Protein AF-A0AAV9PQK4-F1 (afdb_monomer_lite)

InterPro domains:
  IPR002938 FAD-binding domain [PF01494] (7-177)
  IPR011044 Quinoprotein amine dehydrogenase, beta chain-like [SSF50969] (451-716)
  IPR036188 FAD/NAD(P)-binding domain superfamily [G3DSA:3.50.50.60] (8-356)
  IPR036188 FAD/NAD(P)-binding domain superfamily [SSF51905] (6-365)
  IPR039535 Arylsulfotransferase-like [PF14269] (580-833)
  IPR051704 Flavin-dependent aromatic-ring hydroxylase [PTHR46865] (3-419)

Organism: NCBI:txid1690608

pLDDT: mean 83.07, std 18.77, range [26.23, 98.62]

Foldseek 3Di:
DPDDAAEEEEEALFLLSLLLLLLLCLLGVRHQAEYEEQAQDQPLADDWAAAAFCLLVLCVVVVLVVVLLVQAQLQQWAFEAELARHGLFTDGFPPDRHDGFVDHSSTHGRSSNSCSSNVVCVVRYHYHYNKGFPDWDQDPVQWIWTAIDPVRDTDIGNAYEYPNAQQTPHLCRQVVHHSCPQKAFLQKKKKKFKQQAQPPPDSHKYWYADAQLWIWIKHGGPDPSHIIMTMIMGRHDPPPVVVVVQCVVQVVVDDVSNLVVLCVVCVPPGDCSVVSSVSLVVTPRMDMDTQIWGQRPFQDHPGRYGYAFRSHTDHPLCRSNRSSQLSNQLSLLCSVVVPCSPRSRVSSRVQSNVQSVVLDDNDNLSCQVRPNDPVSVVVVSVVSSVCRVVVPPVVSVVVCVSNSNDGDHDDRDDGPRDDPPVPVVVVVVVVVVVCVVVVPDDDDDDDDDDDAQKDWDDFDAPPVNQWGAFPLCNLAIEGAKDKDFPAPVPDDFFKKKFAWDFDPDDPDAAHRHGGIFIAGPNRFTQFDCCVVLRNYHWAPFDWDAAPNDIWTWTASQVVQKIFTAHLQRDTDEIEHADPDPQKGWDRQDWAADPRNQKIKTKIKGKDQDDQVQALVLQADGGGFIAIWMWIFIFGGPDHHTHHTPDIATRPLPHLNLFQNHDYDPVRVVCRVVHNYRFCWNDKEQAPVRWIWIHTQRSQWIFTADRVPRDTPFIPAGPDHQADEDLVQRAHSKHAKYWDDDDPFKTKIKIWGQQAADDPDDRSAQFTWTWIWMAGSVNRYIDTPAIATPDGRDGQHAAKYWDQDPVRWIWIARQVQGKIFIGHNHRHTRMIMGRPVSTGTRYMDTDHGAHQHPAFKGKAKEWEAAPPGWIKIKMKIFDRNHPQFAFKFKWFADPVRDIDRQDDGHGDDGGIIMMMGRHDGAWMKMFGAGPVRDGSHIHDIDGYDYDDYAYPVGDDDDCVVVVVVVVVVVVVVVVVVVVVVVVVVVVVVPPDDDDDDDDDDDDDDDD

Sequence (1006 aa):
MAAEPLNVLVSGSGIAGSVFAFWLLKAQPKANVTIVERAPSPRLTGASVDIRSSAVDIIKWMGMEPEIRANSTGEEGMAWVDTNGKPFATFRSTGRTDYQSMTSEYEIHRGTLAKIFLTPSEDKIKMIFAETVDHYTQCDDGKVDVTFTKSKDTKTYDLLVAADGLSSRIRGQMLNTKPREQIHDQGVHAAYFTIKEDLLQSRLAKWHNDTKGRVVLLRPDPDPAGRSRGHFINATPKNDVDMKRRLNNALKEGNEAYMDLMEELFSDAGWLAKPVLKAMRESDDFYCSLFAQVRSPQLQSSGNVVLLGDAGYATPGFGTSLAIMGGYVLAGELMNRPSDVQGALAAYESLMQPFVKKQQGDTPEWLVLNPQTAWGIKIRDTLLWAVAGLKLDRLMIIVSHWLGIQEDKLEMPSYPWPEEKMSAMRLRWLARCFITLSLLGTVLATKSSKREQWKPQAQKYSDDGKWFVFASRPDIKAPVWEIKRYNETALAPGHWLVAPYEVKTQEVAGEPWVGPHIYDEDGQLVWSGTPTFGYWNVFDFSTSEVDGALHLSGLDWHNQRGVVLDDSYRLKRTASSLSEEDTFQNMHGFHVVDDGAHALVQIVRRWNVPPDITFESVGYNHTCEAHYQGFREVDLSSDPGTETIFEFDGRKIGLNESTYFSYGPTAETMCKRGWDLLHVNAVDKCPDGDYLMSARHTDALYKISHETGDIVWRLGGVMSDFEFGDDAKFTRQHHARCLEQNEKYITVSLFDNAVGEHYQKPSRRTSRGLVLSLDLQKKTAEVKAQYELQKNMLTDGRGSFQMLPNGNAFVNWAVSSKITEHLPNGTVVMEARLKAGVDTYRAFKSPWVGRPASPPDVHSEMVYKVRGQVATVISLSWNGATEVQKWNVRGYGLDGKEVRVADGVPRNGFETQLEYEGFVTDVYVEAVDQHGRILSTSKGAGNVAYKTMDPDGEYISPFWITVAIAAGAIVGAGALAGYRYLEKRFRSRDNGQEKGRYEMVEQNEG

Secondary structure (DSSP, 8-state):
-PPPPPEEEEE--SHHHHHHHHHHHHH-TT-EEEEEESSSS------EE---THHHHHHHHTT-HHHHHHTB----EEEEE-TTS-EEEEEE----SSS--SS-TT-EEHHHHHHHHHGGGGGGEEEEES--EEEEEE-TTS-EEEEETTT--EEEESEEEE---TT-HHHHHHTTS-TTTTEEEEEEEEEEEEESS-SS-SSEEEEEEETTTEEEEEEE---TTT-EEEEEEEE--TT-HHHHHHHHHHHHH-HHHHHHHHHHHHTT--TTHHHHHHHHHH-SS-EEEEEEEE--S-SB-SSSEEE-THHHH--TTTHHHHHHHHHHHHHHHHHH-TT-HHHHHHHHHHHHHHHHHHH-----HHHHHS-SSHHHHHHHHHHHHHHHHTT-HHHHHHHHHHTT------------PPP----HHHHHHHHHHHHHHHTTS-S---------SEEE-PPPB-TTS-EEE-SS-TT-EEEPEEEEES-GGGPPP-EEEEEEES-SS-SS---TT-S-EEE-TT--EEEE-TTTTTT--EEEEEEEEETTEEEEEEEETTTTEEEEE-TTS-EEEEE----STTEEEEEEEEEEEGGGTEEEEEEEEEEE--TTS--GGGT--S--EEEEEEEEEEE-SSSSB--EEEEE-GGGS-GGG------THHHHHHHHT-EESS-EEEEEE-TTS-EEEEEGGGTEEEEE-TTT--EEEEEESSS-SSEE-GGG---S-EEEEEEEE-SSEEEEEEEE----SSSPPPSSSS-EEEEEEEETTTTEEEEEEEE-SSTT----S--EEEE-TTS-EEEEETTTTEEEEE-TTS-EEEEEEETT--EEEEEEEE------SSPPEEEEEEEEETTTEEEEEEEEE-TT--S--EEEEEEE-TTS-EEEEEEEEEP-SSEEEEEESS--SEEEEEEE-TTS-EEEEPPPEE-EEEEE--TT--PPPTHHHHHHHHHHHHHHHHHHHHHHHHHHHHTTS-----------------

Structure (mmCIF, N/CA/C/O backbone):
data_AF-A0AAV9PQK4-F1
#
_entry.id   AF-A0AAV9PQK4-F1
#
loop_
_atom_site.group_PDB
_atom_site.id
_atom_site.type_symbol
_atom_site.label_atom_id
_atom_site.label_alt_id
_atom_site.label_comp_id
_atom_site.label_asym_id
_atom_site.label_entity_id
_atom_site.label_seq_id
_atom_site.pdbx_PDB_ins_code
_atom_site.Cartn_x
_atom_site.Cartn_y
_atom_site.Cartn_z
_atom_site.occupancy
_atom_site.B_iso_or_equiv
_atom_site.auth_seq_id
_atom_site.auth_comp_id
_atom_site.auth_asym_id
_atom_site.auth_atom_id
_atom_site.pdbx_PDB_model_num
ATOM 1 N N . MET A 1 1 ? 0.248 -4.199 47.318 1.00 32.97 1 MET A N 1
ATOM 2 C CA . MET A 1 1 ? -0.644 -3.037 47.518 1.00 32.97 1 MET A CA 1
ATOM 3 C C . MET A 1 1 ? -1.074 -2.569 46.139 1.00 32.97 1 MET A C 1
ATOM 5 O O . MET A 1 1 ? -0.219 -2.533 45.266 1.00 32.97 1 MET A O 1
ATOM 9 N N . ALA A 1 2 ? -2.367 -2.342 45.892 1.00 42.44 2 ALA A N 1
ATOM 10 C CA . ALA A 1 2 ? -2.805 -1.788 44.608 1.00 42.44 2 ALA A CA 1
ATOM 11 C C . ALA A 1 2 ? -2.281 -0.348 44.498 1.00 42.44 2 ALA A C 1
ATOM 13 O O . ALA A 1 2 ? -2.391 0.385 45.478 1.00 42.44 2 ALA A O 1
ATOM 14 N N . ALA A 1 3 ? -1.679 0.025 43.366 1.00 58.81 3 ALA A N 1
ATOM 15 C CA . ALA A 1 3 ? -1.203 1.389 43.140 1.00 58.81 3 ALA A CA 1
ATOM 16 C C . ALA A 1 3 ? -2.362 2.388 43.308 1.00 58.81 3 ALA A C 1
ATOM 18 O O . ALA A 1 3 ? -3.492 2.098 42.896 1.00 58.81 3 ALA A O 1
ATOM 19 N N . GLU A 1 4 ? -2.096 3.528 43.950 1.00 73.88 4 GLU A N 1
ATOM 20 C CA . GLU A 1 4 ? -3.089 4.594 44.076 1.00 73.88 4 GLU A CA 1
ATOM 21 C C . GLU A 1 4 ? -3.484 5.117 42.683 1.00 73.88 4 GLU A C 1
ATOM 23 O O . GLU A 1 4 ? -2.651 5.117 41.773 1.00 73.88 4 GLU A O 1
ATOM 28 N N . PRO A 1 5 ? -4.751 5.514 42.466 1.00 86.06 5 PRO A N 1
ATOM 29 C CA . PRO A 1 5 ? -5.181 5.987 41.159 1.00 86.06 5 PRO A CA 1
ATOM 30 C C . PRO A 1 5 ? -4.514 7.315 40.796 1.00 86.06 5 PRO A C 1
ATOM 32 O O . PRO A 1 5 ? -4.554 8.252 41.591 1.00 86.06 5 PRO A O 1
ATOM 35 N N . LEU A 1 6 ? -3.978 7.405 39.577 1.00 92.81 6 LEU A N 1
ATOM 36 C CA . LEU A 1 6 ? -3.297 8.596 39.073 1.00 92.81 6 LEU A CA 1
ATOM 37 C C . LEU A 1 6 ? -4.229 9.821 39.098 1.00 92.81 6 LEU A C 1
ATOM 39 O O . LEU A 1 6 ? -5.318 9.792 38.516 1.00 92.81 6 LEU A O 1
ATOM 43 N N . ASN A 1 7 ? -3.806 10.898 39.757 1.00 95.88 7 ASN A N 1
ATOM 44 C CA . ASN A 1 7 ? -4.530 12.164 39.829 1.00 95.88 7 ASN A CA 1
ATOM 45 C C . ASN A 1 7 ? -3.939 13.178 38.839 1.00 95.88 7 ASN A C 1
ATOM 47 O O . ASN A 1 7 ? -2.835 13.682 39.036 1.00 95.88 7 ASN A O 1
ATOM 51 N N . VAL A 1 8 ? -4.680 13.497 37.777 1.00 97.81 8 VAL A N 1
ATOM 52 C CA . VAL A 1 8 ? -4.189 14.279 36.635 1.00 97.81 8 VAL A CA 1
ATOM 53 C C . VAL A 1 8 ? -4.976 15.574 36.475 1.00 97.81 8 VAL A C 1
ATOM 55 O O . VAL A 1 8 ? -6.209 15.566 36.412 1.00 97.81 8 VAL A O 1
ATOM 58 N N . LEU A 1 9 ? -4.256 16.687 36.340 1.00 98.31 9 LEU A N 1
ATOM 59 C CA . LEU A 1 9 ? -4.818 17.965 35.915 1.00 98.31 9 LEU A CA 1
ATOM 60 C C . LEU A 1 9 ? -4.495 18.210 34.441 1.00 98.31 9 LEU A C 1
ATOM 62 O O . LEU A 1 9 ? -3.331 18.261 34.053 1.00 98.31 9 LEU A O 1
ATOM 66 N N . VAL A 1 10 ? -5.522 18.441 33.631 1.00 98.19 10 VAL A N 1
ATOM 67 C CA . VAL A 1 10 ? -5.393 18.888 32.243 1.00 98.19 10 VAL A CA 1
ATOM 68 C C . VAL A 1 10 ? -5.818 20.353 32.164 1.00 98.19 10 VAL A C 1
ATOM 70 O O . VAL A 1 10 ? -6.943 20.718 32.509 1.00 98.19 10 VAL A O 1
ATOM 73 N N . SER A 1 11 ? -4.919 21.221 31.713 1.00 96.94 11 SER A N 1
ATOM 74 C CA . SER A 1 11 ? -5.218 22.634 31.483 1.00 96.94 11 SER A CA 1
ATOM 75 C C . SER A 1 11 ? -5.668 22.821 30.039 1.00 96.94 11 SER A C 1
ATOM 77 O O . SER A 1 11 ? -4.825 22.863 29.153 1.00 96.94 11 SER A O 1
ATOM 79 N N . GLY A 1 12 ? -6.976 22.913 29.797 1.00 93.62 12 GLY A N 1
ATOM 80 C CA . GLY A 1 12 ? -7.585 23.124 28.481 1.00 93.62 12 GLY A CA 1
ATOM 81 C C . GLY A 1 12 ? -8.503 21.980 28.037 1.00 93.62 12 GLY A C 1
ATOM 82 O O . GLY A 1 12 ? -8.107 20.817 28.010 1.00 93.62 12 GLY A O 1
ATOM 83 N N . SER A 1 13 ? -9.722 22.328 27.611 1.00 90.88 13 SER A N 1
ATOM 84 C CA . SER A 1 13 ? -10.756 21.380 27.144 1.00 90.88 13 SER A CA 1
ATOM 85 C C . SER A 1 13 ? -10.851 21.276 25.614 1.00 90.88 13 SER A C 1
ATOM 87 O O . SER A 1 13 ? -11.891 20.948 25.048 1.00 90.88 13 SER A O 1
ATOM 89 N N . GLY A 1 14 ? -9.764 21.610 24.914 1.00 89.50 14 GLY A N 1
ATOM 90 C CA . GLY A 1 14 ? -9.685 21.495 23.458 1.00 89.50 14 GLY A CA 1
ATOM 91 C C . GLY A 1 14 ? -9.563 20.046 22.975 1.00 89.50 14 GLY A C 1
ATOM 92 O O . GLY A 1 14 ? -9.778 19.096 23.723 1.00 89.50 14 GLY A O 1
ATOM 93 N N . ILE A 1 15 ? -9.151 19.881 21.716 1.00 93.19 15 ILE A N 1
ATOM 94 C CA . ILE A 1 15 ? -8.960 18.563 21.092 1.00 93.19 15 ILE A CA 1
ATOM 95 C C . ILE A 1 15 ? -7.961 17.712 21.883 1.00 93.19 15 ILE A C 1
ATOM 97 O O . ILE A 1 15 ? -8.306 16.627 22.336 1.00 93.19 15 ILE A O 1
ATOM 101 N N . ALA A 1 16 ? -6.754 18.235 22.115 1.00 95.44 16 ALA A N 1
ATOM 102 C CA . ALA A 1 16 ? -5.669 17.475 22.734 1.00 95.44 16 ALA A CA 1
ATOM 103 C C . ALA A 1 16 ? -6.027 16.998 24.153 1.00 95.44 16 ALA A C 1
ATOM 105 O O . ALA A 1 16 ? -5.881 15.820 24.467 1.00 95.44 16 ALA A O 1
ATOM 106 N N . GLY A 1 17 ? -6.566 17.900 24.983 1.00 94.69 17 GLY A N 1
ATOM 107 C CA . GLY A 1 17 ? -6.992 17.572 26.345 1.00 94.69 17 GLY A CA 1
ATOM 108 C C . GLY A 1 17 ? -8.121 16.540 26.385 1.00 94.69 17 GLY A C 1
ATOM 109 O O . GLY A 1 17 ? -8.074 15.621 27.200 1.00 94.69 17 GLY A O 1
ATOM 110 N N . SER A 1 18 ? -9.093 16.641 25.472 1.00 94.00 18 SER A N 1
ATOM 111 C CA . SER A 1 18 ? -10.227 15.707 25.401 1.00 94.00 18 SER A CA 1
ATOM 112 C C . SER A 1 18 ? -9.799 14.313 24.932 1.00 94.00 18 SER A C 1
ATOM 114 O O . SER A 1 18 ? -10.175 13.317 25.544 1.00 94.00 18 SER A O 1
ATOM 116 N N . VAL A 1 19 ? -8.957 14.231 23.894 1.00 96.25 19 VAL A N 1
ATOM 117 C CA . VAL A 1 19 ? -8.421 12.956 23.383 1.00 96.25 19 VAL A CA 1
ATOM 118 C C . VAL A 1 19 ? -7.547 12.270 24.432 1.00 96.25 19 VAL A C 1
ATOM 120 O O . VAL A 1 19 ? -7.699 11.072 24.669 1.00 96.25 19 VAL A O 1
ATOM 123 N N . PHE A 1 20 ? -6.665 13.022 25.097 1.00 97.38 20 PHE A N 1
ATOM 124 C CA . PHE A 1 20 ? -5.845 12.487 26.181 1.00 97.38 20 PHE A CA 1
ATOM 125 C C . PHE A 1 20 ? -6.700 11.957 27.335 1.00 97.38 20 PHE A C 1
ATOM 127 O O . PHE A 1 20 ? -6.472 10.841 27.794 1.00 97.38 20 PHE A O 1
ATOM 134 N N . ALA A 1 21 ? -7.709 12.715 27.778 1.00 95.69 21 ALA A N 1
ATOM 135 C CA . ALA A 1 21 ? -8.592 12.283 28.856 1.00 95.69 21 ALA A CA 1
ATOM 136 C C . ALA A 1 21 ? -9.345 10.990 28.500 1.00 95.69 21 ALA A C 1
ATOM 138 O O . ALA A 1 21 ? -9.410 10.082 29.329 1.00 95.69 21 ALA A O 1
ATOM 139 N N . PHE A 1 22 ? -9.845 10.876 27.263 1.00 94.88 22 PHE A N 1
ATOM 140 C CA . PHE A 1 22 ? -10.481 9.656 26.759 1.00 94.88 22 PHE A CA 1
ATOM 141 C C . PHE A 1 22 ? -9.540 8.445 26.846 1.00 94.88 22 PHE A C 1
ATOM 143 O O . PHE A 1 22 ? -9.884 7.430 27.457 1.00 94.88 22 PHE A O 1
ATOM 150 N N . TRP A 1 23 ? -8.336 8.544 26.272 1.00 95.38 23 TRP A N 1
ATOM 151 C CA . TRP A 1 23 ? -7.395 7.420 26.239 1.00 95.38 23 TRP A CA 1
ATOM 152 C C . TRP A 1 23 ? -6.821 7.090 27.618 1.00 95.38 23 TRP A C 1
ATOM 154 O O . TRP A 1 23 ? -6.674 5.912 27.946 1.00 95.38 23 TRP A O 1
ATOM 164 N N . LEU A 1 24 ? -6.574 8.094 28.464 1.00 95.06 24 LEU A N 1
ATOM 165 C CA . LEU A 1 24 ? -6.140 7.880 29.844 1.00 95.06 24 LEU A CA 1
ATOM 166 C C . LEU A 1 24 ? -7.207 7.130 30.644 1.00 95.06 24 LEU A C 1
ATOM 168 O O . LEU A 1 24 ? -6.878 6.177 31.340 1.00 95.06 24 LEU A O 1
ATOM 172 N N . LEU A 1 25 ? -8.480 7.518 30.537 1.00 93.25 25 LEU A N 1
ATOM 173 C CA . LEU A 1 25 ? -9.571 6.842 31.247 1.00 93.25 25 LEU A CA 1
ATOM 174 C C . LEU A 1 25 ? -9.868 5.449 30.682 1.00 93.25 25 LEU A C 1
ATOM 176 O O . LEU A 1 25 ? -10.368 4.591 31.413 1.00 93.25 25 LEU A O 1
ATOM 180 N N . LYS A 1 26 ? -9.528 5.200 29.414 1.00 90.06 26 LYS A N 1
ATOM 181 C CA . LYS A 1 26 ? -9.541 3.856 28.826 1.00 90.06 26 LYS A CA 1
ATOM 182 C C . LYS A 1 26 ? -8.411 2.985 29.388 1.00 90.06 26 LYS A C 1
ATOM 184 O O . LYS A 1 26 ? -8.663 1.850 29.780 1.00 90.06 26 LYS A O 1
ATOM 189 N N . ALA A 1 27 ? -7.194 3.522 29.495 1.00 89.25 27 ALA A N 1
ATOM 190 C CA . ALA A 1 27 ? -6.039 2.831 30.075 1.00 89.25 27 ALA A CA 1
ATOM 191 C C . ALA A 1 27 ? -6.152 2.614 31.591 1.00 89.25 27 ALA A C 1
ATOM 193 O O . ALA A 1 27 ? -5.813 1.553 32.113 1.00 89.25 27 ALA A O 1
ATOM 194 N N . GLN A 1 28 ? -6.630 3.626 32.310 1.00 89.31 28 GLN A N 1
ATOM 195 C CA . GLN A 1 28 ? -6.720 3.664 33.764 1.00 89.31 28 GLN A CA 1
ATOM 196 C C . GLN A 1 28 ? -8.112 4.161 34.192 1.00 89.31 28 GLN A C 1
ATOM 198 O O . GLN A 1 28 ? -8.272 5.316 34.585 1.00 89.31 28 GLN A O 1
ATOM 203 N N . PRO A 1 29 ? -9.136 3.285 34.216 1.00 88.75 29 PRO A N 1
ATOM 204 C CA . PRO A 1 29 ? -10.518 3.676 34.528 1.00 88.75 29 PRO A CA 1
ATOM 205 C C . PRO A 1 29 ? -10.748 4.280 35.919 1.00 88.75 29 PRO A C 1
ATOM 207 O O . PRO A 1 29 ? -11.837 4.778 36.193 1.00 88.75 29 PRO A O 1
ATOM 210 N N . LYS A 1 30 ? -9.759 4.177 36.816 1.00 91.00 30 LYS A N 1
ATOM 211 C CA . LYS A 1 30 ? -9.789 4.747 38.170 1.00 91.00 30 LYS A CA 1
ATOM 212 C C . LYS A 1 30 ? -9.059 6.089 38.281 1.00 91.00 30 LYS A C 1
ATOM 214 O O . LYS A 1 30 ? -9.096 6.668 39.361 1.00 91.00 30 LYS A O 1
ATOM 219 N N . ALA A 1 31 ? -8.373 6.546 37.230 1.00 93.06 31 ALA A N 1
ATOM 220 C CA . ALA A 1 31 ? -7.651 7.812 37.255 1.00 93.06 31 ALA A CA 1
ATOM 221 C C . ALA A 1 31 ? -8.609 8.973 37.559 1.00 93.06 31 ALA A C 1
ATOM 223 O O . ALA A 1 31 ? -9.729 9.027 37.047 1.00 93.06 31 ALA A O 1
ATOM 224 N N . ASN A 1 32 ? -8.157 9.906 38.391 1.00 96.00 32 ASN A N 1
ATOM 225 C CA . ASN A 1 32 ? -8.906 11.107 38.729 1.00 96.00 32 ASN A CA 1
ATOM 226 C C . ASN A 1 32 ? -8.494 12.217 37.763 1.00 96.00 32 ASN A C 1
ATOM 228 O O . ASN A 1 32 ? -7.419 12.793 37.906 1.00 96.00 32 ASN A O 1
ATOM 232 N N . VAL A 1 33 ? -9.337 12.517 36.774 1.00 97.62 33 VAL A N 1
ATOM 233 C CA . VAL A 1 33 ? -9.040 13.540 35.761 1.00 97.62 33 VAL A CA 1
ATOM 234 C C . VAL A 1 33 ? -9.810 14.819 36.068 1.00 97.62 33 VAL A C 1
ATOM 236 O O . VAL A 1 33 ? -11.042 14.829 36.111 1.00 97.62 33 VAL A O 1
ATOM 239 N N . THR A 1 34 ? -9.085 15.920 36.260 1.00 98.00 34 THR A N 1
ATOM 240 C CA . THR A 1 34 ? -9.654 17.272 36.334 1.00 98.00 34 THR A CA 1
ATOM 241 C C . THR A 1 34 ? -9.250 18.047 35.088 1.00 98.00 34 THR A C 1
ATOM 243 O O . THR A 1 34 ? -8.066 18.120 34.778 1.00 98.00 34 THR A O 1
ATOM 246 N N . ILE A 1 35 ? -10.209 18.654 34.389 1.00 96.94 35 ILE A N 1
ATOM 247 C CA . ILE A 1 35 ? -9.936 19.565 33.272 1.00 96.94 35 ILE A CA 1
ATOM 248 C C . ILE A 1 35 ? -10.361 20.977 33.676 1.00 96.94 35 ILE A C 1
ATOM 250 O O . ILE A 1 35 ? -11.516 21.202 34.047 1.00 96.94 35 ILE A O 1
ATOM 254 N N . VAL A 1 36 ? -9.441 21.936 33.577 1.00 96.12 36 VAL A N 1
ATOM 255 C CA . VAL A 1 36 ? -9.749 23.368 33.719 1.00 96.12 36 VAL A CA 1
ATOM 256 C C . VAL A 1 36 ? -9.843 24.033 32.352 1.00 96.12 36 VAL A C 1
ATOM 258 O O . VAL A 1 36 ? -9.037 23.762 31.465 1.00 96.12 36 VAL A O 1
ATOM 261 N N . GLU A 1 37 ? -10.820 24.914 32.172 1.00 92.38 37 GLU A N 1
ATOM 262 C CA . GLU A 1 37 ? -11.045 25.647 30.929 1.00 92.38 37 GLU A CA 1
ATOM 263 C C . GLU A 1 37 ? -11.241 27.138 31.212 1.00 92.38 37 GLU A C 1
ATOM 265 O O . GLU A 1 37 ? -12.052 27.540 32.049 1.00 92.38 37 GLU A O 1
ATOM 270 N N . ARG A 1 38 ? -10.530 27.977 30.449 1.00 90.56 38 ARG A N 1
ATOM 271 C CA . ARG A 1 38 ? -10.602 29.438 30.560 1.00 90.56 38 ARG A CA 1
ATOM 272 C C . ARG A 1 38 ? -11.974 29.972 30.161 1.00 90.56 38 ARG A C 1
ATOM 274 O O . ARG A 1 38 ? -12.421 30.985 30.695 1.00 90.56 38 ARG A O 1
ATOM 281 N N . ALA A 1 39 ? -12.606 29.360 29.164 1.00 86.88 39 ALA A N 1
ATOM 282 C CA . ALA A 1 39 ? -13.942 29.746 28.736 1.00 86.88 39 ALA A CA 1
ATOM 283 C C . ALA A 1 39 ? -14.976 29.499 29.854 1.00 86.88 39 ALA A C 1
ATOM 285 O O . ALA A 1 39 ? -14.861 28.516 30.585 1.00 86.88 39 ALA A O 1
ATOM 286 N N . PRO A 1 40 ? -16.001 30.359 29.995 1.00 85.88 40 PRO A N 1
ATOM 287 C CA . PRO A 1 40 ? -17.043 30.180 31.009 1.00 85.88 40 PRO A CA 1
ATOM 288 C C . PRO A 1 40 ? -18.001 29.016 30.714 1.00 85.88 40 PRO A C 1
ATOM 290 O O . PRO A 1 40 ? -18.782 28.633 31.580 1.00 85.88 40 PRO A O 1
ATOM 293 N N . SER A 1 41 ? -17.944 28.456 29.508 1.00 82.31 41 SER A N 1
ATOM 294 C CA . SER A 1 41 ? -18.735 27.321 29.036 1.00 82.31 41 SER A CA 1
ATOM 295 C C . SER A 1 41 ? -17.984 26.601 27.903 1.00 82.31 41 SER A C 1
ATOM 297 O O . SER A 1 41 ? -17.018 27.165 27.368 1.00 82.31 41 SER A O 1
ATOM 299 N N . PRO A 1 42 ? -18.394 25.375 27.511 1.00 77.19 42 PRO A N 1
ATOM 300 C CA . PRO A 1 42 ? -17.828 24.696 26.348 1.00 77.19 42 PRO A CA 1
ATOM 301 C C . PRO A 1 42 ? -17.878 25.588 25.105 1.00 77.19 42 PRO A C 1
ATOM 303 O O . PRO A 1 42 ? -18.932 26.114 24.741 1.00 77.19 42 PRO A O 1
ATOM 306 N N . ARG A 1 43 ? -16.737 25.757 24.432 1.00 70.31 43 ARG A N 1
ATOM 307 C CA . ARG A 1 43 ? -16.678 26.518 23.180 1.00 70.31 43 ARG A CA 1
ATOM 308 C C . ARG A 1 43 ? -17.230 25.668 22.042 1.00 70.31 43 ARG A C 1
ATOM 310 O O . ARG A 1 43 ? -16.538 24.791 21.538 1.00 70.31 43 ARG A O 1
ATOM 317 N N . LEU A 1 44 ? -18.465 25.953 21.642 1.00 64.81 44 LEU A N 1
ATOM 318 C CA . LEU A 1 44 ? -19.114 25.314 20.492 1.00 64.81 44 LEU A CA 1
ATOM 319 C C . LEU A 1 44 ? -18.820 26.033 19.164 1.00 64.81 44 LEU A C 1
ATOM 321 O O . LEU A 1 44 ? -19.112 25.495 18.103 1.00 64.81 44 LEU A O 1
ATOM 325 N N . THR A 1 45 ? -18.219 27.223 19.216 1.00 59.22 45 THR A N 1
ATOM 326 C CA . THR A 1 45 ? -17.840 28.029 18.049 1.00 59.22 45 THR A CA 1
ATOM 327 C C . THR A 1 45 ? -16.351 27.876 17.721 1.00 59.22 45 THR A C 1
ATOM 329 O O . THR A 1 45 ? -15.536 27.517 18.579 1.00 59.22 45 THR A O 1
ATOM 332 N N . GLY A 1 46 ? -15.973 28.131 16.467 1.00 65.00 46 GLY A N 1
ATOM 333 C CA . GLY A 1 46 ? -14.585 28.083 16.005 1.00 65.00 46 GLY A CA 1
ATOM 334 C C . GLY A 1 46 ? -14.461 27.738 14.523 1.00 65.00 46 GLY A C 1
ATOM 335 O O . GLY A 1 46 ? -15.446 27.388 13.876 1.00 65.00 46 GLY A O 1
ATOM 336 N N . ALA A 1 47 ? -13.238 27.828 14.000 1.00 70.56 47 ALA A N 1
ATOM 337 C CA . ALA A 1 47 ? -12.930 27.436 12.629 1.00 70.56 47 ALA A CA 1
ATOM 338 C C . ALA A 1 47 ? -13.227 25.945 12.380 1.00 70.56 47 ALA A C 1
ATOM 340 O O . ALA A 1 47 ? -13.188 25.119 13.303 1.00 70.56 47 ALA A O 1
ATOM 341 N N . SER A 1 48 ? -13.500 25.606 11.121 1.00 78.31 48 SER A N 1
ATOM 342 C CA . SER A 1 48 ? -13.457 24.219 10.661 1.00 78.31 48 SER A CA 1
ATOM 343 C C . SER A 1 48 ? -12.031 23.687 10.772 1.00 78.31 48 SER A C 1
ATOM 345 O O . SER A 1 48 ? -11.068 24.425 10.552 1.00 78.31 48 SER A O 1
ATOM 347 N N . VAL A 1 49 ? -11.906 22.425 11.164 1.00 83.94 49 VAL A N 1
ATOM 348 C CA . VAL A 1 49 ? -10.630 21.727 11.286 1.00 83.94 49 VAL A CA 1
ATOM 349 C C . VAL A 1 49 ? -10.675 20.433 10.499 1.00 83.94 49 VAL A C 1
ATOM 351 O O . VAL A 1 49 ? -11.708 19.768 10.460 1.00 83.94 49 VAL A O 1
ATOM 354 N N . ASP A 1 50 ? -9.533 20.068 9.933 1.00 82.12 50 ASP A N 1
ATOM 355 C CA . ASP A 1 50 ? -9.359 18.810 9.223 1.00 82.12 50 ASP A CA 1
ATOM 356 C C . ASP A 1 50 ? -8.752 17.747 10.141 1.00 82.12 50 ASP A C 1
ATOM 358 O O . ASP A 1 50 ? -7.918 18.050 11.002 1.00 82.12 50 ASP A O 1
ATOM 362 N N . ILE A 1 51 ? -9.145 16.492 9.921 1.00 85.44 51 ILE A N 1
ATOM 363 C CA . ILE A 1 51 ? -8.486 15.322 10.504 1.00 85.44 51 ILE A CA 1
ATOM 364 C C . ILE A 1 51 ? -7.817 14.559 9.366 1.00 85.44 51 ILE A C 1
ATOM 366 O O . ILE A 1 51 ? -8.493 14.096 8.439 1.00 85.44 51 ILE A O 1
ATOM 370 N N . ARG A 1 52 ? -6.488 14.445 9.442 1.00 82.06 52 ARG A N 1
ATOM 371 C CA . ARG A 1 52 ? -5.646 13.888 8.378 1.00 82.06 52 ARG A CA 1
ATOM 372 C C . ARG A 1 52 ? -4.741 12.767 8.907 1.00 82.06 52 ARG A C 1
ATOM 374 O O . ARG A 1 52 ? -4.556 12.622 10.116 1.00 82.06 52 ARG A O 1
ATOM 381 N N . SER A 1 53 ? -4.162 11.986 7.991 1.00 79.19 53 SER A N 1
ATOM 382 C CA . SER A 1 53 ? -3.085 11.021 8.279 1.00 79.19 53 SER A CA 1
ATOM 383 C C . SER A 1 53 ? -3.421 10.039 9.419 1.00 79.19 53 SER A C 1
ATOM 385 O O . SER A 1 53 ? -4.559 9.586 9.545 1.00 79.19 53 SER A O 1
ATOM 387 N N . SER A 1 54 ? -2.447 9.705 10.268 1.00 85.31 54 SER A N 1
ATOM 388 C CA . SER A 1 54 ? -2.574 8.775 11.395 1.00 85.31 54 SER A CA 1
ATOM 389 C C . SER A 1 54 ? -3.645 9.166 12.421 1.00 85.31 54 SER A C 1
ATOM 391 O O . SER A 1 54 ? -4.111 8.312 13.172 1.00 85.31 54 SER A O 1
ATOM 393 N N . ALA A 1 55 ? -4.095 10.427 12.449 1.00 87.81 55 ALA A N 1
ATOM 394 C CA . ALA A 1 55 ? -5.214 10.822 13.302 1.00 87.81 55 ALA A CA 1
ATOM 395 C C . ALA A 1 55 ? -6.541 10.183 12.857 1.00 87.81 55 ALA A C 1
ATOM 397 O O . ALA A 1 55 ? -7.401 9.935 13.703 1.00 87.81 55 ALA A O 1
ATOM 398 N N . VAL A 1 56 ? -6.692 9.853 11.566 1.00 87.06 56 VAL A N 1
ATOM 399 C CA . VAL A 1 56 ? -7.849 9.105 11.042 1.00 87.06 56 VAL A CA 1
ATOM 400 C C . VAL A 1 56 ? -7.901 7.698 11.642 1.00 87.06 56 VAL A C 1
ATOM 402 O O . VAL A 1 56 ? -8.968 7.235 12.044 1.00 87.06 56 VAL A O 1
ATOM 405 N N . ASP A 1 57 ? -6.751 7.033 11.760 1.00 85.75 57 ASP A N 1
ATOM 406 C CA . ASP A 1 57 ? -6.665 5.705 12.374 1.00 85.75 57 ASP A CA 1
ATOM 407 C C . ASP A 1 57 ? -7.029 5.780 13.869 1.00 85.75 57 ASP A C 1
ATOM 409 O O . ASP A 1 57 ? -7.819 4.976 14.364 1.00 85.75 57 ASP A O 1
ATOM 413 N N . ILE A 1 58 ? -6.575 6.824 14.572 1.00 90.62 58 ILE A N 1
ATOM 414 C CA . ILE A 1 58 ? -6.891 7.025 15.994 1.00 90.62 58 ILE A CA 1
ATOM 415 C C . ILE A 1 58 ? -8.390 7.262 16.217 1.00 90.62 58 ILE A C 1
ATOM 417 O O . ILE A 1 58 ? -8.969 6.612 17.087 1.00 90.62 58 ILE A O 1
ATOM 421 N N . ILE A 1 59 ? -9.061 8.129 15.446 1.00 91.69 59 ILE A N 1
ATOM 422 C CA . ILE A 1 59 ? -10.512 8.351 15.630 1.00 91.69 59 ILE A CA 1
ATOM 423 C C . ILE A 1 59 ? -11.343 7.099 15.309 1.00 91.69 59 ILE A C 1
ATOM 425 O O . ILE A 1 59 ? -12.416 6.908 15.891 1.00 91.69 59 ILE A O 1
ATOM 429 N N . LYS A 1 60 ? -10.839 6.219 14.431 1.00 86.50 60 LYS A N 1
ATOM 430 C CA . LYS A 1 60 ? -11.419 4.894 14.178 1.00 86.50 60 LYS A CA 1
ATOM 431 C C . LYS A 1 60 ? -11.244 3.980 15.386 1.00 86.50 60 LYS A C 1
ATOM 433 O O . LYS A 1 60 ? -12.218 3.376 15.826 1.00 86.50 60 LYS A O 1
ATOM 438 N N . TRP A 1 61 ? -10.056 3.944 15.991 1.00 90.00 61 TRP A N 1
ATOM 439 C CA . TRP A 1 61 ? -9.805 3.188 17.227 1.00 90.00 61 TRP A CA 1
ATOM 440 C C . TRP A 1 61 ? -10.594 3.713 18.435 1.00 90.00 61 TRP A C 1
ATOM 442 O O . TRP A 1 61 ? -10.880 2.959 19.370 1.00 90.00 61 TRP A O 1
ATOM 452 N N . MET A 1 62 ? -10.968 4.995 18.419 1.00 89.06 62 MET A N 1
ATOM 453 C CA . MET A 1 62 ? -11.883 5.589 19.398 1.00 89.06 62 MET A CA 1
ATOM 454 C C . MET A 1 62 ? -13.356 5.234 19.132 1.00 89.06 62 MET A C 1
ATOM 456 O O . MET A 1 62 ? -14.186 5.441 20.013 1.00 89.06 62 MET A O 1
ATOM 460 N N . GLY A 1 63 ? -13.698 4.710 17.948 1.00 87.38 63 GLY A N 1
ATOM 461 C CA . GLY A 1 63 ? -15.079 4.434 17.539 1.00 87.38 63 GLY A CA 1
ATOM 462 C C . GLY A 1 63 ? -15.895 5.687 17.199 1.00 87.38 63 GLY A C 1
ATOM 463 O O . GLY A 1 63 ? -17.121 5.629 17.171 1.00 87.38 63 GLY A O 1
ATOM 464 N N . MET A 1 64 ? -15.235 6.823 16.949 1.00 90.44 64 MET A N 1
ATOM 465 C CA . MET A 1 64 ? -15.880 8.136 16.784 1.00 90.44 64 MET A CA 1
ATOM 466 C C . MET A 1 64 ? -16.006 8.580 15.324 1.00 90.44 64 MET A C 1
ATOM 468 O O . MET A 1 64 ? -16.668 9.577 15.040 1.00 90.44 64 MET A O 1
ATOM 472 N N . GLU A 1 65 ? -15.406 7.842 14.384 1.00 89.50 65 GLU A N 1
ATOM 473 C CA . GLU A 1 65 ? -15.466 8.158 12.952 1.00 89.50 65 GLU A CA 1
ATOM 474 C C . GLU A 1 65 ? -16.905 8.391 12.436 1.00 89.50 65 GLU A C 1
ATOM 476 O O . GLU A 1 65 ? -17.125 9.412 11.774 1.00 89.50 65 GLU A O 1
ATOM 481 N N . PRO A 1 66 ? -17.907 7.533 12.735 1.00 86.00 66 PRO A N 1
ATOM 482 C CA . PRO A 1 66 ? -19.258 7.727 12.207 1.00 86.00 66 PRO A CA 1
ATOM 483 C C . PRO A 1 66 ? -19.910 9.023 12.701 1.00 86.00 66 PRO A C 1
ATOM 485 O O . PRO A 1 66 ? -20.571 9.717 11.929 1.00 86.00 66 PRO A O 1
ATOM 488 N N . GLU A 1 67 ? -19.698 9.375 13.971 1.00 88.00 67 GLU A N 1
ATOM 489 C CA . GLU A 1 67 ? -20.253 10.592 14.569 1.00 88.00 67 GLU A CA 1
ATOM 490 C C . GLU A 1 67 ? -19.582 11.853 14.009 1.00 88.00 67 GLU A C 1
ATOM 492 O O . GLU A 1 67 ? -20.264 12.834 13.708 1.00 88.00 67 GLU A O 1
ATOM 497 N N . ILE A 1 68 ? -18.264 11.809 13.787 1.00 88.69 68 ILE A N 1
ATOM 498 C CA . ILE A 1 68 ? -17.519 12.899 13.144 1.00 88.69 68 ILE A CA 1
ATOM 499 C C . ILE A 1 68 ? -18.021 13.113 11.711 1.00 88.69 68 ILE A C 1
ATOM 501 O O . ILE A 1 68 ? -18.312 14.244 11.329 1.00 88.69 68 ILE A O 1
ATOM 505 N N . ARG A 1 69 ? -18.207 12.039 10.933 1.00 85.12 69 ARG A N 1
ATOM 506 C CA . ARG A 1 69 ? -18.738 12.134 9.561 1.00 85.12 69 ARG A CA 1
ATOM 507 C C . ARG A 1 69 ? -20.152 12.703 9.517 1.00 85.12 69 ARG A C 1
ATOM 509 O O . ARG A 1 69 ? -20.434 13.551 8.670 1.00 85.12 69 ARG A O 1
ATOM 516 N N . ALA A 1 70 ? -21.018 12.275 10.435 1.00 85.00 70 ALA A N 1
ATOM 517 C CA . ALA A 1 70 ? -22.393 12.764 10.533 1.00 85.00 70 ALA A CA 1
ATOM 518 C C . ALA A 1 70 ? -22.479 14.267 10.856 1.00 85.00 70 ALA A C 1
ATOM 520 O O . ALA A 1 70 ? -23.485 14.899 10.544 1.00 85.00 70 ALA A O 1
ATOM 521 N N . ASN A 1 71 ? -21.426 14.835 11.451 1.00 85.00 71 ASN A N 1
ATOM 522 C CA . ASN A 1 71 ? -21.323 16.249 11.808 1.00 85.00 71 ASN A CA 1
ATOM 523 C C . ASN A 1 71 ? -20.302 17.020 10.946 1.00 85.00 71 ASN A C 1
ATOM 525 O O . ASN A 1 71 ? -19.878 18.112 11.330 1.00 85.00 71 ASN A O 1
ATOM 529 N N . SER A 1 72 ? -19.884 16.458 9.808 1.00 85.25 72 SER A N 1
ATOM 530 C CA . SER A 1 72 ? -18.960 17.118 8.878 1.00 85.25 72 SER A CA 1
ATOM 531 C C . SER A 1 72 ? -19.584 18.357 8.222 1.00 85.25 72 SER A C 1
ATOM 533 O O . SER A 1 72 ? -20.806 18.523 8.192 1.00 85.25 72 SER A O 1
ATOM 535 N N . THR A 1 73 ? -18.747 19.241 7.673 1.00 81.62 73 THR A N 1
ATOM 536 C CA . THR A 1 73 ? -19.196 20.487 7.017 1.00 81.62 73 THR A CA 1
ATOM 537 C C . THR A 1 73 ? -20.010 20.237 5.743 1.00 81.62 73 THR A C 1
ATOM 539 O O . THR A 1 73 ? -20.758 21.110 5.299 1.00 81.62 73 THR A O 1
ATOM 542 N N . GLY A 1 74 ? -19.895 19.042 5.149 1.00 78.81 74 GLY A N 1
ATOM 543 C CA . GLY A 1 74 ? -20.522 18.709 3.869 1.00 78.81 74 GLY A CA 1
ATOM 544 C C . GLY A 1 74 ? -19.977 19.535 2.698 1.00 78.81 74 GLY A C 1
ATOM 545 O O . GLY A 1 74 ? -20.689 19.717 1.707 1.00 78.81 74 GLY A O 1
ATOM 546 N N . GLU A 1 75 ? -18.761 20.077 2.834 1.00 85.38 75 GLU A N 1
ATOM 547 C CA . GLU A 1 75 ? -18.038 20.786 1.779 1.00 85.38 75 GLU A CA 1
ATOM 548 C C . GLU A 1 75 ? -17.582 19.797 0.693 1.00 85.38 75 GLU A C 1
ATOM 550 O O . GLU A 1 75 ? -16.903 18.810 0.963 1.00 85.38 75 GLU A O 1
ATOM 555 N N . GLU A 1 76 ? -17.950 20.057 -0.563 1.00 84.38 76 GLU A N 1
ATOM 556 C CA . GLU A 1 76 ? -17.631 19.177 -1.701 1.00 84.38 76 GLU A CA 1
ATOM 557 C C . GLU A 1 76 ? -16.280 19.502 -2.359 1.00 84.38 76 GLU A C 1
ATOM 559 O O . GLU A 1 76 ? -15.905 18.866 -3.348 1.00 84.38 76 GLU A O 1
ATOM 564 N N . GLY A 1 77 ? -15.568 20.522 -1.873 1.00 84.81 77 GLY A N 1
ATOM 565 C CA . GLY A 1 77 ? -14.325 21.025 -2.456 1.00 84.81 77 GLY A CA 1
ATOM 566 C C . GLY A 1 77 ? -14.189 22.548 -2.440 1.00 84.81 77 GLY A C 1
ATOM 567 O O . GLY A 1 77 ? -15.046 23.267 -1.930 1.00 84.81 77 GLY A O 1
ATOM 568 N N . MET A 1 78 ? -13.130 23.038 -3.086 1.00 87.44 78 MET A N 1
ATOM 569 C CA . MET A 1 78 ? -12.748 24.448 -3.162 1.00 87.44 78 MET A CA 1
ATOM 570 C C . MET A 1 78 ? -12.732 24.948 -4.614 1.00 87.44 78 MET A C 1
ATOM 572 O O . MET A 1 78 ? -12.120 24.343 -5.498 1.00 87.44 78 MET A O 1
ATOM 576 N N . ALA A 1 79 ? -13.367 26.089 -4.865 1.00 91.94 79 ALA A N 1
ATOM 577 C CA . ALA A 1 79 ? -13.370 26.795 -6.139 1.00 91.94 79 ALA A CA 1
ATOM 578 C C . ALA A 1 79 ? -12.648 28.142 -6.016 1.00 91.94 79 ALA A C 1
ATOM 580 O O . ALA A 1 79 ? -12.987 28.973 -5.176 1.00 91.94 79 ALA A O 1
ATOM 581 N N . TRP A 1 80 ? -11.682 28.385 -6.895 1.00 92.06 80 TRP A N 1
ATOM 582 C CA . TRP A 1 80 ? -10.999 29.669 -7.011 1.00 92.06 80 TRP A CA 1
ATOM 583 C C . TRP A 1 80 ? -11.765 30.566 -7.971 1.00 92.06 80 TRP A C 1
ATOM 585 O O . TRP A 1 80 ? -12.057 30.156 -9.102 1.00 92.06 80 TRP A O 1
ATOM 595 N N . VAL A 1 81 ? -12.115 31.768 -7.512 1.00 94.69 81 VAL A N 1
ATOM 596 C CA . VAL A 1 81 ? -13.036 32.661 -8.223 1.00 94.69 81 VAL A CA 1
ATOM 597 C C . VAL A 1 81 ? -12.423 34.024 -8.527 1.00 94.69 81 VAL A C 1
ATOM 599 O O . VAL A 1 81 ? -11.652 34.583 -7.742 1.00 94.69 81 VAL A O 1
ATOM 602 N N . ASP A 1 82 ? -12.799 34.573 -9.681 1.00 91.44 82 ASP A N 1
ATOM 603 C CA . ASP A 1 82 ? -12.454 35.941 -10.065 1.00 91.44 82 ASP A CA 1
ATOM 604 C C . ASP A 1 82 ? -13.271 36.993 -9.282 1.00 91.44 82 ASP A C 1
ATOM 606 O O . ASP A 1 82 ? -14.093 36.671 -8.421 1.00 91.44 82 ASP A O 1
ATOM 610 N N . THR A 1 83 ? -13.063 38.277 -9.587 1.00 90.56 83 THR A N 1
ATOM 611 C CA . THR A 1 83 ? -13.765 39.403 -8.943 1.00 90.56 83 THR A CA 1
ATOM 612 C C . THR A 1 83 ? -15.276 39.426 -9.182 1.00 90.56 83 THR A C 1
ATOM 614 O O . THR A 1 83 ? -15.985 40.114 -8.451 1.00 90.56 83 THR A O 1
ATOM 617 N N . ASN A 1 84 ? -15.785 38.681 -10.167 1.00 89.12 84 ASN A N 1
ATOM 618 C CA . ASN A 1 84 ? -17.217 38.531 -10.433 1.00 89.12 84 ASN A CA 1
ATOM 619 C C . ASN A 1 84 ? -17.790 37.258 -9.786 1.00 89.12 84 ASN A C 1
ATOM 621 O O . ASN A 1 84 ? -18.978 36.971 -9.934 1.00 89.12 84 ASN A O 1
ATOM 625 N N . GLY A 1 85 ? -16.965 36.478 -9.081 1.00 89.25 85 GLY A N 1
ATOM 626 C CA . GLY A 1 85 ? -17.358 35.210 -8.473 1.00 89.25 85 GLY A CA 1
ATOM 627 C C . GLY A 1 85 ? -17.407 34.035 -9.451 1.00 89.25 85 GLY A C 1
ATOM 628 O O . GLY A 1 85 ? -17.932 32.977 -9.089 1.00 89.25 85 GLY A O 1
ATOM 629 N N . LYS A 1 86 ? -16.880 34.184 -10.675 1.00 91.62 86 LYS A N 1
ATOM 630 C CA . LYS A 1 86 ? -16.832 33.095 -11.656 1.00 91.62 86 LYS A CA 1
ATOM 631 C C . LYS A 1 86 ? -15.653 32.163 -11.337 1.00 91.62 86 LYS A C 1
ATOM 633 O O . LYS A 1 86 ? -14.524 32.644 -11.231 1.00 91.62 86 LYS A O 1
ATOM 638 N N . PRO A 1 87 ? -15.876 30.840 -11.217 1.00 92.44 87 PRO A N 1
ATOM 639 C CA . PRO A 1 87 ? -14.797 29.897 -10.955 1.00 92.44 87 PRO A CA 1
ATOM 640 C C . PRO A 1 87 ? -13.888 29.742 -12.179 1.00 92.44 87 PRO A C 1
ATOM 642 O O . PRO A 1 87 ? -14.372 29.520 -13.292 1.00 92.44 87 PRO A O 1
ATOM 645 N N . PHE A 1 88 ? -12.575 29.829 -11.965 1.00 88.81 88 PHE A N 1
ATOM 646 C CA . PHE A 1 88 ? -11.557 29.522 -12.979 1.00 88.81 88 PHE A CA 1
ATOM 647 C C . PHE A 1 88 ? -10.752 28.257 -12.644 1.00 88.81 88 PHE A C 1
ATOM 649 O O . PHE A 1 88 ? -10.188 27.646 -13.545 1.00 88.81 88 PHE A O 1
ATOM 656 N N . ALA A 1 89 ? -10.736 27.814 -11.385 1.00 86.62 89 ALA A N 1
ATOM 657 C CA . ALA A 1 89 ? -10.197 26.515 -10.987 1.00 86.62 89 ALA A CA 1
ATOM 658 C C . ALA A 1 89 ? -11.093 25.889 -9.913 1.00 86.62 89 ALA A C 1
ATOM 660 O O . ALA A 1 89 ? -11.677 26.593 -9.088 1.00 86.62 89 ALA A O 1
ATOM 661 N N . THR A 1 90 ? -11.254 24.569 -9.928 1.00 86.56 90 THR A N 1
ATOM 662 C CA . THR A 1 90 ? -12.087 23.854 -8.951 1.00 86.56 90 THR A CA 1
ATOM 663 C C . THR A 1 90 ? -11.441 22.531 -8.595 1.00 86.56 90 THR A C 1
ATOM 665 O O . THR A 1 90 ? -11.138 21.728 -9.476 1.00 86.56 90 THR A O 1
ATOM 668 N N . PHE A 1 91 ? -11.279 22.305 -7.298 1.00 80.19 91 PHE A N 1
ATOM 669 C CA . PHE A 1 91 ? -10.684 21.110 -6.723 1.00 80.19 91 PHE A CA 1
ATOM 670 C C . PHE A 1 91 ? -11.715 20.479 -5.793 1.00 80.19 91 PHE A C 1
ATOM 672 O O . PHE A 1 91 ? -12.087 21.074 -4.786 1.00 80.19 91 PHE A O 1
ATOM 679 N N . ARG A 1 92 ? -12.242 19.313 -6.171 1.00 78.19 92 ARG A N 1
ATOM 680 C CA . ARG A 1 92 ? -13.270 18.617 -5.390 1.00 78.19 92 ARG A CA 1
ATOM 681 C C . ARG A 1 92 ? -12.650 17.789 -4.269 1.00 78.19 92 ARG A C 1
ATOM 683 O O . ARG A 1 92 ? -11.514 17.336 -4.400 1.00 78.19 92 ARG A O 1
ATOM 690 N N . SER A 1 93 ? -13.433 17.572 -3.214 1.00 67.06 93 SER A N 1
ATOM 691 C CA . SER A 1 93 ? -13.163 16.530 -2.231 1.00 67.06 93 SER A CA 1
ATOM 692 C C . SER A 1 93 ? -13.048 15.186 -2.942 1.00 67.06 93 SER A C 1
ATOM 694 O O . SER A 1 93 ? -13.743 14.895 -3.919 1.00 67.06 93 SER A O 1
ATOM 696 N N . THR A 1 94 ? -12.104 14.398 -2.467 1.00 60.16 94 THR A N 1
ATOM 697 C CA . THR A 1 94 ? -11.650 13.140 -3.048 1.00 60.16 94 THR A CA 1
ATOM 698 C C . THR A 1 94 ? -12.551 11.966 -2.679 1.00 60.16 94 THR A C 1
ATOM 700 O O . THR A 1 94 ? -12.530 10.951 -3.372 1.00 60.16 94 THR A O 1
ATOM 703 N N . GLY A 1 95 ? -13.365 12.104 -1.626 1.00 53.16 95 GLY A N 1
ATOM 704 C CA . GLY A 1 95 ? -14.206 11.034 -1.087 1.00 53.16 95 GLY A CA 1
ATOM 705 C C . GLY A 1 95 ? -13.405 9.860 -0.505 1.00 53.16 95 GLY A C 1
ATOM 706 O O . GLY A 1 95 ? -13.970 8.787 -0.298 1.00 53.16 95 GLY A O 1
ATOM 707 N N . ARG A 1 96 ? -12.101 10.043 -0.264 1.00 45.50 96 ARG A N 1
ATOM 708 C CA . ARG A 1 96 ? -11.102 9.012 0.056 1.00 45.50 96 ARG A CA 1
ATOM 709 C C . ARG A 1 96 ? -10.468 9.306 1.415 1.00 45.50 96 ARG A C 1
ATOM 711 O O . ARG A 1 96 ? -10.074 10.426 1.693 1.00 45.50 96 ARG A O 1
ATOM 718 N N . THR A 1 97 ? -10.348 8.309 2.289 1.00 47.00 97 THR A N 1
ATOM 719 C CA . THR A 1 97 ? -9.795 8.515 3.649 1.00 47.00 97 THR A CA 1
ATOM 720 C C . THR A 1 97 ? -8.272 8.511 3.710 1.00 47.00 97 THR A C 1
ATOM 722 O O . THR A 1 97 ? -7.693 8.898 4.719 1.00 47.00 97 THR A O 1
ATOM 725 N N . ASP A 1 98 ? -7.643 8.015 2.654 1.00 43.59 98 ASP A N 1
ATOM 726 C CA . ASP A 1 98 ? -6.207 7.822 2.467 1.00 43.59 98 ASP A CA 1
ATOM 727 C C . ASP A 1 98 ? -5.567 8.922 1.605 1.00 43.59 98 ASP A C 1
ATOM 729 O O . ASP A 1 98 ? -4.358 9.134 1.658 1.00 43.59 98 ASP A O 1
ATOM 733 N N . TYR A 1 99 ? -6.385 9.659 0.855 1.00 49.94 99 TYR A N 1
ATOM 734 C CA . TYR A 1 99 ? -5.978 10.796 0.044 1.00 49.94 99 TYR A CA 1
ATOM 735 C C . TYR A 1 99 ? -7.007 11.904 0.211 1.00 49.94 99 TYR A C 1
ATOM 737 O O . TYR A 1 99 ? -8.141 11.745 -0.224 1.00 49.94 99 TYR A O 1
ATOM 745 N N . GLN A 1 100 ? -6.606 13.007 0.841 1.00 50.38 100 GLN A N 1
ATOM 746 C CA . GLN A 1 100 ? -7.483 14.143 1.104 1.00 50.38 100 GLN A CA 1
ATOM 747 C C . GLN A 1 100 ? -7.061 15.335 0.249 1.00 50.38 100 GLN A C 1
ATOM 749 O O . GLN A 1 100 ? -5.892 15.725 0.230 1.00 50.38 100 GLN A O 1
ATOM 754 N N . SER A 1 101 ? -8.026 15.930 -0.448 1.00 55.25 101 SER A N 1
ATOM 755 C CA . SER A 1 101 ? -7.830 17.163 -1.219 1.00 55.25 101 SER A CA 1
ATOM 756 C C . SER A 1 101 ? -7.589 18.395 -0.315 1.00 55.25 101 SER A C 1
ATOM 758 O O . SER A 1 101 ? -7.372 18.286 0.896 1.00 55.25 101 SER A O 1
ATOM 760 N N . MET A 1 102 ? -7.675 19.606 -0.886 1.00 57.22 102 MET A N 1
ATOM 761 C CA . MET A 1 102 ? -7.754 20.848 -0.098 1.00 57.22 102 MET A CA 1
ATOM 762 C C . MET A 1 102 ? -8.884 20.821 0.947 1.00 57.22 102 MET A C 1
ATOM 764 O O . MET A 1 102 ? -8.748 21.441 1.995 1.00 57.22 102 MET A O 1
ATOM 768 N N . THR A 1 103 ? -9.954 20.073 0.677 1.00 60.53 103 THR A N 1
ATOM 769 C CA . THR A 1 103 ? -11.066 19.812 1.597 1.00 60.53 103 THR A CA 1
ATOM 770 C C . THR A 1 103 ? -10.990 18.363 2.093 1.00 60.53 103 THR A C 1
ATOM 772 O O . THR A 1 103 ? -10.910 17.441 1.271 1.00 60.53 103 THR A O 1
ATOM 775 N N . SER A 1 104 ? -11.022 18.161 3.416 1.00 68.62 104 SER A N 1
ATOM 776 C CA . SER A 1 104 ? -11.044 16.839 4.064 1.00 68.62 104 SER A CA 1
ATOM 777 C C . SER A 1 104 ? -12.470 16.289 4.192 1.00 68.62 104 SER A C 1
ATOM 779 O O . SER A 1 104 ? -13.397 17.010 4.550 1.00 68.62 104 SER A O 1
ATOM 781 N N . GLU A 1 105 ? -12.651 14.982 3.990 1.00 69.75 105 GLU A N 1
ATOM 782 C CA . GLU A 1 105 ? -13.904 14.262 4.275 1.00 69.75 105 GLU A CA 1
ATOM 783 C C . GLU A 1 105 ? -14.221 14.195 5.781 1.00 69.75 105 GLU A C 1
ATOM 785 O O . GLU A 1 105 ? -15.333 13.825 6.164 1.00 69.75 105 GLU A O 1
ATOM 790 N N . TYR A 1 106 ? -13.244 14.531 6.627 1.00 76.62 106 TYR A N 1
ATOM 791 C CA . TYR A 1 106 ? -13.382 14.666 8.076 1.00 76.62 106 TYR A CA 1
ATOM 792 C C . TYR A 1 106 ? -13.297 16.127 8.524 1.00 76.62 106 TYR A C 1
ATOM 794 O O . TYR A 1 106 ? -12.995 16.392 9.689 1.00 76.62 106 TYR A O 1
ATOM 802 N N . GLU A 1 107 ? -13.547 17.078 7.622 1.00 83.38 107 GLU A N 1
ATOM 803 C CA . GLU A 1 107 ? -13.654 18.471 8.020 1.00 83.38 107 GLU A CA 1
ATOM 804 C C . GLU A 1 107 ? -14.893 18.672 8.903 1.00 83.38 107 GLU A C 1
ATOM 806 O O . GLU A 1 107 ? -16.031 18.393 8.514 1.00 83.38 107 GLU A O 1
ATOM 811 N N . ILE A 1 108 ? -14.663 19.175 10.112 1.00 86.19 108 ILE A N 1
ATOM 812 C CA . ILE A 1 108 ? -15.686 19.353 11.141 1.00 86.19 108 ILE A CA 1
ATOM 813 C C . ILE A 1 108 ? -15.408 20.628 11.935 1.00 86.19 108 ILE A C 1
ATOM 815 O O . ILE A 1 108 ? -14.267 21.066 12.092 1.00 86.19 108 ILE A O 1
ATOM 819 N N . HIS A 1 109 ? -16.452 21.247 12.479 1.00 85.06 109 HIS A N 1
ATOM 820 C CA . HIS A 1 109 ? -16.274 22.387 13.371 1.00 85.06 109 HIS A CA 1
ATOM 821 C C . HIS A 1 109 ? -15.549 21.972 14.657 1.00 85.06 109 HIS A C 1
ATOM 823 O O . HIS A 1 109 ? -15.960 21.038 15.351 1.00 85.06 109 HIS A O 1
ATOM 829 N N . ARG A 1 110 ? -14.493 22.715 15.018 1.00 83.06 110 ARG A N 1
ATOM 830 C CA . ARG A 1 110 ? -13.629 22.411 16.173 1.00 83.06 110 ARG A CA 1
ATOM 831 C C . ARG A 1 110 ? -14.402 22.200 17.478 1.00 83.06 110 ARG A C 1
ATOM 833 O O . ARG A 1 110 ? -14.041 21.325 18.261 1.00 83.06 110 ARG A O 1
ATOM 840 N N . GLY A 1 111 ? -15.435 23.008 17.724 1.00 79.69 111 GLY A N 1
ATOM 841 C CA . GLY A 1 111 ? -16.268 22.901 18.926 1.00 79.69 111 GLY A CA 1
ATOM 842 C C . GLY A 1 111 ? -17.066 21.597 18.978 1.00 79.69 111 GLY A C 1
ATOM 843 O O . GLY A 1 111 ? -17.093 20.930 20.012 1.00 79.69 111 GLY A O 1
ATOM 844 N N . THR A 1 112 ? -17.649 21.192 17.848 1.00 85.94 112 THR A N 1
ATOM 845 C CA . THR A 1 112 ? -18.359 19.913 17.711 1.00 85.94 112 THR A CA 1
ATOM 846 C C . THR A 1 112 ? -17.408 18.737 17.891 1.00 85.94 112 THR A C 1
ATOM 848 O O . THR A 1 112 ? -17.714 17.819 18.644 1.00 85.94 112 THR A O 1
ATOM 851 N N . LEU A 1 113 ? -16.218 18.796 17.289 1.00 90.12 113 LEU A N 1
ATOM 852 C CA . LEU A 1 113 ? -15.216 17.741 17.421 1.00 90.12 113 LEU A CA 1
ATOM 853 C C . LEU A 1 113 ? -14.728 17.567 18.870 1.00 90.12 113 LEU A C 1
ATOM 855 O O . LEU A 1 113 ? -14.665 16.447 19.369 1.00 90.12 113 LEU A O 1
ATOM 859 N N . ALA A 1 114 ? -14.434 18.667 19.573 1.00 86.44 114 ALA A N 1
ATOM 860 C CA . ALA A 1 114 ? -14.055 18.612 20.987 1.00 86.44 114 ALA A CA 1
ATOM 861 C C . ALA A 1 114 ? -15.162 17.983 21.849 1.00 86.44 114 ALA A C 1
ATOM 863 O O . ALA A 1 114 ? -14.874 17.175 22.730 1.00 86.44 114 ALA A O 1
ATOM 864 N N . LYS A 1 115 ? -16.428 18.311 21.559 1.00 87.00 115 LYS A N 1
ATOM 865 C CA . LYS A 1 115 ? -17.583 17.717 22.235 1.00 87.00 115 LYS A CA 1
ATOM 866 C C . LYS A 1 115 ? -17.658 16.206 22.000 1.00 87.00 115 LYS A C 1
ATOM 868 O O . LYS A 1 115 ? -17.776 15.475 22.975 1.00 87.00 115 LYS A O 1
ATOM 873 N N . ILE A 1 116 ? -17.524 15.751 20.751 1.00 91.44 116 ILE A N 1
ATOM 874 C CA . ILE A 1 116 ? -17.522 14.318 20.402 1.00 91.44 116 ILE A CA 1
ATOM 875 C C . ILE A 1 116 ? -16.441 13.569 21.193 1.00 91.44 116 ILE A C 1
ATOM 877 O O . ILE A 1 116 ? -16.716 12.519 21.765 1.00 91.44 116 ILE A O 1
ATOM 881 N N . PHE A 1 117 ? -15.228 14.125 21.291 1.00 91.62 117 PHE A N 1
ATOM 882 C CA . PHE A 1 117 ? -14.144 13.493 22.051 1.00 91.62 117 PHE A CA 1
ATOM 883 C C . PHE A 1 117 ? -14.406 13.433 23.558 1.00 91.62 117 PHE A C 1
ATOM 885 O O . PHE A 1 117 ? -14.024 12.460 24.208 1.00 91.62 117 PHE A O 1
ATOM 892 N N . LEU A 1 118 ? -15.038 14.463 24.122 1.00 86.38 118 LEU A N 1
ATOM 893 C CA . LEU A 1 118 ? -15.246 14.572 25.563 1.00 86.38 118 LEU A CA 1
ATOM 894 C C . LEU A 1 118 ? -16.457 13.765 26.053 1.00 86.38 118 LEU A C 1
ATOM 896 O O . LEU A 1 118 ? -16.384 13.149 27.116 1.00 86.38 118 LEU A O 1
ATOM 900 N N . THR A 1 119 ? -17.553 13.746 25.287 1.00 89.69 119 THR A N 1
ATOM 901 C CA . THR A 1 119 ? -18.846 13.175 25.700 1.00 89.69 119 THR A CA 1
ATOM 902 C C . THR A 1 119 ? -18.758 11.735 26.230 1.00 89.69 119 THR A C 1
ATOM 904 O O . THR A 1 119 ? -19.375 11.463 27.258 1.00 89.69 119 THR A O 1
ATOM 907 N N . PRO A 1 120 ? -17.968 10.805 25.657 1.00 88.00 120 PRO A N 1
ATOM 908 C CA . PRO A 1 120 ? -17.890 9.437 26.185 1.00 88.00 120 PRO A CA 1
ATOM 909 C C . PRO A 1 120 ? -17.255 9.302 27.575 1.00 88.00 120 PRO A C 1
ATOM 911 O O . PRO A 1 120 ? -17.375 8.246 28.194 1.00 88.00 120 PRO A O 1
ATOM 914 N N . SER A 1 121 ? -16.539 10.326 28.045 1.00 87.94 121 SER A N 1
ATOM 915 C CA . SER A 1 121 ? -15.819 10.321 29.327 1.00 87.94 121 SER A CA 1
ATOM 916 C C . SER A 1 121 ? -16.229 11.462 30.261 1.00 87.94 121 SER A C 1
ATOM 918 O O . SER A 1 121 ? -15.653 11.603 31.340 1.00 87.94 121 SER A O 1
ATOM 920 N N . GLU A 1 122 ? -17.210 12.281 29.876 1.00 87.31 122 GLU A N 1
ATOM 921 C CA . GLU A 1 122 ? -17.574 13.504 30.600 1.00 87.31 122 GLU A CA 1
ATOM 922 C C . GLU A 1 122 ? -18.045 13.234 32.038 1.00 87.31 122 GLU A C 1
ATOM 924 O O . GLU A 1 122 ? -17.774 14.031 32.933 1.00 87.31 122 GLU A O 1
ATOM 929 N N . ASP A 1 123 ? -18.681 12.084 32.287 1.00 90.12 123 ASP A N 1
ATOM 930 C CA . ASP A 1 123 ? -19.189 11.672 33.601 1.00 90.12 123 ASP A CA 1
ATOM 931 C C . ASP A 1 123 ? -18.077 11.308 34.597 1.00 90.12 123 ASP A C 1
ATOM 933 O O . ASP A 1 123 ? -18.294 11.319 35.811 1.00 90.12 123 ASP A O 1
ATOM 937 N N . LYS A 1 124 ? -16.878 11.006 34.091 1.00 91.56 124 LYS A N 1
ATOM 938 C CA . LYS A 1 124 ? -15.691 10.645 34.880 1.00 91.56 124 LYS A CA 1
ATOM 939 C C . LYS A 1 124 ? -14.696 11.793 35.022 1.00 91.56 124 LYS A C 1
ATOM 941 O O . LYS A 1 124 ? -13.702 11.653 35.733 1.00 91.56 124 LYS A O 1
ATOM 946 N N . ILE A 1 125 ? -14.943 12.914 34.350 1.00 94.94 125 ILE A N 1
ATOM 947 C CA . ILE A 1 125 ? -14.036 14.055 34.310 1.00 94.94 125 ILE A CA 1
ATOM 948 C C . ILE A 1 125 ? -14.608 15.190 35.154 1.00 94.94 125 ILE A C 1
ATOM 950 O O . ILE A 1 125 ? -15.738 15.642 34.970 1.00 94.94 125 ILE A O 1
ATOM 954 N N . LYS A 1 126 ? -13.788 15.735 36.054 1.00 96.44 126 LYS A N 1
ATOM 955 C CA . LYS A 1 126 ? -14.135 16.961 36.769 1.00 96.44 126 LYS A CA 1
ATOM 956 C C . LYS A 1 126 ? -13.830 18.180 35.900 1.00 96.44 126 LYS A C 1
ATOM 958 O O . LYS A 1 126 ? -12.686 18.623 35.831 1.00 96.44 126 LYS A O 1
ATOM 963 N N . MET A 1 127 ? -14.860 18.748 35.282 1.00 93.81 127 MET A N 1
ATOM 964 C CA . MET A 1 127 ? -14.759 19.982 34.495 1.00 93.81 127 MET A CA 1
ATOM 965 C C . MET A 1 127 ? -14.870 21.233 35.380 1.00 93.81 127 MET A C 1
ATOM 967 O O . MET A 1 127 ? -15.803 21.355 36.176 1.00 93.81 127 MET A O 1
ATOM 971 N N . ILE A 1 128 ? -13.955 22.191 35.215 1.00 95.12 128 ILE A N 1
ATOM 972 C CA . ILE A 1 128 ? -13.994 23.503 35.881 1.00 95.12 128 ILE A CA 1
ATOM 973 C C . ILE A 1 128 ? -13.851 24.601 34.820 1.00 95.12 128 ILE A C 1
ATOM 975 O O . ILE A 1 128 ? -12.781 24.795 34.250 1.00 95.12 128 ILE A O 1
ATOM 979 N N . PHE A 1 129 ? -14.937 25.329 34.565 1.00 94.06 129 PHE A N 1
ATOM 980 C CA . PHE A 1 129 ? -14.973 26.443 33.613 1.00 94.06 129 PHE A CA 1
ATOM 981 C C . PHE A 1 129 ? -14.604 27.781 34.264 1.00 94.06 129 PHE A C 1
ATOM 983 O O . PHE A 1 129 ? -14.678 27.940 35.485 1.00 94.06 129 PHE A O 1
ATOM 990 N N . ALA A 1 130 ? -14.273 28.771 33.431 1.00 93.50 130 ALA A N 1
ATOM 991 C CA . ALA A 1 130 ? -13.804 30.096 33.839 1.00 93.50 130 ALA A CA 1
ATOM 992 C C . ALA A 1 130 ? -12.603 30.052 34.805 1.00 93.50 130 ALA A C 1
ATOM 994 O O . ALA A 1 130 ? -12.510 30.888 35.710 1.00 93.50 130 ALA A O 1
ATOM 995 N N . GLU A 1 131 ? -11.703 29.085 34.618 1.00 94.38 131 GLU A N 1
ATOM 996 C CA . GLU A 1 131 ? -10.536 28.870 35.472 1.00 94.38 131 GLU A CA 1
ATOM 997 C C . GLU A 1 131 ? -9.294 28.517 34.643 1.00 94.38 131 GLU A C 1
ATOM 999 O O . GLU A 1 131 ? -9.387 27.918 33.571 1.00 94.38 131 GLU A O 1
ATOM 1004 N N . THR A 1 132 ? -8.114 28.904 35.128 1.00 94.38 132 THR A N 1
ATOM 1005 C CA . THR A 1 132 ? -6.824 28.597 34.491 1.00 94.38 132 THR A CA 1
ATOM 1006 C C . THR A 1 132 ? -5.746 28.324 35.527 1.00 94.38 132 THR A C 1
ATOM 1008 O O . THR A 1 132 ? -5.847 28.757 36.675 1.00 94.38 132 THR A O 1
ATOM 1011 N N . VAL A 1 133 ? -4.665 27.667 35.113 1.00 95.88 133 VAL A N 1
ATOM 1012 C CA . VAL A 1 133 ? -3.449 27.567 35.928 1.00 95.88 133 VAL A CA 1
ATOM 1013 C C . VAL A 1 133 ? -2.749 28.927 35.972 1.00 95.88 133 VAL A C 1
ATOM 1015 O O . VAL A 1 133 ? -2.467 29.522 34.928 1.00 95.88 133 VAL A O 1
ATOM 1018 N N . ASP A 1 134 ? -2.508 29.434 37.182 1.00 94.12 134 ASP A N 1
ATOM 1019 C CA . ASP A 1 134 ? -1.708 30.640 37.413 1.00 94.12 134 ASP A CA 1
ATOM 1020 C C . ASP A 1 134 ? -0.223 30.293 37.400 1.00 94.12 134 ASP A C 1
ATOM 1022 O O . ASP A 1 134 ? 0.517 30.779 36.546 1.00 94.12 134 ASP A O 1
ATOM 1026 N N . HIS A 1 135 ? 0.185 29.390 38.292 1.00 93.25 135 HIS A N 1
ATOM 1027 C CA . HIS A 1 135 ? 1.528 28.834 38.347 1.00 93.25 135 HIS A CA 1
ATOM 1028 C C . HIS A 1 135 ? 1.538 27.419 38.924 1.00 93.25 135 HIS A C 1
ATOM 1030 O O . HIS A 1 135 ? 0.544 26.972 39.503 1.00 93.25 135 HIS A O 1
ATOM 1036 N N . TYR A 1 136 ? 2.664 26.725 38.767 1.00 96.12 136 TYR A N 1
ATOM 1037 C CA . TYR A 1 136 ? 2.900 25.428 39.391 1.00 96.12 136 TYR A CA 1
ATOM 1038 C C . TYR A 1 136 ? 4.274 25.366 40.065 1.00 96.12 136 TYR A C 1
ATOM 1040 O O . TYR A 1 136 ? 5.198 26.089 39.685 1.00 96.12 136 TYR A O 1
ATOM 1048 N N . THR A 1 137 ? 4.411 24.481 41.046 1.00 94.56 137 THR A N 1
ATOM 1049 C CA . THR A 1 137 ? 5.686 24.138 41.683 1.00 94.56 137 THR A CA 1
ATOM 1050 C C . THR A 1 137 ? 5.875 22.630 41.682 1.00 94.56 137 THR A C 1
ATOM 1052 O O . THR A 1 137 ? 4.960 21.877 42.013 1.00 94.56 137 THR A O 1
ATOM 1055 N N . GLN A 1 138 ? 7.068 22.193 41.289 1.00 91.81 138 GLN A N 1
ATOM 1056 C CA . GLN A 1 138 ? 7.446 20.786 41.300 1.00 91.81 138 GLN A CA 1
ATOM 1057 C C . GLN A 1 138 ? 7.800 20.358 42.730 1.00 91.81 138 GLN A C 1
ATOM 1059 O O . GLN A 1 138 ? 8.606 21.021 43.381 1.00 91.81 138 GLN A O 1
ATOM 1064 N N . CYS A 1 139 ? 7.208 19.265 43.204 1.00 89.06 139 CYS A N 1
ATOM 1065 C CA . CYS A 1 139 ? 7.494 18.676 44.509 1.00 89.06 139 CYS A CA 1
ATOM 1066 C C . CYS A 1 139 ? 8.657 17.671 44.412 1.00 89.06 139 CYS A C 1
ATOM 1068 O O . CYS A 1 139 ? 8.872 17.059 43.359 1.00 89.06 139 CYS A O 1
ATOM 1070 N N . ASP A 1 140 ? 9.372 17.464 45.524 1.00 81.56 140 ASP A N 1
ATOM 1071 C CA . ASP A 1 140 ? 10.521 16.543 45.614 1.00 81.56 140 ASP A CA 1
ATOM 1072 C C . ASP A 1 140 ? 10.137 15.069 45.389 1.00 81.56 140 ASP A C 1
ATOM 1074 O O . ASP A 1 140 ? 10.963 14.260 44.972 1.00 81.56 140 ASP A O 1
ATOM 1078 N N . ASP A 1 141 ? 8.876 14.712 45.644 1.00 79.38 141 ASP A N 1
ATOM 1079 C CA . ASP A 1 141 ? 8.314 13.373 45.430 1.00 79.38 141 ASP A CA 1
ATOM 1080 C C . ASP A 1 141 ? 7.832 13.136 43.984 1.00 79.38 141 ASP A C 1
ATOM 1082 O O . ASP A 1 141 ? 7.252 12.093 43.681 1.00 79.38 141 ASP A O 1
ATOM 1086 N N . GLY A 1 142 ? 8.063 14.100 43.087 1.00 77.00 142 GLY A N 1
ATOM 1087 C CA . GLY A 1 142 ? 7.651 14.055 41.686 1.00 77.00 142 GLY A CA 1
ATOM 1088 C C . GLY A 1 142 ? 6.260 14.637 41.412 1.00 77.00 142 GLY A C 1
ATOM 1089 O O . GLY A 1 142 ? 5.948 14.902 40.250 1.00 77.00 142 GLY A O 1
ATOM 1090 N N . LYS A 1 143 ? 5.439 14.918 42.433 1.00 90.81 143 LYS A N 1
ATOM 1091 C CA . LYS A 1 143 ? 4.113 15.537 42.254 1.00 90.81 143 LYS A CA 1
ATOM 1092 C C . LYS A 1 143 ? 4.209 17.019 41.888 1.00 90.81 143 LYS A C 1
ATOM 1094 O O . LYS A 1 143 ? 5.285 17.616 41.895 1.00 90.81 143 LYS A O 1
ATOM 1099 N N . VAL A 1 144 ? 3.076 17.614 41.530 1.00 95.56 144 VAL A N 1
ATOM 1100 C CA . VAL A 1 144 ? 2.988 19.009 41.094 1.00 95.56 144 VAL A CA 1
ATOM 1101 C C . VAL A 1 144 ? 1.901 19.733 41.874 1.00 95.56 144 VAL A C 1
ATOM 1103 O O . VAL A 1 144 ? 0.720 19.390 41.779 1.00 95.56 144 VAL A O 1
ATOM 1106 N N . ASP A 1 145 ? 2.294 20.775 42.596 1.00 97.00 145 ASP A N 1
ATOM 1107 C CA . ASP A 1 145 ? 1.370 21.714 43.220 1.00 97.00 145 ASP A CA 1
ATOM 1108 C C . ASP A 1 145 ? 0.964 22.776 42.204 1.00 97.00 145 ASP A C 1
ATOM 1110 O O . ASP A 1 145 ? 1.805 23.459 41.619 1.00 97.00 145 ASP A O 1
ATOM 1114 N N . VAL A 1 146 ? -0.340 22.914 41.976 1.00 97.50 146 VAL A N 1
ATOM 1115 C CA . VAL A 1 146 ? -0.898 23.820 40.972 1.00 97.50 146 VAL A CA 1
ATOM 1116 C C . VAL A 1 146 ? -1.790 24.851 41.639 1.00 97.50 146 VAL A C 1
ATOM 1118 O O . VAL A 1 146 ? -2.773 24.497 42.293 1.00 97.50 146 VAL A O 1
ATOM 1121 N N . THR A 1 147 ? -1.475 26.127 41.423 1.00 97.31 147 THR A N 1
ATOM 1122 C CA . THR A 1 147 ? -2.262 27.262 41.910 1.00 97.31 147 THR A CA 1
ATOM 1123 C C . THR A 1 147 ? -3.170 27.792 40.804 1.00 97.31 147 THR A C 1
ATOM 1125 O O . THR A 1 147 ? -2.720 28.103 39.696 1.00 97.31 147 THR A O 1
ATOM 1128 N N . PHE A 1 148 ? -4.463 27.918 41.100 1.00 96.81 148 PHE A N 1
ATOM 1129 C CA . PHE A 1 148 ? -5.465 28.390 40.143 1.00 96.81 148 PHE A CA 1
ATOM 1130 C C . PHE A 1 148 ? -5.570 29.920 40.103 1.00 96.81 148 PHE A C 1
ATOM 1132 O O . PHE A 1 148 ? -5.369 30.622 41.095 1.00 96.81 148 PHE A O 1
ATOM 1139 N N . THR A 1 149 ? -5.904 30.461 38.932 1.00 93.94 149 THR A N 1
ATOM 1140 C CA . THR A 1 149 ? -5.899 31.909 38.681 1.00 93.94 149 THR A CA 1
ATOM 1141 C C . THR A 1 149 ? -7.028 32.630 39.400 1.00 93.94 149 THR A C 1
ATOM 1143 O O . THR A 1 149 ? -6.784 33.698 39.970 1.00 93.94 149 THR A O 1
ATOM 1146 N N . LYS A 1 150 ? -8.246 32.086 39.363 1.00 92.00 150 LYS A N 1
ATOM 1147 C CA . LYS A 1 150 ? -9.441 32.733 39.906 1.00 92.00 150 LYS A CA 1
ATOM 1148 C C . LYS A 1 150 ? -9.707 32.305 41.343 1.00 92.00 150 LYS A C 1
ATOM 1150 O O . LYS A 1 150 ? -9.859 33.189 42.182 1.00 92.00 150 LYS A O 1
ATOM 1155 N N . SER A 1 151 ? -9.744 31.002 41.639 1.00 91.00 151 SER A N 1
ATOM 1156 C CA . SER A 1 151 ? -10.016 30.537 43.009 1.00 91.00 151 SER A CA 1
ATOM 1157 C C . SER A 1 151 ? -8.877 30.833 43.985 1.00 91.00 151 SER A C 1
ATOM 1159 O O . SER A 1 151 ? -9.132 30.988 45.173 1.00 91.00 151 SER A O 1
ATOM 1161 N N . LYS A 1 152 ? -7.641 30.957 43.474 1.00 93.56 152 LYS A N 1
ATOM 1162 C CA . LYS A 1 152 ? -6.398 31.068 44.257 1.00 93.56 152 LYS A CA 1
ATOM 1163 C C . LYS A 1 152 ? -6.079 29.842 45.115 1.00 93.56 152 LYS A C 1
ATOM 1165 O O . LYS A 1 152 ? -5.122 29.886 45.880 1.00 93.56 152 LYS A O 1
ATOM 1170 N N . ASP A 1 153 ? -6.822 28.749 44.956 1.00 93.00 153 ASP A N 1
ATOM 1171 C CA . ASP A 1 153 ? -6.509 27.491 45.625 1.00 93.00 153 ASP A CA 1
ATOM 1172 C C . ASP A 1 153 ? -5.247 26.869 45.024 1.00 93.00 153 ASP A C 1
ATOM 1174 O O . ASP A 1 153 ? -5.050 26.910 43.806 1.00 93.00 153 ASP A O 1
ATOM 1178 N N . THR A 1 154 ? -4.460 26.206 45.867 1.00 96.12 154 THR A N 1
ATOM 1179 C CA . THR A 1 154 ? -3.369 25.321 45.450 1.00 96.12 154 THR A CA 1
ATOM 1180 C C . THR A 1 154 ? -3.788 23.871 45.668 1.00 96.12 154 THR A C 1
ATOM 1182 O O . THR A 1 154 ? -4.336 23.528 46.719 1.00 96.12 154 THR A O 1
ATOM 1185 N N . LYS A 1 155 ? -3.577 23.014 44.664 1.00 96.25 155 LYS A N 1
ATOM 1186 C CA . LYS A 1 155 ? -3.878 21.576 44.733 1.00 96.25 155 LYS A CA 1
ATOM 1187 C C . LYS A 1 155 ? -2.754 20.751 44.130 1.00 96.25 155 LYS A C 1
ATOM 1189 O O . LYS A 1 155 ? -2.233 21.109 43.078 1.00 96.25 155 LYS A O 1
ATOM 1194 N N . THR A 1 156 ? -2.465 19.624 44.764 1.00 96.56 156 THR A N 1
ATOM 1195 C CA . THR A 1 156 ? -1.440 18.674 44.329 1.00 96.56 156 THR A CA 1
ATOM 1196 C C . THR A 1 156 ? -2.011 17.659 43.339 1.00 96.56 156 THR A C 1
ATOM 1198 O O . THR A 1 156 ? -3.074 17.075 43.576 1.00 96.56 156 THR A O 1
ATOM 1201 N N . TYR A 1 157 ? -1.286 17.422 42.250 1.00 96.69 157 TYR A N 1
ATOM 1202 C CA . TYR A 1 157 ? -1.578 16.413 41.232 1.00 96.69 157 TYR A CA 1
ATOM 1203 C C . TYR A 1 157 ? -0.338 15.565 40.961 1.00 96.69 157 TYR A C 1
ATOM 1205 O O . TYR A 1 157 ? 0.788 16.021 41.141 1.00 96.69 157 TYR A O 1
ATOM 1213 N N . ASP A 1 158 ? -0.539 14.338 40.495 1.00 95.44 158 ASP A N 1
ATOM 1214 C CA . ASP A 1 158 ? 0.561 13.466 40.087 1.00 95.44 158 ASP A CA 1
ATOM 1215 C C . ASP A 1 158 ? 1.097 13.852 38.701 1.00 95.44 158 ASP A C 1
ATOM 1217 O O . ASP A 1 158 ? 2.256 13.585 38.409 1.00 95.44 158 ASP A O 1
ATOM 1221 N N . LEU A 1 159 ? 0.275 14.487 37.854 1.00 96.94 159 LEU A N 1
ATOM 1222 C CA . LEU A 1 159 ? 0.643 14.951 36.513 1.00 96.94 159 LEU A CA 1
ATOM 1223 C C . LEU A 1 159 ? -0.130 16.223 36.129 1.00 96.94 159 LEU A C 1
ATOM 1225 O O . LEU A 1 159 ? -1.356 16.279 36.264 1.00 96.94 159 LEU A O 1
ATOM 1229 N N . LEU A 1 160 ? 0.583 17.213 35.583 1.00 98.06 160 LEU A N 1
ATOM 1230 C CA . LEU A 1 160 ? 0.017 18.395 34.928 1.00 98.06 160 LEU A CA 1
ATOM 1231 C C . LEU A 1 160 ? 0.219 18.316 33.406 1.00 98.06 160 LEU A C 1
ATOM 1233 O O . LEU A 1 160 ? 1.339 18.415 32.905 1.00 98.06 160 LEU A O 1
ATOM 1237 N N . VAL A 1 161 ? -0.880 18.206 32.661 1.00 98.44 161 VAL A N 1
ATOM 1238 C CA . VAL A 1 161 ? -0.895 18.233 31.192 1.00 98.44 161 VAL A CA 1
ATOM 1239 C C . VAL A 1 161 ? -1.324 19.616 30.708 1.00 98.44 161 VAL A C 1
ATOM 1241 O O . VAL A 1 161 ? -2.474 20.028 30.874 1.00 98.44 161 VAL A O 1
ATOM 1244 N N . ALA A 1 162 ? -0.409 20.349 30.083 1.00 97.75 162 ALA A N 1
ATOM 1245 C CA . ALA A 1 162 ? -0.688 21.633 29.458 1.00 97.75 162 ALA A CA 1
ATOM 1246 C C . ALA A 1 162 ? -1.260 21.427 28.050 1.00 97.75 162 ALA A C 1
ATOM 1248 O O . ALA A 1 162 ? -0.523 21.160 27.104 1.00 97.75 162 ALA A O 1
ATOM 1249 N N . ALA A 1 163 ? -2.577 21.576 27.914 1.00 96.94 163 ALA A N 1
ATOM 1250 C CA . ALA A 1 163 ? -3.317 21.562 26.650 1.00 96.94 163 ALA A CA 1
ATOM 1251 C C . ALA A 1 163 ? -3.991 22.931 26.384 1.00 96.94 163 ALA A C 1
ATOM 1253 O O . ALA A 1 163 ? -5.042 23.024 25.744 1.00 96.94 163 ALA A O 1
ATOM 1254 N N . ASP A 1 164 ? -3.388 24.012 26.894 1.00 93.00 164 ASP A N 1
ATOM 1255 C CA . ASP A 1 164 ? -3.941 25.373 26.977 1.00 93.00 164 ASP A CA 1
ATOM 1256 C C . ASP A 1 164 ? -3.630 26.238 25.738 1.00 93.00 164 ASP A C 1
ATOM 1258 O O . ASP A 1 164 ? -3.906 27.443 25.701 1.00 93.00 164 ASP A O 1
ATOM 1262 N N . GLY A 1 165 ? -3.123 25.596 24.684 1.00 90.62 165 GLY A N 1
ATOM 1263 C CA . GLY A 1 165 ? -3.011 26.129 23.331 1.00 90.62 165 GLY A CA 1
ATOM 1264 C C . GLY A 1 165 ? -1.835 27.077 23.090 1.00 90.62 165 GLY A C 1
ATOM 1265 O O . GLY A 1 165 ? -0.921 27.214 23.901 1.00 90.62 165 GLY A O 1
ATOM 1266 N N . LEU A 1 166 ? -1.877 27.769 21.946 1.00 89.00 166 LEU A N 1
ATOM 1267 C CA . LEU A 1 166 ? -0.791 28.611 21.423 1.00 89.00 166 LEU A CA 1
ATOM 1268 C C . LEU A 1 166 ? -0.190 29.571 22.466 1.00 89.00 166 LEU A C 1
ATOM 1270 O O . LEU A 1 166 ? 1.025 29.748 22.528 1.00 89.00 166 LEU A O 1
ATOM 1274 N N . SER A 1 167 ? -1.024 30.173 23.317 1.00 87.00 167 SER A N 1
ATOM 1275 C CA . SER A 1 167 ? -0.609 31.139 24.342 1.00 87.00 167 SER A CA 1
ATOM 1276 C C . SER A 1 167 ? -0.319 30.515 25.716 1.00 87.00 167 SER A C 1
ATOM 1278 O O . SER A 1 167 ? -0.494 31.205 26.723 1.00 87.00 167 SER A O 1
ATOM 1280 N N . SER A 1 168 ? 0.057 29.233 25.764 1.00 93.50 168 SER A N 1
ATOM 1281 C CA . SER A 1 168 ? 0.287 28.480 27.002 1.00 93.50 168 SER A CA 1
ATOM 1282 C C . SER A 1 168 ? 1.173 29.235 27.992 1.00 93.50 168 SER A C 1
ATOM 1284 O O . SER A 1 168 ? 2.318 29.593 27.691 1.00 93.50 168 SER A O 1
ATOM 1286 N N . ARG A 1 169 ? 0.641 29.474 29.195 1.00 91.88 169 ARG A N 1
ATOM 1287 C CA . ARG A 1 169 ? 1.418 30.057 30.302 1.00 91.88 169 ARG A CA 1
ATOM 1288 C C . ARG A 1 169 ? 2.306 29.006 30.950 1.00 91.88 169 ARG A C 1
ATOM 1290 O O . ARG A 1 169 ? 3.421 29.333 31.347 1.00 91.88 169 ARG A O 1
ATOM 1297 N N . ILE A 1 170 ? 1.824 27.764 30.995 1.00 95.69 170 ILE A N 1
ATOM 1298 C CA . ILE A 1 170 ? 2.546 26.625 31.562 1.00 95.69 170 ILE A CA 1
ATOM 1299 C C . ILE A 1 170 ? 3.825 26.369 30.761 1.00 95.69 170 ILE A C 1
ATOM 1301 O O . ILE A 1 170 ? 4.877 26.237 31.372 1.00 95.69 170 ILE A O 1
ATOM 1305 N N . ARG A 1 171 ? 3.788 26.438 29.418 1.00 96.12 171 ARG A N 1
ATOM 1306 C CA . ARG A 1 171 ? 5.007 26.385 28.585 1.00 96.12 171 ARG A CA 1
ATOM 1307 C C . ARG A 1 171 ? 6.035 27.438 28.994 1.00 96.12 171 ARG A C 1
ATOM 1309 O O . ARG A 1 171 ? 7.212 27.124 29.122 1.00 96.12 171 ARG A O 1
ATOM 1316 N N . GLY A 1 172 ? 5.602 28.687 29.177 1.00 94.06 172 GLY A N 1
ATOM 1317 C CA . GLY A 1 172 ? 6.502 29.771 29.580 1.00 94.06 172 GLY A CA 1
ATOM 1318 C C . GLY A 1 172 ? 7.173 29.492 30.926 1.00 94.06 172 GLY A C 1
ATOM 1319 O O . GLY A 1 172 ? 8.381 29.649 31.054 1.00 94.06 172 GLY A O 1
ATOM 1320 N N . GLN A 1 173 ? 6.410 29.002 31.904 1.00 94.25 173 GLN A N 1
ATOM 1321 C CA . GLN A 1 173 ? 6.945 28.615 33.213 1.00 94.25 173 GLN A CA 1
ATOM 1322 C C . GLN A 1 173 ? 7.902 27.426 33.116 1.00 94.25 173 GLN A C 1
ATOM 1324 O O . GLN A 1 173 ? 9.007 27.494 33.642 1.00 94.25 173 GLN A O 1
ATOM 1329 N N . MET A 1 174 ? 7.512 26.387 32.375 1.00 95.00 174 MET A N 1
ATOM 1330 C CA . MET A 1 174 ? 8.299 25.172 32.173 1.00 95.00 174 MET A CA 1
ATOM 1331 C C . MET A 1 174 ? 9.667 25.452 31.558 1.00 95.00 174 MET A C 1
ATOM 1333 O O . MET A 1 174 ? 10.664 24.867 31.964 1.00 95.00 174 MET A O 1
ATOM 1337 N N . LEU A 1 175 ? 9.713 26.364 30.590 1.00 93.75 175 LEU A N 1
ATOM 1338 C CA . LEU A 1 175 ? 10.939 26.734 29.890 1.00 93.75 175 LEU A CA 1
ATOM 1339 C C . LEU A 1 175 ? 11.665 27.918 30.535 1.00 93.75 175 LEU A C 1
ATOM 1341 O O . LEU A 1 175 ? 12.710 28.321 30.035 1.00 93.75 175 LEU A O 1
ATOM 1345 N N . ASN A 1 176 ? 11.102 28.514 31.591 1.00 92.81 176 ASN A N 1
ATOM 1346 C CA . ASN A 1 176 ? 11.566 29.773 32.172 1.00 92.81 176 ASN A CA 1
ATOM 1347 C C . ASN A 1 176 ? 11.737 30.898 31.121 1.00 92.81 176 ASN A C 1
ATOM 1349 O O . ASN A 1 176 ? 12.738 31.612 31.087 1.00 92.81 176 ASN A O 1
ATOM 1353 N N . THR A 1 177 ? 10.749 31.038 30.233 1.00 91.31 177 THR A N 1
ATOM 1354 C CA . THR A 1 177 ? 10.711 32.035 29.149 1.00 91.31 177 THR A CA 1
ATOM 1355 C C . THR A 1 177 ? 9.372 32.765 29.127 1.00 91.31 177 THR A C 1
ATOM 1357 O O . THR A 1 177 ? 8.368 32.316 29.693 1.00 91.31 177 THR A O 1
ATOM 1360 N N . LYS A 1 178 ? 9.293 33.907 28.435 1.00 86.56 178 LYS A N 1
ATOM 1361 C CA . LYS A 1 178 ? 7.980 34.506 28.166 1.00 86.56 178 LYS A CA 1
ATOM 1362 C C . LYS A 1 178 ? 7.193 33.575 27.235 1.00 86.56 178 LYS A C 1
ATOM 1364 O O . LYS A 1 178 ? 7.752 33.115 26.241 1.00 86.56 178 LYS A O 1
ATOM 1369 N N . PRO A 1 179 ? 5.871 33.391 27.430 1.00 76.19 179 PRO A N 1
ATOM 1370 C CA . PRO A 1 179 ? 5.055 32.511 26.586 1.00 76.19 179 PRO A CA 1
ATOM 1371 C C . PRO A 1 179 ? 5.200 32.737 25.074 1.00 76.19 179 PRO A C 1
ATOM 1373 O O . PRO A 1 179 ? 5.031 31.807 24.295 1.00 76.19 179 PRO A O 1
ATOM 1376 N N . ARG A 1 180 ? 5.518 33.961 24.638 1.00 82.69 180 ARG A N 1
ATOM 1377 C CA . ARG A 1 180 ? 5.666 34.311 23.219 1.00 82.69 180 ARG A CA 1
ATOM 1378 C C . ARG A 1 180 ? 7.011 33.938 22.597 1.00 82.69 180 ARG A C 1
ATOM 1380 O O . ARG A 1 180 ? 7.093 33.959 21.379 1.00 82.69 180 ARG A O 1
ATOM 1387 N N . GLU A 1 181 ? 8.036 33.613 23.380 1.00 87.88 181 GLU A N 1
ATOM 1388 C CA . GLU A 1 181 ? 9.387 33.370 22.845 1.00 87.88 181 GLU A CA 1
ATOM 1389 C C . GLU A 1 181 ? 9.454 32.153 21.924 1.00 87.88 181 GLU A C 1
ATOM 1391 O O . GLU A 1 181 ? 10.207 32.165 20.961 1.00 87.88 181 GLU A O 1
ATOM 1396 N N . GLN A 1 182 ? 8.609 31.149 22.168 1.00 91.50 182 GLN A N 1
ATOM 1397 C CA . GLN A 1 182 ? 8.539 29.937 21.345 1.00 91.50 182 GLN A CA 1
ATOM 1398 C C . GLN A 1 182 ? 7.502 30.032 20.214 1.00 91.50 182 GLN A C 1
ATOM 1400 O O . GLN A 1 182 ? 7.215 29.029 19.565 1.00 91.50 182 GLN A O 1
ATOM 1405 N N . ILE A 1 183 ? 6.879 31.202 20.014 1.00 90.00 183 ILE A N 1
ATOM 1406 C CA . ILE A 1 183 ? 5.839 31.412 19.000 1.00 90.00 183 ILE A CA 1
ATOM 1407 C C . ILE A 1 183 ? 6.477 31.979 17.730 1.00 90.00 183 ILE A C 1
ATOM 1409 O O . ILE A 1 183 ? 6.963 33.109 17.710 1.00 90.00 183 ILE A O 1
ATOM 1413 N N . HIS A 1 184 ? 6.401 31.211 16.647 1.00 88.56 184 HIS A N 1
ATOM 1414 C CA . HIS A 1 184 ? 6.919 31.558 15.329 1.00 88.56 184 HIS A CA 1
ATOM 1415 C C . HIS A 1 184 ? 5.774 31.937 14.392 1.00 88.56 184 HIS A C 1
ATOM 1417 O O . HIS A 1 184 ? 5.079 31.091 13.829 1.00 88.56 184 HIS A O 1
ATOM 1423 N N . ASP A 1 185 ? 5.585 33.240 14.244 1.00 86.56 185 ASP A N 1
ATOM 1424 C CA . ASP A 1 185 ? 4.584 33.864 13.382 1.00 86.56 185 ASP A CA 1
ATOM 1425 C C . ASP A 1 185 ? 4.816 33.527 11.893 1.00 86.56 185 ASP A C 1
ATOM 1427 O O . ASP A 1 185 ? 5.913 33.743 11.372 1.00 86.56 185 ASP A O 1
ATOM 1431 N N . GLN A 1 186 ? 3.774 33.020 11.222 1.00 84.50 186 GLN A N 1
ATOM 1432 C CA . GLN A 1 186 ? 3.804 32.591 9.814 1.00 84.50 186 GLN A CA 1
ATOM 1433 C C . GLN A 1 186 ? 3.374 33.687 8.823 1.00 84.50 186 GLN A C 1
ATOM 1435 O O . GLN A 1 186 ? 3.288 33.446 7.622 1.00 84.50 186 GLN A O 1
ATOM 1440 N N . GLY A 1 187 ? 3.109 34.902 9.305 1.00 85.50 187 GLY A N 1
ATOM 1441 C CA . GLY A 1 187 ? 2.710 36.042 8.486 1.00 85.50 187 GLY A CA 1
ATOM 1442 C C . GLY A 1 187 ? 1.271 35.967 7.990 1.00 85.50 187 GLY A C 1
ATOM 1443 O O . GLY A 1 187 ? 0.967 36.584 6.978 1.00 85.50 187 GLY A O 1
ATOM 1444 N N . VAL A 1 188 ? 0.390 35.216 8.658 1.00 88.06 188 VAL A N 1
ATOM 1445 C CA . VAL A 1 188 ? -1.023 35.109 8.276 1.00 88.06 188 VAL A CA 1
ATOM 1446 C C . VAL A 1 188 ? -1.923 35.408 9.465 1.00 88.06 188 VAL A C 1
ATOM 1448 O O . VAL A 1 188 ? -1.813 34.772 10.516 1.00 88.06 188 VAL A O 1
ATOM 1451 N N . HIS A 1 189 ? -2.861 36.330 9.274 1.00 91.12 189 HIS A N 1
ATOM 1452 C CA . HIS A 1 189 ? -3.954 36.573 10.207 1.00 91.12 189 HIS A CA 1
ATOM 1453 C C . HIS A 1 189 ? -5.281 36.252 9.536 1.00 91.12 189 HIS A C 1
ATOM 1455 O O . HIS A 1 189 ? -5.473 36.565 8.362 1.00 91.12 189 HIS A O 1
ATOM 1461 N N . ALA A 1 190 ? -6.186 35.632 10.285 1.00 89.94 190 ALA A N 1
ATOM 1462 C CA . ALA A 1 190 ? -7.489 35.239 9.778 1.00 89.94 190 ALA A CA 1
ATOM 1463 C C . ALA A 1 190 ? -8.604 35.611 10.759 1.00 89.94 190 ALA A C 1
ATOM 1465 O O . ALA A 1 190 ? -8.466 35.410 11.970 1.00 89.94 190 ALA A O 1
ATOM 1466 N N . ALA A 1 191 ? -9.707 36.122 10.218 1.00 91.75 191 ALA A N 1
ATOM 1467 C CA . ALA A 1 191 ? -10.976 36.314 10.904 1.00 91.75 191 ALA A CA 1
ATOM 1468 C C . ALA A 1 191 ? -12.005 35.290 10.414 1.00 91.75 191 ALA A C 1
ATOM 1470 O O . ALA A 1 191 ? -12.033 34.962 9.230 1.00 91.75 191 ALA A O 1
ATOM 1471 N N . TYR A 1 192 ? -12.851 34.824 11.329 1.00 90.12 192 TYR A N 1
ATOM 1472 C CA . TYR A 1 192 ? -13.849 33.773 11.147 1.00 90.12 192 TYR A CA 1
ATOM 1473 C C . TYR A 1 192 ? -15.174 34.233 11.746 1.00 90.12 192 TYR A C 1
ATOM 1475 O O . TYR A 1 192 ? -15.189 34.753 12.865 1.00 90.12 192 TYR A O 1
ATOM 1483 N N . PHE A 1 193 ? -16.278 34.026 11.034 1.00 91.19 193 PHE A N 1
ATOM 1484 C CA . PHE A 1 193 ? 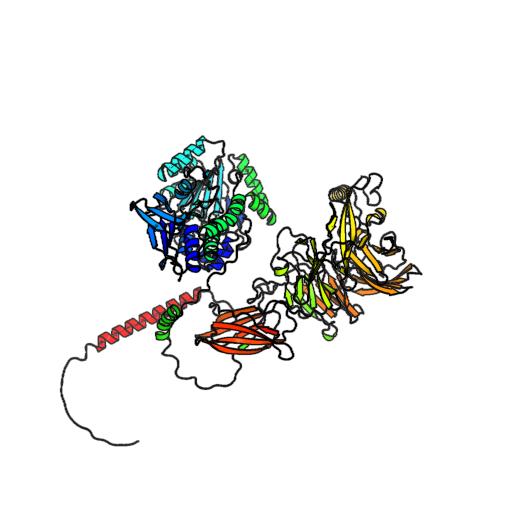-17.612 34.357 11.536 1.00 91.19 193 PHE A CA 1
ATOM 1485 C C . PHE A 1 193 ? -18.715 33.619 10.768 1.00 91.19 193 PHE A C 1
ATOM 1487 O O . PHE A 1 193 ? -18.565 33.252 9.598 1.00 91.19 193 PHE A O 1
ATOM 1494 N N . THR A 1 194 ? -19.850 33.409 11.430 1.00 90.94 194 THR A N 1
ATOM 1495 C CA . THR A 1 194 ? -21.093 32.964 10.790 1.00 90.94 194 THR A CA 1
ATOM 1496 C C . THR A 1 194 ? -21.746 34.112 10.033 1.00 90.94 194 THR A C 1
ATOM 1498 O O . THR A 1 194 ? -21.939 35.193 10.584 1.00 90.94 194 THR A O 1
ATOM 1501 N N . ILE A 1 195 ? -22.161 33.851 8.797 1.00 93.12 195 ILE A N 1
ATOM 1502 C CA . ILE A 1 195 ? -23.036 34.723 8.018 1.00 93.12 195 ILE A CA 1
ATOM 1503 C C . ILE A 1 195 ? -24.450 34.147 8.104 1.00 93.12 195 ILE A C 1
ATOM 1505 O O . ILE A 1 195 ? -24.677 32.981 7.782 1.00 93.12 195 ILE A O 1
ATOM 1509 N N . LYS A 1 196 ? -25.402 34.963 8.569 1.00 90.81 196 LYS A N 1
ATOM 1510 C CA . LYS A 1 196 ? -26.789 34.544 8.848 1.00 90.81 196 LYS A CA 1
ATOM 1511 C C . LYS A 1 196 ? -27.579 34.158 7.591 1.00 90.81 196 LYS A C 1
ATOM 1513 O O . LYS A 1 196 ? -28.593 33.485 7.711 1.00 90.81 196 LYS A O 1
ATOM 1518 N N . GLU A 1 197 ? -27.094 34.550 6.419 1.00 90.44 197 GLU A N 1
ATOM 1519 C CA . GLU A 1 197 ? -27.645 34.218 5.106 1.00 90.44 197 GLU A CA 1
ATOM 1520 C C . GLU A 1 197 ? -26.666 33.321 4.323 1.00 90.44 197 GLU A C 1
ATOM 1522 O O . GLU A 1 197 ? -25.442 33.392 4.495 1.00 90.44 197 GLU A O 1
ATOM 1527 N N . ASP A 1 198 ? -27.176 32.484 3.421 1.00 90.88 198 ASP A N 1
ATOM 1528 C CA . ASP A 1 198 ? -26.335 31.751 2.471 1.00 90.88 198 ASP A CA 1
ATOM 1529 C C . ASP A 1 198 ? -25.910 32.662 1.306 1.00 90.88 198 ASP A C 1
ATOM 1531 O O . ASP A 1 198 ? -26.512 32.676 0.229 1.00 90.88 198 ASP A O 1
ATOM 1535 N N . LEU A 1 199 ? -24.846 33.443 1.529 1.00 92.12 199 LEU A N 1
ATOM 1536 C CA . LEU A 1 199 ? -24.203 34.248 0.485 1.00 92.12 199 LEU A CA 1
ATOM 1537 C C . LEU A 1 199 ? -23.374 33.397 -0.493 1.00 92.12 199 LEU A C 1
ATOM 1539 O O . LEU A 1 199 ? -22.999 33.881 -1.563 1.00 92.12 199 LEU A O 1
ATOM 1543 N N . LEU A 1 200 ? -23.049 32.149 -0.137 1.00 91.56 200 LEU A N 1
ATOM 1544 C CA . LEU A 1 200 ? -22.187 31.276 -0.932 1.00 91.56 200 LEU A CA 1
ATOM 1545 C C . LEU A 1 200 ? -22.957 30.603 -2.080 1.00 91.56 200 LEU A C 1
ATOM 1547 O O . LEU A 1 200 ? -22.418 30.501 -3.197 1.00 91.56 200 LEU A O 1
ATOM 1551 N N . GLN A 1 201 ? -24.187 30.153 -1.793 1.00 88.19 201 GLN A N 1
ATOM 1552 C CA . GLN A 1 201 ? -25.107 29.455 -2.702 1.00 88.19 201 GLN A CA 1
ATOM 1553 C C . GLN A 1 201 ? -24.431 28.287 -3.439 1.00 88.19 201 GLN A C 1
ATOM 1555 O O . GLN A 1 201 ? -24.559 28.121 -4.654 1.00 88.19 201 GLN A O 1
ATOM 1560 N N . SER A 1 202 ? -23.600 27.529 -2.723 1.00 89.00 202 SER A N 1
ATOM 1561 C CA . SER A 1 202 ? -22.747 26.479 -3.282 1.00 89.00 202 SER A CA 1
ATOM 1562 C C . SER A 1 202 ? -22.258 25.535 -2.184 1.00 89.00 202 SER A C 1
ATOM 1564 O O . SER A 1 202 ? -21.966 25.967 -1.074 1.00 89.00 202 SER A O 1
ATOM 1566 N N . ARG A 1 203 ? -22.111 24.245 -2.515 1.00 87.94 203 ARG A N 1
ATOM 1567 C CA . ARG A 1 203 ? -21.425 23.248 -1.668 1.00 87.94 203 ARG A CA 1
ATOM 1568 C C . ARG A 1 203 ? -19.904 23.255 -1.832 1.00 87.94 203 ARG A C 1
ATOM 1570 O O . ARG A 1 203 ? -19.200 22.672 -1.018 1.00 87.94 203 ARG A O 1
ATOM 1577 N N . LEU A 1 204 ? -19.401 23.922 -2.871 1.00 90.12 204 LEU A N 1
ATOM 1578 C CA . LEU A 1 204 ? -17.985 24.246 -3.017 1.00 90.12 204 LEU A CA 1
ATOM 1579 C C . LEU A 1 204 ? -17.698 25.555 -2.286 1.00 90.12 204 LEU A C 1
ATOM 1581 O O . LEU A 1 204 ? -18.366 26.558 -2.573 1.00 90.12 204 LEU A O 1
ATOM 1585 N N . ALA A 1 205 ? -16.696 25.555 -1.411 1.00 91.88 205 ALA A N 1
ATOM 1586 C CA . ALA A 1 205 ? -16.141 26.783 -0.865 1.00 91.88 205 ALA A CA 1
ATOM 1587 C C . ALA A 1 205 ? -15.567 27.651 -1.992 1.00 91.88 205 ALA A C 1
ATOM 1589 O O . ALA A 1 205 ? -15.105 27.137 -3.012 1.00 91.88 205 ALA A O 1
ATOM 1590 N N . LYS A 1 206 ? -15.628 28.974 -1.835 1.00 94.56 206 LYS A N 1
ATOM 1591 C CA . LYS A 1 206 ? -15.148 29.932 -2.838 1.00 94.56 206 LYS A CA 1
ATOM 1592 C C . LYS A 1 206 ? -14.028 30.779 -2.262 1.00 94.56 206 LYS A C 1
ATOM 1594 O O . LYS A 1 206 ? -14.240 31.505 -1.291 1.00 94.56 206 LYS A O 1
ATOM 1599 N N . TRP A 1 207 ? -12.866 30.692 -2.899 1.00 94.00 207 TRP A N 1
ATOM 1600 C CA . TRP A 1 207 ? -11.648 31.402 -2.539 1.00 94.00 207 TRP A CA 1
ATOM 1601 C C . TRP A 1 207 ? -11.395 32.544 -3.524 1.00 94.00 207 TRP A C 1
ATOM 1603 O O . TRP A 1 207 ? -11.117 32.309 -4.705 1.00 94.00 207 TRP A O 1
ATOM 1613 N N . HIS A 1 208 ? -11.483 33.783 -3.039 1.00 95.31 208 HIS A N 1
ATOM 1614 C CA . HIS A 1 208 ? -11.197 34.983 -3.818 1.00 95.31 208 HIS A CA 1
ATOM 1615 C C . HIS A 1 208 ? -9.968 35.706 -3.265 1.00 95.31 208 HIS A C 1
ATOM 1617 O O . HIS A 1 208 ? -9.922 36.012 -2.075 1.00 95.31 208 HIS A O 1
ATOM 1623 N N . ASN A 1 209 ? -9.005 36.036 -4.131 1.00 94.50 209 ASN A N 1
ATOM 1624 C CA . ASN A 1 209 ? -7.869 36.878 -3.760 1.00 94.50 209 ASN A CA 1
ATOM 1625 C C . ASN A 1 209 ? -7.956 38.262 -4.371 1.00 94.50 209 ASN A C 1
ATOM 1627 O O . ASN A 1 209 ? -8.208 38.415 -5.566 1.00 94.50 209 ASN A O 1
ATOM 1631 N N . ASP A 1 210 ? -7.565 39.229 -3.556 1.00 93.56 210 ASP A N 1
ATOM 1632 C CA . ASP A 1 210 ? -7.228 40.572 -3.978 1.00 93.56 210 ASP A CA 1
ATOM 1633 C C . ASP A 1 210 ? -5.732 40.836 -3.720 1.00 93.56 210 ASP A C 1
ATOM 1635 O O . ASP A 1 210 ? -5.024 40.064 -3.061 1.00 93.56 210 ASP A O 1
ATOM 1639 N N . THR A 1 211 ? -5.229 41.941 -4.261 1.00 92.12 211 THR A N 1
ATOM 1640 C CA . THR A 1 211 ? -3.864 42.421 -4.027 1.00 92.12 211 THR A CA 1
ATOM 1641 C C . THR A 1 211 ? -3.572 42.622 -2.536 1.00 92.12 211 THR A C 1
ATOM 1643 O O . THR A 1 211 ? -4.482 42.680 -1.706 1.00 92.12 211 THR A O 1
ATOM 1646 N N . LYS A 1 212 ? -2.284 42.748 -2.189 1.00 91.88 212 LYS A N 1
ATOM 1647 C CA . LYS A 1 212 ? -1.785 42.874 -0.806 1.00 91.88 212 LYS A CA 1
ATOM 1648 C C . LYS A 1 212 ? -2.080 41.643 0.069 1.00 91.88 212 LYS A C 1
ATOM 1650 O O . LYS A 1 212 ? -2.278 41.773 1.274 1.00 91.88 212 LYS A O 1
ATOM 1655 N N . GLY A 1 213 ? -2.153 40.456 -0.545 1.00 91.69 213 GLY A N 1
ATOM 1656 C CA . GLY A 1 213 ? -2.331 39.186 0.168 1.00 91.69 213 GLY A CA 1
ATOM 1657 C C . GLY A 1 213 ? -3.682 39.044 0.867 1.00 91.69 213 GLY A C 1
ATOM 1658 O O . GLY A 1 213 ? -3.767 38.366 1.890 1.00 91.69 213 GLY A O 1
ATOM 1659 N N . ARG A 1 214 ? -4.717 39.712 0.349 1.00 94.94 214 ARG A N 1
ATOM 1660 C CA . ARG A 1 214 ? -6.068 39.732 0.917 1.00 94.94 214 ARG A CA 1
ATOM 1661 C C . ARG A 1 214 ? -6.906 38.600 0.338 1.00 94.94 214 ARG A C 1
ATOM 1663 O O . ARG A 1 214 ? -6.914 38.399 -0.877 1.00 94.94 214 ARG A O 1
ATOM 1670 N N . VAL A 1 215 ? -7.637 37.894 1.193 1.00 95.38 215 VAL A N 1
ATOM 1671 C CA . VAL A 1 215 ? -8.543 36.811 0.792 1.00 95.38 215 VAL A CA 1
ATOM 1672 C C . VAL A 1 215 ? -9.918 37.026 1.387 1.00 95.38 215 VAL A C 1
ATOM 1674 O O . VAL A 1 215 ? -10.040 37.271 2.588 1.00 95.38 215 VAL A O 1
ATOM 1677 N N . VAL A 1 216 ? -10.939 36.851 0.555 1.00 96.81 216 VAL A N 1
ATOM 1678 C CA . VAL A 1 216 ? -12.310 36.613 1.006 1.00 96.81 216 VAL A CA 1
ATOM 1679 C C . VAL A 1 216 ? -12.623 35.151 0.711 1.00 96.81 216 VAL A C 1
ATOM 1681 O O . VAL A 1 216 ? -12.579 34.727 -0.446 1.00 96.81 216 VAL A O 1
ATOM 1684 N N . LEU A 1 217 ? -12.907 34.372 1.753 1.00 94.19 217 LEU A N 1
ATOM 1685 C CA . LEU A 1 217 ? -13.229 32.951 1.633 1.00 94.19 217 LEU A CA 1
ATOM 1686 C C . LEU A 1 217 ? -14.608 32.681 2.244 1.00 94.19 217 LEU A C 1
ATOM 1688 O O . LEU A 1 217 ? -14.842 32.944 3.424 1.00 94.19 217 LEU A O 1
ATOM 1692 N N . LEU A 1 218 ? -15.514 32.137 1.431 1.00 94.19 218 LEU A N 1
ATOM 1693 C CA . LEU A 1 218 ? -16.818 31.656 1.887 1.00 94.19 218 LEU A CA 1
ATOM 1694 C C . LEU A 1 218 ? -16.865 30.132 1.848 1.00 94.19 218 LEU A C 1
ATOM 1696 O O . LEU A 1 218 ? -16.483 29.531 0.843 1.00 94.19 218 LEU A O 1
ATOM 1700 N N . ARG A 1 219 ? -17.367 29.520 2.921 1.00 92.00 219 ARG A N 1
ATOM 1701 C CA . ARG A 1 219 ? -17.498 28.059 3.058 1.00 92.00 219 ARG A CA 1
ATOM 1702 C C . ARG A 1 219 ? -18.942 27.666 3.386 1.00 92.00 219 ARG A C 1
ATOM 1704 O O . ARG A 1 219 ? -19.654 28.483 3.986 1.00 92.00 219 ARG A O 1
ATOM 1711 N N . PRO A 1 220 ? -19.397 26.470 2.972 1.00 89.00 220 PRO A N 1
ATOM 1712 C CA . PRO A 1 220 ? -20.744 26.011 3.284 1.00 89.00 220 PRO A CA 1
ATOM 1713 C C . PRO A 1 220 ? -20.914 25.810 4.793 1.00 89.00 220 PRO A C 1
ATOM 1715 O O . PRO A 1 220 ? -19.971 25.458 5.502 1.00 89.00 220 PRO A O 1
ATOM 1718 N N . ASP A 1 221 ? -22.131 26.041 5.276 1.00 86.56 221 ASP A N 1
ATOM 1719 C CA . ASP A 1 221 ? -22.562 25.681 6.624 1.00 86.56 221 ASP A CA 1
ATOM 1720 C C . ASP A 1 221 ? -23.761 24.727 6.482 1.00 86.56 221 ASP A C 1
ATOM 1722 O O . ASP A 1 221 ? -24.747 25.102 5.841 1.00 86.56 221 ASP A O 1
ATOM 1726 N N . PRO A 1 222 ? -23.701 23.493 7.017 1.00 79.12 222 PRO A N 1
ATOM 1727 C CA . PRO A 1 222 ? -24.790 22.528 6.892 1.00 79.12 222 PRO A CA 1
ATOM 1728 C C . PRO A 1 222 ? -26.025 22.880 7.741 1.00 79.12 222 PRO A C 1
ATOM 1730 O O . PRO A 1 222 ? -26.989 22.111 7.745 1.00 79.12 222 PRO A O 1
ATOM 1733 N N . ASP A 1 223 ? -26.021 24.007 8.465 1.00 81.31 223 ASP A N 1
ATOM 1734 C CA . ASP A 1 223 ? -27.153 24.444 9.276 1.00 81.31 223 ASP A CA 1
ATOM 1735 C C . ASP A 1 223 ? -28.462 24.554 8.457 1.00 81.31 223 ASP A C 1
ATOM 1737 O O . ASP A 1 223 ? -28.503 25.252 7.435 1.00 81.31 223 ASP A O 1
ATOM 1741 N N . PRO A 1 224 ? -29.562 23.921 8.917 1.00 77.38 224 PRO A N 1
ATOM 1742 C CA . PRO A 1 224 ? -30.851 23.940 8.226 1.00 77.38 224 PRO A CA 1
ATOM 1743 C C . PRO A 1 224 ? -31.441 25.336 7.979 1.00 77.38 224 PRO A C 1
ATOM 1745 O O . PRO A 1 224 ? -32.316 25.473 7.125 1.00 77.38 224 PRO A O 1
ATOM 1748 N N . ALA A 1 225 ? -31.001 26.365 8.712 1.00 80.50 225 ALA A N 1
ATOM 1749 C CA . ALA A 1 225 ? -31.465 27.740 8.553 1.00 80.50 225 ALA A CA 1
ATOM 1750 C C . ALA A 1 225 ? -30.922 28.441 7.291 1.00 80.50 225 ALA A C 1
ATOM 1752 O O . ALA A 1 225 ? -31.361 29.551 7.000 1.00 80.50 225 ALA A O 1
ATOM 1753 N N . GLY A 1 226 ? -30.005 27.815 6.538 1.00 82.31 226 GLY A N 1
ATOM 1754 C CA . GLY A 1 226 ? -29.460 28.374 5.296 1.00 82.31 226 GLY A CA 1
ATOM 1755 C C . GLY A 1 226 ? -28.449 29.491 5.555 1.00 82.31 226 GLY A C 1
ATOM 1756 O O . GLY A 1 226 ? -28.725 30.664 5.307 1.00 82.31 226 GLY A O 1
ATOM 1757 N N . ARG A 1 227 ? -27.272 29.114 6.066 1.00 90.12 227 ARG A N 1
ATOM 1758 C CA . ARG A 1 227 ? -26.178 30.022 6.452 1.00 90.12 227 ARG A CA 1
ATOM 1759 C C . ARG A 1 227 ? -24.910 29.750 5.642 1.00 90.12 227 ARG A C 1
ATOM 1761 O O . ARG A 1 227 ? -24.795 28.730 4.970 1.00 90.12 227 ARG A O 1
ATOM 1768 N N . SER A 1 228 ? -23.931 30.643 5.749 1.00 91.38 228 SER A N 1
ATOM 1769 C CA . SER A 1 228 ? -22.581 30.437 5.203 1.00 91.38 228 SER A CA 1
ATOM 1770 C C . SER A 1 228 ? -21.503 30.875 6.202 1.00 91.38 228 SER A C 1
ATOM 1772 O O . SER A 1 228 ? -21.785 31.587 7.168 1.00 91.38 228 SER A O 1
ATOM 1774 N N . ARG A 1 229 ? -20.253 30.435 6.013 1.00 90.56 229 ARG A N 1
ATOM 1775 C CA . ARG A 1 229 ? -19.112 30.822 6.864 1.00 90.56 229 ARG A CA 1
ATOM 1776 C C . ARG A 1 229 ? -18.206 31.809 6.149 1.00 90.56 229 ARG A C 1
ATOM 1778 O O . ARG A 1 229 ? -17.708 31.507 5.067 1.00 90.56 229 ARG A O 1
ATOM 1785 N N . GLY A 1 230 ? -17.972 32.956 6.781 1.00 92.81 230 GLY A N 1
ATOM 1786 C CA . GLY A 1 230 ? -17.124 34.028 6.276 1.00 92.81 230 GLY A CA 1
ATOM 1787 C C . GLY A 1 230 ? -15.713 33.988 6.844 1.00 92.81 230 GLY A C 1
ATOM 1788 O O . GLY A 1 230 ? -15.525 33.763 8.041 1.00 92.81 230 GLY A O 1
ATOM 1789 N N . HIS A 1 231 ? -14.736 34.226 5.969 1.00 93.69 231 HIS A N 1
ATOM 1790 C CA . HIS A 1 231 ? -13.333 34.367 6.326 1.00 93.69 231 HIS A CA 1
ATOM 1791 C C . HIS A 1 231 ? -12.714 35.581 5.639 1.00 93.69 231 HIS A C 1
ATOM 1793 O O . HIS A 1 231 ? -12.834 35.739 4.420 1.00 93.69 231 HIS A O 1
ATOM 1799 N N . PHE A 1 232 ? -11.975 36.369 6.416 1.00 95.44 232 PHE A N 1
ATOM 1800 C CA . PHE A 1 232 ? -10.997 37.319 5.891 1.00 95.44 232 PHE A CA 1
ATOM 1801 C C . PHE A 1 232 ? -9.603 36.840 6.263 1.00 95.44 232 PHE A C 1
ATOM 1803 O O . PHE A 1 232 ? -9.350 36.566 7.435 1.00 95.44 232 PHE A O 1
ATOM 1810 N N . ILE A 1 233 ? -8.712 36.719 5.278 1.00 93.31 233 ILE A N 1
ATOM 1811 C CA . ILE A 1 233 ? -7.320 36.312 5.503 1.00 93.31 233 ILE A CA 1
ATOM 1812 C C . ILE A 1 233 ? -6.393 37.398 4.966 1.00 93.31 233 ILE A C 1
ATOM 1814 O O . ILE A 1 233 ? -6.539 37.851 3.829 1.00 93.31 233 ILE A O 1
ATOM 1818 N N . ASN A 1 234 ? -5.413 37.782 5.779 1.00 93.19 234 ASN A N 1
ATOM 1819 C CA . ASN A 1 234 ? -4.332 38.684 5.410 1.00 93.19 234 ASN A CA 1
ATOM 1820 C C . ASN A 1 234 ? -3.003 37.936 5.504 1.00 93.19 234 ASN A C 1
ATOM 1822 O O . ASN A 1 234 ? -2.542 37.620 6.600 1.00 93.19 234 ASN A O 1
ATOM 1826 N N . ALA A 1 235 ? -2.385 37.679 4.351 1.00 91.44 235 ALA A N 1
ATOM 1827 C CA . ALA A 1 235 ? -1.031 37.149 4.256 1.00 91.44 235 ALA A CA 1
ATOM 1828 C C . ALA A 1 235 ? -0.039 38.306 4.064 1.00 91.44 235 ALA A C 1
ATOM 1830 O O . ALA A 1 235 ? -0.053 38.992 3.041 1.00 91.44 235 ALA A O 1
ATOM 1831 N N . THR A 1 236 ? 0.821 38.533 5.051 1.00 89.75 236 THR A N 1
ATOM 1832 C CA . THR A 1 236 ? 1.762 39.653 5.120 1.00 89.75 236 THR A CA 1
ATOM 1833 C C . THR A 1 236 ? 3.205 39.153 4.988 1.00 89.75 236 THR A C 1
ATOM 1835 O O . THR A 1 236 ? 3.644 38.314 5.782 1.00 89.75 236 THR A O 1
ATOM 1838 N N . PRO A 1 237 ? 3.987 39.648 4.011 1.00 86.44 237 PRO A N 1
ATOM 1839 C CA . PRO A 1 237 ? 5.378 39.243 3.853 1.00 86.44 237 PRO A CA 1
ATOM 1840 C C . PRO A 1 237 ? 6.241 39.757 5.015 1.00 86.44 237 PRO A C 1
ATOM 1842 O O . PRO A 1 237 ? 5.955 40.792 5.613 1.00 86.44 237 PRO A O 1
ATOM 1845 N N . LYS A 1 238 ? 7.342 39.056 5.327 1.00 82.94 238 LYS A N 1
ATOM 1846 C CA . LYS A 1 238 ? 8.215 39.372 6.482 1.00 82.94 238 LYS A CA 1
ATOM 1847 C C . LYS A 1 238 ? 8.748 40.816 6.490 1.00 82.94 238 LYS A C 1
ATOM 1849 O O . LYS A 1 238 ? 9.050 41.336 7.559 1.00 82.94 238 LYS A O 1
ATOM 1854 N N . ASN A 1 239 ? 8.883 41.443 5.321 1.00 85.25 239 ASN A N 1
ATOM 1855 C CA . ASN A 1 239 ? 9.374 42.813 5.170 1.00 85.25 239 ASN A CA 1
ATOM 1856 C C . ASN A 1 239 ? 8.294 43.893 5.370 1.00 85.25 239 ASN A C 1
ATOM 1858 O O . ASN A 1 239 ? 8.654 45.053 5.563 1.00 85.25 239 ASN A O 1
ATOM 1862 N N . ASP A 1 240 ? 7.004 43.546 5.376 1.00 87.81 240 ASP A N 1
ATOM 1863 C CA . ASP A 1 240 ? 5.915 44.488 5.660 1.00 87.81 240 ASP A CA 1
ATOM 1864 C C . ASP A 1 240 ? 5.635 44.552 7.170 1.00 87.81 240 ASP A C 1
ATOM 1866 O O . ASP A 1 240 ? 4.652 44.042 7.717 1.00 87.81 240 ASP A O 1
ATOM 1870 N N . VAL A 1 241 ? 6.591 45.162 7.869 1.00 88.69 241 VAL A N 1
ATOM 1871 C CA . VAL A 1 241 ? 6.581 45.293 9.330 1.00 88.69 241 VAL A CA 1
ATOM 1872 C C . VAL A 1 241 ? 5.430 46.183 9.808 1.00 88.69 241 VAL A C 1
ATOM 1874 O O . VAL A 1 241 ? 4.906 45.964 10.902 1.00 88.69 241 VAL A O 1
ATOM 1877 N N . ASP A 1 242 ? 5.021 47.175 9.009 1.00 91.50 242 ASP A N 1
ATOM 1878 C CA . ASP A 1 242 ? 3.947 48.092 9.385 1.00 91.50 242 ASP A CA 1
ATOM 1879 C C . ASP A 1 242 ? 2.586 47.394 9.393 1.00 91.50 242 ASP A C 1
ATOM 1881 O O . ASP A 1 242 ? 1.909 47.409 10.425 1.00 91.50 242 ASP A O 1
ATOM 1885 N N . MET A 1 243 ? 2.228 46.697 8.309 1.00 91.81 243 MET A N 1
ATOM 1886 C CA . MET A 1 243 ? 0.971 45.949 8.244 1.00 91.81 243 MET A CA 1
ATOM 1887 C C . MET A 1 243 ? 0.899 44.885 9.341 1.00 91.81 243 MET A C 1
ATOM 1889 O O . MET A 1 243 ? -0.089 44.792 10.073 1.00 91.81 243 MET A O 1
ATOM 1893 N N . LYS A 1 244 ? 1.991 44.139 9.536 1.00 88.25 244 LYS A N 1
ATOM 1894 C CA . LYS A 1 244 ? 2.091 43.131 10.595 1.00 88.25 244 LYS A CA 1
ATOM 1895 C C . LYS A 1 244 ? 1.886 43.731 11.988 1.00 88.25 244 LYS A C 1
ATOM 1897 O O . LYS A 1 244 ? 1.205 43.142 12.829 1.00 88.25 244 LYS A O 1
ATOM 1902 N N . ARG A 1 245 ? 2.462 44.907 12.251 1.00 89.94 245 ARG A N 1
ATOM 1903 C CA . ARG A 1 245 ? 2.265 45.641 13.508 1.00 89.94 245 ARG A CA 1
ATOM 1904 C C . ARG A 1 245 ? 0.807 46.061 13.684 1.00 89.94 245 ARG A C 1
ATOM 1906 O O . ARG A 1 245 ? 0.275 45.876 14.774 1.00 89.94 245 ARG A O 1
ATOM 1913 N N . ARG A 1 246 ? 0.159 46.577 12.636 1.00 94.38 246 ARG A N 1
ATOM 1914 C CA . ARG A 1 246 ? -1.259 46.971 12.670 1.00 94.38 246 ARG A CA 1
ATOM 1915 C C . ARG A 1 246 ? -2.172 45.784 12.990 1.00 94.38 246 ARG A C 1
ATOM 1917 O O . ARG A 1 246 ? -2.947 45.871 13.937 1.00 94.38 246 ARG A O 1
ATOM 1924 N N . LEU A 1 247 ? -2.006 44.659 12.289 1.00 91.94 247 LEU A N 1
ATOM 1925 C CA . LEU A 1 247 ? -2.772 43.426 12.523 1.00 91.94 247 LEU A CA 1
ATOM 1926 C C . LEU A 1 247 ? -2.567 42.873 13.942 1.00 91.94 247 LEU A C 1
ATOM 1928 O O . LEU A 1 247 ? -3.529 42.500 14.612 1.00 91.94 247 LEU A O 1
ATOM 1932 N N . ASN A 1 248 ? -1.325 42.858 14.434 1.00 89.38 248 ASN A N 1
ATOM 1933 C CA . ASN A 1 248 ? -1.015 42.396 15.790 1.00 89.38 248 ASN A CA 1
ATOM 1934 C C . ASN A 1 248 ? -1.557 43.326 16.886 1.00 89.38 248 ASN A C 1
ATOM 1936 O O . ASN A 1 248 ? -1.957 42.840 17.946 1.00 89.38 248 ASN A O 1
ATOM 1940 N N . ASN A 1 249 ? -1.568 44.641 16.651 1.00 92.12 249 ASN A N 1
ATOM 1941 C CA . ASN A 1 249 ? -2.161 45.604 17.576 1.00 92.12 249 ASN A CA 1
ATOM 1942 C C . ASN A 1 249 ? -3.679 45.429 17.636 1.00 92.12 249 ASN A C 1
ATOM 1944 O O . ASN A 1 249 ? -4.207 45.243 18.729 1.00 92.12 249 ASN A O 1
ATOM 1948 N N . ALA A 1 250 ? -4.349 45.357 16.484 1.00 92.81 250 ALA A N 1
ATOM 1949 C CA . ALA A 1 250 ? -5.788 45.120 16.420 1.00 92.81 250 ALA A CA 1
ATOM 1950 C C . ALA A 1 250 ? -6.180 43.796 17.103 1.00 92.81 250 ALA A C 1
ATOM 1952 O O . ALA A 1 250 ? -7.082 43.767 17.936 1.00 92.81 250 ALA A O 1
ATOM 1953 N N . LEU A 1 251 ? -5.429 42.711 16.857 1.00 88.19 251 LEU A N 1
ATOM 1954 C CA . LEU A 1 251 ? -5.646 41.413 17.513 1.00 88.19 251 LEU A CA 1
ATOM 1955 C C . LEU A 1 251 ? -5.496 41.496 19.043 1.00 88.19 251 LEU A C 1
ATOM 1957 O O . LEU A 1 251 ? -6.170 40.779 19.782 1.00 88.19 251 LEU A O 1
ATOM 1961 N N . LYS A 1 252 ? -4.590 42.349 19.532 1.00 87.19 252 LYS A N 1
ATOM 1962 C CA . LYS A 1 252 ? -4.370 42.567 20.967 1.00 87.19 252 LYS A CA 1
ATOM 1963 C C . LYS A 1 252 ? -5.471 43.429 21.595 1.00 87.19 252 LYS A C 1
ATOM 1965 O O . LYS A 1 252 ? -5.790 43.213 22.761 1.00 87.19 252 LYS A O 1
ATOM 1970 N N . GLU A 1 253 ? -5.993 44.403 20.857 1.00 92.31 253 GLU A N 1
ATOM 1971 C CA . GLU A 1 253 ? -7.045 45.325 21.302 1.00 92.31 253 GLU A CA 1
ATOM 1972 C C . GLU A 1 253 ? -8.421 44.650 21.352 1.00 92.31 253 GLU A C 1
ATOM 1974 O O . GLU A 1 253 ? -9.201 44.926 22.262 1.00 92.31 253 GLU A O 1
ATOM 1979 N N . GLY A 1 254 ? -8.677 43.695 20.454 1.00 87.81 254 GLY A N 1
ATOM 1980 C CA . GLY A 1 254 ? -9.836 42.806 20.504 1.00 87.81 254 GLY A CA 1
ATOM 1981 C C . GLY A 1 254 ? -10.668 42.819 19.225 1.00 87.81 254 GLY A C 1
ATOM 1982 O O . GLY A 1 254 ? -10.282 43.388 18.207 1.00 87.81 254 GLY A O 1
ATOM 1983 N N . ASN A 1 255 ? -11.828 42.164 19.290 1.00 90.38 255 ASN A N 1
ATOM 1984 C CA . ASN A 1 255 ? -12.668 41.905 18.121 1.00 90.38 255 ASN A CA 1
ATOM 1985 C C . ASN A 1 255 ? -13.105 43.185 17.387 1.00 90.38 255 ASN A C 1
ATOM 1987 O O . ASN A 1 255 ? -13.002 43.218 16.168 1.00 90.38 255 ASN A O 1
ATOM 1991 N N . GLU A 1 256 ? -13.531 44.237 18.098 1.00 93.38 256 GLU A N 1
ATOM 1992 C CA . GLU A 1 256 ? -13.978 45.497 17.472 1.00 93.38 256 GLU A CA 1
ATOM 1993 C C . GLU A 1 256 ? -12.871 46.174 16.659 1.00 93.38 256 GLU A C 1
ATOM 1995 O O . GLU A 1 256 ? -13.057 46.442 15.476 1.00 93.38 256 GLU A O 1
ATOM 2000 N N . ALA A 1 257 ? -11.687 46.357 17.253 1.00 94.81 257 ALA A N 1
ATOM 2001 C CA . ALA A 1 257 ? -10.542 46.955 16.566 1.00 94.81 257 ALA A CA 1
ATOM 2002 C C . ALA A 1 257 ? -10.105 46.125 15.346 1.00 94.81 257 ALA A C 1
ATOM 2004 O O . ALA A 1 257 ? -9.668 46.665 14.329 1.00 94.81 257 ALA A O 1
ATOM 2005 N N . TYR A 1 258 ? -10.229 44.798 15.432 1.00 94.81 258 TYR A N 1
ATOM 2006 C CA . TYR A 1 258 ? -9.934 43.919 14.306 1.00 94.81 258 TYR A CA 1
ATOM 2007 C C . TYR A 1 258 ? -10.988 44.026 13.197 1.00 94.81 258 TYR A C 1
ATOM 2009 O O . TYR A 1 258 ? -10.621 44.057 12.025 1.00 94.81 258 TYR A O 1
ATOM 2017 N N . MET A 1 259 ? -12.275 44.130 13.540 1.00 96.19 259 MET A N 1
ATOM 2018 C CA . MET A 1 259 ? -13.351 44.364 12.571 1.00 96.19 259 MET A CA 1
ATOM 2019 C C . MET A 1 259 ? -13.200 45.719 11.865 1.00 96.19 259 MET A C 1
ATOM 2021 O O . MET A 1 259 ? -13.299 45.755 10.639 1.00 96.19 259 MET A O 1
ATOM 2025 N N . ASP A 1 260 ? -12.869 46.791 12.595 1.00 97.25 260 ASP A N 1
ATOM 2026 C CA . ASP A 1 260 ? -12.559 48.111 12.016 1.00 97.25 260 ASP A CA 1
ATOM 2027 C C . ASP A 1 260 ? -11.425 48.005 10.981 1.00 97.25 260 ASP A C 1
ATOM 2029 O O . ASP A 1 260 ? -11.507 48.542 9.873 1.00 97.25 260 ASP A O 1
ATOM 2033 N N . LEU A 1 261 ? -10.369 47.255 11.318 1.00 96.38 261 LEU A N 1
ATOM 2034 C CA . LEU A 1 261 ? -9.242 47.034 10.418 1.00 96.38 261 LEU A CA 1
ATOM 2035 C C . LEU A 1 261 ? -9.637 46.198 9.191 1.00 96.38 261 LEU A C 1
ATOM 2037 O O . LEU A 1 261 ? -9.175 46.492 8.093 1.00 96.38 261 LEU A O 1
ATOM 2041 N N . MET A 1 262 ? -10.485 45.174 9.336 1.00 96.75 262 MET A N 1
ATOM 2042 C CA . MET A 1 262 ? -10.975 44.401 8.185 1.00 96.75 262 MET A CA 1
ATOM 2043 C C . MET A 1 262 ? -11.821 45.266 7.245 1.00 96.75 262 MET A C 1
ATOM 2045 O O . MET A 1 262 ? -11.656 45.171 6.031 1.00 96.75 262 MET A O 1
ATOM 2049 N N . GLU A 1 263 ? -12.673 46.147 7.776 1.00 97.19 263 GLU A N 1
ATOM 2050 C CA . GLU A 1 263 ? -13.442 47.099 6.964 1.00 97.19 263 GLU A CA 1
ATOM 2051 C C . GLU A 1 263 ? -12.533 48.038 6.175 1.00 97.19 263 GLU A C 1
ATOM 2053 O O . GLU A 1 263 ? -12.731 48.202 4.971 1.00 97.19 263 GLU A O 1
ATOM 2058 N N . GLU A 1 264 ? -11.499 48.594 6.810 1.00 96.06 264 GLU A N 1
ATOM 2059 C CA . GLU A 1 264 ? -10.503 49.408 6.112 1.00 96.06 264 GLU A CA 1
ATOM 2060 C C . GLU A 1 264 ? -9.811 48.597 5.005 1.00 96.06 264 GLU A C 1
ATOM 2062 O O . GLU A 1 264 ? -9.782 49.019 3.845 1.00 96.06 264 GLU A O 1
ATOM 2067 N N . LEU A 1 265 ? -9.288 47.415 5.354 1.00 95.38 265 LEU A N 1
ATOM 2068 C CA . LEU A 1 265 ? -8.452 46.606 4.472 1.00 95.38 265 LEU A CA 1
ATOM 2069 C C . LEU A 1 265 ? -9.216 45.932 3.334 1.00 95.38 265 LEU A C 1
ATOM 2071 O O . LEU A 1 265 ? -8.575 45.606 2.344 1.00 95.38 265 LEU A O 1
ATOM 2075 N N . PHE A 1 266 ? -10.522 45.690 3.444 1.00 96.81 266 PHE A N 1
ATOM 2076 C CA . PHE A 1 266 ? -11.309 44.989 2.418 1.00 96.81 266 PHE A CA 1
ATOM 2077 C C . PHE A 1 266 ? -12.384 45.864 1.757 1.00 96.81 266 PHE A C 1
ATOM 2079 O O . PHE A 1 266 ? -13.121 45.375 0.902 1.00 96.81 266 PHE A O 1
ATOM 2086 N N . SER A 1 267 ? -12.474 47.154 2.098 1.00 94.25 267 SER A N 1
ATOM 2087 C CA . SER A 1 267 ? -13.468 48.086 1.531 1.00 94.25 267 SER A CA 1
ATOM 2088 C C . SER A 1 267 ? -13.431 48.206 -0.001 1.00 94.25 267 SER A C 1
ATOM 2090 O O . SER A 1 267 ? -14.476 48.395 -0.636 1.00 94.25 267 SER A O 1
ATOM 2092 N N . ASP A 1 268 ? -12.239 48.090 -0.589 1.00 93.56 268 ASP A N 1
ATOM 2093 C CA . ASP A 1 268 ? -11.957 48.131 -2.028 1.00 93.56 268 ASP A CA 1
ATOM 2094 C C . ASP A 1 268 ? -11.837 46.740 -2.672 1.00 93.56 268 ASP A C 1
ATOM 2096 O O . ASP A 1 268 ? -11.656 46.660 -3.886 1.00 93.56 268 ASP A O 1
ATOM 2100 N N . ALA A 1 269 ? -11.934 45.657 -1.892 1.00 92.56 269 ALA A N 1
ATOM 2101 C CA . ALA A 1 269 ? -11.786 44.303 -2.412 1.00 92.56 269 ALA A CA 1
ATOM 2102 C C . ALA A 1 269 ? -12.981 43.883 -3.292 1.00 92.56 269 ALA A C 1
ATOM 2104 O O . ALA A 1 269 ? -14.126 44.301 -3.078 1.00 92.56 269 ALA A O 1
ATOM 2105 N N . GLY A 1 270 ? -12.702 43.049 -4.298 1.00 90.69 270 GLY A N 1
ATOM 2106 C CA . GLY A 1 270 ? -13.692 42.548 -5.256 1.00 90.69 270 GLY A CA 1
ATOM 2107 C C . GLY A 1 270 ? -14.670 41.494 -4.711 1.00 90.69 270 GLY A C 1
ATOM 2108 O O . GLY A 1 270 ? -14.722 41.190 -3.516 1.00 90.69 270 GLY A O 1
ATOM 2109 N N . TRP A 1 271 ? -15.460 40.907 -5.620 1.00 95.06 271 TRP A N 1
ATOM 2110 C CA . TRP A 1 271 ? -16.430 39.845 -5.329 1.00 95.06 271 TRP A CA 1
ATOM 2111 C C . TRP A 1 271 ? -17.453 40.248 -4.247 1.00 95.06 271 TRP A C 1
ATOM 2113 O O . TRP A 1 271 ? -18.105 41.286 -4.360 1.00 95.06 271 TRP A O 1
ATOM 2123 N N . LEU A 1 272 ? -17.637 39.424 -3.215 1.00 95.50 272 LEU A N 1
ATOM 2124 C CA . LEU A 1 272 ? -18.619 39.608 -2.148 1.00 95.50 272 LEU A CA 1
ATOM 2125 C C . LEU A 1 272 ? -18.027 40.302 -0.909 1.00 95.50 272 LEU A C 1
ATOM 2127 O O . LEU A 1 272 ? -18.635 40.250 0.154 1.00 95.50 272 LEU A O 1
ATOM 2131 N N . ALA A 1 273 ? -16.885 40.993 -1.010 1.00 95.12 273 ALA A N 1
ATOM 2132 C CA . ALA A 1 273 ? -16.248 41.623 0.152 1.00 95.12 273 ALA A CA 1
ATOM 2133 C C . ALA A 1 273 ? -17.196 42.551 0.939 1.00 95.12 273 ALA A C 1
ATOM 2135 O O . ALA A 1 273 ? -17.329 42.408 2.149 1.00 95.12 273 ALA A O 1
ATOM 2136 N N . LYS A 1 274 ? -17.926 43.451 0.264 1.00 95.31 274 LYS A N 1
ATOM 2137 C CA . LYS A 1 274 ? -18.865 44.389 0.916 1.00 95.31 274 LYS A CA 1
ATOM 2138 C C . LYS A 1 274 ? -20.012 43.708 1.680 1.00 95.31 274 LYS A C 1
ATOM 2140 O O . LYS A 1 274 ? -20.198 44.039 2.852 1.00 95.31 274 LYS A O 1
ATOM 2145 N N . PRO A 1 275 ? -20.796 42.786 1.082 1.00 95.81 275 PRO A N 1
ATOM 2146 C CA . PRO A 1 275 ? -21.830 42.080 1.837 1.00 95.81 275 PRO A CA 1
ATOM 2147 C C . PRO A 1 275 ? -21.242 41.195 2.948 1.00 95.81 275 PRO A C 1
ATOM 2149 O O . PRO A 1 275 ? -21.848 41.091 4.010 1.00 95.81 275 PRO A O 1
ATOM 2152 N N . VAL A 1 276 ? -20.043 40.631 2.761 1.00 96.75 276 VAL A N 1
ATOM 2153 C CA . VAL A 1 276 ? -19.357 39.842 3.798 1.00 96.75 276 VAL A CA 1
ATOM 2154 C C . VAL A 1 276 ? -18.869 40.719 4.962 1.00 96.75 276 VAL A C 1
ATOM 2156 O O . VAL A 1 276 ? -19.013 40.314 6.111 1.00 96.75 276 VAL A O 1
ATOM 2159 N N . LEU A 1 277 ? -18.382 41.941 4.707 1.00 97.19 277 LEU A N 1
ATOM 2160 C CA . LEU A 1 277 ? -18.046 42.930 5.745 1.00 97.19 277 LEU A CA 1
ATOM 2161 C C . LEU A 1 277 ? -19.275 43.338 6.562 1.00 97.19 277 LEU A C 1
ATOM 2163 O O . LEU A 1 277 ? -19.212 43.416 7.785 1.00 97.19 277 LEU A O 1
ATOM 2167 N N . LYS A 1 278 ? -20.418 43.543 5.898 1.00 96.25 278 LYS A N 1
ATOM 2168 C CA . LYS A 1 278 ? -21.684 43.800 6.594 1.00 96.25 278 LYS A CA 1
ATOM 2169 C C . LYS A 1 278 ? -22.058 42.618 7.499 1.00 96.25 278 LYS A C 1
ATOM 2171 O O . LYS A 1 278 ? -22.340 42.817 8.676 1.00 96.25 278 LYS A O 1
ATOM 2176 N N . ALA A 1 279 ? -22.002 41.396 6.969 1.00 95.81 279 ALA A N 1
ATOM 2177 C CA . ALA A 1 279 ? -22.311 40.188 7.730 1.00 95.81 279 ALA A CA 1
ATOM 2178 C C . ALA A 1 279 ? -21.353 39.947 8.909 1.00 95.81 279 ALA A C 1
ATOM 2180 O O . ALA A 1 279 ? -21.774 39.427 9.939 1.00 95.81 279 ALA A O 1
ATOM 2181 N N . MET A 1 280 ? -20.083 40.346 8.781 1.00 96.00 280 MET A N 1
ATOM 2182 C CA . MET A 1 280 ? -19.095 40.286 9.860 1.00 96.00 280 MET A CA 1
ATOM 2183 C C . MET A 1 280 ? -19.567 41.061 11.096 1.00 96.00 280 MET A C 1
ATOM 2185 O O . MET A 1 280 ? -19.500 40.530 12.199 1.00 96.00 280 MET A O 1
ATOM 2189 N N . ARG A 1 281 ? -20.100 42.278 10.913 1.00 95.12 281 ARG A N 1
ATOM 2190 C CA . ARG A 1 281 ? -20.644 43.107 12.006 1.00 95.12 281 ARG A CA 1
ATOM 2191 C C . ARG A 1 281 ? -21.926 42.556 12.616 1.00 95.12 281 ARG A C 1
ATOM 2193 O O . ARG A 1 281 ? -22.226 42.833 13.770 1.00 95.12 281 ARG A O 1
ATOM 2200 N N . GLU A 1 282 ? -22.697 41.809 11.837 1.00 94.00 282 GLU A N 1
ATOM 2201 C CA . GLU A 1 282 ? -23.954 41.196 12.277 1.00 94.00 282 GLU A CA 1
ATOM 2202 C C . GLU A 1 282 ? -23.747 39.832 12.958 1.00 94.00 282 GLU A C 1
ATOM 2204 O O . GLU A 1 282 ? -24.715 39.240 13.451 1.00 94.00 282 GLU A O 1
ATOM 2209 N N . SER A 1 283 ? -22.513 39.315 12.963 1.00 91.00 283 SER A N 1
ATOM 2210 C CA . SER A 1 283 ? -22.165 38.024 13.548 1.00 91.00 283 SER A CA 1
ATOM 2211 C C . SER A 1 283 ? -22.061 38.085 15.071 1.00 91.00 283 SER A C 1
ATOM 2213 O O . SER A 1 283 ? -21.483 39.000 15.649 1.00 91.00 283 SER A O 1
ATOM 2215 N N . ASP A 1 284 ? -22.566 37.033 15.715 1.00 86.25 284 ASP A N 1
ATOM 2216 C CA . ASP A 1 284 ? -22.505 36.845 17.165 1.00 86.25 284 ASP A CA 1
ATOM 2217 C C . ASP A 1 284 ? -21.281 36.003 17.597 1.00 86.25 284 ASP A C 1
ATOM 2219 O O . ASP A 1 284 ? -21.043 35.810 18.791 1.00 86.25 284 ASP A O 1
ATOM 2223 N N . ASP A 1 285 ? -20.508 35.470 16.641 1.00 84.88 285 ASP A N 1
ATOM 2224 C CA . ASP A 1 285 ? -19.415 34.516 16.880 1.00 84.88 285 ASP A CA 1
ATOM 2225 C C . ASP A 1 285 ? -18.082 34.898 16.219 1.00 84.88 285 ASP A C 1
ATOM 2227 O O . ASP A 1 285 ? -17.236 34.033 15.981 1.00 84.88 285 ASP A O 1
ATOM 2231 N N . PHE A 1 286 ? -17.870 36.195 15.970 1.00 89.12 286 PHE A N 1
ATOM 2232 C CA . PHE A 1 286 ? -16.628 36.702 15.394 1.00 89.12 286 PHE A CA 1
ATOM 2233 C C . PHE A 1 286 ? -15.394 36.291 16.210 1.00 89.12 286 PHE A C 1
ATOM 2235 O O . PHE A 1 286 ? -15.293 36.518 17.424 1.00 89.12 286 PHE A O 1
ATOM 2242 N N . TYR A 1 287 ? -14.410 35.730 15.513 1.00 84.06 287 TYR A N 1
ATOM 2243 C CA . TYR A 1 287 ? -13.144 35.304 16.087 1.00 84.06 287 TYR A CA 1
ATOM 2244 C C . TYR A 1 287 ? -11.988 35.609 15.140 1.00 84.06 287 TYR A C 1
ATOM 2246 O O . TYR A 1 287 ? -12.086 35.385 13.938 1.00 84.06 287 TYR A O 1
ATOM 2254 N N . CYS A 1 288 ? -10.863 36.066 15.683 1.00 85.31 288 CYS A N 1
ATOM 2255 C CA . CYS A 1 288 ? -9.642 36.302 14.921 1.00 85.31 288 CYS A CA 1
ATOM 2256 C C . CYS A 1 288 ? -8.455 35.543 15.524 1.00 85.31 288 CYS A C 1
ATOM 2258 O O . CYS A 1 288 ? -8.358 35.343 16.740 1.00 85.31 288 CYS A O 1
ATOM 2260 N N . SER A 1 289 ? -7.542 35.099 14.661 1.00 83.62 289 SER A N 1
ATOM 2261 C CA . SER A 1 289 ? -6.358 34.342 15.063 1.00 83.62 289 SER A CA 1
ATOM 2262 C C . SER A 1 289 ? -5.137 34.650 14.207 1.00 83.62 289 SER A C 1
ATOM 2264 O O . SER A 1 289 ? -5.244 34.912 13.010 1.00 83.62 289 SER A O 1
ATOM 2266 N N . LEU A 1 290 ? -3.970 34.545 14.841 1.00 86.25 290 LEU A N 1
ATOM 2267 C CA . LEU A 1 290 ? -2.667 34.523 14.189 1.00 86.25 290 LEU A CA 1
ATOM 2268 C C . LEU A 1 290 ? -2.283 33.075 13.869 1.00 86.25 290 LEU A C 1
ATOM 2270 O O . LEU A 1 290 ? -2.301 32.224 14.761 1.00 86.25 290 LEU A O 1
ATOM 2274 N N . PHE A 1 291 ? -1.864 32.817 12.633 1.00 86.31 291 PHE A N 1
ATOM 2275 C CA . PHE A 1 291 ? -1.236 31.553 12.270 1.00 86.31 291 PHE A CA 1
ATOM 2276 C C . PHE A 1 291 ? 0.208 31.598 12.756 1.00 86.31 291 PHE A C 1
ATOM 2278 O O . PHE A 1 291 ? 1.045 32.354 12.254 1.00 86.31 291 PHE A O 1
ATOM 2285 N N . ALA A 1 292 ? 0.496 30.799 13.772 1.00 87.12 292 ALA A N 1
ATOM 2286 C CA . ALA A 1 292 ? 1.826 30.689 14.330 1.00 87.12 292 ALA A CA 1
ATOM 2287 C C . ALA A 1 292 ? 2.134 29.244 14.697 1.00 87.12 292 ALA A C 1
ATOM 2289 O O . ALA A 1 292 ? 1.245 28.485 15.083 1.00 87.12 292 ALA A O 1
ATOM 2290 N N . GLN A 1 293 ? 3.411 28.899 14.595 1.00 90.81 293 GLN A N 1
ATOM 2291 C CA . GLN A 1 293 ? 3.935 27.638 15.088 1.00 90.81 293 GLN A CA 1
ATOM 2292 C C . GLN A 1 293 ? 4.421 27.798 16.534 1.00 90.81 293 GLN A C 1
ATOM 2294 O O . GLN A 1 293 ? 4.935 28.859 16.891 1.00 90.81 293 GLN A O 1
ATOM 2299 N N . VAL A 1 294 ? 4.311 26.755 17.359 1.00 93.12 294 VAL 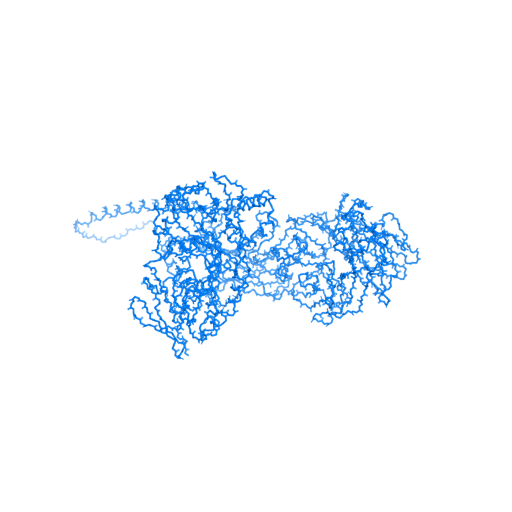A N 1
ATOM 2300 C CA . VAL A 1 294 ? 5.051 26.679 18.632 1.00 93.12 294 VAL A CA 1
ATOM 2301 C C . VAL A 1 294 ? 6.222 25.733 18.444 1.00 93.12 294 VAL A C 1
ATOM 2303 O O . VAL A 1 294 ? 6.016 24.550 18.204 1.00 93.12 294 VAL A O 1
ATOM 2306 N N . ARG A 1 295 ? 7.449 26.237 18.570 1.00 92.69 295 ARG A N 1
ATOM 2307 C CA . ARG A 1 295 ? 8.668 25.424 18.449 1.00 92.69 295 ARG A CA 1
ATOM 2308 C C . ARG A 1 295 ? 9.292 25.226 19.826 1.00 92.69 295 ARG A C 1
ATOM 2310 O O . ARG A 1 295 ? 10.324 25.808 20.136 1.00 92.69 295 ARG A O 1
ATOM 2317 N N . SER A 1 296 ? 8.627 24.453 20.684 1.00 93.19 296 SER A N 1
ATOM 2318 C CA . SER A 1 296 ? 9.154 24.179 22.024 1.00 93.19 296 SER A CA 1
ATOM 2319 C C . SER A 1 296 ? 10.411 23.298 21.934 1.00 93.19 296 SER A C 1
ATOM 2321 O O . SER A 1 296 ? 10.374 22.294 21.223 1.00 93.19 296 SER A O 1
ATOM 2323 N N . PRO A 1 297 ? 11.519 23.611 22.634 1.00 91.94 297 PRO A N 1
ATOM 2324 C CA . PRO A 1 297 ? 12.741 22.802 22.580 1.00 91.94 297 PRO A CA 1
ATOM 2325 C C . PRO A 1 297 ? 12.559 21.408 23.199 1.00 91.94 297 PRO A C 1
ATOM 2327 O O . PRO A 1 297 ? 13.137 20.443 22.697 1.00 91.94 297 PRO A O 1
ATOM 2330 N N . GLN A 1 298 ? 11.701 21.312 24.214 1.00 93.81 298 GLN A N 1
ATOM 2331 C CA . GLN A 1 298 ? 11.309 20.098 24.933 1.00 93.81 298 GLN A CA 1
ATOM 2332 C C . GLN A 1 298 ? 9.793 20.113 25.182 1.00 93.81 298 GLN A C 1
ATOM 2334 O O . GLN A 1 298 ? 9.173 21.186 25.196 1.00 93.81 298 GLN A O 1
ATOM 2339 N N . LEU A 1 299 ? 9.193 18.940 25.367 1.00 96.50 299 LEU A N 1
ATOM 2340 C CA . LEU A 1 299 ? 7.756 18.764 25.598 1.00 96.50 299 LEU A CA 1
ATOM 2341 C C . LEU A 1 299 ? 7.439 18.363 27.031 1.00 96.50 299 LEU A C 1
ATOM 2343 O O . LEU A 1 299 ? 6.304 18.556 27.450 1.00 96.50 299 LEU A O 1
ATOM 2347 N N . GLN A 1 300 ? 8.409 17.860 27.786 1.00 95.06 300 GLN A N 1
ATOM 2348 C CA . GLN A 1 300 ? 8.274 17.640 29.221 1.00 95.06 300 GLN A CA 1
ATOM 2349 C C . GLN A 1 300 ? 9.289 18.450 30.027 1.00 95.06 300 GLN A C 1
ATOM 2351 O O . GLN A 1 300 ? 10.271 18.976 29.499 1.00 95.06 300 GLN A O 1
ATOM 2356 N N . SER A 1 301 ? 9.007 18.592 31.316 1.00 90.62 301 SER A N 1
ATOM 2357 C CA . SER A 1 301 ? 9.940 19.109 32.315 1.00 90.62 301 SER A CA 1
ATOM 2358 C C . SER A 1 301 ? 10.634 17.959 33.039 1.00 90.62 301 SER A C 1
ATOM 2360 O O . SER A 1 301 ? 10.085 16.870 33.088 1.00 90.62 301 SER A O 1
ATOM 2362 N N . SER A 1 302 ? 11.724 18.224 33.762 1.00 82.00 302 SER A N 1
ATOM 2363 C CA . SER A 1 302 ? 12.366 17.224 34.636 1.00 82.00 302 SER A CA 1
ATOM 2364 C C . SER A 1 302 ? 11.488 16.698 35.791 1.00 82.00 302 SER A C 1
ATOM 2366 O O . SER A 1 302 ? 11.957 15.913 36.610 1.00 82.00 302 SER A O 1
ATOM 2368 N N . GLY A 1 303 ? 10.254 17.188 35.911 1.00 87.56 303 GLY A N 1
ATOM 2369 C CA . GLY A 1 303 ? 9.210 16.702 36.804 1.00 87.56 303 GLY A CA 1
ATOM 2370 C C . GLY A 1 303 ? 7.885 16.507 36.055 1.00 87.56 303 GLY A C 1
ATOM 2371 O O . GLY A 1 303 ? 7.853 16.537 34.823 1.00 87.56 303 GLY A O 1
ATOM 2372 N N . ASN A 1 304 ? 6.781 16.225 36.748 1.00 94.69 304 ASN A N 1
ATOM 2373 C CA . ASN A 1 304 ? 5.563 15.675 36.128 1.00 94.69 304 ASN A CA 1
ATOM 2374 C C . ASN A 1 304 ? 4.683 16.733 35.423 1.00 94.69 304 ASN A C 1
ATOM 2376 O O . ASN A 1 304 ? 3.479 16.835 35.668 1.00 94.69 304 ASN A O 1
ATOM 2380 N N . VAL A 1 305 ? 5.281 17.512 34.519 1.00 96.69 305 VAL A N 1
ATOM 2381 C CA . VAL A 1 305 ? 4.621 18.512 33.670 1.00 96.69 305 VAL A CA 1
ATOM 2382 C C . VAL A 1 305 ? 4.946 18.245 32.203 1.00 96.69 305 VAL A C 1
ATOM 2384 O O . VAL A 1 305 ? 6.110 18.064 31.844 1.00 96.69 305 VAL A O 1
ATOM 2387 N N . VAL A 1 306 ? 3.917 18.244 31.351 1.00 98.00 306 VAL A N 1
ATOM 2388 C CA . VAL A 1 306 ? 4.037 17.952 29.912 1.00 98.00 306 VAL A CA 1
ATOM 2389 C C . VAL A 1 306 ? 3.183 18.887 29.060 1.00 98.00 306 VAL A C 1
ATOM 2391 O O . VAL A 1 306 ? 2.075 19.262 29.441 1.00 98.00 306 VAL A O 1
ATOM 2394 N N . LEU A 1 307 ? 3.686 19.252 27.883 1.00 98.25 307 LEU A N 1
ATOM 2395 C CA . LEU A 1 307 ? 2.993 20.025 26.859 1.00 98.25 307 LEU A CA 1
ATOM 2396 C C . LEU A 1 307 ? 2.324 19.095 25.841 1.00 98.25 307 LEU A C 1
ATOM 2398 O O . LEU A 1 307 ? 2.946 18.172 25.307 1.00 98.25 307 LEU A O 1
ATOM 2402 N N . LEU A 1 308 ? 1.064 19.385 25.525 1.00 98.06 308 LEU A N 1
ATOM 2403 C CA . LEU A 1 308 ? 0.236 18.592 24.625 1.00 98.06 308 LEU A CA 1
ATOM 2404 C C . LEU A 1 308 ? -0.507 19.484 23.618 1.00 98.06 308 LEU A C 1
ATOM 2406 O O . LEU A 1 308 ? -1.094 20.511 23.970 1.00 98.06 308 LEU A O 1
ATOM 2410 N N . GLY A 1 309 ? -0.505 19.077 22.348 1.00 95.81 309 GLY A N 1
ATOM 2411 C CA . GLY A 1 309 ? -1.115 19.830 21.252 1.00 95.81 309 GLY A CA 1
ATOM 2412 C C . GLY A 1 309 ? -0.471 21.204 21.047 1.00 95.81 309 GLY A C 1
ATOM 2413 O O . GLY A 1 309 ? 0.731 21.394 21.241 1.00 95.81 309 GLY A O 1
ATOM 2414 N N . ASP A 1 310 ? -1.296 22.196 20.709 1.00 93.62 310 ASP A N 1
ATOM 2415 C CA . ASP A 1 310 ? -0.860 23.568 20.416 1.00 93.62 310 ASP A CA 1
ATOM 2416 C C . ASP A 1 310 ? -0.076 24.254 21.553 1.00 93.62 310 ASP A C 1
ATOM 2418 O O . ASP A 1 310 ? 0.594 25.261 21.323 1.00 93.62 310 ASP A O 1
ATOM 2422 N N . ALA A 1 311 ? -0.135 23.736 22.784 1.00 95.31 311 ALA A N 1
ATOM 2423 C CA . ALA A 1 311 ? 0.694 24.229 23.880 1.00 95.31 311 ALA A CA 1
ATOM 2424 C C . ALA A 1 311 ? 2.187 23.936 23.668 1.00 95.31 311 ALA A C 1
ATOM 2426 O O . ALA A 1 311 ? 3.015 24.763 24.050 1.00 95.31 311 ALA A O 1
ATOM 2427 N N . GLY A 1 312 ? 2.536 22.804 23.051 1.00 94.81 312 GLY A N 1
ATOM 2428 C CA . GLY A 1 312 ? 3.921 22.407 22.779 1.00 94.81 312 GLY A CA 1
ATOM 2429 C C . GLY A 1 312 ? 4.338 22.586 21.323 1.00 94.81 312 GLY A C 1
ATOM 2430 O O . GLY A 1 312 ? 5.484 22.945 21.060 1.00 94.81 312 GLY A O 1
ATOM 2431 N N . TYR A 1 313 ? 3.409 22.360 20.392 1.00 94.38 313 TYR A N 1
ATOM 2432 C CA . TYR A 1 313 ? 3.737 22.174 18.978 1.00 94.38 313 TYR A CA 1
ATOM 2433 C C . TYR A 1 313 ? 2.634 22.607 18.010 1.00 94.38 313 TYR A C 1
ATOM 2435 O O . TYR A 1 313 ? 2.342 21.926 17.024 1.00 94.38 313 TYR A O 1
ATOM 2443 N N . ALA A 1 314 ? 2.018 23.765 18.270 1.00 91.50 314 ALA A N 1
ATOM 2444 C CA . ALA A 1 314 ? 1.048 24.333 17.336 1.00 91.50 314 ALA A CA 1
ATOM 2445 C C . ALA A 1 314 ? 1.645 24.388 15.930 1.00 91.50 314 ALA A C 1
ATOM 2447 O O . ALA A 1 314 ? 2.776 24.845 15.759 1.00 91.50 314 ALA A O 1
ATOM 2448 N N . THR A 1 315 ? 0.892 23.905 14.949 1.00 88.00 315 THR A N 1
ATOM 2449 C CA . THR A 1 315 ? 1.303 23.870 13.544 1.00 88.00 315 THR A CA 1
ATOM 2450 C C . THR A 1 315 ? 0.053 24.122 12.700 1.00 88.00 315 THR A C 1
ATOM 2452 O O . THR A 1 315 ? -0.804 23.241 12.618 1.00 88.00 315 THR A O 1
ATOM 2455 N N . PRO A 1 316 ? -0.136 25.335 12.144 1.00 79.00 316 PRO A N 1
ATOM 2456 C CA . PRO A 1 316 ? -1.319 25.656 11.345 1.00 79.00 316 PRO A CA 1
ATOM 2457 C C . PRO A 1 316 ? -1.520 24.648 10.205 1.00 79.00 316 PRO A C 1
ATOM 2459 O O . PRO A 1 316 ? -0.548 24.231 9.590 1.00 79.00 316 PRO A O 1
ATOM 2462 N N . GLY A 1 317 ? -2.765 24.237 9.951 1.00 71.94 317 GLY A N 1
ATOM 2463 C CA . GLY A 1 317 ? -3.098 23.188 8.972 1.00 71.94 317 GLY A CA 1
ATOM 2464 C C . GLY A 1 317 ? -3.048 21.755 9.522 1.00 71.94 317 GLY A C 1
ATOM 2465 O O . GLY A 1 317 ? -3.881 20.942 9.140 1.00 71.94 317 GLY A O 1
ATOM 2466 N N . PHE A 1 318 ? -2.171 21.474 10.493 1.00 77.75 318 PHE A N 1
ATOM 2467 C CA . PHE A 1 318 ? -1.936 20.117 11.026 1.00 77.75 318 PHE A CA 1
ATOM 2468 C C . PHE A 1 318 ? -2.206 19.965 12.534 1.00 77.75 318 PHE A C 1
ATOM 2470 O O . PHE A 1 318 ? -2.160 18.867 13.090 1.00 77.75 318 PHE A O 1
ATOM 2477 N N . GLY A 1 319 ? -2.496 21.067 13.234 1.00 84.50 319 GLY A N 1
ATOM 2478 C CA . GLY A 1 319 ? -2.588 21.100 14.699 1.00 84.50 319 GLY A CA 1
ATOM 2479 C C . GLY A 1 319 ? -3.628 20.143 15.290 1.00 84.50 319 GLY A C 1
ATOM 2480 O O . GLY A 1 319 ? -3.391 19.561 16.346 1.00 84.50 319 GLY A O 1
ATOM 2481 N N . THR A 1 320 ? -4.751 19.918 14.601 1.00 89.69 320 THR A N 1
ATOM 2482 C CA . THR A 1 320 ? -5.785 18.967 15.045 1.00 89.69 320 THR A CA 1
ATOM 2483 C C . THR A 1 320 ? -5.293 17.525 14.965 1.00 89.69 320 THR A C 1
ATOM 2485 O O . THR A 1 320 ? -5.420 16.799 15.951 1.00 89.69 320 THR A O 1
ATOM 2488 N N . SER A 1 321 ? -4.679 17.123 13.847 1.00 90.81 321 SER A N 1
ATOM 2489 C CA . SER A 1 321 ? -4.088 15.790 13.693 1.00 90.81 321 SER A CA 1
ATOM 2490 C C . SER A 1 321 ? -3.006 15.550 14.750 1.00 90.81 321 SER A C 1
ATOM 2492 O O . SER A 1 321 ? -3.047 14.545 15.460 1.00 90.81 321 SER A O 1
ATOM 2494 N N . LEU A 1 322 ? -2.091 16.510 14.937 1.00 92.31 322 LEU A N 1
ATOM 2495 C CA . LEU A 1 322 ? -1.020 16.424 15.940 1.00 92.31 322 LEU A CA 1
ATOM 2496 C C . LEU A 1 322 ? -1.556 16.372 17.378 1.00 92.31 322 LEU A C 1
ATOM 2498 O O . LEU A 1 322 ? -1.002 15.660 18.213 1.00 92.31 322 LEU A O 1
ATOM 2502 N N . ALA A 1 323 ? -2.642 17.088 17.680 1.00 94.56 323 ALA A N 1
ATOM 2503 C CA . ALA A 1 323 ? -3.301 17.028 18.982 1.00 94.56 323 ALA A CA 1
ATOM 2504 C C . ALA A 1 323 ? -3.919 15.648 19.262 1.00 94.56 323 ALA A C 1
ATOM 2506 O O . ALA A 1 323 ? -3.828 15.163 20.392 1.00 94.56 323 ALA A O 1
ATOM 2507 N N . ILE A 1 324 ? -4.523 15.017 18.247 1.00 95.88 324 ILE A N 1
ATOM 2508 C CA . ILE A 1 324 ? -5.085 13.662 18.346 1.00 95.88 324 ILE A CA 1
ATOM 2509 C C . ILE A 1 324 ? -3.960 12.638 18.553 1.00 95.88 324 ILE A C 1
ATOM 2511 O O . ILE A 1 324 ? -4.019 11.849 19.497 1.00 95.88 324 ILE A O 1
ATOM 2515 N N . MET A 1 325 ? -2.911 12.696 17.725 1.00 95.19 325 MET A N 1
ATOM 2516 C CA . MET A 1 325 ? -1.736 11.820 17.834 1.00 95.19 325 MET A CA 1
ATOM 2517 C C . MET A 1 325 ? -1.054 11.953 19.197 1.00 95.19 325 MET A C 1
ATOM 2519 O O . MET A 1 325 ? -0.846 10.958 19.887 1.00 95.19 325 MET A O 1
ATOM 2523 N N . GLY A 1 326 ? -0.772 13.184 19.632 1.00 96.31 326 GLY A N 1
ATOM 2524 C CA . GLY A 1 326 ? -0.113 13.432 20.909 1.00 96.31 326 GLY A CA 1
ATOM 2525 C C . GLY A 1 326 ? -0.930 12.944 22.106 1.00 96.31 326 GLY A C 1
ATOM 2526 O O . GLY A 1 326 ? -0.365 12.359 23.027 1.00 96.31 326 GLY A O 1
ATOM 2527 N N . GLY A 1 327 ? -2.257 13.135 22.088 1.00 97.00 327 GLY A N 1
ATOM 2528 C CA . GLY A 1 327 ? -3.143 12.661 23.156 1.00 97.00 327 GLY A CA 1
ATOM 2529 C C . GLY A 1 327 ? -3.166 11.136 23.281 1.00 97.00 327 GLY A C 1
ATOM 2530 O O . GLY A 1 327 ? -3.127 10.617 24.396 1.00 97.00 327 GLY A O 1
ATOM 2531 N N . TYR A 1 328 ? -3.171 10.431 22.145 1.00 96.94 328 TYR A N 1
ATOM 2532 C CA . TYR A 1 328 ? -3.078 8.970 22.075 1.00 96.94 328 TYR A CA 1
ATOM 2533 C C . TYR A 1 328 ? -1.736 8.451 22.611 1.00 96.94 328 TYR A C 1
ATOM 2535 O O . TYR A 1 328 ? -1.717 7.621 23.520 1.00 96.94 328 TYR A O 1
ATOM 2543 N N . VAL A 1 329 ? -0.620 8.983 22.097 1.00 97.25 329 VAL A N 1
ATOM 2544 C CA . VAL A 1 329 ? 0.737 8.565 22.487 1.00 97.25 329 VAL A CA 1
ATOM 2545 C C . VAL A 1 329 ? 0.978 8.819 23.973 1.00 97.25 329 VAL A C 1
ATOM 2547 O O . VAL A 1 329 ? 1.398 7.913 24.686 1.00 97.25 329 VAL A O 1
ATOM 2550 N N . LEU A 1 330 ? 0.662 10.017 24.476 1.00 97.62 330 LEU A N 1
ATOM 2551 C CA . LEU A 1 330 ? 0.897 10.359 25.882 1.00 97.62 330 LEU A CA 1
ATOM 2552 C C . LEU A 1 330 ? 0.148 9.415 26.836 1.00 97.62 330 LEU A C 1
ATOM 2554 O O . LEU A 1 330 ? 0.721 8.938 27.815 1.00 97.62 330 LEU A O 1
ATOM 2558 N N . ALA A 1 331 ? -1.122 9.116 26.548 1.00 96.88 331 ALA A N 1
ATOM 2559 C CA . ALA A 1 331 ? -1.900 8.174 27.348 1.00 96.88 331 ALA A CA 1
ATOM 2560 C C . ALA A 1 331 ? -1.358 6.735 27.255 1.00 96.88 331 ALA A C 1
ATOM 2562 O O . ALA A 1 331 ? -1.350 6.016 28.255 1.00 96.88 331 ALA A O 1
ATOM 2563 N N . GLY A 1 332 ? -0.881 6.323 26.078 1.00 95.69 332 GLY A N 1
ATOM 2564 C CA . GLY A 1 332 ? -0.323 4.992 25.850 1.00 95.69 332 GLY A CA 1
ATOM 2565 C C . GLY A 1 332 ? 1.008 4.777 26.568 1.00 95.69 332 GLY A C 1
ATOM 2566 O O . GLY A 1 332 ? 1.208 3.749 27.216 1.00 95.69 332 GLY A O 1
ATOM 2567 N N . GLU A 1 333 ? 1.894 5.775 26.550 1.00 96.31 333 GLU A N 1
ATOM 2568 C CA . GLU A 1 333 ? 3.159 5.714 27.287 1.00 96.31 333 GLU A CA 1
ATOM 2569 C C . GLU A 1 333 ? 2.939 5.672 28.807 1.00 96.31 333 GLU A C 1
ATOM 2571 O O . GLU A 1 333 ? 3.630 4.918 29.499 1.00 96.31 333 GLU A O 1
ATOM 2576 N N . LEU A 1 334 ? 1.940 6.402 29.328 1.00 94.56 334 LEU A N 1
ATOM 2577 C CA . LEU A 1 334 ? 1.535 6.328 30.742 1.00 94.56 334 LEU A CA 1
ATOM 2578 C C . LEU A 1 334 ? 0.965 4.954 31.112 1.00 94.56 334 LEU A C 1
ATOM 2580 O O . LEU A 1 334 ? 1.146 4.485 32.236 1.00 94.56 334 LEU A O 1
ATOM 2584 N N . MET A 1 335 ? 0.289 4.288 30.177 1.00 91.81 335 MET A N 1
ATOM 2585 C CA . MET A 1 335 ? -0.211 2.931 30.383 1.00 91.81 335 MET A CA 1
ATOM 2586 C C . MET A 1 335 ? 0.920 1.899 30.411 1.00 91.81 335 MET A C 1
ATOM 2588 O O . MET A 1 335 ? 0.909 1.016 31.266 1.00 91.81 335 MET A O 1
ATOM 2592 N N . ASN A 1 336 ? 1.901 2.019 29.513 1.00 91.00 336 ASN A N 1
ATOM 2593 C CA . ASN A 1 336 ? 3.069 1.135 29.477 1.00 91.00 336 ASN A CA 1
ATOM 2594 C C . ASN A 1 336 ? 3.962 1.296 30.718 1.00 91.00 336 ASN A C 1
ATOM 2596 O O . ASN A 1 336 ? 4.675 0.364 31.092 1.00 91.00 336 ASN A O 1
ATOM 2600 N N . ARG A 1 337 ? 3.928 2.471 31.359 1.00 90.19 337 ARG A N 1
ATOM 2601 C CA . ARG A 1 337 ? 4.739 2.816 32.536 1.00 90.19 337 ARG A CA 1
ATOM 2602 C C . ARG A 1 337 ? 3.865 3.355 33.679 1.00 90.19 337 ARG A C 1
ATOM 2604 O O . ARG A 1 337 ? 4.017 4.503 34.089 1.00 90.19 337 ARG A O 1
ATOM 2611 N N . PRO A 1 338 ? 2.978 2.528 34.265 1.00 81.50 338 PRO A N 1
ATOM 2612 C CA . PRO A 1 338 ? 1.963 2.989 35.218 1.00 81.50 338 PRO A CA 1
ATOM 2613 C C . PRO A 1 338 ? 2.536 3.506 36.548 1.00 81.50 338 PRO A C 1
ATOM 2615 O O . PRO A 1 338 ? 1.819 4.137 37.318 1.00 81.50 338 PRO A O 1
ATOM 2618 N N . SER A 1 339 ? 3.808 3.223 36.840 1.00 83.94 339 SER A N 1
ATOM 2619 C CA . SER A 1 339 ? 4.514 3.680 38.047 1.00 83.94 339 SER A CA 1
ATOM 2620 C C . SER A 1 339 ? 5.707 4.590 37.743 1.00 83.94 339 SER A C 1
ATOM 2622 O O . SER A 1 339 ? 6.434 4.950 38.662 1.00 83.94 339 SER A O 1
ATOM 2624 N N . ASP A 1 340 ? 5.914 4.954 36.475 1.00 90.00 340 ASP A N 1
ATOM 2625 C CA . ASP A 1 340 ? 7.023 5.797 36.022 1.00 90.00 340 ASP A CA 1
ATOM 2626 C C . ASP A 1 340 ? 6.496 6.877 35.067 1.00 90.00 340 ASP A C 1
ATOM 2628 O O . ASP A 1 340 ? 6.592 6.783 33.840 1.00 90.00 340 ASP A O 1
ATOM 2632 N N . VAL A 1 341 ? 5.888 7.908 35.665 1.00 92.38 341 VAL A N 1
ATOM 2633 C CA . VAL A 1 341 ? 5.331 9.056 34.934 1.00 92.38 341 VAL A CA 1
ATOM 2634 C C . VAL A 1 341 ? 6.432 9.752 34.137 1.00 92.38 341 VAL A C 1
ATOM 2636 O O . VAL A 1 341 ? 6.238 10.013 32.956 1.00 92.38 341 VAL A O 1
ATOM 2639 N N . GLN A 1 342 ? 7.604 9.988 34.731 1.00 92.12 342 GLN A N 1
ATOM 2640 C CA . GLN A 1 342 ? 8.724 10.643 34.048 1.00 92.12 342 GLN A CA 1
ATOM 2641 C C . GLN A 1 342 ? 9.194 9.873 32.812 1.00 92.12 342 GLN A C 1
ATOM 2643 O O . GLN A 1 342 ? 9.318 10.461 31.735 1.00 92.12 342 GLN A O 1
ATOM 2648 N N . GLY A 1 343 ? 9.390 8.558 32.925 1.00 93.69 343 GLY A N 1
ATOM 2649 C CA . GLY A 1 343 ? 9.755 7.724 31.784 1.00 93.69 343 GLY A CA 1
ATOM 2650 C C . GLY A 1 343 ? 8.687 7.710 30.690 1.00 93.69 343 GLY A C 1
ATOM 2651 O O . GLY A 1 343 ? 9.029 7.696 29.507 1.00 93.69 343 GLY A O 1
ATOM 2652 N N . ALA A 1 344 ? 7.400 7.774 31.052 1.00 95.38 344 ALA A N 1
ATOM 2653 C CA . ALA A 1 344 ? 6.316 7.915 30.079 1.00 95.38 344 ALA A CA 1
ATOM 2654 C C . ALA A 1 344 ? 6.379 9.256 29.330 1.00 95.38 344 ALA A C 1
ATOM 2656 O O . ALA A 1 344 ? 6.257 9.283 28.104 1.00 95.38 344 ALA A O 1
ATOM 2657 N N . LEU A 1 345 ? 6.615 10.361 30.048 1.00 97.25 345 LEU A N 1
ATOM 2658 C CA . LEU A 1 345 ? 6.745 11.690 29.443 1.00 97.25 345 LEU A CA 1
ATOM 2659 C C . LEU A 1 345 ? 7.955 11.767 28.499 1.00 97.25 345 LEU A C 1
ATOM 2661 O O . LEU A 1 345 ? 7.847 12.329 27.407 1.00 97.25 345 LEU A O 1
ATOM 2665 N N . ALA A 1 346 ? 9.081 11.165 28.889 1.00 96.38 346 ALA A N 1
ATOM 2666 C CA . ALA A 1 346 ? 10.284 11.100 28.064 1.00 96.38 346 ALA A CA 1
ATOM 2667 C C . ALA A 1 346 ? 10.072 10.268 26.786 1.00 96.38 346 ALA A C 1
ATOM 2669 O O . ALA A 1 346 ? 10.507 10.676 25.709 1.00 96.38 346 ALA A O 1
ATOM 2670 N N . ALA A 1 347 ? 9.369 9.134 26.876 1.00 96.00 347 ALA A N 1
ATOM 2671 C CA . ALA A 1 347 ? 9.039 8.311 25.710 1.00 96.00 347 ALA A CA 1
ATOM 2672 C C . ALA A 1 347 ? 8.097 9.041 24.736 1.00 96.00 347 ALA A C 1
ATOM 2674 O O . ALA A 1 347 ? 8.340 9.043 23.528 1.00 96.00 347 ALA A O 1
ATOM 2675 N N . TYR A 1 348 ? 7.081 9.731 25.266 1.00 97.44 348 TYR A N 1
ATOM 2676 C CA . TYR A 1 348 ? 6.190 10.589 24.481 1.00 97.44 348 TYR A CA 1
ATOM 2677 C C . TYR A 1 348 ? 6.968 11.684 23.740 1.00 97.44 348 TYR A C 1
ATOM 2679 O O . TYR A 1 348 ? 6.779 11.865 22.536 1.00 97.44 348 TYR A O 1
ATOM 2687 N N . GLU A 1 349 ? 7.874 12.386 24.431 1.00 96.81 349 GLU A N 1
ATOM 2688 C CA . GLU A 1 349 ? 8.717 13.404 23.803 1.00 96.81 349 GLU A CA 1
ATOM 2689 C C . GLU A 1 349 ? 9.613 12.791 22.721 1.00 96.81 349 GLU A C 1
ATOM 2691 O O . GLU A 1 349 ? 9.675 13.324 21.615 1.00 96.81 349 GLU A O 1
ATOM 2696 N N . SER A 1 350 ? 10.255 11.653 22.998 1.00 95.81 350 SER A N 1
ATOM 2697 C CA . SER A 1 350 ? 11.177 11.011 22.055 1.00 95.81 350 SER A CA 1
ATOM 2698 C C . SER A 1 350 ? 10.510 10.601 20.740 1.00 95.81 350 SER A C 1
ATOM 2700 O O . SER A 1 350 ? 11.189 10.578 19.713 1.00 95.81 350 SER A O 1
ATOM 2702 N N . LEU A 1 351 ? 9.213 10.283 20.760 1.00 93.94 351 LEU A N 1
ATOM 2703 C CA . LEU A 1 351 ? 8.449 9.959 19.556 1.00 93.94 351 LEU A CA 1
ATOM 2704 C C . LEU A 1 351 ? 7.891 11.213 18.870 1.00 93.94 351 LEU A C 1
ATOM 2706 O O . LEU A 1 351 ? 8.053 11.392 17.663 1.00 93.94 351 LEU A O 1
ATOM 2710 N N . MET A 1 352 ? 7.231 12.091 19.631 1.00 94.25 352 MET A N 1
ATOM 2711 C CA . MET A 1 352 ? 6.491 13.219 19.058 1.00 94.25 352 MET A CA 1
ATOM 2712 C C . MET A 1 352 ? 7.400 14.368 18.623 1.00 94.25 352 MET A C 1
ATOM 2714 O O . MET A 1 352 ? 7.142 14.996 17.596 1.00 94.25 352 MET A O 1
ATOM 2718 N N . GLN A 1 353 ? 8.469 14.651 19.371 1.00 93.56 353 GLN A N 1
ATOM 2719 C CA . GLN A 1 353 ? 9.312 15.827 19.149 1.00 93.56 353 GLN A CA 1
ATOM 2720 C C . GLN A 1 353 ? 10.031 15.808 17.785 1.00 93.56 353 GLN A C 1
ATOM 2722 O O . GLN A 1 353 ? 9.999 16.835 17.099 1.00 93.56 353 GLN A O 1
ATOM 2727 N N . PRO A 1 354 ? 10.650 14.697 17.325 1.00 90.94 354 PRO A N 1
ATOM 2728 C CA . PRO A 1 354 ? 11.265 14.651 15.995 1.00 90.94 354 PRO A CA 1
ATOM 2729 C C . PRO A 1 354 ? 10.237 14.770 14.865 1.00 90.94 354 PRO A C 1
ATOM 2731 O O . PRO A 1 354 ? 10.476 15.483 13.890 1.00 90.94 354 PRO A O 1
ATOM 2734 N N . PHE A 1 355 ? 9.080 14.115 15.011 1.00 88.44 355 PHE A N 1
ATOM 2735 C CA . PHE A 1 355 ? 8.027 14.132 13.997 1.00 88.44 355 PHE A CA 1
ATOM 2736 C C . PHE A 1 355 ? 7.423 15.527 13.826 1.00 88.44 355 PHE A C 1
ATOM 2738 O O . PHE A 1 355 ? 7.365 16.043 12.713 1.00 88.44 355 PHE A O 1
ATOM 2745 N N . VAL A 1 356 ? 7.061 16.182 14.931 1.00 89.19 356 VAL A N 1
ATOM 2746 C CA . VAL A 1 356 ? 6.572 17.566 14.932 1.00 89.19 356 VAL A CA 1
ATOM 2747 C C . VAL A 1 356 ? 7.572 18.508 14.270 1.00 89.19 356 VAL A C 1
ATOM 2749 O O . VAL A 1 356 ? 7.176 19.332 13.450 1.00 89.19 356 VAL A O 1
ATOM 2752 N N . LYS A 1 357 ? 8.866 18.398 14.604 1.00 88.25 357 LYS A N 1
ATOM 2753 C CA . LYS A 1 357 ? 9.901 19.269 14.026 1.00 88.25 357 LYS A CA 1
ATOM 2754 C C . LYS A 1 357 ? 9.970 19.144 12.505 1.00 88.25 357 LYS A C 1
ATOM 2756 O O . LYS A 1 357 ? 10.231 20.145 11.850 1.00 88.25 357 LYS A O 1
ATOM 2761 N N . LYS A 1 358 ? 9.701 17.957 11.949 1.00 83.50 358 LYS A N 1
ATOM 2762 C CA . LYS A 1 358 ? 9.633 17.736 10.496 1.00 83.50 358 LYS A CA 1
ATOM 2763 C C . LYS A 1 358 ? 8.452 18.469 9.844 1.00 83.50 358 LYS A C 1
ATOM 2765 O O . LYS A 1 358 ? 8.581 18.921 8.715 1.00 83.50 358 LYS A O 1
ATOM 2770 N N . GLN A 1 359 ? 7.338 18.624 10.565 1.00 77.19 359 GLN A N 1
ATOM 2771 C CA . GLN A 1 359 ? 6.146 19.345 10.094 1.00 77.19 359 GLN A CA 1
ATOM 2772 C C . GLN A 1 359 ? 6.252 20.873 10.264 1.00 77.19 359 GLN A C 1
ATOM 2774 O O . GLN A 1 359 ? 5.376 21.615 9.824 1.00 77.19 359 GLN A O 1
ATOM 2779 N N . GLN A 1 360 ? 7.301 21.366 10.928 1.00 82.44 360 GLN A N 1
ATOM 2780 C CA . GLN A 1 360 ? 7.518 22.788 11.184 1.00 82.44 360 GLN A CA 1
ATOM 2781 C C . GLN A 1 360 ? 8.585 23.353 10.243 1.00 82.44 360 GLN A C 1
ATOM 2783 O O . GLN A 1 360 ? 9.658 22.785 10.070 1.00 82.44 360 GLN A O 1
ATOM 2788 N N . GLY A 1 361 ? 8.322 24.527 9.675 1.00 74.50 361 GLY A N 1
ATOM 2789 C CA . GLY A 1 361 ? 9.225 25.174 8.724 1.00 74.50 361 GLY A CA 1
ATOM 2790 C C . GLY A 1 361 ? 8.948 26.665 8.564 1.00 74.50 361 GLY A C 1
ATOM 2791 O O . GLY A 1 361 ? 7.933 27.175 9.040 1.00 74.50 361 GLY A O 1
ATOM 2792 N N . ASP A 1 362 ? 9.884 27.367 7.922 1.00 64.62 362 ASP A N 1
ATOM 2793 C CA . ASP A 1 362 ? 9.797 28.802 7.599 1.00 64.62 362 ASP A CA 1
ATOM 2794 C C . ASP A 1 362 ? 9.341 29.053 6.145 1.00 64.62 362 ASP A C 1
ATOM 2796 O O . ASP A 1 362 ? 9.624 30.115 5.576 1.00 64.62 362 ASP A O 1
ATOM 2800 N N . THR A 1 363 ? 8.694 28.070 5.515 1.00 53.88 363 THR A N 1
ATOM 2801 C CA . THR A 1 363 ? 8.368 28.089 4.086 1.00 53.88 363 THR A CA 1
ATOM 2802 C C . THR A 1 363 ? 7.330 29.173 3.742 1.00 53.88 363 THR A C 1
ATOM 2804 O O . THR A 1 363 ? 6.372 29.392 4.482 1.00 53.88 363 THR A O 1
ATOM 2807 N N . PRO A 1 364 ? 7.486 29.895 2.612 1.00 58.62 364 PRO A N 1
ATOM 2808 C CA . PRO A 1 364 ? 6.603 31.001 2.222 1.00 58.62 364 PRO A CA 1
ATOM 2809 C C . PRO A 1 364 ? 5.264 30.542 1.606 1.00 58.62 364 PRO A C 1
ATOM 2811 O O . PRO A 1 364 ? 4.647 31.307 0.865 1.00 58.62 364 PRO A O 1
ATOM 2814 N N . GLU A 1 365 ? 4.803 29.321 1.884 1.00 66.19 365 GLU A N 1
ATOM 2815 C CA . GLU A 1 365 ? 3.657 28.662 1.224 1.00 66.19 365 GLU A CA 1
ATOM 2816 C C . GLU A 1 365 ? 2.391 29.531 1.228 1.00 66.19 365 GLU A C 1
ATOM 2818 O O . GLU A 1 365 ? 1.758 29.745 0.191 1.00 66.19 365 GLU A O 1
ATOM 2823 N N . TRP A 1 366 ? 2.084 30.157 2.366 1.00 73.88 366 TRP A N 1
ATOM 2824 C CA . TRP A 1 366 ? 0.936 31.054 2.491 1.00 73.88 366 TRP A CA 1
ATOM 2825 C C . TRP A 1 366 ? 1.047 32.332 1.652 1.00 73.88 366 TRP A C 1
ATOM 2827 O O . TRP A 1 366 ? 0.029 32.850 1.195 1.00 73.88 366 TRP A O 1
ATOM 2837 N N . LEU A 1 367 ? 2.256 32.851 1.424 1.00 75.06 367 LEU A N 1
ATOM 2838 C CA . LEU A 1 367 ? 2.485 34.039 0.586 1.00 75.06 367 LEU A CA 1
ATOM 2839 C C . LEU A 1 367 ? 2.416 33.704 -0.903 1.00 75.06 367 LEU A C 1
ATOM 2841 O O . LEU A 1 367 ? 2.056 34.550 -1.719 1.00 75.06 367 LEU A O 1
ATOM 2845 N N . VAL A 1 368 ? 2.754 32.468 -1.249 1.00 74.69 368 VAL A N 1
ATOM 2846 C CA . VAL A 1 368 ? 2.658 31.945 -2.607 1.00 74.69 368 VAL A CA 1
ATOM 2847 C C . VAL A 1 368 ? 1.196 31.700 -2.991 1.00 74.69 368 VAL A C 1
ATOM 2849 O O . VAL A 1 368 ? 0.767 32.103 -4.074 1.00 74.69 368 VAL A O 1
ATOM 2852 N N . LEU A 1 369 ? 0.404 31.131 -2.076 1.00 78.19 369 LEU A N 1
ATOM 2853 C CA . LEU A 1 369 ? -1.050 31.015 -2.225 1.00 78.19 369 LEU A CA 1
ATOM 2854 C C . LEU A 1 369 ? -1.752 32.372 -2.278 1.00 78.19 369 LEU A C 1
ATOM 2856 O O . LEU A 1 369 ? -2.775 32.500 -2.951 1.00 78.19 369 LEU A O 1
ATOM 2860 N N . ASN A 1 370 ? -1.192 33.388 -1.614 1.00 88.00 370 ASN A N 1
ATOM 2861 C CA . ASN A 1 370 ? -1.785 34.718 -1.486 1.00 88.00 370 ASN A CA 1
ATOM 2862 C C . ASN A 1 370 ? -0.826 35.821 -1.976 1.00 88.00 370 ASN A C 1
ATOM 2864 O O . ASN A 1 370 ? -0.273 36.575 -1.163 1.00 88.00 370 ASN A O 1
ATOM 2868 N N . PRO A 1 371 ? -0.617 35.938 -3.306 1.00 88.31 371 PRO A N 1
ATOM 2869 C CA . PRO A 1 371 ? 0.329 36.891 -3.867 1.00 88.31 371 PRO A CA 1
ATOM 2870 C C . PRO A 1 371 ? -0.021 38.346 -3.536 1.00 88.31 371 PRO A C 1
ATOM 2872 O O . PRO A 1 371 ? -1.181 38.748 -3.469 1.00 88.31 371 PRO A O 1
ATOM 2875 N N . GLN A 1 372 ? 1.013 39.173 -3.394 1.00 90.50 372 GLN A N 1
ATOM 2876 C CA . GLN A 1 372 ? 0.862 40.578 -3.000 1.00 90.50 372 GLN A CA 1
ATOM 2877 C C . GLN A 1 372 ? 0.458 41.501 -4.163 1.00 90.50 372 GLN A C 1
ATOM 2879 O O . GLN A 1 372 ? -0.056 42.594 -3.936 1.00 90.50 372 GLN A O 1
ATOM 2884 N N . THR A 1 373 ? 0.682 41.088 -5.413 1.00 91.25 373 THR A N 1
ATOM 2885 C CA . THR A 1 373 ? 0.502 41.933 -6.605 1.00 91.25 373 THR A CA 1
ATOM 2886 C C . THR A 1 373 ? -0.479 41.316 -7.595 1.00 91.25 373 THR A C 1
ATOM 2888 O O . THR A 1 373 ? -0.602 40.095 -7.685 1.00 91.25 373 THR A O 1
ATOM 2891 N N . ALA A 1 374 ? -1.131 42.157 -8.406 1.00 90.75 374 ALA A N 1
ATOM 2892 C CA . ALA A 1 374 ? -2.052 41.698 -9.450 1.00 90.75 374 ALA A CA 1
ATOM 2893 C C . ALA A 1 374 ? -1.368 40.768 -10.471 1.00 90.75 374 ALA A C 1
ATOM 2895 O O . ALA A 1 374 ? -1.967 39.811 -10.955 1.00 90.75 374 ALA A O 1
ATOM 2896 N N . TRP A 1 375 ? -0.088 41.018 -10.771 1.00 88.31 375 TRP A N 1
ATOM 2897 C CA . TRP A 1 375 ? 0.702 40.155 -11.649 1.00 88.31 375 TRP A CA 1
ATOM 2898 C C . TRP A 1 375 ? 0.983 38.785 -11.017 1.00 88.31 375 TRP A C 1
ATOM 2900 O O . TRP A 1 375 ? 0.837 37.767 -11.690 1.00 88.31 375 TRP A O 1
ATOM 2910 N N . GLY A 1 376 ? 1.306 38.747 -9.720 1.00 87.06 376 GLY A N 1
ATOM 2911 C CA . GLY A 1 376 ? 1.480 37.493 -8.983 1.00 87.06 376 GLY A CA 1
ATOM 2912 C C . GLY A 1 376 ? 0.195 36.663 -8.929 1.00 87.06 376 GLY A C 1
ATOM 2913 O O . GLY A 1 376 ? 0.240 35.461 -9.183 1.00 87.06 376 GLY A O 1
ATOM 2914 N N . ILE A 1 377 ? -0.951 37.312 -8.688 1.00 90.38 377 ILE A N 1
ATOM 2915 C CA . ILE A 1 377 ? -2.277 36.671 -8.740 1.00 90.38 377 ILE A CA 1
ATOM 2916 C C . ILE A 1 377 ? -2.508 36.061 -10.124 1.00 90.38 377 ILE A C 1
ATOM 2918 O O . ILE A 1 377 ? -2.810 34.878 -10.224 1.00 90.38 377 ILE A O 1
ATOM 2922 N N . LYS A 1 378 ? -2.254 36.816 -11.201 1.00 87.75 378 LYS A N 1
ATOM 2923 C CA . LYS A 1 378 ? -2.430 36.319 -12.573 1.00 87.75 378 LYS A CA 1
ATOM 2924 C C . LYS A 1 378 ? -1.561 35.094 -12.888 1.00 87.75 378 LYS A C 1
ATOM 2926 O O . LYS A 1 378 ? -2.040 34.179 -13.556 1.00 87.75 378 LYS A O 1
ATOM 2931 N N . ILE A 1 379 ? -0.306 35.061 -12.429 1.00 85.06 379 ILE A N 1
ATOM 2932 C CA . ILE A 1 379 ? 0.575 33.893 -12.613 1.00 85.06 379 ILE A CA 1
ATOM 2933 C C . ILE A 1 379 ? 0.006 32.676 -11.893 1.00 85.06 379 ILE A C 1
ATOM 2935 O O . ILE A 1 379 ? -0.186 31.636 -12.520 1.00 85.06 379 ILE A O 1
ATOM 2939 N N . ARG A 1 380 ? -0.295 32.814 -10.598 1.00 88.94 380 ARG A N 1
ATOM 2940 C CA . ARG A 1 380 ? -0.873 31.734 -9.793 1.00 88.94 380 ARG A CA 1
ATOM 2941 C C . ARG A 1 380 ? -2.183 31.233 -10.401 1.00 88.94 380 ARG A C 1
ATOM 2943 O O . ARG A 1 380 ? -2.360 30.029 -10.533 1.00 88.94 380 ARG A O 1
ATOM 2950 N N . ASP A 1 381 ? -3.068 32.133 -10.816 1.00 89.75 381 ASP A N 1
ATOM 2951 C CA . ASP A 1 381 ? -4.368 31.775 -11.393 1.00 89.75 381 ASP A CA 1
ATOM 2952 C C . ASP A 1 381 ? -4.216 31.021 -12.706 1.00 89.75 381 ASP A C 1
ATOM 2954 O O . ASP A 1 381 ? -4.926 30.047 -12.937 1.00 89.75 381 ASP A O 1
ATOM 2958 N N . THR A 1 382 ? -3.244 31.415 -13.534 1.00 83.00 382 THR A N 1
ATOM 2959 C CA . THR A 1 382 ? -2.914 30.690 -14.767 1.00 83.00 382 THR A CA 1
ATOM 2960 C C . THR A 1 382 ? -2.423 29.274 -14.455 1.00 83.00 382 THR A C 1
ATOM 2962 O O . THR A 1 382 ? -2.832 28.329 -15.129 1.00 83.00 382 THR A O 1
ATOM 2965 N N . LEU A 1 383 ? -1.594 29.107 -13.417 1.00 81.44 383 LEU A N 1
ATOM 2966 C CA . LEU A 1 383 ? -1.123 27.793 -12.967 1.00 81.44 383 LEU A CA 1
ATOM 2967 C C . LEU A 1 383 ? -2.274 26.932 -12.425 1.00 81.44 383 LEU A C 1
ATOM 2969 O O . LEU A 1 383 ? -2.437 25.797 -12.864 1.00 81.44 383 LEU A O 1
ATOM 2973 N N . LEU A 1 384 ? -3.107 27.472 -11.530 1.00 81.88 384 LEU A N 1
ATOM 2974 C CA . LEU A 1 384 ? -4.261 26.763 -10.962 1.00 81.88 384 LEU A CA 1
ATOM 2975 C C . LEU A 1 384 ? -5.283 26.377 -12.040 1.00 81.88 384 LEU A C 1
ATOM 2977 O O . LEU A 1 384 ? -5.786 25.254 -12.034 1.00 81.88 384 LEU A O 1
ATOM 2981 N N . TRP A 1 385 ? -5.558 27.280 -12.986 1.00 85.94 385 TRP A N 1
ATOM 2982 C CA . TRP A 1 385 ? -6.421 27.015 -14.137 1.00 85.94 385 TRP A CA 1
ATOM 2983 C C . TRP A 1 385 ? -5.860 25.891 -15.016 1.00 85.94 385 TRP A C 1
ATOM 2985 O O . TRP A 1 385 ? -6.601 24.978 -15.379 1.00 85.94 385 TRP A O 1
ATOM 2995 N N . ALA A 1 386 ? -4.558 25.912 -15.321 1.00 75.00 386 ALA A N 1
ATOM 2996 C CA . ALA A 1 386 ? -3.917 24.871 -16.122 1.00 75.00 386 ALA A CA 1
ATOM 2997 C C . ALA A 1 386 ? -3.968 23.500 -15.424 1.00 75.00 386 ALA A C 1
ATOM 2999 O O . ALA A 1 386 ? -4.333 22.507 -16.053 1.00 75.00 386 ALA A O 1
ATOM 3000 N N . VAL A 1 387 ? -3.671 23.448 -14.119 1.00 71.56 387 VAL A N 1
ATOM 3001 C CA . VAL A 1 387 ? -3.728 22.210 -13.322 1.00 71.56 387 VAL A CA 1
ATOM 3002 C C . VAL A 1 387 ? -5.154 21.650 -13.273 1.00 71.56 387 VAL A C 1
ATOM 3004 O O . VAL A 1 387 ? -5.354 20.467 -13.552 1.00 71.56 387 VAL A O 1
ATOM 3007 N N . ALA A 1 388 ? -6.157 22.491 -12.996 1.00 72.44 388 ALA A N 1
ATOM 3008 C CA . ALA A 1 388 ? -7.558 22.068 -12.956 1.00 72.44 388 ALA A CA 1
ATOM 3009 C C . ALA A 1 388 ? -8.091 21.646 -14.343 1.00 72.44 388 ALA A C 1
ATOM 3011 O O . ALA A 1 388 ? -8.836 20.670 -14.454 1.00 72.44 388 ALA A O 1
ATOM 3012 N N . GLY A 1 389 ? -7.706 22.358 -15.408 1.00 65.81 389 GLY A N 1
ATOM 3013 C CA . GLY A 1 389 ? -8.178 22.120 -16.775 1.00 65.81 389 GLY A CA 1
ATOM 3014 C C . GLY A 1 389 ? -7.605 20.862 -17.430 1.00 65.81 389 GLY A C 1
ATOM 3015 O O . GLY A 1 389 ? -8.309 20.196 -18.189 1.00 65.81 389 GLY A O 1
ATOM 3016 N N . LEU A 1 390 ? -6.358 20.499 -17.117 1.00 64.81 390 LEU A N 1
ATOM 3017 C CA . LEU A 1 390 ? -5.695 19.322 -17.688 1.00 64.81 390 LEU A CA 1
ATOM 3018 C C . LEU A 1 390 ? -6.082 18.002 -16.995 1.00 64.81 390 LEU A C 1
ATOM 3020 O O . LEU A 1 390 ? -5.651 16.945 -17.449 1.00 64.81 390 LEU A O 1
ATOM 3024 N N . LYS A 1 391 ? -6.891 18.045 -15.920 1.00 57.56 391 LYS A N 1
ATOM 3025 C CA . LYS A 1 391 ? -7.267 16.877 -15.092 1.00 57.56 391 LYS A CA 1
ATOM 3026 C C . LYS A 1 391 ? -6.063 16.018 -14.678 1.00 57.56 391 LYS A C 1
ATOM 3028 O O . LYS A 1 391 ? -6.171 14.801 -14.569 1.00 57.56 391 LYS A O 1
ATOM 3033 N N . LEU A 1 392 ? -4.917 16.658 -14.458 1.00 54.09 392 LEU A N 1
ATOM 3034 C CA . LEU A 1 392 ? -3.692 16.006 -14.008 1.00 54.09 392 LEU A CA 1
ATOM 3035 C C . LEU A 1 392 ? -3.791 15.799 -12.493 1.00 54.09 392 LEU A C 1
ATOM 3037 O O . LEU A 1 392 ? -3.210 16.538 -11.701 1.00 54.09 392 LEU A O 1
ATOM 3041 N N . ASP A 1 393 ? -4.560 14.792 -12.104 1.00 46.44 393 ASP A N 1
ATOM 3042 C CA . ASP A 1 393 ? -4.649 14.236 -10.750 1.00 46.44 393 ASP A CA 1
ATOM 3043 C C . ASP A 1 393 ? -3.270 14.023 -10.089 1.00 46.44 393 ASP A C 1
ATOM 3045 O O . ASP A 1 393 ? -3.096 14.289 -8.904 1.00 46.44 393 ASP A O 1
ATOM 3049 N N . ARG A 1 394 ? -2.239 13.663 -10.863 1.00 44.72 394 ARG A N 1
ATOM 3050 C CA . ARG A 1 394 ? -0.852 13.546 -10.369 1.00 44.72 394 ARG A CA 1
ATOM 3051 C C . ARG A 1 394 ? -0.132 14.880 -10.134 1.00 44.72 394 ARG A C 1
ATOM 3053 O O . ARG A 1 394 ? 0.733 14.954 -9.267 1.00 44.72 394 ARG A O 1
ATOM 3060 N N . LEU A 1 395 ? -0.491 15.953 -10.844 1.00 45.84 395 LEU A N 1
ATOM 3061 C CA . LEU A 1 395 ? 0.031 17.299 -10.551 1.00 45.84 395 LEU A CA 1
ATOM 3062 C C . LEU A 1 395 ? -0.661 17.924 -9.342 1.00 45.84 395 LEU A C 1
ATOM 3064 O O . LEU A 1 395 ? -0.058 18.772 -8.692 1.00 45.84 395 LEU A O 1
ATOM 3068 N N . MET A 1 396 ? -1.865 17.462 -8.990 1.00 48.56 396 MET A N 1
ATOM 3069 C CA . MET A 1 396 ? -2.495 17.805 -7.716 1.00 48.56 396 MET A CA 1
ATOM 3070 C C . MET A 1 396 ? -1.694 17.300 -6.519 1.00 48.56 396 MET A C 1
ATOM 3072 O O . MET A 1 396 ? -1.689 17.983 -5.513 1.00 48.56 396 MET A O 1
ATOM 3076 N N . ILE A 1 397 ? -0.965 16.183 -6.619 1.00 48.09 397 ILE A N 1
ATOM 3077 C CA . ILE A 1 397 ? -0.054 15.723 -5.553 1.00 48.09 397 ILE A CA 1
ATOM 3078 C C . ILE A 1 397 ? 1.124 16.687 -5.401 1.00 48.09 397 ILE A C 1
ATOM 3080 O O . ILE A 1 397 ? 1.416 17.124 -4.296 1.00 48.09 397 ILE A O 1
ATOM 3084 N N . ILE A 1 398 ? 1.754 17.086 -6.510 1.00 45.12 398 ILE A N 1
ATOM 3085 C CA . ILE A 1 398 ? 2.863 18.055 -6.498 1.00 45.12 398 ILE A CA 1
ATOM 3086 C C . ILE A 1 398 ? 2.383 19.410 -5.969 1.00 45.12 398 ILE A C 1
ATOM 3088 O O . ILE A 1 398 ? 3.065 20.029 -5.159 1.00 45.12 398 ILE A O 1
ATOM 3092 N N . VAL A 1 399 ? 1.193 19.853 -6.382 1.00 48.94 399 VAL A N 1
ATOM 3093 C CA . VAL A 1 399 ? 0.563 21.076 -5.878 1.00 48.94 399 VAL A CA 1
ATOM 3094 C C . VAL A 1 399 ? 0.219 20.916 -4.396 1.00 48.94 399 VAL A C 1
ATOM 3096 O O . VAL A 1 399 ? 0.624 21.756 -3.617 1.00 48.94 399 VAL A O 1
ATOM 3099 N N . SER A 1 400 ? -0.418 19.835 -3.951 1.00 50.97 400 SER A N 1
ATOM 3100 C CA . SER A 1 400 ? -0.729 19.585 -2.533 1.00 50.97 400 SER A CA 1
ATOM 3101 C C . SER A 1 400 ? 0.514 19.504 -1.643 1.00 50.97 400 SER A C 1
ATOM 3103 O O . SER A 1 400 ? 0.474 19.996 -0.517 1.00 50.97 400 SER A O 1
ATOM 3105 N N . HIS A 1 401 ? 1.617 18.942 -2.142 1.00 48.62 401 HIS A N 1
ATOM 3106 C CA . HIS A 1 401 ? 2.913 18.919 -1.459 1.00 48.62 401 HIS A CA 1
ATOM 3107 C C . HIS A 1 401 ? 3.542 20.322 -1.412 1.00 48.62 401 HIS A C 1
ATOM 3109 O O . HIS A 1 401 ? 4.055 20.743 -0.383 1.00 48.62 401 HIS A O 1
ATOM 3115 N N . TRP A 1 402 ? 3.436 21.089 -2.503 1.00 43.06 402 TRP A N 1
ATOM 3116 C CA . TRP A 1 402 ? 3.878 22.488 -2.585 1.00 43.06 402 TRP A CA 1
ATOM 3117 C C . TRP A 1 402 ? 3.008 23.459 -1.771 1.00 43.06 402 TRP A C 1
ATOM 3119 O O . TRP A 1 402 ? 3.465 24.535 -1.395 1.00 43.06 402 TRP A O 1
ATOM 3129 N N . LEU A 1 403 ? 1.755 23.086 -1.507 1.00 47.34 403 LEU A N 1
ATOM 3130 C CA . LEU A 1 403 ? 0.776 23.834 -0.721 1.00 47.34 403 LEU A CA 1
ATOM 3131 C C . LEU A 1 403 ? 0.740 23.417 0.760 1.00 47.34 403 LEU A C 1
ATOM 3133 O O . LEU A 1 403 ? -0.086 23.955 1.496 1.00 47.34 403 LEU A O 1
ATOM 3137 N N . GLY A 1 404 ? 1.577 22.461 1.185 1.00 49.34 404 GLY A N 1
ATOM 3138 C CA . GLY A 1 404 ? 1.652 22.023 2.583 1.00 49.34 404 GLY A CA 1
ATOM 3139 C C . GLY A 1 404 ? 0.377 21.336 3.084 1.00 49.34 404 GLY A C 1
ATOM 3140 O O . GLY A 1 404 ? -0.037 21.551 4.216 1.00 49.34 404 GLY A O 1
ATOM 3141 N N . ILE A 1 405 ? -0.299 20.553 2.235 1.00 52.34 405 ILE A N 1
ATOM 3142 C CA . ILE A 1 405 ? -1.609 19.935 2.537 1.00 52.34 405 ILE A CA 1
ATOM 3143 C C . ILE A 1 405 ? -1.478 18.446 2.915 1.00 52.34 405 ILE A C 1
ATOM 3145 O O . ILE A 1 405 ? -2.398 17.862 3.495 1.00 52.34 405 ILE A O 1
ATOM 3149 N N . GLN A 1 406 ? -0.336 17.822 2.610 1.00 51.94 406 GLN A N 1
ATOM 3150 C CA . GLN A 1 406 ? -0.083 16.399 2.838 1.00 51.94 406 GLN A CA 1
ATOM 3151 C C . GLN A 1 406 ? 0.852 16.196 4.041 1.00 51.94 406 GLN A C 1
ATOM 3153 O O . GLN A 1 406 ? 1.978 16.683 4.033 1.00 51.94 406 GLN A O 1
ATOM 3158 N N . GLU A 1 407 ? 0.380 15.478 5.064 1.00 56.06 407 GLU A N 1
ATOM 3159 C CA . GLU A 1 407 ? 1.198 15.048 6.207 1.00 56.06 407 GLU A CA 1
ATOM 3160 C C . GLU A 1 407 ? 1.939 13.746 5.870 1.00 56.06 407 GLU A C 1
ATOM 3162 O O . GLU A 1 407 ? 1.375 12.848 5.238 1.00 56.06 407 GLU A O 1
ATOM 3167 N N . ASP A 1 408 ? 3.164 13.594 6.373 1.00 60.09 408 ASP A N 1
ATOM 3168 C CA . ASP A 1 408 ? 3.798 12.277 6.446 1.00 60.09 408 ASP A CA 1
ATOM 3169 C C . ASP A 1 408 ? 3.020 11.381 7.419 1.00 60.09 408 ASP A C 1
ATOM 3171 O O . ASP A 1 408 ? 2.638 11.810 8.513 1.00 60.09 408 ASP A O 1
ATOM 3175 N N . LYS A 1 409 ? 2.805 10.113 7.060 1.00 67.81 409 LYS A N 1
ATOM 3176 C CA . LYS A 1 409 ? 2.193 9.147 7.977 1.00 67.81 409 LYS A CA 1
ATOM 3177 C C . LYS A 1 409 ? 3.223 8.714 9.022 1.00 67.81 409 LYS A C 1
ATOM 3179 O O . LYS A 1 409 ? 4.207 8.064 8.682 1.00 67.81 409 LYS A O 1
ATOM 3184 N N . LEU A 1 410 ? 3.005 9.067 10.292 1.00 74.56 410 LEU A N 1
ATOM 3185 C CA . LEU A 1 410 ? 3.762 8.496 11.409 1.00 74.56 410 LEU A CA 1
ATOM 3186 C C . LEU A 1 410 ? 3.128 7.159 11.791 1.00 74.56 410 LEU A C 1
ATOM 3188 O O . LEU A 1 410 ? 1.937 7.111 12.113 1.00 74.56 410 LEU A O 1
ATOM 3192 N N . GLU A 1 411 ? 3.908 6.083 11.765 1.00 77.06 411 GLU A N 1
ATOM 3193 C CA . GLU A 1 411 ? 3.460 4.788 12.271 1.00 77.06 411 GLU A CA 1
ATOM 3194 C C . GLU A 1 411 ? 3.174 4.908 13.775 1.00 77.06 411 GLU A C 1
ATOM 3196 O O . GLU A 1 411 ? 4.056 5.219 14.577 1.00 77.06 411 GLU A O 1
ATOM 3201 N N . MET A 1 412 ? 1.904 4.753 14.151 1.00 85.94 412 MET A N 1
ATOM 3202 C CA . MET A 1 412 ? 1.465 4.930 15.532 1.00 85.94 412 MET A CA 1
ATOM 3203 C C . MET A 1 412 ? 1.801 3.682 16.353 1.00 85.94 412 MET A C 1
ATOM 3205 O O . MET A 1 412 ? 1.466 2.577 15.919 1.00 85.94 412 MET A O 1
ATOM 3209 N N . PRO A 1 413 ? 2.374 3.822 17.562 1.00 83.44 413 PRO A N 1
ATOM 3210 C CA . PRO A 1 413 ? 2.592 2.683 18.439 1.00 83.44 413 PRO A CA 1
ATOM 3211 C C . PRO A 1 413 ? 1.279 1.967 18.768 1.00 83.44 413 PRO A C 1
ATOM 3213 O O . PRO A 1 413 ? 0.260 2.591 19.084 1.00 83.44 413 PRO A O 1
ATOM 3216 N N . SER A 1 414 ? 1.309 0.637 18.736 1.00 81.94 414 SER A N 1
ATOM 3217 C CA . SER A 1 414 ? 0.202 -0.181 19.225 1.00 81.94 414 SER A CA 1
ATOM 3218 C C . SER A 1 414 ? 0.331 -0.352 20.735 1.00 81.94 414 SER A C 1
ATOM 3220 O O . SER A 1 414 ? 1.226 -1.049 21.213 1.00 81.94 414 SER A O 1
ATOM 3222 N N . TYR A 1 415 ? -0.580 0.255 21.491 1.00 84.06 415 TYR A N 1
ATOM 3223 C CA . TYR A 1 415 ? -0.638 0.096 22.940 1.00 84.06 415 TYR A CA 1
ATOM 3224 C C . TYR A 1 415 ? -1.662 -0.984 23.335 1.00 84.06 415 TYR A C 1
ATOM 3226 O O . TYR A 1 415 ? -2.723 -1.073 22.712 1.00 84.06 415 TYR A O 1
ATOM 3234 N N . PRO A 1 416 ? -1.398 -1.799 24.375 1.00 80.00 416 PRO A N 1
ATOM 3235 C CA . PRO A 1 416 ? -2.315 -2.841 24.844 1.00 80.00 416 PRO A CA 1
ATOM 3236 C C . PRO A 1 416 ? -3.472 -2.248 25.668 1.00 80.00 416 PRO A C 1
ATOM 3238 O O . PRO A 1 416 ? -3.564 -2.457 26.878 1.00 80.00 416 PRO A O 1
ATOM 3241 N N . TRP A 1 417 ? -4.335 -1.457 25.026 1.00 81.81 417 TRP A N 1
ATOM 3242 C CA . TRP A 1 417 ? -5.475 -0.822 25.686 1.00 81.81 417 TRP A CA 1
ATOM 3243 C C . TRP A 1 417 ? -6.372 -1.882 26.339 1.00 81.81 417 TRP A C 1
ATOM 3245 O O . TRP A 1 417 ? -6.692 -2.875 25.682 1.00 81.81 417 TRP A O 1
ATOM 3255 N N . PRO A 1 418 ? -6.818 -1.694 27.595 1.00 69.31 418 PRO A N 1
ATOM 3256 C CA . PRO A 1 418 ? -7.749 -2.615 28.225 1.00 69.31 418 PRO A CA 1
ATOM 3257 C C . PRO A 1 418 ? -8.999 -2.758 27.357 1.00 69.31 418 PRO A C 1
ATOM 3259 O O . PRO A 1 418 ? -9.671 -1.766 27.061 1.00 69.31 418 PRO A O 1
ATOM 3262 N N . GLU A 1 419 ? -9.309 -3.984 26.936 1.00 51.69 419 GLU A N 1
ATOM 3263 C CA . GLU A 1 419 ? -10.583 -4.269 26.284 1.00 51.69 419 GLU A CA 1
ATOM 3264 C C . GLU A 1 419 ? -11.709 -3.874 27.241 1.00 51.69 419 GLU A C 1
ATOM 3266 O O . GLU A 1 419 ? -11.701 -4.234 28.427 1.00 51.69 419 GLU A O 1
ATOM 3271 N N . GLU A 1 420 ? -12.691 -3.121 26.745 1.00 42.16 420 GLU A N 1
ATOM 3272 C CA . GLU A 1 420 ? -13.911 -2.918 27.506 1.00 42.16 420 GLU A CA 1
ATOM 3273 C C . GLU A 1 420 ? -14.570 -4.284 27.700 1.00 42.16 420 GLU A C 1
ATOM 3275 O O . GLU A 1 420 ? -15.290 -4.788 26.841 1.00 42.16 420 GLU A O 1
ATOM 3280 N N . LYS A 1 421 ? -14.411 -4.861 28.896 1.00 35.88 421 LYS A N 1
ATOM 3281 C CA . LYS A 1 421 ? -15.473 -5.696 29.445 1.00 35.88 421 LYS A CA 1
ATOM 3282 C C . LYS A 1 421 ? -16.679 -4.784 29.549 1.00 35.88 421 LYS A C 1
ATOM 3284 O O . LYS A 1 421 ? -16.823 -4.071 30.545 1.00 35.88 421 LYS A O 1
ATOM 3289 N N . MET A 1 422 ? -17.535 -4.794 28.530 1.00 31.28 422 MET A N 1
ATOM 3290 C CA . MET A 1 422 ? -18.884 -4.263 28.629 1.00 31.28 422 MET A CA 1
ATOM 3291 C C . MET A 1 422 ? -19.462 -4.761 29.951 1.00 31.28 422 MET A C 1
ATOM 3293 O O . MET A 1 422 ? -19.741 -5.951 30.117 1.00 31.28 422 MET A O 1
ATOM 3297 N N . SER A 1 423 ? -19.558 -3.873 30.944 1.00 32.12 423 SER A N 1
ATOM 3298 C CA . SER A 1 423 ? -20.006 -4.310 32.256 1.00 32.12 423 SER A CA 1
ATOM 3299 C C . SER A 1 423 ? -21.427 -4.836 32.084 1.00 32.12 423 SER A C 1
ATOM 3301 O O . SER A 1 423 ? -22.328 -4.125 31.624 1.00 32.12 423 SER A O 1
ATOM 3303 N N . ALA A 1 424 ? -21.636 -6.096 32.463 1.00 31.69 424 ALA A N 1
ATOM 3304 C CA . ALA A 1 424 ? -22.919 -6.794 32.410 1.00 31.69 424 ALA A CA 1
ATOM 3305 C C . ALA A 1 424 ? -24.065 -6.021 33.104 1.00 31.69 424 ALA A C 1
ATOM 3307 O O . ALA A 1 424 ? -25.231 -6.386 32.996 1.00 31.69 424 ALA A O 1
ATOM 3308 N N . MET A 1 425 ? -23.754 -4.936 33.813 1.00 29.27 425 MET A N 1
ATOM 3309 C CA . MET A 1 425 ? -24.679 -4.067 34.520 1.00 29.27 425 MET A CA 1
ATOM 3310 C C . MET A 1 425 ? -25.393 -3.048 33.611 1.00 29.27 425 MET A C 1
ATOM 3312 O O . MET A 1 425 ? -26.589 -2.831 33.808 1.00 29.27 425 MET A O 1
ATOM 3316 N N . ARG A 1 426 ? -24.733 -2.492 32.575 1.00 32.22 426 ARG A N 1
ATOM 3317 C CA . ARG A 1 426 ? -25.405 -1.617 31.582 1.00 32.22 426 ARG A CA 1
ATOM 3318 C C . ARG A 1 426 ? -26.296 -2.426 30.633 1.00 32.22 426 ARG A C 1
ATOM 3320 O O . ARG A 1 426 ? -27.411 -2.001 30.336 1.00 32.22 426 ARG A O 1
ATOM 3327 N N . LEU A 1 427 ? -25.880 -3.650 30.290 1.00 33.12 427 LEU A N 1
ATOM 3328 C CA . LEU A 1 427 ? -26.701 -4.592 29.523 1.00 33.12 427 LEU A CA 1
ATOM 3329 C C . LEU A 1 427 ? -27.928 -5.069 30.317 1.00 33.12 427 LEU A C 1
ATOM 3331 O O . LEU A 1 427 ? -29.004 -5.195 29.752 1.00 33.12 427 LEU A O 1
ATOM 3335 N N . ARG A 1 428 ? -27.811 -5.262 31.641 1.00 33.25 428 ARG A N 1
ATOM 3336 C CA . ARG A 1 428 ? -28.936 -5.666 32.512 1.00 33.25 428 ARG A CA 1
ATOM 3337 C C . ARG A 1 428 ? -29.977 -4.569 32.734 1.00 33.25 428 ARG A C 1
ATOM 3339 O O . ARG A 1 428 ? -31.141 -4.901 32.948 1.00 33.25 428 ARG A O 1
ATOM 3346 N N . TRP A 1 429 ? -29.592 -3.293 32.688 1.00 30.11 429 TRP A N 1
ATOM 3347 C CA . TRP A 1 429 ? -30.532 -2.172 32.818 1.00 30.11 429 TRP A CA 1
ATOM 3348 C C . TRP A 1 429 ? -31.275 -1.896 31.506 1.00 30.11 429 TRP A C 1
ATOM 3350 O O . TRP A 1 429 ? -32.498 -1.765 31.517 1.00 30.11 429 TRP A O 1
ATOM 3360 N N . LEU A 1 430 ? -30.569 -1.927 30.370 1.00 30.73 430 LEU A N 1
ATOM 3361 C CA . LEU A 1 430 ? -31.190 -1.821 29.045 1.00 30.73 430 LEU A CA 1
ATOM 3362 C C . LEU A 1 430 ? -32.047 -3.055 28.726 1.00 30.73 430 LEU A C 1
ATOM 3364 O O . LEU A 1 430 ? -33.193 -2.904 28.310 1.00 30.73 430 LEU A O 1
ATOM 3368 N N . ALA A 1 431 ? -31.574 -4.266 29.040 1.00 31.72 431 ALA A N 1
ATOM 3369 C CA . ALA A 1 431 ? -32.372 -5.481 28.901 1.00 31.72 431 ALA A CA 1
ATOM 3370 C C . ALA A 1 431 ? -33.613 -5.460 29.804 1.00 31.72 431 ALA A C 1
ATOM 3372 O O . ALA A 1 431 ? -34.669 -5.883 29.360 1.00 31.72 431 ALA A O 1
ATOM 3373 N N . ARG A 1 432 ? -33.558 -4.919 31.032 1.00 30.69 432 ARG A N 1
ATOM 3374 C CA . ARG A 1 432 ? -34.751 -4.815 31.897 1.00 30.69 432 ARG A CA 1
ATOM 3375 C C . ARG A 1 432 ? -35.803 -3.836 31.379 1.00 30.69 432 ARG A C 1
ATOM 3377 O O . ARG A 1 432 ? -36.983 -4.134 31.525 1.00 30.69 432 ARG A O 1
ATOM 3384 N N . CYS A 1 433 ? -35.400 -2.733 30.750 1.00 29.30 433 CYS A N 1
ATOM 3385 C CA . CYS A 1 433 ? -36.340 -1.804 30.114 1.00 29.30 433 CYS A CA 1
ATOM 3386 C C . CYS A 1 433 ? -36.953 -2.370 28.821 1.00 29.30 433 CYS A C 1
ATOM 3388 O O . CYS A 1 433 ? -38.086 -2.029 28.488 1.00 29.30 433 CYS A O 1
ATOM 3390 N N . PHE A 1 434 ? -36.245 -3.267 28.123 1.00 34.34 434 PHE A N 1
ATOM 3391 C CA . PHE A 1 434 ? -36.767 -3.970 26.946 1.00 34.34 434 PHE A CA 1
ATOM 3392 C C . PHE A 1 434 ? -37.604 -5.215 27.305 1.00 34.34 434 PHE A C 1
ATOM 3394 O O . PHE A 1 434 ? -38.596 -5.503 26.640 1.00 34.34 434 PHE A O 1
ATOM 3401 N N . ILE A 1 435 ? -37.282 -5.915 28.399 1.00 34.59 435 ILE A N 1
ATOM 3402 C CA . ILE A 1 435 ? -37.989 -7.124 28.863 1.00 34.59 435 ILE A CA 1
ATOM 3403 C C . ILE A 1 435 ? -39.425 -6.818 29.323 1.00 34.59 435 ILE A C 1
ATOM 3405 O O . ILE A 1 435 ? -40.292 -7.684 29.209 1.00 34.59 435 ILE A O 1
ATOM 3409 N N . THR A 1 436 ? -39.733 -5.591 29.752 1.00 30.38 436 THR A N 1
ATOM 3410 C CA . THR A 1 436 ? -41.118 -5.192 30.062 1.00 30.38 436 THR A CA 1
ATOM 3411 C C . THR A 1 436 ? -42.024 -5.057 28.831 1.00 30.38 436 THR A C 1
ATOM 3413 O O . THR A 1 436 ? -43.239 -5.042 28.998 1.00 30.38 436 THR A O 1
ATOM 3416 N N . LEU A 1 437 ? -41.477 -5.026 27.609 1.00 29.27 437 LEU A N 1
ATOM 3417 C CA . LEU A 1 437 ? -42.255 -4.992 26.360 1.00 29.27 437 LEU A CA 1
ATOM 3418 C C . LEU A 1 437 ? -42.289 -6.339 25.615 1.00 29.27 437 LEU A C 1
ATOM 3420 O O . LEU A 1 437 ? -43.213 -6.574 24.841 1.00 29.27 437 LEU A O 1
ATOM 3424 N N . SER A 1 438 ? -41.356 -7.256 25.892 1.00 32.47 438 SER A N 1
ATOM 3425 C CA . SER A 1 438 ? -41.267 -8.559 25.204 1.00 32.47 438 SER A CA 1
ATOM 3426 C C . SER A 1 438 ? -41.986 -9.713 25.920 1.00 32.47 438 SER A C 1
ATOM 3428 O O . SER A 1 438 ? -42.164 -10.783 25.342 1.00 32.47 438 SER A O 1
ATOM 3430 N N . LEU A 1 439 ? -42.427 -9.521 27.169 1.00 28.16 439 LEU A N 1
ATOM 3431 C CA . LEU A 1 439 ? -43.029 -10.575 28.004 1.00 28.16 439 LEU A CA 1
ATOM 3432 C C . LEU A 1 439 ? -44.489 -10.943 27.665 1.00 28.16 439 LEU A C 1
ATOM 3434 O O . LEU A 1 439 ? -45.088 -11.743 28.378 1.00 28.16 439 LEU A O 1
ATOM 3438 N N . LEU A 1 440 ? -45.062 -10.424 26.573 1.00 28.03 440 LEU A N 1
ATOM 3439 C CA . LEU A 1 440 ? -46.416 -10.790 26.125 1.00 28.03 440 LEU A CA 1
ATOM 3440 C C . LEU A 1 440 ? -46.466 -11.762 24.934 1.00 28.03 440 LEU A C 1
ATOM 3442 O O . LEU A 1 440 ? -47.556 -12.122 24.498 1.00 28.03 440 LEU A O 1
ATOM 3446 N N . GLY A 1 441 ? -45.323 -12.222 24.418 1.00 28.64 441 GLY A N 1
ATOM 3447 C CA . GLY A 1 441 ? -45.283 -12.974 23.162 1.00 28.64 441 GLY A CA 1
ATOM 3448 C C . GLY A 1 441 ? -44.413 -14.222 23.176 1.00 28.64 441 GLY A C 1
ATOM 3449 O O . GLY A 1 441 ? -43.581 -14.359 22.290 1.00 28.64 441 GLY A O 1
ATOM 3450 N N . THR A 1 442 ? -44.543 -15.129 24.151 1.00 30.17 442 THR A N 1
ATOM 3451 C CA . THR A 1 442 ? -44.055 -16.519 23.980 1.00 30.17 442 THR A CA 1
ATOM 3452 C C . THR A 1 442 ? -44.651 -17.479 25.014 1.00 30.17 442 THR A C 1
ATOM 3454 O O . THR A 1 442 ? -44.020 -17.883 25.985 1.00 30.17 442 THR A O 1
ATOM 3457 N N . VAL A 1 443 ? -45.886 -17.909 24.767 1.00 29.09 443 VAL A N 1
ATOM 3458 C CA . VAL A 1 443 ? -46.303 -19.280 25.080 1.00 29.09 443 VAL A CA 1
ATOM 3459 C C . VAL A 1 443 ? -46.546 -19.934 23.726 1.00 29.09 443 VAL A C 1
ATOM 3461 O O . VAL A 1 443 ? -47.303 -19.384 22.935 1.00 29.09 443 VAL A O 1
ATOM 3464 N N . LEU A 1 444 ? -45.894 -21.079 23.497 1.00 28.83 444 LEU A N 1
ATOM 3465 C CA . LEU A 1 444 ? -45.893 -21.946 22.302 1.00 28.83 444 LEU A CA 1
ATOM 3466 C C . LEU A 1 444 ? -44.634 -21.846 21.431 1.00 28.83 444 LEU A C 1
ATOM 3468 O O . LEU A 1 444 ? -44.608 -21.156 20.422 1.00 28.83 444 LEU A O 1
ATOM 3472 N N . ALA A 1 445 ? -43.626 -22.643 21.791 1.00 26.34 445 ALA A N 1
ATOM 3473 C CA . ALA A 1 445 ? -42.892 -23.482 20.839 1.00 26.34 445 ALA A CA 1
ATOM 3474 C C . ALA A 1 445 ? -42.006 -24.474 21.610 1.00 26.34 445 ALA A C 1
ATOM 3476 O O . ALA A 1 445 ? -40.786 -24.348 21.670 1.00 26.34 445 ALA A O 1
ATOM 3477 N N . THR A 1 446 ? -42.622 -25.483 22.226 1.00 30.45 446 THR A N 1
ATOM 3478 C CA . THR A 1 446 ? -41.924 -26.737 22.520 1.00 30.45 446 THR A CA 1
ATOM 3479 C C . THR A 1 446 ? -42.087 -27.679 21.329 1.00 30.45 446 THR A C 1
ATOM 3481 O O . THR A 1 446 ? -43.189 -27.861 20.822 1.00 30.45 446 THR A O 1
ATOM 3484 N N . LYS A 1 447 ? -40.963 -28.310 20.956 1.00 32.47 447 LYS A N 1
ATOM 3485 C CA . LYS A 1 447 ? -40.754 -29.366 19.944 1.00 32.47 447 LYS A CA 1
ATOM 3486 C C . LYS A 1 447 ? -40.657 -28.930 18.477 1.00 32.47 447 LYS A C 1
ATOM 3488 O O . LYS A 1 447 ? -41.662 -28.737 17.809 1.00 32.47 447 LYS A O 1
ATOM 3493 N N . SER A 1 448 ? -39.438 -29.006 17.933 1.00 26.23 448 SER A N 1
ATOM 3494 C CA . SER A 1 448 ? -39.196 -29.546 16.586 1.00 26.23 448 SER A CA 1
ATOM 3495 C C . SER A 1 448 ? -37.700 -29.787 16.322 1.00 26.23 448 SER A C 1
ATOM 3497 O O . SER A 1 448 ? -36.922 -28.847 16.307 1.00 26.23 448 SER A O 1
ATOM 3499 N N . SER A 1 449 ? -37.380 -31.067 16.097 1.00 28.05 449 SER A N 1
ATOM 3500 C CA . SER A 1 449 ? -36.375 -31.684 15.206 1.00 28.05 449 SER A CA 1
ATOM 3501 C C . SER A 1 449 ? -34.930 -31.152 15.086 1.00 28.05 449 SER A C 1
ATOM 3503 O O . SER A 1 449 ? -34.661 -29.973 14.908 1.00 28.05 449 SER A O 1
ATOM 3505 N N . LYS A 1 450 ? -33.989 -32.114 15.083 1.00 36.75 450 LYS A N 1
ATOM 3506 C CA . LYS A 1 450 ? -32.586 -31.997 14.652 1.00 36.75 450 LYS A CA 1
ATOM 3507 C C . LYS A 1 450 ? -32.498 -31.475 13.206 1.00 36.75 450 LYS A C 1
ATOM 3509 O O . LYS A 1 450 ? -32.416 -32.270 12.272 1.00 36.75 450 LYS A O 1
ATOM 3514 N N . ARG A 1 451 ? -32.532 -30.159 13.018 1.00 41.31 451 ARG A N 1
ATOM 3515 C CA . ARG A 1 451 ? -32.191 -29.486 11.759 1.00 41.31 451 ARG A CA 1
ATOM 3516 C C . ARG A 1 451 ? -30.941 -28.650 12.014 1.00 41.31 451 ARG A C 1
ATOM 3518 O O . ARG A 1 451 ? -30.855 -28.021 13.065 1.00 41.31 451 ARG A O 1
ATOM 3525 N N . GLU A 1 452 ? -29.970 -28.705 11.106 1.00 47.75 452 GLU A N 1
ATOM 3526 C CA . GLU A 1 452 ? -28.772 -27.861 11.175 1.00 47.75 452 GLU A CA 1
ATOM 3527 C C . GLU A 1 452 ? -29.196 -26.395 11.333 1.00 47.75 452 GLU A C 1
ATOM 3529 O O . GLU A 1 452 ? -30.005 -25.890 10.558 1.00 47.75 452 GLU A O 1
ATOM 3534 N N . GLN A 1 453 ? -28.705 -25.741 12.388 1.00 59.88 453 GLN A N 1
ATOM 3535 C CA . GLN A 1 453 ? -29.076 -24.371 12.773 1.00 59.88 453 GLN A CA 1
ATOM 3536 C C . GLN A 1 453 ? -28.266 -23.306 12.018 1.00 59.88 453 GLN A C 1
ATOM 3538 O O . GLN A 1 453 ? -28.158 -22.169 12.482 1.00 59.88 453 GLN A O 1
ATOM 3543 N N . TRP A 1 454 ? -27.668 -23.672 10.880 1.00 66.94 454 TRP A N 1
ATOM 3544 C CA . TRP A 1 454 ? -26.823 -22.781 10.100 1.00 66.94 454 TRP A CA 1
ATOM 3545 C C . TRP A 1 454 ? -27.030 -22.916 8.588 1.00 66.94 454 TRP A C 1
ATOM 3547 O O . TRP A 1 454 ? -27.502 -23.947 8.106 1.00 66.94 454 TRP A O 1
ATOM 3557 N N . LYS A 1 455 ? -26.689 -21.860 7.836 1.00 69.38 455 LYS A N 1
ATOM 3558 C CA . LYS A 1 455 ? -26.709 -21.839 6.360 1.00 69.38 455 LYS A CA 1
ATOM 3559 C C . LYS A 1 455 ? -25.446 -21.180 5.792 1.00 69.38 455 LYS A C 1
ATOM 3561 O O . LYS A 1 455 ? -25.000 -20.194 6.378 1.00 69.38 455 LYS A O 1
ATOM 3566 N N . PRO A 1 456 ? -24.878 -21.678 4.678 1.00 68.62 456 PRO A N 1
ATOM 3567 C CA . PRO A 1 456 ? -23.750 -21.029 4.014 1.00 68.62 456 PRO A CA 1
ATOM 3568 C C . PRO A 1 456 ? -24.181 -19.712 3.354 1.00 68.62 456 PRO A C 1
ATOM 3570 O O . PRO A 1 456 ? -25.315 -19.587 2.888 1.00 68.62 456 PRO A O 1
ATOM 3573 N N . GLN A 1 457 ? -23.261 -18.752 3.293 1.00 73.12 457 GLN A N 1
ATOM 3574 C CA . GLN A 1 457 ? -23.423 -17.472 2.600 1.00 73.12 457 GLN A CA 1
ATOM 3575 C C . GLN A 1 457 ? -22.466 -17.379 1.402 1.00 73.12 457 GLN A C 1
ATOM 3577 O O . GLN A 1 457 ? -21.456 -18.087 1.335 1.00 73.12 457 GLN A O 1
ATOM 3582 N N . ALA A 1 458 ? -22.806 -16.526 0.435 1.00 68.69 458 ALA A N 1
ATOM 3583 C CA . ALA A 1 458 ? -21.981 -16.306 -0.749 1.00 68.69 458 ALA A CA 1
ATOM 3584 C C . ALA A 1 458 ? -20.729 -15.475 -0.421 1.00 68.69 458 ALA A C 1
ATOM 3586 O O . ALA A 1 458 ? -20.751 -14.610 0.453 1.00 68.69 458 ALA A O 1
ATOM 3587 N N . GLN A 1 459 ? -19.651 -15.716 -1.170 1.00 77.19 459 GLN A N 1
ATOM 3588 C CA . GLN A 1 459 ? -18.430 -14.913 -1.108 1.00 77.19 459 GLN A CA 1
ATOM 3589 C C . GLN A 1 459 ? -18.755 -13.438 -1.393 1.00 77.19 459 GLN A C 1
ATOM 3591 O O . GLN A 1 459 ? -19.455 -13.124 -2.359 1.00 77.19 459 GLN A O 1
ATOM 3596 N N . LYS A 1 460 ? -18.239 -12.528 -0.559 1.00 77.81 460 LYS A N 1
ATOM 3597 C CA . LYS A 1 460 ? -18.407 -11.082 -0.754 1.00 77.81 460 LYS A CA 1
ATOM 3598 C C . LYS A 1 460 ? -17.439 -10.563 -1.824 1.00 77.81 460 LYS A C 1
ATOM 3600 O O . LYS A 1 460 ? -16.278 -10.976 -1.892 1.00 77.81 460 LYS A O 1
ATOM 3605 N N . TYR A 1 461 ? -17.932 -9.623 -2.624 1.00 86.06 461 TYR A N 1
ATOM 3606 C CA . TYR A 1 461 ? -17.187 -8.895 -3.650 1.00 86.06 461 TYR A CA 1
ATOM 3607 C C . TYR A 1 461 ? -17.371 -7.391 -3.445 1.00 86.06 461 TYR A C 1
ATOM 3609 O O . TYR A 1 461 ? -18.309 -6.961 -2.772 1.00 86.06 461 TYR A O 1
ATOM 3617 N N . SER A 1 462 ? -16.487 -6.588 -4.031 1.00 85.69 462 SER A N 1
ATOM 3618 C CA . SER A 1 462 ? -16.740 -5.156 -4.212 1.00 85.69 462 SER A CA 1
ATOM 3619 C C . SER A 1 462 ? -17.995 -4.912 -5.058 1.00 85.69 462 SER A C 1
ATOM 3621 O O . SER A 1 462 ? -18.375 -5.763 -5.862 1.00 85.69 462 SER A O 1
ATOM 3623 N N . ASP A 1 463 ? -18.594 -3.724 -4.941 1.00 79.56 463 ASP A N 1
ATOM 3624 C CA . ASP A 1 463 ? -19.818 -3.355 -5.675 1.00 79.56 463 ASP A CA 1
ATOM 3625 C C . ASP A 1 463 ? -19.677 -3.483 -7.204 1.00 79.56 463 ASP A C 1
ATOM 3627 O O . ASP A 1 463 ? -20.639 -3.780 -7.907 1.00 79.56 463 ASP A O 1
ATOM 3631 N N . ASP A 1 464 ? -18.466 -3.296 -7.738 1.00 84.62 464 ASP A N 1
ATOM 3632 C CA . ASP A 1 464 ? -18.157 -3.466 -9.163 1.00 84.62 464 ASP A CA 1
ATOM 3633 C C . ASP A 1 464 ? -17.846 -4.923 -9.571 1.00 84.62 464 ASP A C 1
ATOM 3635 O O . ASP A 1 464 ? -17.602 -5.197 -10.749 1.00 84.62 464 ASP A O 1
ATOM 3639 N N . GLY A 1 465 ? -17.823 -5.857 -8.615 1.00 87.88 465 GLY A N 1
ATOM 3640 C CA . GLY A 1 465 ? -17.545 -7.281 -8.817 1.00 87.88 465 GLY A CA 1
ATOM 3641 C C . GLY A 1 465 ? -16.115 -7.603 -9.266 1.00 87.88 465 GLY A C 1
ATOM 3642 O O . GLY A 1 465 ? -15.857 -8.712 -9.745 1.00 87.88 465 GLY A O 1
ATOM 3643 N N . LYS A 1 466 ? -15.187 -6.641 -9.175 1.00 92.19 466 LYS A N 1
ATOM 3644 C CA . LYS A 1 466 ? -13.804 -6.793 -9.660 1.00 92.19 466 LYS A CA 1
ATOM 3645 C C . LYS A 1 466 ? -12.830 -7.272 -8.594 1.00 92.19 466 LYS A C 1
ATOM 3647 O O . LYS A 1 466 ? -11.740 -7.720 -8.950 1.00 92.19 466 LYS A O 1
ATOM 3652 N N . TRP A 1 467 ? -13.212 -7.194 -7.323 1.00 93.81 467 TRP A N 1
ATOM 3653 C CA . TRP A 1 467 ? -12.329 -7.465 -6.198 1.00 93.81 467 TRP A CA 1
ATOM 3654 C C . TRP A 1 467 ? -12.980 -8.415 -5.201 1.00 93.81 467 TRP A C 1
ATOM 3656 O O . TRP A 1 467 ? -14.147 -8.250 -4.843 1.00 93.81 467 TRP A O 1
ATOM 3666 N N . PHE A 1 468 ? -12.201 -9.376 -4.716 1.00 93.75 468 PHE A N 1
ATOM 3667 C CA . PHE A 1 468 ? -12.503 -10.074 -3.480 1.00 93.75 468 PHE A CA 1
ATOM 3668 C C . PHE A 1 468 ? -12.286 -9.124 -2.302 1.00 93.75 468 PHE A C 1
ATOM 3670 O O . PHE A 1 468 ? -11.269 -8.425 -2.241 1.00 93.75 468 PHE A O 1
ATOM 3677 N N . VAL A 1 469 ? -13.242 -9.117 -1.377 1.00 91.00 469 VAL A N 1
ATOM 3678 C CA . VAL A 1 469 ? -13.184 -8.387 -0.106 1.00 91.00 469 VAL A CA 1
ATOM 3679 C C . VAL A 1 469 ? -13.631 -9.327 1.009 1.00 91.00 469 VAL A C 1
ATOM 3681 O O . VAL A 1 469 ? -14.549 -10.126 0.813 1.00 91.00 469 VAL A O 1
ATOM 3684 N N . PHE A 1 470 ? -12.982 -9.244 2.168 1.00 90.81 470 PHE A N 1
ATOM 3685 C CA . PHE A 1 470 ? -13.144 -10.229 3.238 1.00 90.81 470 PHE A CA 1
ATOM 3686 C C . PHE A 1 470 ? -13.470 -9.547 4.564 1.00 90.81 470 PHE A C 1
ATOM 3688 O O . PHE A 1 470 ? -12.856 -8.542 4.920 1.00 90.81 470 PHE A O 1
ATOM 3695 N N . ALA A 1 471 ? -14.434 -10.089 5.308 1.00 90.44 471 ALA A N 1
ATOM 3696 C CA . ALA A 1 471 ? -14.799 -9.559 6.622 1.00 90.44 471 ALA A CA 1
ATOM 3697 C C . ALA A 1 471 ? -13.817 -10.007 7.720 1.00 90.44 471 ALA A C 1
ATOM 3699 O O . ALA A 1 471 ? -13.517 -9.243 8.633 1.00 90.44 471 ALA A O 1
ATOM 3700 N N . SER A 1 472 ? -13.295 -11.231 7.611 1.00 91.00 472 SER A N 1
ATOM 3701 C CA . SER A 1 472 ? -12.272 -11.788 8.508 1.00 91.00 472 SER A CA 1
ATOM 3702 C C . SER A 1 472 ? -10.882 -11.191 8.271 1.00 91.00 472 SER A C 1
ATOM 3704 O O . SER A 1 472 ? -10.084 -11.139 9.202 1.00 91.00 472 SER A O 1
ATOM 3706 N N . ARG A 1 473 ? -10.608 -10.701 7.052 1.00 91.19 473 ARG A N 1
ATOM 3707 C CA . ARG A 1 473 ? -9.340 -10.070 6.648 1.00 91.19 473 ARG A CA 1
ATOM 3708 C C . ARG A 1 473 ? -9.559 -8.811 5.798 1.00 91.19 473 ARG A C 1
ATOM 3710 O O . ARG A 1 473 ? -9.294 -8.831 4.596 1.00 91.19 473 ARG A O 1
ATOM 3717 N N . PRO A 1 474 ? -10.048 -7.709 6.401 1.00 89.50 474 PRO A N 1
ATOM 3718 C CA . PRO A 1 474 ? -10.351 -6.471 5.675 1.00 89.50 474 PRO A CA 1
ATOM 3719 C C . PRO A 1 474 ? -9.104 -5.748 5.139 1.00 89.50 474 PRO A C 1
ATOM 3721 O O . PRO A 1 474 ? -9.227 -4.855 4.305 1.00 89.50 474 PRO A O 1
ATOM 3724 N N . ASP A 1 475 ? -7.914 -6.124 5.609 1.00 88.62 475 ASP A N 1
ATOM 3725 C CA . ASP A 1 475 ? -6.614 -5.688 5.094 1.00 88.62 475 ASP A CA 1
ATOM 3726 C C . ASP A 1 475 ? -6.245 -6.339 3.749 1.00 88.62 475 ASP A C 1
ATOM 3728 O O . ASP A 1 475 ? -5.385 -5.824 3.039 1.00 88.62 475 ASP A O 1
ATOM 3732 N N . ILE A 1 476 ? -6.897 -7.448 3.376 1.00 92.44 476 ILE A N 1
ATOM 3733 C CA . ILE A 1 476 ? -6.661 -8.145 2.110 1.00 92.44 476 ILE A CA 1
ATOM 3734 C C . ILE A 1 476 ? -7.720 -7.739 1.083 1.00 92.44 476 ILE A C 1
ATOM 3736 O O . ILE A 1 476 ? -8.927 -7.868 1.304 1.00 92.44 476 ILE A O 1
ATOM 3740 N N . LYS A 1 477 ? -7.252 -7.352 -0.106 1.00 93.50 477 LYS A N 1
ATOM 3741 C CA . LYS A 1 477 ? -8.076 -7.196 -1.306 1.00 93.50 477 LYS A CA 1
ATOM 3742 C C . LYS A 1 477 ? -7.359 -7.837 -2.485 1.00 93.50 477 LYS A C 1
ATOM 3744 O O . LYS A 1 477 ? -6.171 -7.610 -2.670 1.00 93.50 477 LYS A O 1
ATOM 3749 N N . ALA A 1 478 ? -8.074 -8.623 -3.283 1.00 95.62 478 ALA A N 1
ATOM 3750 C CA . ALA A 1 478 ? -7.477 -9.393 -4.375 1.00 95.62 478 ALA A CA 1
ATOM 3751 C C . ALA A 1 478 ? -8.315 -9.274 -5.658 1.00 95.62 478 ALA A C 1
ATOM 3753 O O . ALA A 1 478 ? -9.546 -9.258 -5.575 1.00 95.62 478 ALA A O 1
ATOM 3754 N N . PRO A 1 479 ? -7.705 -9.158 -6.849 1.00 95.12 479 PRO A N 1
ATOM 3755 C CA . PRO A 1 479 ? -8.456 -9.051 -8.094 1.00 95.12 479 PRO A CA 1
ATOM 3756 C C . PRO A 1 479 ? -9.157 -10.369 -8.459 1.00 95.12 479 PRO A C 1
ATOM 3758 O O . PRO A 1 479 ? -8.600 -11.456 -8.339 1.00 95.12 479 PRO A O 1
ATOM 3761 N N . VAL A 1 480 ? -10.393 -10.261 -8.946 1.00 95.38 480 VAL A N 1
ATOM 3762 C CA . VAL A 1 480 ? -11.199 -11.409 -9.386 1.00 95.38 480 VAL A CA 1
ATOM 3763 C C . VAL A 1 480 ? -10.820 -11.808 -10.810 1.00 95.38 480 VAL A C 1
ATOM 3765 O O . VAL A 1 480 ? -10.679 -10.954 -11.693 1.00 95.38 480 VAL A O 1
ATOM 3768 N N . TRP A 1 481 ? -10.733 -13.115 -11.051 1.00 95.44 481 TRP A N 1
ATOM 3769 C CA . TRP A 1 481 ? -10.533 -13.682 -12.380 1.00 95.44 481 TRP A CA 1
ATOM 3770 C C . TRP A 1 481 ? -11.859 -13.868 -13.129 1.00 95.44 481 TRP A C 1
ATOM 3772 O O . TRP A 1 481 ? -12.870 -14.315 -12.590 1.00 95.44 481 TRP A O 1
ATOM 3782 N N . GLU A 1 482 ? -11.860 -13.528 -14.411 1.00 94.94 482 GLU A N 1
ATOM 3783 C CA . GLU A 1 482 ? -12.838 -13.996 -15.386 1.00 94.94 482 GLU A CA 1
ATOM 3784 C C . GLU A 1 482 ? -12.246 -15.217 -16.090 1.00 94.94 482 GLU A C 1
ATOM 3786 O O . GLU A 1 482 ? -11.256 -15.070 -16.802 1.00 94.94 482 GLU A O 1
ATOM 3791 N N . ILE A 1 483 ? -12.826 -16.402 -15.880 1.00 95.81 483 ILE A N 1
ATOM 3792 C CA . ILE A 1 483 ? -12.284 -17.675 -16.374 1.00 95.81 483 ILE A CA 1
ATOM 3793 C C . ILE A 1 483 ? -13.216 -18.267 -17.429 1.00 95.81 483 ILE A C 1
ATOM 3795 O O . ILE A 1 483 ? -14.434 -18.317 -17.255 1.00 95.81 483 ILE A O 1
ATOM 3799 N N . LYS A 1 484 ? -12.626 -18.763 -18.514 1.00 95.75 484 LYS A N 1
ATOM 3800 C CA . LYS A 1 484 ? -13.281 -19.562 -19.548 1.00 95.75 484 LYS A CA 1
ATOM 3801 C C . LYS A 1 484 ? -12.571 -20.901 -19.651 1.00 95.75 484 LYS A C 1
ATOM 3803 O O . LYS A 1 484 ? -11.377 -20.951 -19.940 1.00 95.75 484 LYS A O 1
ATOM 3808 N N . ARG A 1 485 ? -13.315 -21.986 -19.442 1.00 95.44 485 ARG A N 1
ATOM 3809 C CA . ARG A 1 485 ? -12.817 -23.355 -19.605 1.00 95.44 485 ARG A CA 1
ATOM 3810 C C . ARG A 1 485 ? -13.422 -23.970 -20.854 1.00 95.44 485 ARG A C 1
ATOM 3812 O O . ARG A 1 485 ? -14.639 -23.995 -21.015 1.00 95.44 485 ARG A O 1
ATOM 3819 N N . TYR A 1 486 ? -12.556 -24.458 -21.728 1.00 96.19 486 TYR A N 1
ATOM 3820 C CA . TYR A 1 486 ? -12.940 -25.158 -22.950 1.00 96.19 486 TYR A CA 1
ATOM 3821 C C . TYR A 1 486 ? -12.879 -26.679 -22.758 1.00 96.19 486 TYR A C 1
ATOM 3823 O O . TYR A 1 486 ? -13.639 -27.405 -23.395 1.00 96.19 486 TYR A O 1
ATOM 3831 N N . ASN A 1 487 ? -12.007 -27.165 -21.864 1.00 93.25 487 ASN A N 1
ATOM 3832 C CA . ASN A 1 487 ? -11.944 -28.570 -21.460 1.00 93.25 487 ASN A CA 1
ATOM 3833 C C . ASN A 1 487 ? -11.386 -28.704 -20.032 1.00 93.25 487 ASN A C 1
ATOM 3835 O O . ASN A 1 487 ? -10.178 -28.614 -19.832 1.00 93.25 487 ASN A O 1
ATOM 3839 N N . GLU A 1 488 ? -12.258 -28.938 -19.050 1.00 89.75 488 GLU A N 1
ATOM 3840 C CA . GLU A 1 488 ? -11.866 -29.007 -17.632 1.00 89.75 488 GLU A CA 1
ATOM 3841 C C . GLU A 1 488 ? -10.991 -30.225 -17.315 1.00 89.75 488 GLU A C 1
ATOM 3843 O O . GLU A 1 488 ? -10.007 -30.112 -16.595 1.00 89.75 488 GLU A O 1
ATOM 3848 N N . THR A 1 489 ? -11.296 -31.383 -17.908 1.00 92.44 489 THR A N 1
ATOM 3849 C CA . THR A 1 489 ? -10.564 -32.639 -17.647 1.00 92.44 489 THR A CA 1
ATOM 3850 C C . THR A 1 489 ? -9.131 -32.646 -18.178 1.00 92.44 489 THR A C 1
ATOM 3852 O O . THR A 1 489 ? -8.349 -33.524 -17.825 1.00 92.44 489 THR A O 1
ATOM 3855 N N . ALA A 1 490 ? -8.797 -31.690 -19.047 1.00 93.88 490 ALA A N 1
ATOM 3856 C CA . ALA A 1 490 ? -7.480 -31.556 -19.653 1.00 93.88 490 ALA A CA 1
ATOM 3857 C C . ALA A 1 490 ? -6.543 -30.610 -18.887 1.00 93.88 490 ALA A C 1
ATOM 3859 O O . ALA A 1 490 ? -5.381 -30.495 -19.278 1.00 93.88 490 ALA A O 1
ATOM 3860 N N . LEU A 1 491 ? -7.026 -29.920 -17.847 1.00 94.31 491 LEU A N 1
ATOM 3861 C CA . LEU A 1 491 ? -6.214 -28.988 -17.070 1.00 94.31 491 LEU A CA 1
ATOM 3862 C C . LEU A 1 491 ? -5.212 -29.742 -16.189 1.00 94.31 491 LEU A C 1
ATOM 3864 O O . LEU A 1 491 ? -5.543 -30.730 -15.535 1.00 94.31 491 LEU A O 1
ATOM 3868 N N . ALA A 1 492 ? -3.970 -29.274 -16.185 1.00 94.31 492 ALA A N 1
ATOM 3869 C CA . ALA A 1 492 ? -2.952 -29.704 -15.241 1.00 94.31 492 ALA A CA 1
ATOM 3870 C C . ALA A 1 492 ? -3.351 -29.231 -13.841 1.00 94.31 492 ALA A C 1
ATOM 3872 O O . ALA A 1 492 ? -3.740 -28.079 -13.737 1.00 94.31 492 ALA A O 1
ATOM 3873 N N . PRO A 1 493 ? -3.203 -30.022 -12.771 1.00 93.75 493 PRO A N 1
ATOM 3874 C CA . PRO A 1 493 ? -3.462 -29.540 -11.418 1.00 93.75 493 PRO A CA 1
ATOM 3875 C C . PRO A 1 493 ? -2.439 -28.468 -11.001 1.00 93.75 493 PRO A C 1
ATOM 3877 O O . PRO A 1 493 ? -1.251 -28.580 -11.317 1.00 93.75 493 PRO A O 1
ATOM 3880 N N . GLY A 1 494 ? -2.859 -27.462 -10.237 1.00 95.06 494 GLY A N 1
ATOM 3881 C CA . GLY A 1 494 ? -1.939 -26.546 -9.553 1.00 95.06 494 GLY A CA 1
ATOM 3882 C C . GLY A 1 494 ? -2.533 -25.180 -9.231 1.00 95.06 494 GLY A C 1
ATOM 3883 O O . GLY A 1 494 ? -3.648 -24.858 -9.617 1.00 95.06 494 GLY A O 1
ATOM 3884 N N . HIS A 1 495 ? -1.752 -24.353 -8.546 1.00 97.75 495 HIS A N 1
ATOM 3885 C CA . HIS A 1 495 ? -2.117 -22.989 -8.178 1.00 97.75 495 HIS A CA 1
ATOM 3886 C C . HIS A 1 495 ? -1.495 -21.977 -9.134 1.00 97.75 495 HIS A C 1
ATOM 3888 O O . HIS A 1 495 ? -0.404 -22.209 -9.655 1.00 97.75 495 HIS A O 1
ATOM 3894 N N . TRP A 1 496 ? -2.160 -20.841 -9.335 1.00 97.88 496 TRP A N 1
ATOM 3895 C CA . TRP A 1 496 ? -1.623 -19.716 -10.096 1.00 97.88 496 TRP A CA 1
ATOM 3896 C C . TRP A 1 496 ? -0.874 -18.769 -9.169 1.00 97.88 496 TRP A C 1
ATOM 3898 O O . TRP A 1 496 ? -1.457 -18.209 -8.241 1.00 97.88 496 TRP A O 1
ATOM 3908 N N . LEU A 1 497 ? 0.408 -18.568 -9.451 1.00 97.88 497 LEU A N 1
ATOM 3909 C CA . LEU A 1 497 ? 1.264 -17.617 -8.759 1.00 97.88 497 LEU A CA 1
ATOM 3910 C C . LEU A 1 497 ? 1.365 -16.360 -9.612 1.00 97.88 497 LEU A C 1
ATOM 3912 O O . LEU A 1 497 ? 1.829 -16.410 -10.754 1.00 97.88 497 LEU A O 1
ATOM 3916 N N . VAL A 1 498 ? 0.887 -15.245 -9.066 1.00 96.94 498 VAL A N 1
ATOM 3917 C CA . VAL A 1 498 ? 0.864 -13.945 -9.742 1.00 96.94 498 VAL A CA 1
ATOM 3918 C C . VAL A 1 498 ? 1.238 -12.843 -8.770 1.00 96.94 498 VAL A C 1
ATOM 3920 O O . VAL A 1 498 ? 1.019 -12.957 -7.569 1.00 96.94 498 VAL A O 1
ATOM 3923 N N . ALA A 1 499 ? 1.748 -11.736 -9.291 1.00 95.94 499 ALA A N 1
ATOM 3924 C CA . ALA A 1 499 ? 1.951 -10.521 -8.513 1.00 95.94 499 ALA A CA 1
ATOM 3925 C C . ALA A 1 499 ? 1.311 -9.343 -9.252 1.00 95.94 499 ALA A C 1
ATOM 3927 O O . ALA A 1 499 ? 1.916 -8.809 -10.192 1.00 95.94 499 ALA A O 1
ATOM 3928 N N . PRO A 1 500 ? 0.041 -9.017 -8.950 1.00 94.81 500 PRO A N 1
ATOM 3929 C CA . PRO A 1 500 ? -0.641 -7.893 -9.561 1.00 94.81 500 PRO A CA 1
ATOM 3930 C C . PRO A 1 500 ? -0.029 -6.555 -9.132 1.00 94.81 500 PRO A C 1
ATOM 3932 O O . PRO A 1 500 ? 0.390 -6.391 -7.986 1.00 94.81 500 PRO A O 1
ATOM 3935 N N . TYR A 1 501 ? -0.007 -5.592 -10.049 1.00 92.00 501 TYR A N 1
ATOM 3936 C CA . TYR A 1 501 ? 0.423 -4.219 -9.800 1.00 92.00 501 TYR A CA 1
ATOM 3937 C C . TYR A 1 501 ? -0.290 -3.231 -10.734 1.00 92.00 501 TYR A C 1
ATOM 3939 O O . TYR A 1 501 ? -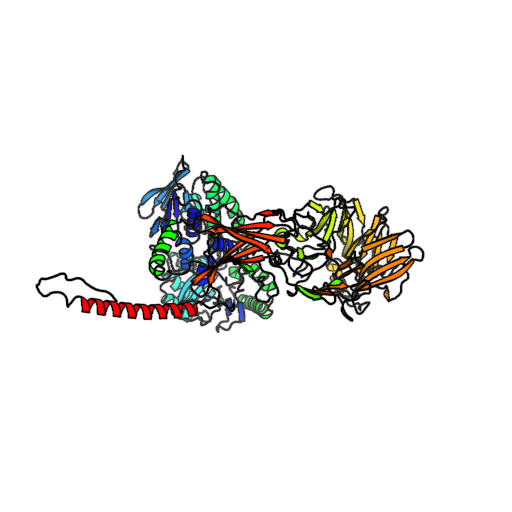0.824 -3.600 -11.783 1.00 92.00 501 TYR A O 1
ATOM 3947 N N . GLU A 1 502 ? -0.268 -1.950 -10.368 1.00 85.94 502 GLU A N 1
ATOM 3948 C CA . GLU A 1 502 ? -0.805 -0.856 -11.198 1.00 85.94 502 GLU A CA 1
ATOM 3949 C C . GLU A 1 502 ? 0.293 -0.085 -11.927 1.00 85.94 502 GLU A C 1
ATOM 3951 O O . GLU A 1 502 ? 0.153 0.287 -13.091 1.00 85.94 502 GLU A O 1
ATOM 3956 N N . VAL A 1 503 ? 1.414 0.144 -11.240 1.00 85.44 503 VAL A N 1
ATOM 3957 C CA . VAL A 1 503 ? 2.579 0.847 -11.774 1.00 85.44 503 VAL A CA 1
ATOM 3958 C C . VAL A 1 503 ? 3.819 -0.004 -11.531 1.00 85.44 503 VAL A C 1
ATOM 3960 O O . VAL A 1 503 ? 4.063 -0.449 -10.415 1.00 85.44 503 VAL A O 1
ATOM 3963 N N . LYS A 1 504 ? 4.610 -0.228 -12.584 1.00 79.12 504 LYS A N 1
ATOM 3964 C CA . LYS A 1 504 ? 5.816 -1.077 -12.562 1.00 79.12 504 LYS A CA 1
ATOM 3965 C C . LYS A 1 504 ? 6.893 -0.556 -11.597 1.00 79.12 504 LYS A C 1
ATOM 3967 O O . LYS A 1 504 ? 7.537 -1.339 -10.912 1.00 79.12 504 LYS A O 1
ATOM 3972 N N . THR A 1 505 ? 7.081 0.759 -11.526 1.00 81.38 505 THR A N 1
ATOM 3973 C CA . THR A 1 505 ? 8.016 1.419 -10.603 1.00 81.38 505 THR A CA 1
ATOM 3974 C C . THR A 1 505 ? 7.224 2.247 -9.600 1.00 81.38 505 THR A C 1
ATOM 3976 O O . THR A 1 505 ? 6.714 3.313 -9.945 1.00 81.38 505 THR A O 1
ATOM 3979 N N . GLN A 1 506 ? 7.078 1.730 -8.383 1.00 80.31 506 GLN A N 1
ATOM 3980 C CA . GLN A 1 506 ? 6.391 2.416 -7.292 1.00 80.31 506 GLN A CA 1
ATOM 3981 C C . GLN A 1 506 ? 7.358 3.323 -6.528 1.00 80.31 506 GLN A C 1
ATOM 3983 O O . GLN A 1 506 ? 8.464 2.905 -6.196 1.00 80.31 506 GLN A O 1
ATOM 3988 N N . GLU A 1 507 ? 6.918 4.542 -6.223 1.00 81.88 507 GLU A N 1
ATOM 3989 C CA . GLU A 1 507 ? 7.627 5.476 -5.330 1.00 81.88 507 GLU A CA 1
ATOM 3990 C C . GLU A 1 507 ? 7.040 5.470 -3.909 1.00 81.88 507 GLU A C 1
ATOM 3992 O O . GLU A 1 507 ? 7.705 5.859 -2.954 1.00 81.88 507 GLU A O 1
ATOM 3997 N N . VAL A 1 508 ? 5.799 4.994 -3.766 1.00 83.75 508 VAL A N 1
ATOM 3998 C CA . VAL A 1 508 ? 5.070 4.827 -2.504 1.00 83.75 508 VAL A CA 1
ATOM 3999 C C . VAL A 1 508 ? 4.378 3.465 -2.490 1.00 83.75 508 VAL A C 1
ATOM 4001 O O . VAL A 1 508 ? 4.121 2.896 -3.555 1.00 83.75 508 VAL A O 1
ATOM 4004 N N . ALA A 1 509 ? 4.065 2.962 -1.293 1.00 86.19 509 ALA A N 1
ATOM 4005 C CA . ALA A 1 509 ? 3.327 1.714 -1.122 1.00 86.19 509 ALA A CA 1
ATOM 4006 C C . ALA A 1 509 ? 2.012 1.740 -1.922 1.00 86.19 509 ALA A C 1
ATOM 4008 O O . ALA A 1 509 ? 1.339 2.771 -2.009 1.00 86.19 509 ALA A O 1
ATOM 4009 N N . GLY A 1 510 ? 1.690 0.611 -2.547 1.00 85.81 510 GLY A N 1
ATOM 4010 C CA . GLY A 1 510 ? 0.521 0.465 -3.400 1.00 85.81 510 GLY A CA 1
ATOM 4011 C C . GLY A 1 510 ? -0.767 0.215 -2.632 1.00 85.81 510 GLY A C 1
ATOM 4012 O O . GLY A 1 510 ? -0.821 0.198 -1.406 1.00 85.81 510 GLY A O 1
ATOM 4013 N N . GLU A 1 511 ? -1.818 -0.016 -3.404 1.00 89.56 511 GLU A N 1
ATOM 4014 C CA . GLU A 1 511 ? -3.115 -0.445 -2.896 1.00 89.56 511 GLU A CA 1
ATOM 4015 C C . GLU A 1 511 ? -3.057 -1.896 -2.358 1.00 89.56 511 GLU A C 1
ATOM 4017 O O . GLU A 1 511 ? -2.151 -2.651 -2.724 1.00 89.56 511 GLU A O 1
ATOM 4022 N N . PRO A 1 512 ? -4.035 -2.360 -1.552 1.00 87.94 512 PRO A N 1
ATOM 4023 C CA . PRO A 1 512 ? -3.972 -3.668 -0.881 1.00 87.94 512 PRO A CA 1
ATOM 4024 C C . PRO A 1 512 ? -3.915 -4.914 -1.786 1.00 87.94 512 PRO A C 1
ATOM 4026 O O . PRO A 1 512 ? -3.720 -6.019 -1.286 1.00 87.94 512 PRO A O 1
ATOM 4029 N N . TRP A 1 513 ? -4.082 -4.750 -3.102 1.00 91.44 513 TRP A N 1
ATOM 4030 C CA . TRP A 1 513 ? -3.934 -5.796 -4.124 1.00 91.44 513 TRP A CA 1
ATOM 4031 C C . TRP A 1 513 ? -2.566 -5.806 -4.813 1.00 91.44 513 TRP A C 1
ATOM 4033 O O . TRP A 1 513 ? -2.343 -6.627 -5.704 1.00 91.44 513 TRP A O 1
ATOM 4043 N N . VAL A 1 514 ? -1.665 -4.889 -4.455 1.00 94.56 514 VAL A N 1
ATOM 4044 C CA . VAL A 1 514 ? -0.320 -4.831 -5.026 1.00 94.56 514 VAL A CA 1
ATOM 4045 C C . VAL A 1 514 ? 0.607 -5.772 -4.267 1.00 94.56 514 VAL A C 1
ATOM 4047 O O . VAL A 1 514 ? 0.762 -5.656 -3.052 1.00 94.56 514 VAL A O 1
ATOM 4050 N N . GLY A 1 515 ? 1.218 -6.706 -4.995 1.00 95.00 515 GLY A N 1
ATOM 4051 C CA . GLY A 1 515 ? 2.116 -7.719 -4.437 1.00 95.00 515 GLY A CA 1
ATOM 4052 C C . GLY A 1 515 ? 1.682 -9.153 -4.767 1.00 95.00 515 GLY A C 1
ATOM 4053 O O . GLY A 1 515 ? 0.787 -9.367 -5.586 1.00 95.00 515 GLY A O 1
ATOM 4054 N N . PRO A 1 516 ? 2.325 -10.169 -4.176 1.00 97.25 516 PRO A N 1
ATOM 4055 C CA . PRO A 1 516 ? 2.176 -11.553 -4.606 1.00 97.25 516 PRO A CA 1
ATOM 4056 C C . PRO A 1 516 ? 0.887 -12.194 -4.074 1.00 97.25 516 PRO A C 1
ATOM 4058 O O . PRO A 1 516 ? 0.480 -11.973 -2.933 1.00 97.25 516 PRO A O 1
ATOM 4061 N N . HIS A 1 517 ? 0.257 -13.011 -4.913 1.00 97.88 517 HIS A N 1
ATOM 4062 C CA . HIS A 1 517 ? -0.969 -13.749 -4.637 1.00 97.88 517 HIS A CA 1
ATOM 4063 C C . HIS A 1 517 ? -0.876 -15.172 -5.196 1.00 97.88 517 HIS A C 1
ATOM 4065 O O . HIS A 1 517 ? -0.262 -15.412 -6.239 1.00 97.88 517 HIS A O 1
ATOM 4071 N N . ILE A 1 518 ? -1.552 -16.101 -4.524 1.00 98.38 518 ILE A N 1
ATOM 4072 C CA . ILE A 1 518 ? -1.758 -17.477 -4.978 1.00 98.38 518 ILE A CA 1
ATOM 4073 C C . ILE A 1 518 ? -3.259 -17.679 -5.166 1.00 98.38 518 ILE A C 1
ATOM 4075 O O . ILE A 1 518 ? -4.031 -17.390 -4.248 1.00 98.38 518 ILE A O 1
ATOM 4079 N N . TYR A 1 519 ? -3.658 -18.187 -6.329 1.00 97.94 519 TYR A N 1
ATOM 4080 C CA . TYR A 1 519 ? -5.036 -18.578 -6.632 1.00 97.94 519 TYR A CA 1
ATOM 4081 C C . TYR A 1 519 ? -5.126 -20.077 -6.897 1.00 97.94 519 TYR A C 1
ATOM 4083 O O . TYR A 1 519 ? -4.166 -20.680 -7.377 1.00 97.94 519 TYR A O 1
ATOM 4091 N N . ASP A 1 520 ? -6.274 -20.676 -6.606 1.00 94.81 520 ASP A N 1
ATOM 4092 C CA . ASP A 1 520 ? -6.588 -22.025 -7.073 1.00 94.81 520 ASP A CA 1
ATOM 4093 C C . ASP A 1 520 ? -7.081 -22.022 -8.533 1.00 94.81 520 ASP A C 1
ATOM 4095 O O . ASP A 1 520 ? -7.117 -20.992 -9.212 1.00 94.81 520 ASP A O 1
ATOM 4099 N N . GLU A 1 521 ? -7.451 -23.197 -9.035 1.00 91.06 521 GLU A N 1
ATOM 4100 C CA . GLU A 1 521 ? -7.874 -23.391 -10.426 1.00 91.06 521 GLU A CA 1
ATOM 4101 C C . GLU A 1 521 ? -9.231 -22.766 -10.756 1.00 91.06 521 GLU A C 1
ATOM 4103 O O . GLU A 1 521 ? -9.543 -22.541 -11.932 1.00 91.06 521 GLU A O 1
ATOM 4108 N N . ASP A 1 522 ? -10.035 -22.481 -9.731 1.00 91.00 522 ASP A N 1
ATOM 4109 C CA . ASP A 1 522 ? -11.311 -21.770 -9.810 1.00 91.00 522 ASP A CA 1
ATOM 4110 C C . ASP A 1 522 ? -11.126 -20.247 -9.681 1.00 91.00 522 ASP A C 1
ATOM 4112 O O . ASP A 1 522 ? -12.105 -19.492 -9.669 1.00 91.00 522 ASP A O 1
ATOM 4116 N N . GLY A 1 523 ? -9.875 -19.775 -9.611 1.00 93.94 523 GLY A N 1
ATOM 4117 C CA . GLY A 1 523 ? -9.528 -18.368 -9.438 1.00 93.94 523 GLY A CA 1
ATOM 4118 C C . GLY A 1 523 ? -9.947 -17.808 -8.084 1.00 93.94 523 GLY A C 1
ATOM 4119 O O . GLY A 1 523 ? -10.095 -16.587 -7.964 1.00 93.94 523 GLY A O 1
ATOM 4120 N N . GLN A 1 524 ? -10.159 -18.664 -7.080 1.00 94.56 524 GLN A N 1
ATOM 4121 C CA . GLN A 1 524 ? -10.343 -18.228 -5.702 1.00 94.56 524 GLN A CA 1
ATOM 4122 C C . GLN A 1 524 ? -8.990 -17.907 -5.088 1.00 94.56 524 GLN A C 1
ATOM 4124 O O . GLN A 1 524 ? -7.982 -18.562 -5.360 1.00 94.56 524 GLN A O 1
ATOM 4129 N N . LEU A 1 525 ? -8.968 -16.876 -4.247 1.00 97.19 525 LEU A N 1
ATOM 4130 C CA . LEU A 1 525 ? -7.769 -16.538 -3.501 1.00 97.19 525 LEU A CA 1
ATOM 4131 C C . LEU A 1 525 ? -7.410 -17.694 -2.552 1.00 97.19 525 LEU A C 1
ATOM 4133 O O . LEU A 1 525 ? -8.251 -18.189 -1.806 1.00 97.19 525 LEU A O 1
ATOM 4137 N N . VAL A 1 526 ? -6.144 -18.090 -2.547 1.00 96.94 526 VAL A N 1
ATOM 4138 C CA . VAL A 1 526 ? -5.579 -19.029 -1.569 1.00 96.94 526 VAL A CA 1
ATOM 4139 C C . VAL A 1 526 ? -4.719 -18.274 -0.571 1.00 96.94 526 VAL A C 1
ATOM 4141 O O . VAL A 1 526 ? -4.884 -18.453 0.635 1.00 96.94 526 VAL A O 1
ATOM 4144 N N . TRP A 1 527 ? -3.840 -17.401 -1.064 1.00 97.94 527 TRP A N 1
ATOM 4145 C CA . TRP A 1 527 ? -2.948 -16.589 -0.244 1.00 97.94 527 TRP A CA 1
ATOM 4146 C C . TRP A 1 527 ? -2.771 -15.196 -0.840 1.00 97.94 527 TRP A C 1
ATOM 4148 O O . TRP A 1 527 ? -2.586 -15.059 -2.050 1.00 97.94 527 TRP A O 1
ATOM 4158 N N . SER A 1 528 ? -2.765 -14.180 0.019 1.00 97.31 528 SER A N 1
ATOM 4159 C CA . SER A 1 528 ? -2.258 -12.849 -0.304 1.00 97.31 528 SER A CA 1
ATOM 4160 C C . SER A 1 528 ? -1.043 -12.529 0.561 1.00 97.31 528 SER A C 1
ATOM 4162 O O . SER A 1 528 ? -1.120 -12.544 1.795 1.00 97.31 528 SER A O 1
ATOM 4164 N N . GLY A 1 529 ? 0.071 -12.225 -0.102 1.00 96.31 529 GLY A N 1
ATOM 4165 C CA . GLY A 1 529 ? 1.291 -11.728 0.520 1.00 96.31 529 GLY A CA 1
ATOM 4166 C C . GLY A 1 529 ? 1.369 -10.209 0.574 1.00 96.31 529 GLY A C 1
ATOM 4167 O O . GLY A 1 529 ? 2.382 -9.682 1.024 1.00 96.31 529 GLY A O 1
ATOM 4168 N N . THR A 1 530 ? 0.342 -9.480 0.129 1.00 94.25 530 THR A N 1
ATOM 4169 C CA . THR A 1 530 ? 0.409 -8.012 0.063 1.00 94.25 530 THR A CA 1
ATOM 4170 C C . THR A 1 530 ? 0.714 -7.355 1.413 1.00 94.25 530 THR A C 1
ATOM 4172 O O . THR A 1 530 ? 1.590 -6.486 1.427 1.00 94.25 530 THR A O 1
ATOM 4175 N N . PRO A 1 531 ? 0.163 -7.804 2.567 1.00 90.12 531 PRO A N 1
ATOM 4176 C CA . PRO A 1 531 ? 0.544 -7.234 3.859 1.00 90.12 531 PRO A CA 1
ATOM 4177 C C . PRO A 1 531 ? 1.980 -7.609 4.255 1.00 90.12 531 PRO A C 1
ATOM 4179 O O . PRO A 1 531 ? 2.682 -6.809 4.864 1.00 90.12 531 PRO A O 1
ATOM 4182 N N . THR A 1 532 ? 2.442 -8.808 3.876 1.00 90.62 532 THR A N 1
ATOM 4183 C CA . THR A 1 532 ? 3.804 -9.299 4.150 1.00 90.62 532 THR A CA 1
ATOM 4184 C C . THR A 1 532 ? 4.867 -8.469 3.433 1.00 90.62 532 THR A C 1
ATOM 4186 O O . THR A 1 532 ? 5.931 -8.224 3.993 1.00 90.62 532 THR A O 1
ATOM 4189 N N . PHE A 1 533 ? 4.571 -8.014 2.214 1.00 93.44 533 PHE A N 1
ATOM 4190 C CA . PHE A 1 533 ? 5.471 -7.202 1.391 1.00 93.44 533 PHE A CA 1
ATOM 4191 C C . PHE A 1 533 ? 5.160 -5.698 1.455 1.00 93.44 533 PHE A C 1
ATOM 4193 O O . PHE A 1 533 ? 5.661 -4.933 0.635 1.00 93.44 533 PHE A O 1
ATOM 4200 N N . GLY A 1 534 ? 4.334 -5.252 2.408 1.00 92.38 534 GLY A N 1
ATOM 4201 C CA . GLY A 1 534 ? 4.032 -3.830 2.612 1.00 92.38 534 GLY A CA 1
ATOM 4202 C C . GLY A 1 534 ? 3.397 -3.141 1.399 1.00 92.38 534 GLY A C 1
ATOM 4203 O O . GLY A 1 534 ? 3.625 -1.952 1.193 1.00 92.38 534 GLY A O 1
ATOM 4204 N N . TYR A 1 535 ? 2.627 -3.884 0.595 1.00 93.62 535 TYR A N 1
ATOM 4205 C CA . TYR A 1 535 ? 1.956 -3.402 -0.622 1.00 93.62 535 TYR A CA 1
ATOM 4206 C C . TYR A 1 535 ? 2.910 -2.925 -1.735 1.00 93.62 535 TYR A C 1
ATOM 4208 O O . TYR A 1 535 ? 2.545 -2.109 -2.590 1.00 93.62 535 TYR A O 1
ATOM 4216 N N . TRP A 1 536 ? 4.146 -3.426 -1.730 1.00 94.50 536 TRP A N 1
ATOM 4217 C CA . TRP A 1 536 ? 5.134 -3.176 -2.776 1.00 94.50 536 TRP A CA 1
ATOM 4218 C C . TRP A 1 536 ? 5.134 -4.267 -3.849 1.00 94.50 536 TRP A C 1
ATOM 4220 O O . TRP A 1 536 ? 4.759 -5.419 -3.617 1.00 94.50 536 TRP A O 1
ATOM 4230 N N . ASN A 1 537 ? 5.594 -3.895 -5.042 1.00 94.00 537 ASN A N 1
ATOM 4231 C CA . ASN A 1 537 ? 5.751 -4.796 -6.169 1.00 94.00 537 ASN A CA 1
ATOM 4232 C C . ASN A 1 537 ? 6.695 -5.944 -5.815 1.00 94.00 537 ASN A C 1
ATOM 4234 O O . ASN A 1 537 ? 7.837 -5.739 -5.401 1.00 94.00 537 ASN A O 1
ATOM 4238 N N . VAL A 1 538 ? 6.220 -7.153 -6.092 1.00 94.94 538 VAL A N 1
ATOM 4239 C CA . VAL A 1 538 ? 7.045 -8.353 -6.150 1.00 94.94 538 VAL A CA 1
ATOM 4240 C C . VAL A 1 538 ? 7.074 -8.818 -7.597 1.00 94.94 538 VAL A C 1
ATOM 4242 O O . VAL A 1 538 ? 6.037 -8.865 -8.258 1.00 94.94 538 VAL A O 1
ATOM 4245 N N . PHE A 1 539 ? 8.255 -9.144 -8.109 1.00 94.25 539 PHE A N 1
ATOM 4246 C CA . PHE A 1 539 ? 8.420 -9.676 -9.462 1.00 94.25 539 PHE A CA 1
ATOM 4247 C C . PHE A 1 539 ? 8.867 -11.136 -9.429 1.00 94.25 539 PHE A C 1
ATOM 4249 O O . PHE A 1 539 ? 9.321 -11.632 -8.403 1.00 94.25 539 PHE A O 1
ATOM 4256 N N . ASP A 1 540 ? 8.690 -11.830 -10.554 1.00 93.62 540 ASP A N 1
ATOM 4257 C CA . ASP A 1 540 ? 9.085 -13.237 -10.742 1.00 93.62 540 ASP A CA 1
ATOM 4258 C C . ASP A 1 540 ? 8.586 -14.204 -9.643 1.00 93.62 540 ASP A C 1
ATOM 4260 O O . ASP A 1 540 ? 9.235 -15.198 -9.322 1.00 93.62 540 ASP A O 1
ATOM 4264 N N . PHE A 1 541 ? 7.418 -13.903 -9.061 1.00 96.44 541 PHE A N 1
ATOM 4265 C CA . PHE A 1 541 ? 6.827 -14.678 -7.971 1.00 96.44 541 PHE A CA 1
ATOM 4266 C C . PHE A 1 541 ? 6.422 -16.078 -8.445 1.00 96.44 541 PHE A C 1
ATOM 4268 O O . PHE A 1 541 ? 5.480 -16.230 -9.222 1.00 96.44 541 PHE A O 1
ATOM 4275 N N . SER A 1 542 ? 7.150 -17.087 -7.984 1.00 95.94 542 SER A N 1
ATOM 4276 C CA . SER A 1 542 ? 7.111 -18.470 -8.461 1.00 95.94 542 SER A CA 1
ATOM 4277 C C . SER A 1 542 ? 7.408 -19.447 -7.318 1.00 95.94 542 SER A C 1
ATOM 4279 O O . SER A 1 542 ? 7.505 -19.051 -6.157 1.00 95.94 542 SER A O 1
ATOM 4281 N N . THR A 1 543 ? 7.520 -20.736 -7.637 1.00 96.25 543 THR A N 1
ATOM 4282 C CA . THR A 1 543 ? 8.010 -21.753 -6.704 1.00 96.25 543 THR A CA 1
ATOM 4283 C C . THR A 1 543 ? 9.396 -22.233 -7.108 1.00 96.25 543 THR A C 1
ATOM 4285 O O . THR A 1 543 ? 9.644 -22.405 -8.301 1.00 96.25 543 THR A O 1
ATOM 4288 N N . SER A 1 544 ? 10.236 -22.550 -6.128 1.00 94.69 544 SER A N 1
ATOM 4289 C CA . SER A 1 544 ? 11.570 -23.122 -6.322 1.00 94.69 544 SER A CA 1
ATOM 4290 C C . SER A 1 544 ? 11.797 -24.317 -5.398 1.00 94.69 544 SER A C 1
ATOM 4292 O O . SER A 1 544 ? 11.296 -24.331 -4.273 1.00 94.69 544 SER A O 1
ATOM 4294 N N . GLU A 1 545 ? 12.548 -25.316 -5.858 1.00 93.06 545 GLU A N 1
ATOM 4295 C CA . GLU A 1 545 ? 13.004 -26.420 -5.007 1.00 93.06 545 GLU A CA 1
ATOM 4296 C C . GLU A 1 545 ? 14.184 -25.956 -4.147 1.00 93.06 545 GLU A C 1
ATOM 4298 O O . GLU A 1 545 ? 15.132 -25.351 -4.652 1.00 93.06 545 GLU A O 1
ATOM 4303 N N . VAL A 1 546 ? 14.074 -26.171 -2.836 1.00 92.38 546 VAL A N 1
ATOM 4304 C CA . VAL A 1 546 ? 15.091 -25.825 -1.840 1.00 92.38 546 VAL A CA 1
ATOM 4305 C C . VAL A 1 546 ? 15.142 -26.918 -0.780 1.00 92.38 546 VAL A C 1
ATOM 4307 O O . VAL A 1 546 ? 14.153 -27.146 -0.073 1.00 92.38 546 VAL A O 1
ATOM 4310 N N . ASP A 1 547 ? 16.308 -27.540 -0.624 1.00 91.00 547 ASP A N 1
ATOM 4311 C CA . ASP A 1 547 ? 16.553 -28.669 0.280 1.00 91.00 547 ASP A CA 1
ATOM 4312 C C . ASP A 1 547 ? 15.552 -29.834 0.066 1.00 91.00 547 ASP A C 1
ATOM 4314 O O . ASP A 1 547 ? 15.029 -30.414 1.027 1.00 91.00 547 ASP A O 1
ATOM 4318 N N . GLY A 1 548 ? 15.218 -30.139 -1.193 1.00 90.56 548 GLY A N 1
ATOM 4319 C CA . GLY A 1 548 ? 14.279 -31.201 -1.571 1.00 90.56 548 GLY A CA 1
ATOM 4320 C C . GLY A 1 548 ? 12.802 -30.899 -1.288 1.00 90.56 548 GLY A C 1
ATOM 4321 O O . GLY A 1 548 ? 11.969 -31.809 -1.327 1.00 90.56 548 GLY A O 1
ATOM 4322 N N . ALA A 1 549 ? 12.456 -29.644 -0.986 1.00 93.50 549 ALA A N 1
ATOM 4323 C CA . ALA A 1 549 ? 11.082 -29.207 -0.759 1.00 93.50 549 ALA A CA 1
ATOM 4324 C C . ALA A 1 549 ? 10.741 -27.946 -1.560 1.00 93.50 549 ALA A C 1
ATOM 4326 O O . ALA A 1 549 ? 11.578 -27.078 -1.802 1.00 93.50 549 ALA A O 1
ATOM 4327 N N . LEU A 1 550 ? 9.472 -27.820 -1.943 1.00 95.38 550 LEU A N 1
ATOM 4328 C CA . LEU A 1 550 ? 8.996 -26.677 -2.711 1.00 95.38 550 LEU A CA 1
ATOM 4329 C C . LEU A 1 550 ? 8.809 -25.452 -1.807 1.00 95.38 550 LEU A C 1
ATOM 4331 O O . LEU A 1 550 ? 8.137 -25.526 -0.780 1.00 95.38 550 LEU A O 1
ATOM 4335 N N . HIS A 1 551 ? 9.378 -24.327 -2.217 1.00 97.25 551 HIS A N 1
ATOM 4336 C CA . HIS A 1 551 ? 9.323 -23.035 -1.537 1.00 97.25 551 HIS A CA 1
ATOM 4337 C C . HIS A 1 551 ? 8.783 -21.971 -2.490 1.00 97.25 551 HIS A C 1
ATOM 4339 O O . HIS A 1 551 ? 8.829 -22.148 -3.708 1.00 97.25 551 HIS A O 1
ATOM 4345 N N . LEU A 1 552 ? 8.288 -20.855 -1.958 1.00 97.81 552 LEU A N 1
ATOM 4346 C CA . LEU A 1 552 ? 7.980 -19.681 -2.775 1.00 97.81 552 LEU A CA 1
ATOM 4347 C C . LEU A 1 552 ? 9.254 -18.878 -3.001 1.00 97.81 552 LEU A C 1
ATOM 4349 O O . LEU A 1 552 ? 10.083 -18.760 -2.104 1.00 97.81 552 LEU A O 1
ATOM 4353 N N . SER A 1 553 ? 9.387 -18.273 -4.170 1.00 96.12 553 SER A N 1
ATOM 4354 C CA . SER A 1 553 ? 10.501 -17.393 -4.502 1.00 96.12 553 SER A CA 1
ATOM 4355 C C . SER A 1 553 ? 10.019 -16.182 -5.280 1.00 96.12 553 SER A C 1
ATOM 4357 O O . SER A 1 553 ? 9.031 -16.251 -6.008 1.00 96.12 553 SER A O 1
ATOM 4359 N N . GLY A 1 554 ? 10.719 -15.064 -5.147 1.00 95.38 554 GLY A N 1
ATOM 4360 C CA . GLY A 1 554 ? 10.428 -13.867 -5.925 1.00 95.38 554 GLY A CA 1
ATOM 4361 C C . GLY A 1 554 ? 11.418 -12.751 -5.649 1.00 95.38 554 GLY A C 1
ATOM 4362 O O . GLY A 1 554 ? 12.352 -12.899 -4.863 1.00 95.38 554 GLY A O 1
ATOM 4363 N N . LEU A 1 555 ? 11.195 -11.620 -6.301 1.00 93.19 555 LEU A N 1
ATOM 4364 C CA . LEU A 1 555 ? 12.011 -10.428 -6.168 1.00 93.19 555 LEU A CA 1
ATOM 4365 C C . LEU A 1 555 ? 11.239 -9.341 -5.417 1.00 93.19 555 LEU A C 1
ATOM 4367 O O . LEU A 1 555 ? 10.282 -8.781 -5.950 1.00 93.19 555 LEU A O 1
ATOM 4371 N N . ASP A 1 556 ? 11.680 -9.031 -4.200 1.00 92.06 556 ASP A N 1
ATOM 4372 C CA . ASP A 1 556 ? 11.199 -7.914 -3.386 1.00 92.06 556 ASP A CA 1
ATOM 4373 C C . ASP A 1 556 ? 11.836 -6.620 -3.910 1.00 92.06 556 ASP A C 1
ATOM 4375 O O . ASP A 1 556 ? 12.971 -6.268 -3.571 1.00 92.06 556 ASP A O 1
ATOM 4379 N N . TRP A 1 557 ? 11.117 -5.945 -4.813 1.00 87.00 557 TRP A N 1
ATOM 4380 C CA . TRP A 1 557 ? 11.661 -4.822 -5.574 1.00 87.00 557 TRP A CA 1
ATOM 4381 C C . TRP A 1 557 ? 11.973 -3.610 -4.698 1.00 87.00 557 TRP A C 1
ATOM 4383 O O . TRP A 1 557 ? 12.966 -2.925 -4.933 1.00 87.00 557 TRP A O 1
ATOM 4393 N N . HIS A 1 558 ? 11.149 -3.343 -3.684 1.00 87.62 558 HIS A N 1
ATOM 4394 C CA . HIS A 1 558 ? 11.354 -2.199 -2.799 1.00 87.62 558 HIS A CA 1
ATOM 4395 C C . HIS A 1 558 ? 12.649 -2.339 -1.996 1.00 87.62 558 HIS A C 1
ATOM 4397 O O . HIS A 1 558 ? 13.436 -1.398 -1.924 1.00 87.62 558 HIS A O 1
ATOM 4403 N N . ASN A 1 559 ? 12.898 -3.536 -1.461 1.00 86.62 559 ASN A N 1
ATOM 4404 C CA . ASN A 1 559 ? 14.086 -3.811 -0.657 1.00 86.62 559 ASN A CA 1
ATOM 4405 C C . ASN A 1 559 ? 15.295 -4.279 -1.486 1.00 86.62 559 ASN A C 1
ATOM 4407 O O . ASN A 1 559 ? 16.321 -4.606 -0.895 1.00 86.62 559 ASN A O 1
ATOM 4411 N N . GLN A 1 560 ? 15.181 -4.320 -2.822 1.00 84.81 560 GLN A N 1
ATOM 4412 C CA . GLN A 1 560 ? 16.246 -4.730 -3.751 1.00 84.81 560 GLN A CA 1
ATOM 4413 C C . GLN A 1 560 ? 16.894 -6.066 -3.351 1.00 84.81 560 GLN A C 1
ATOM 4415 O O . GLN A 1 560 ? 18.113 -6.168 -3.192 1.00 84.81 560 GLN A O 1
ATOM 4420 N N . ARG A 1 561 ? 16.059 -7.091 -3.141 1.00 88.44 561 ARG A N 1
ATOM 4421 C CA . ARG A 1 561 ? 16.526 -8.433 -2.773 1.00 88.44 561 ARG A CA 1
ATOM 4422 C C . ARG A 1 561 ? 15.671 -9.541 -3.374 1.00 88.44 561 ARG A C 1
ATOM 4424 O O . ARG A 1 561 ? 14.455 -9.414 -3.515 1.00 88.44 561 ARG A O 1
ATOM 4431 N N . GLY A 1 562 ? 16.311 -10.665 -3.670 1.00 92.44 562 GLY A N 1
ATOM 4432 C CA . GLY A 1 562 ? 15.620 -11.931 -3.897 1.00 92.44 562 GLY A CA 1
ATOM 4433 C C . GLY A 1 562 ? 15.165 -12.538 -2.573 1.00 92.44 562 GLY A C 1
ATOM 4434 O O . GLY A 1 562 ? 15.861 -12.413 -1.562 1.00 92.44 562 GLY A O 1
ATOM 4435 N N . VAL A 1 563 ? 14.002 -13.180 -2.564 1.00 94.56 563 VAL A N 1
ATOM 4436 C CA . VAL A 1 563 ? 13.417 -13.798 -1.369 1.00 94.56 563 VAL A CA 1
ATOM 4437 C C . VAL A 1 563 ? 13.002 -15.237 -1.647 1.00 94.56 563 VAL A C 1
ATOM 4439 O O . VAL A 1 563 ? 12.485 -15.544 -2.721 1.00 94.56 563 VAL A O 1
ATOM 4442 N N . VAL A 1 564 ? 13.189 -16.099 -0.650 1.00 96.19 564 VAL A N 1
ATOM 4443 C CA . VAL A 1 564 ? 12.657 -17.464 -0.596 1.00 96.19 564 VAL A CA 1
ATOM 4444 C C . VAL A 1 564 ? 11.816 -17.597 0.669 1.00 96.19 564 VAL A C 1
ATOM 4446 O O . VAL 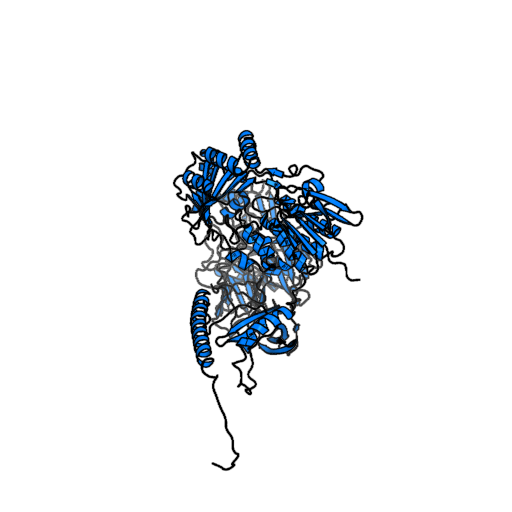A 1 564 ? 12.307 -17.289 1.757 1.00 96.19 564 VAL A O 1
ATOM 4449 N N . LEU A 1 565 ? 10.569 -18.055 0.548 1.00 96.50 565 LEU A N 1
ATOM 4450 C CA . LEU A 1 565 ? 9.669 -18.303 1.676 1.00 96.50 565 LEU A CA 1
ATOM 4451 C C . LEU A 1 565 ? 9.334 -19.789 1.808 1.00 96.50 565 LEU A C 1
ATOM 4453 O O . LEU A 1 565 ? 9.137 -20.481 0.810 1.00 96.50 565 LEU A O 1
ATOM 4457 N N . ASP A 1 566 ? 9.245 -20.262 3.047 1.00 95.75 566 ASP A N 1
ATOM 4458 C CA . ASP A 1 566 ? 8.776 -21.613 3.357 1.00 95.75 566 ASP A CA 1
ATOM 4459 C C . ASP A 1 566 ? 7.255 -21.774 3.185 1.00 95.75 566 ASP A C 1
ATOM 4461 O O . ASP A 1 566 ? 6.526 -20.831 2.861 1.00 95.75 566 ASP A O 1
ATOM 4465 N N . ASP A 1 567 ? 6.765 -22.995 3.404 1.00 95.75 567 ASP A N 1
ATOM 4466 C CA . ASP A 1 567 ? 5.339 -23.322 3.327 1.00 95.75 567 ASP A CA 1
ATOM 4467 C C . ASP A 1 567 ? 4.495 -22.636 4.414 1.00 95.75 567 ASP A C 1
ATOM 4469 O O . ASP A 1 567 ? 3.271 -22.557 4.292 1.00 95.75 567 ASP A O 1
ATOM 4473 N N . SER A 1 568 ? 5.135 -22.067 5.437 1.00 96.44 568 SER A N 1
ATOM 4474 C CA . SER A 1 568 ? 4.511 -21.234 6.463 1.00 96.44 568 SER A CA 1
ATOM 4475 C C . SER A 1 568 ? 4.485 -19.741 6.124 1.00 96.44 568 SER A C 1
ATOM 4477 O O . SER A 1 568 ? 3.993 -18.939 6.930 1.00 96.44 568 SER A O 1
ATOM 4479 N N . TYR A 1 569 ? 4.944 -19.386 4.917 1.00 96.38 569 TYR A N 1
ATOM 4480 C CA . TYR A 1 569 ? 5.070 -18.028 4.383 1.00 96.38 569 TYR A CA 1
ATOM 4481 C C . TYR A 1 569 ? 6.067 -17.155 5.152 1.00 96.38 569 TYR A C 1
ATOM 4483 O O . TYR A 1 569 ? 5.955 -15.926 5.157 1.00 96.38 569 TYR A O 1
ATOM 4491 N N . ARG A 1 570 ? 7.044 -17.777 5.820 1.00 94.44 570 ARG A N 1
ATOM 4492 C CA . ARG A 1 570 ? 8.140 -17.075 6.492 1.00 94.44 570 ARG A CA 1
ATOM 4493 C C . ARG A 1 570 ? 9.360 -17.032 5.593 1.00 94.44 570 ARG A C 1
ATOM 4495 O O . ARG A 1 570 ? 9.619 -17.957 4.831 1.00 94.44 570 ARG A O 1
ATOM 4502 N N . LEU A 1 571 ? 10.114 -15.944 5.699 1.00 93.00 571 LEU A N 1
ATOM 4503 C CA . LEU A 1 571 ? 11.361 -15.784 4.968 1.00 93.00 571 LEU A CA 1
ATOM 4504 C C . LEU A 1 571 ? 12.371 -16.844 5.427 1.00 93.00 571 LEU A C 1
ATOM 4506 O O . LEU A 1 571 ? 12.644 -16.950 6.622 1.00 93.00 571 LEU A O 1
ATOM 4510 N N . LYS A 1 572 ? 12.900 -17.616 4.475 1.00 90.81 572 LYS A N 1
ATOM 4511 C CA . LYS A 1 572 ? 13.878 -18.685 4.711 1.00 90.81 572 LYS A CA 1
ATOM 4512 C C . LYS A 1 572 ? 15.285 -18.293 4.265 1.00 90.81 572 LYS A C 1
ATOM 4514 O O . LYS A 1 572 ? 16.238 -18.600 4.971 1.00 90.81 572 LYS A O 1
ATOM 4519 N N . ARG A 1 573 ? 15.415 -17.666 3.090 1.00 92.00 573 ARG A N 1
ATOM 4520 C CA . ARG A 1 573 ? 16.688 -17.181 2.526 1.00 92.00 573 ARG A CA 1
ATOM 4521 C C . ARG A 1 573 ? 16.450 -15.871 1.779 1.00 92.00 573 ARG A C 1
ATOM 4523 O O . ARG A 1 573 ? 15.390 -15.694 1.168 1.00 92.00 573 ARG A O 1
ATOM 4530 N N . THR A 1 574 ? 17.431 -14.976 1.791 1.00 91.50 574 THR A N 1
ATOM 4531 C CA . THR A 1 574 ? 17.454 -13.788 0.930 1.00 91.50 574 THR A CA 1
ATOM 4532 C C . THR A 1 574 ? 18.733 -13.717 0.117 1.00 91.50 574 THR A C 1
ATOM 4534 O O . THR A 1 574 ? 19.762 -14.223 0.543 1.00 91.50 574 THR A O 1
ATOM 4537 N N . ALA A 1 575 ? 18.673 -13.072 -1.045 1.00 87.38 575 ALA A N 1
ATOM 4538 C CA . ALA A 1 575 ? 19.848 -12.731 -1.839 1.00 87.38 575 ALA A CA 1
ATOM 4539 C C . ALA A 1 575 ? 19.901 -11.220 -2.033 1.00 87.38 575 ALA A C 1
ATOM 4541 O O . ALA A 1 575 ? 18.944 -10.638 -2.553 1.00 87.38 575 ALA A O 1
ATOM 4542 N N . SER A 1 576 ? 21.013 -10.592 -1.657 1.00 77.56 576 SER A N 1
ATOM 4543 C CA . SER A 1 576 ? 21.262 -9.179 -1.949 1.00 77.56 576 SER A CA 1
ATOM 4544 C C . SER A 1 576 ? 22.464 -9.072 -2.872 1.00 77.56 576 SER A C 1
ATOM 4546 O O . SER A 1 576 ? 23.559 -9.512 -2.533 1.00 77.56 576 SER A O 1
ATOM 4548 N N . SER A 1 577 ? 22.269 -8.491 -4.055 1.00 63.12 577 SER A N 1
ATOM 4549 C CA . SER A 1 577 ? 23.331 -8.377 -5.060 1.00 63.12 577 SER A CA 1
ATOM 4550 C C . SER A 1 577 ? 24.059 -7.027 -5.038 1.00 63.12 577 SER A C 1
ATOM 4552 O O . SER A 1 577 ? 24.792 -6.735 -5.982 1.00 63.12 577 SER A O 1
ATOM 4554 N N . LEU A 1 578 ? 23.854 -6.185 -4.018 1.00 61.25 578 LEU A N 1
ATOM 4555 C CA . LEU A 1 578 ? 24.350 -4.804 -3.998 1.00 61.25 578 LEU A CA 1
ATOM 4556 C C . LEU A 1 578 ? 25.544 -4.632 -3.055 1.00 61.25 578 LEU A C 1
ATOM 4558 O O . LEU A 1 578 ? 25.395 -4.263 -1.893 1.00 61.25 578 LEU A O 1
ATOM 4562 N N . SER A 1 579 ? 26.740 -4.884 -3.582 1.00 53.31 579 SER A N 1
ATOM 4563 C CA . SER A 1 579 ? 28.019 -4.646 -2.896 1.00 53.31 579 SER A CA 1
ATOM 4564 C C . SER A 1 579 ? 28.892 -3.574 -3.567 1.00 53.31 579 SER A C 1
ATOM 4566 O O . SER A 1 579 ? 29.960 -3.256 -3.050 1.00 53.31 579 SER A O 1
ATOM 4568 N N . GLU A 1 580 ? 28.458 -2.996 -4.694 1.00 63.28 580 GLU A N 1
ATOM 4569 C CA . GLU A 1 580 ? 29.273 -2.102 -5.528 1.00 63.28 580 GLU A CA 1
ATOM 4570 C C . GLU A 1 580 ? 28.519 -0.834 -5.951 1.00 63.28 580 GLU A C 1
ATOM 4572 O O . GLU A 1 580 ? 27.322 -0.867 -6.242 1.00 63.28 580 GLU A O 1
ATOM 4577 N N . GLU A 1 581 ? 29.252 0.279 -6.018 1.00 61.72 581 GLU A N 1
ATOM 4578 C CA . GLU A 1 581 ? 28.782 1.560 -6.557 1.00 61.72 581 GLU A CA 1
ATOM 4579 C C . GLU A 1 581 ? 28.351 1.382 -8.033 1.00 61.72 581 GLU A C 1
ATOM 4581 O O . GLU A 1 581 ? 28.944 0.596 -8.773 1.00 61.72 581 GLU A O 1
ATOM 4586 N N . ASP A 1 582 ? 27.278 2.057 -8.459 1.00 70.62 582 ASP A N 1
ATOM 4587 C CA . ASP A 1 582 ? 26.716 2.012 -9.826 1.00 70.62 582 ASP A CA 1
ATOM 4588 C C . ASP A 1 582 ? 26.166 0.661 -10.339 1.00 70.62 582 ASP A C 1
ATOM 4590 O O . ASP A 1 582 ? 25.856 0.530 -11.531 1.00 70.62 582 ASP A O 1
ATOM 4594 N N . THR A 1 583 ? 25.983 -0.329 -9.459 1.00 77.44 583 THR A N 1
ATOM 4595 C CA . THR A 1 583 ? 25.303 -1.596 -9.781 1.00 77.44 583 THR A CA 1
ATOM 4596 C C . THR A 1 583 ? 23.906 -1.620 -9.167 1.00 77.44 583 THR A C 1
ATOM 4598 O O . THR A 1 583 ? 23.735 -1.296 -7.997 1.00 77.44 583 THR A O 1
ATOM 4601 N N . PHE A 1 584 ? 22.902 -2.026 -9.944 1.00 79.00 584 PHE A N 1
ATOM 4602 C CA . PHE A 1 584 ? 21.507 -2.127 -9.510 1.00 79.00 584 PHE A CA 1
ATOM 4603 C C . PHE A 1 584 ? 20.955 -3.514 -9.819 1.00 79.00 584 PHE A C 1
ATOM 4605 O O . PHE A 1 584 ? 21.306 -4.116 -10.840 1.00 79.00 584 PHE A O 1
ATOM 4612 N N . GLN A 1 585 ? 20.063 -4.015 -8.966 1.00 81.75 585 GLN A N 1
ATOM 4613 C CA . GLN A 1 585 ? 19.375 -5.265 -9.244 1.00 81.75 585 GLN A CA 1
ATOM 4614 C C . GLN A 1 585 ? 18.341 -5.038 -10.347 1.00 81.75 585 GLN A C 1
ATOM 4616 O O . GLN A 1 585 ? 17.615 -4.042 -10.372 1.00 81.75 585 GLN A O 1
ATOM 4621 N N . ASN A 1 586 ? 18.283 -5.963 -11.292 1.00 86.69 586 ASN A N 1
ATOM 4622 C CA . ASN A 1 586 ? 17.316 -5.919 -12.370 1.00 86.69 586 ASN A CA 1
ATOM 4623 C C . ASN A 1 586 ? 16.000 -6.588 -11.923 1.00 86.69 586 ASN A C 1
ATOM 4625 O O . ASN A 1 586 ? 16.005 -7.650 -11.309 1.00 86.69 586 ASN A O 1
ATOM 4629 N N . MET A 1 587 ? 14.860 -5.984 -12.269 1.00 86.81 587 MET A N 1
ATOM 4630 C CA . MET A 1 587 ? 13.528 -6.477 -11.900 1.00 86.81 587 MET A CA 1
ATOM 4631 C C . MET A 1 587 ? 13.044 -7.749 -12.621 1.00 86.81 587 MET A C 1
ATOM 4633 O O . MET A 1 587 ? 11.964 -8.246 -12.311 1.00 86.81 587 MET A O 1
ATOM 4637 N N . HIS A 1 588 ? 13.761 -8.226 -13.642 1.00 89.06 588 HIS A N 1
ATOM 4638 C CA . HIS A 1 588 ? 13.238 -9.217 -14.589 1.00 89.06 588 HIS A CA 1
ATOM 4639 C C . HIS A 1 588 ? 13.249 -10.662 -14.071 1.00 89.06 588 HIS A C 1
ATOM 4641 O O . HIS A 1 588 ? 12.461 -11.473 -14.572 1.00 89.06 588 HIS A O 1
ATOM 4647 N N . GLY A 1 589 ? 14.092 -11.003 -13.094 1.00 86.62 589 GLY A N 1
ATOM 4648 C CA . GLY A 1 589 ? 14.182 -12.377 -12.618 1.00 86.62 589 GLY A CA 1
ATOM 4649 C C . GLY A 1 589 ? 15.030 -12.581 -11.369 1.00 86.62 589 GLY A C 1
ATOM 4650 O O . GLY A 1 589 ? 16.083 -11.964 -11.195 1.00 86.62 589 GLY A O 1
ATOM 4651 N N . PHE A 1 590 ? 14.557 -13.504 -10.537 1.00 92.62 590 PHE A N 1
ATOM 4652 C CA . PHE A 1 590 ? 15.277 -14.091 -9.413 1.00 92.62 590 PHE A CA 1
ATOM 4653 C C . PHE A 1 590 ? 15.035 -15.597 -9.480 1.00 92.62 590 PHE A C 1
ATOM 4655 O O . PHE A 1 590 ? 13.930 -16.061 -9.197 1.00 92.62 590 PHE A O 1
ATOM 4662 N N . HIS A 1 591 ? 16.045 -16.353 -9.911 1.00 92.69 591 HIS A N 1
ATOM 4663 C CA . HIS A 1 591 ? 15.889 -17.785 -10.141 1.00 92.69 591 HIS A CA 1
ATOM 4664 C C . HIS A 1 591 ? 16.781 -18.589 -9.207 1.00 92.69 591 HIS A C 1
ATOM 4666 O O . HIS A 1 591 ? 18.000 -18.483 -9.268 1.00 92.69 591 HIS A O 1
ATOM 4672 N N . VAL A 1 592 ? 16.164 -19.386 -8.346 1.00 94.50 592 VAL A N 1
ATOM 4673 C CA . VAL A 1 592 ? 16.865 -20.273 -7.421 1.00 94.50 592 VAL A CA 1
ATOM 4674 C C . VAL A 1 592 ? 17.277 -21.542 -8.167 1.00 94.50 592 VAL A C 1
ATOM 4676 O O . VAL A 1 592 ? 16.463 -22.125 -8.882 1.00 94.50 592 VAL A O 1
ATOM 4679 N N . VAL A 1 593 ? 18.534 -21.951 -8.008 1.00 93.94 593 VAL A N 1
ATOM 4680 C CA . VAL A 1 593 ? 19.139 -23.104 -8.691 1.00 93.94 593 VAL A CA 1
ATOM 4681 C C . VAL A 1 593 ? 19.876 -23.995 -7.689 1.00 93.94 593 VAL A C 1
ATOM 4683 O O . VAL A 1 593 ? 20.012 -23.644 -6.516 1.00 93.94 593 VAL A O 1
ATOM 4686 N N . ASP A 1 594 ? 20.325 -25.165 -8.149 1.00 92.75 594 ASP A N 1
ATOM 4687 C CA . ASP A 1 594 ? 21.109 -26.122 -7.357 1.00 92.75 594 ASP A CA 1
ATOM 4688 C C . ASP A 1 594 ? 20.429 -26.505 -6.023 1.00 92.75 594 ASP A C 1
ATOM 4690 O O . ASP A 1 594 ? 21.039 -26.453 -4.957 1.00 92.75 594 ASP A O 1
ATOM 4694 N N . ASP A 1 595 ? 19.132 -26.844 -6.081 1.00 91.12 595 ASP A N 1
ATOM 4695 C CA . ASP A 1 595 ? 18.285 -27.195 -4.919 1.00 91.12 595 ASP A CA 1
ATOM 4696 C C . ASP A 1 595 ? 18.329 -26.144 -3.793 1.00 91.12 595 ASP A C 1
ATOM 4698 O O . ASP A 1 595 ? 18.357 -26.435 -2.593 1.00 91.12 595 ASP A O 1
ATOM 4702 N N . GLY A 1 596 ? 18.372 -24.872 -4.191 1.00 90.94 596 GLY A N 1
ATOM 4703 C CA . GLY A 1 596 ? 18.376 -23.747 -3.274 1.00 90.94 596 GLY A CA 1
ATOM 4704 C C . GLY A 1 596 ? 19.743 -23.308 -2.795 1.00 90.94 596 GLY A C 1
ATOM 4705 O O . GLY A 1 596 ? 19.804 -22.320 -2.062 1.00 90.94 596 GLY A O 1
ATOM 4706 N N . ALA A 1 597 ? 20.820 -23.998 -3.172 1.00 91.44 597 ALA A N 1
ATOM 4707 C CA . ALA A 1 597 ? 22.168 -23.601 -2.786 1.00 91.44 597 ALA A CA 1
ATOM 4708 C C . ALA A 1 597 ? 22.540 -22.230 -3.361 1.00 91.44 597 ALA A C 1
ATOM 4710 O O . ALA A 1 597 ? 23.165 -21.441 -2.656 1.00 91.44 597 ALA A O 1
ATOM 4711 N N . HIS A 1 598 ? 22.110 -21.914 -4.588 1.00 94.06 598 HIS A N 1
ATOM 4712 C CA . HIS A 1 598 ? 22.452 -20.660 -5.259 1.00 94.06 598 HIS A CA 1
ATOM 4713 C C . HIS A 1 598 ? 21.229 -19.966 -5.874 1.00 94.06 598 HIS A C 1
ATOM 4715 O O . HIS A 1 598 ? 20.147 -20.543 -6.025 1.00 94.06 598 HIS A O 1
ATOM 4721 N N . ALA A 1 599 ? 21.408 -18.709 -6.272 1.00 94.75 599 ALA A N 1
ATOM 4722 C CA . ALA A 1 599 ? 20.439 -17.969 -7.068 1.00 94.75 599 ALA A CA 1
ATOM 4723 C C . ALA A 1 599 ? 21.098 -17.181 -8.198 1.00 94.75 599 ALA A C 1
ATOM 4725 O O . ALA A 1 599 ? 22.139 -16.550 -8.022 1.00 94.75 599 ALA A O 1
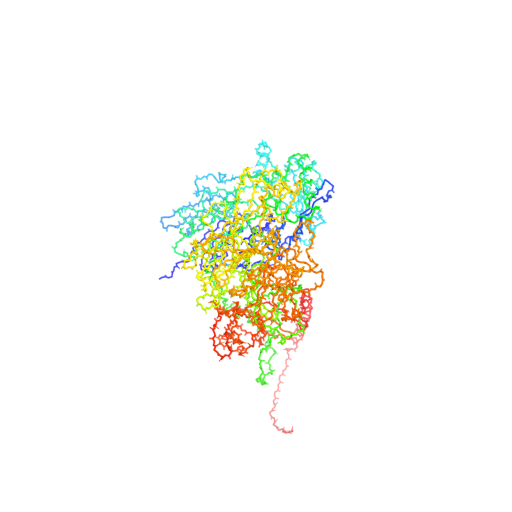ATOM 4726 N N . LEU A 1 600 ? 20.425 -17.144 -9.343 1.00 94.38 600 LEU A N 1
ATOM 4727 C CA . LEU A 1 600 ? 20.750 -16.276 -10.461 1.00 94.38 600 LEU A CA 1
ATOM 4728 C C . LEU A 1 600 ? 20.038 -14.937 -10.282 1.00 94.38 600 LEU A C 1
ATOM 4730 O O . LEU A 1 600 ? 18.805 -14.868 -10.211 1.00 94.38 600 LEU A O 1
ATOM 4734 N N . VAL A 1 601 ? 20.830 -13.870 -10.244 1.00 92.00 601 VAL A N 1
ATOM 4735 C CA . VAL A 1 601 ? 20.366 -12.494 -10.085 1.00 92.00 601 VAL A CA 1
ATOM 4736 C C . VAL A 1 601 ? 20.859 -11.656 -11.250 1.00 92.00 601 VAL A C 1
ATOM 4738 O O . VAL A 1 601 ? 22.055 -11.562 -11.510 1.00 92.00 601 VAL A O 1
ATOM 4741 N N . GLN A 1 602 ? 19.939 -11.006 -11.949 1.00 91.56 602 GLN A N 1
ATOM 4742 C CA . GLN A 1 602 ? 20.289 -10.092 -13.029 1.00 91.56 602 GLN A CA 1
ATOM 4743 C C . GLN A 1 602 ? 20.723 -8.735 -12.468 1.00 91.56 602 GLN A C 1
ATOM 4745 O O . GLN A 1 602 ? 20.118 -8.212 -11.528 1.00 91.56 602 GLN A O 1
ATOM 4750 N N . ILE A 1 603 ? 21.741 -8.139 -13.082 1.00 89.44 603 ILE A N 1
ATOM 4751 C CA . ILE A 1 603 ? 22.313 -6.859 -12.655 1.00 89.44 603 ILE A CA 1
ATOM 4752 C C . ILE A 1 603 ? 22.360 -5.863 -13.812 1.00 89.44 603 ILE A C 1
ATOM 4754 O O . ILE A 1 603 ? 22.476 -6.242 -14.981 1.00 89.44 603 ILE A O 1
ATOM 4758 N N . VAL A 1 604 ? 22.288 -4.579 -13.475 1.00 88.81 604 VAL A N 1
ATOM 4759 C CA . VAL A 1 604 ? 22.493 -3.454 -14.391 1.00 88.81 604 VAL A CA 1
ATOM 4760 C C . VAL A 1 604 ? 23.638 -2.608 -13.854 1.00 88.81 604 VAL A C 1
ATOM 4762 O O . VAL A 1 604 ? 23.610 -2.213 -12.691 1.00 88.81 604 VAL A O 1
ATOM 4765 N N . ARG A 1 605 ? 24.625 -2.306 -14.699 1.00 86.50 605 ARG A N 1
ATOM 4766 C CA . ARG A 1 605 ? 25.740 -1.409 -14.381 1.00 86.50 605 ARG A CA 1
ATOM 4767 C C . ARG A 1 605 ? 25.707 -0.189 -15.294 1.00 86.50 605 ARG A C 1
ATOM 4769 O O . ARG A 1 605 ? 25.519 -0.327 -16.510 1.00 86.50 605 ARG A O 1
ATOM 4776 N N . ARG A 1 606 ? 25.927 0.999 -14.725 1.00 84.56 606 ARG A N 1
ATOM 4777 C CA . ARG A 1 606 ? 26.230 2.189 -15.534 1.00 84.56 606 ARG A CA 1
ATOM 4778 C C . ARG A 1 606 ? 27.633 2.083 -16.104 1.00 84.56 606 ARG A C 1
ATOM 4780 O O . ARG A 1 606 ? 28.565 1.653 -15.427 1.00 84.56 606 ARG A O 1
ATOM 4787 N N . TRP A 1 607 ? 27.785 2.478 -17.361 1.00 80.56 607 TRP A N 1
ATOM 4788 C CA . TRP A 1 607 ? 29.066 2.462 -18.042 1.00 80.56 607 TRP A CA 1
ATOM 4789 C C . TRP A 1 607 ? 29.269 3.732 -18.861 1.00 80.56 607 TRP A C 1
ATOM 4791 O O . TRP A 1 607 ? 28.591 3.986 -19.858 1.00 80.56 607 TRP A O 1
ATOM 4801 N N . ASN A 1 608 ? 30.277 4.500 -18.454 1.00 80.25 608 ASN A N 1
ATOM 4802 C CA . ASN A 1 608 ? 30.837 5.572 -19.262 1.00 80.25 608 ASN A CA 1
ATOM 4803 C C . ASN A 1 608 ? 31.685 4.946 -20.367 1.00 80.25 608 ASN A C 1
ATOM 4805 O O . ASN A 1 608 ? 32.824 4.536 -20.128 1.00 80.25 608 ASN A O 1
ATOM 4809 N N . VAL A 1 609 ? 31.104 4.823 -21.558 1.00 78.56 609 VAL A N 1
ATOM 4810 C CA . VAL A 1 609 ? 31.745 4.126 -22.671 1.00 78.56 609 VAL A CA 1
ATOM 4811 C C . VAL A 1 609 ? 32.997 4.894 -23.119 1.00 78.56 609 VAL A C 1
ATOM 4813 O O . VAL A 1 609 ? 32.904 6.098 -23.386 1.00 78.56 609 VAL A O 1
ATOM 4816 N N . PRO A 1 610 ? 34.168 4.233 -23.194 1.00 79.94 610 PRO A N 1
ATOM 4817 C CA . PRO A 1 610 ? 35.399 4.840 -23.683 1.00 79.94 610 PRO A CA 1
ATOM 4818 C C . PRO A 1 610 ? 35.237 5.499 -25.068 1.00 79.94 610 PRO A C 1
ATOM 4820 O O . PRO A 1 610 ? 34.510 4.966 -25.909 1.00 79.94 610 PRO A O 1
ATOM 4823 N N . PRO A 1 611 ? 35.911 6.635 -25.347 1.00 73.94 611 PRO A N 1
ATOM 4824 C CA . PRO A 1 611 ? 35.737 7.367 -26.606 1.00 73.94 611 PRO A CA 1
ATOM 4825 C C . PRO A 1 611 ? 36.115 6.610 -27.886 1.00 73.94 611 PRO A C 1
ATOM 4827 O O . PRO A 1 611 ? 35.734 7.033 -28.975 1.00 73.94 611 PRO A O 1
ATOM 4830 N N . ASP A 1 612 ? 36.888 5.532 -27.772 1.00 78.81 612 ASP A N 1
ATOM 4831 C CA . ASP A 1 612 ? 37.303 4.653 -28.867 1.00 78.81 612 ASP A CA 1
ATOM 4832 C C . ASP A 1 612 ? 36.222 3.644 -29.288 1.00 78.81 612 ASP A C 1
ATOM 4834 O O . ASP A 1 612 ? 36.314 3.065 -30.372 1.00 78.81 612 ASP A O 1
ATOM 4838 N N . ILE A 1 613 ? 35.172 3.467 -28.482 1.00 77.38 613 ILE A N 1
ATOM 4839 C CA . ILE A 1 613 ? 34.026 2.623 -28.820 1.00 77.38 613 ILE A CA 1
ATOM 4840 C C . ILE A 1 613 ? 32.946 3.490 -29.477 1.00 77.38 613 ILE A C 1
ATOM 4842 O O . ILE A 1 613 ? 32.371 4.388 -28.858 1.00 77.38 613 ILE A O 1
ATOM 4846 N N . THR A 1 614 ? 32.649 3.212 -30.749 1.00 80.62 614 THR A N 1
ATOM 4847 C CA . THR A 1 614 ? 31.694 3.998 -31.538 1.00 80.62 614 THR A CA 1
ATOM 4848 C C . THR A 1 614 ? 30.277 3.421 -31.472 1.00 80.62 614 THR A C 1
ATOM 4850 O O . THR A 1 614 ? 30.055 2.217 -31.612 1.00 80.62 614 THR A O 1
ATOM 4853 N N . PHE A 1 615 ? 29.283 4.299 -31.311 1.00 84.94 615 PHE A N 1
ATOM 4854 C CA . PHE A 1 615 ? 27.857 3.945 -31.336 1.00 84.94 615 PHE A CA 1
ATOM 4855 C C . PHE A 1 615 ? 27.258 3.988 -32.756 1.00 84.94 615 PHE A C 1
ATOM 4857 O O . PHE A 1 615 ? 26.043 3.885 -32.932 1.00 84.94 615 PHE A O 1
ATOM 4864 N N . GLU A 1 616 ? 28.092 4.115 -33.795 1.00 84.06 616 GLU A N 1
ATOM 4865 C CA . GLU A 1 616 ? 27.637 4.206 -35.190 1.00 84.06 616 GLU A CA 1
ATOM 4866 C C . GLU A 1 616 ? 26.807 2.981 -35.598 1.00 84.06 616 GLU A C 1
ATOM 4868 O O . GLU A 1 616 ? 25.805 3.113 -36.301 1.00 84.06 616 GLU A O 1
ATOM 4873 N N . SER A 1 617 ? 27.171 1.798 -35.086 1.00 82.75 617 SER A N 1
ATOM 4874 C CA . SER A 1 617 ? 26.441 0.543 -35.313 1.00 82.75 617 SER A CA 1
ATOM 4875 C C . SER A 1 617 ? 24.996 0.568 -34.799 1.00 82.75 617 SER A C 1
ATOM 4877 O O . SER A 1 617 ? 24.146 -0.128 -35.351 1.00 82.75 617 SER A O 1
ATOM 4879 N N . VAL A 1 618 ? 24.699 1.419 -33.810 1.00 82.88 618 VAL A N 1
ATOM 4880 C CA . VAL A 1 618 ? 23.352 1.646 -33.260 1.00 82.88 618 VAL A CA 1
ATOM 4881 C C . VAL A 1 618 ? 22.776 3.020 -33.634 1.00 82.88 618 VAL A C 1
ATOM 4883 O O . VAL A 1 618 ? 21.790 3.475 -33.049 1.00 82.88 618 VAL A O 1
ATOM 4886 N N . GLY A 1 619 ? 23.352 3.665 -34.655 1.00 81.25 619 GLY A N 1
ATOM 4887 C CA . GLY A 1 619 ? 22.819 4.882 -35.270 1.00 81.25 619 GLY A CA 1
ATOM 4888 C C . GLY A 1 619 ? 23.191 6.196 -34.579 1.00 81.25 619 GLY A C 1
ATOM 4889 O O . GLY A 1 619 ? 22.540 7.213 -34.835 1.00 81.25 619 GLY A O 1
ATOM 4890 N N . TYR A 1 620 ? 24.228 6.208 -33.732 1.00 84.38 620 TYR A N 1
ATOM 4891 C CA . TYR A 1 620 ? 24.642 7.396 -32.983 1.00 84.38 620 TYR A CA 1
ATOM 4892 C C . TYR A 1 620 ? 26.144 7.692 -33.120 1.00 84.38 620 TYR A C 1
ATOM 4894 O O . TYR A 1 620 ? 26.994 6.891 -32.753 1.00 84.38 620 TYR A O 1
ATOM 4902 N N . ASN A 1 621 ? 26.487 8.877 -33.633 1.00 79.56 621 ASN A N 1
ATOM 4903 C CA . ASN A 1 621 ? 27.863 9.220 -34.035 1.00 79.56 621 ASN A CA 1
ATOM 4904 C C . ASN A 1 621 ? 28.671 9.947 -32.939 1.00 79.56 621 ASN A C 1
ATOM 4906 O O . ASN A 1 621 ? 29.690 10.575 -33.226 1.00 79.56 621 ASN A O 1
ATOM 4910 N N . HIS A 1 622 ? 28.208 9.908 -31.690 1.00 79.12 622 HIS A N 1
ATOM 4911 C CA . HIS A 1 622 ? 28.876 10.527 -30.546 1.00 79.12 622 HIS A CA 1
ATOM 4912 C C . HIS A 1 622 ? 29.114 9.496 -29.442 1.00 79.12 622 HIS A C 1
ATOM 4914 O O . HIS A 1 622 ? 28.492 8.434 -29.421 1.00 79.12 622 HIS A O 1
ATOM 4920 N N . THR A 1 623 ? 30.007 9.822 -28.509 1.00 78.25 623 THR A N 1
ATOM 4921 C CA . THR A 1 623 ? 30.171 9.032 -27.288 1.00 78.25 623 THR A CA 1
ATOM 4922 C C . THR A 1 623 ? 28.916 9.124 -26.434 1.00 78.25 623 THR A C 1
ATOM 4924 O O . THR A 1 623 ? 28.171 10.110 -26.484 1.00 78.25 623 THR A O 1
ATOM 4927 N N . CYS A 1 624 ? 28.662 8.068 -25.671 1.00 80.69 624 CYS A N 1
ATOM 4928 C CA . CYS A 1 624 ? 27.415 7.923 -24.958 1.00 80.69 624 CYS A CA 1
ATOM 4929 C C . CYS A 1 624 ? 27.582 7.175 -23.639 1.00 80.69 624 CYS A C 1
ATOM 4931 O O . CYS A 1 624 ? 28.427 6.291 -23.542 1.00 80.69 624 CYS A O 1
ATOM 4933 N N . GLU A 1 625 ? 26.770 7.508 -22.636 1.00 83.00 625 GLU A N 1
ATOM 4934 C CA . GLU A 1 625 ? 26.607 6.648 -21.466 1.00 83.00 625 GLU A CA 1
ATOM 4935 C C . GLU A 1 625 ? 25.700 5.469 -21.837 1.00 83.00 625 GLU A C 1
ATOM 4937 O O . GLU A 1 625 ? 24.672 5.636 -22.502 1.00 83.00 625 GLU A O 1
ATOM 4942 N N . ALA A 1 626 ? 26.074 4.269 -21.405 1.00 83.12 626 ALA A N 1
ATOM 4943 C CA . ALA A 1 626 ? 25.304 3.060 -21.639 1.00 83.12 626 ALA A CA 1
ATOM 4944 C C . ALA A 1 626 ? 25.047 2.301 -20.341 1.00 83.12 626 ALA A C 1
ATOM 4946 O O . ALA A 1 626 ? 25.843 2.327 -19.405 1.00 83.12 626 ALA A O 1
ATOM 4947 N N . HIS A 1 627 ? 23.942 1.568 -20.316 1.00 85.44 627 HIS A N 1
ATOM 4948 C CA . HIS A 1 627 ? 23.695 0.544 -19.319 1.00 85.44 627 HIS A CA 1
ATOM 4949 C C . HIS A 1 627 ? 24.085 -0.806 -19.907 1.00 85.44 627 HIS A C 1
ATOM 4951 O O . HIS A 1 627 ? 23.553 -1.219 -20.943 1.00 85.44 627 HIS A O 1
ATOM 4957 N N . TYR A 1 628 ? 24.996 -1.502 -19.231 1.00 83.06 628 TYR A N 1
ATOM 4958 C CA . TYR A 1 628 ? 25.274 -2.901 -19.528 1.00 83.06 628 TYR A CA 1
ATOM 4959 C C . TYR A 1 628 ? 24.610 -3.782 -18.491 1.00 83.06 628 TYR A C 1
ATOM 4961 O O . TYR A 1 628 ? 24.636 -3.505 -17.292 1.00 83.06 628 TYR A O 1
ATOM 4969 N N . GLN A 1 629 ? 23.973 -4.835 -18.986 1.00 90.19 629 GLN A N 1
ATOM 4970 C CA . GLN A 1 629 ? 23.256 -5.790 -18.164 1.00 90.19 629 GLN A CA 1
ATOM 4971 C C . GLN A 1 629 ? 23.978 -7.129 -18.194 1.00 90.19 629 GLN A C 1
ATOM 4973 O O . GLN A 1 629 ? 24.515 -7.527 -19.226 1.00 90.19 629 GLN A O 1
ATOM 4978 N N . GLY A 1 630 ? 23.979 -7.808 -17.060 1.00 92.62 630 GLY A N 1
ATOM 4979 C CA . GLY A 1 630 ? 24.597 -9.112 -16.875 1.00 92.62 630 GLY A CA 1
ATOM 4980 C C . GLY A 1 630 ? 23.866 -9.879 -15.785 1.00 92.62 630 GLY A C 1
ATOM 4981 O O . GLY A 1 630 ? 22.712 -9.575 -15.461 1.00 92.62 630 GLY A O 1
ATOM 4982 N N . PHE A 1 631 ? 24.537 -10.859 -15.195 1.00 94.12 631 PHE A N 1
ATOM 4983 C CA . PHE A 1 631 ? 23.997 -11.579 -14.048 1.00 94.12 631 PHE A CA 1
ATOM 4984 C C . PHE A 1 631 ? 25.097 -12.102 -13.137 1.00 94.12 631 PHE A C 1
ATOM 4986 O O . PHE A 1 631 ? 26.250 -12.241 -13.545 1.00 94.12 631 PHE A O 1
ATOM 4993 N N . ARG A 1 632 ? 24.695 -12.406 -11.907 1.00 93.38 632 ARG A N 1
ATOM 4994 C CA . ARG A 1 632 ? 25.488 -13.073 -10.884 1.00 93.38 632 ARG A CA 1
ATOM 4995 C C . ARG A 1 632 ? 24.827 -14.391 -10.515 1.00 93.38 632 ARG A C 1
ATOM 4997 O O . ARG A 1 632 ? 23.604 -14.441 -10.393 1.00 93.38 632 ARG A O 1
ATOM 5004 N N . GLU A 1 633 ? 25.628 -15.423 -10.311 1.00 94.56 633 GLU A N 1
ATOM 5005 C CA . GLU A 1 633 ? 25.255 -16.546 -9.457 1.00 94.56 633 GLU A CA 1
ATOM 5006 C C . GLU A 1 633 ? 25.722 -16.221 -8.036 1.00 94.56 633 GLU A C 1
ATOM 5008 O O . GLU A 1 633 ? 26.893 -15.901 -7.820 1.00 94.56 633 GLU A O 1
ATOM 5013 N N . VAL A 1 634 ? 24.793 -16.239 -7.085 1.00 92.94 634 VAL A N 1
ATOM 5014 C CA . VAL A 1 634 ? 25.016 -15.857 -5.688 1.00 92.94 634 VAL A CA 1
ATOM 5015 C C . VAL A 1 634 ? 24.766 -17.059 -4.788 1.00 92.94 634 VAL A C 1
ATOM 5017 O O . VAL A 1 634 ? 23.764 -17.755 -4.956 1.00 92.94 634 VAL A O 1
ATOM 5020 N N . ASP A 1 635 ? 25.652 -17.277 -3.823 1.00 92.31 635 ASP A N 1
ATOM 5021 C CA . ASP A 1 635 ? 25.508 -18.303 -2.796 1.00 92.31 635 ASP A CA 1
ATOM 5022 C C . ASP A 1 635 ? 24.392 -17.939 -1.796 1.00 92.31 635 ASP A C 1
ATOM 5024 O O . ASP A 1 635 ? 24.336 -16.814 -1.293 1.00 92.31 635 ASP A O 1
ATOM 5028 N N . LEU A 1 636 ? 23.502 -18.892 -1.503 1.00 91.00 636 LEU A N 1
ATOM 5029 C CA . LEU A 1 636 ? 22.391 -18.752 -0.552 1.00 91.00 636 LEU A CA 1
ATOM 5030 C C . LEU A 1 636 ? 22.619 -19.512 0.769 1.00 91.00 636 LEU A C 1
ATOM 5032 O O . LEU A 1 636 ? 21.685 -19.663 1.561 1.00 91.00 636 LEU A O 1
ATOM 5036 N N . SER A 1 637 ? 23.822 -20.032 1.023 1.00 84.62 637 SER A N 1
ATOM 5037 C CA . SER A 1 637 ? 24.143 -20.716 2.286 1.00 84.62 637 SER A CA 1
ATOM 5038 C C . SER A 1 637 ? 24.212 -19.749 3.477 1.00 84.62 637 SER A C 1
ATOM 5040 O O . SER A 1 637 ? 24.020 -20.161 4.623 1.00 84.62 637 SER A O 1
ATOM 5042 N N . SER A 1 638 ? 24.429 -18.458 3.204 1.00 80.56 638 SER A N 1
ATOM 5043 C CA . SER A 1 638 ? 24.335 -17.350 4.158 1.00 80.56 638 SER A CA 1
ATOM 5044 C C . SER A 1 638 ? 23.050 -16.537 3.953 1.00 80.56 638 SER A C 1
ATOM 5046 O O . SER A 1 638 ? 22.460 -16.559 2.876 1.00 80.56 638 SER A O 1
ATOM 5048 N N . ASP A 1 639 ? 22.592 -15.828 4.992 1.00 82.25 639 ASP A N 1
ATOM 5049 C CA . ASP A 1 639 ? 21.416 -14.949 4.918 1.00 82.25 639 ASP A CA 1
ATOM 5050 C C . ASP A 1 639 ? 21.744 -13.542 5.471 1.00 82.25 639 ASP A C 1
ATOM 5052 O O . ASP A 1 639 ? 22.026 -13.414 6.668 1.00 82.25 639 ASP A O 1
ATOM 5056 N N . PRO A 1 640 ? 21.728 -12.483 4.634 1.00 83.12 640 PRO A N 1
ATOM 5057 C CA . PRO A 1 640 ? 21.528 -12.534 3.185 1.00 83.12 640 PRO A CA 1
ATOM 5058 C C . PRO A 1 640 ? 22.695 -13.219 2.465 1.00 83.12 640 PRO A C 1
ATOM 5060 O O . PRO A 1 640 ? 23.855 -13.027 2.824 1.00 83.12 640 PRO A O 1
ATOM 5063 N N . GLY A 1 641 ? 22.378 -13.955 1.403 1.00 83.19 641 GLY A N 1
ATOM 5064 C CA . GLY A 1 641 ? 23.340 -14.459 0.437 1.00 83.19 641 GLY A CA 1
ATOM 5065 C C . GLY A 1 641 ? 23.929 -13.295 -0.348 1.00 83.19 641 GLY A C 1
ATOM 5066 O O . GLY A 1 641 ? 23.213 -12.602 -1.079 1.00 83.19 641 GLY A O 1
ATOM 5067 N N . THR A 1 642 ? 25.219 -13.035 -0.144 1.00 83.75 642 THR A N 1
ATOM 5068 C CA . THR A 1 642 ? 25.942 -11.913 -0.773 1.00 83.75 642 THR A CA 1
ATOM 5069 C C . THR A 1 642 ? 27.182 -12.349 -1.546 1.00 83.75 642 THR A C 1
ATOM 5071 O O . THR A 1 642 ? 27.759 -11.553 -2.286 1.00 83.75 642 THR A O 1
ATOM 5074 N N . GLU A 1 643 ? 27.633 -13.588 -1.359 1.00 89.31 643 GLU A N 1
ATOM 5075 C CA . GLU A 1 643 ? 28.831 -14.100 -2.016 1.00 89.31 643 GLU A CA 1
ATOM 5076 C C . GLU A 1 643 ? 28.530 -14.421 -3.481 1.00 89.31 643 GLU A C 1
ATOM 5078 O O . GLU A 1 643 ? 27.647 -15.214 -3.793 1.00 89.31 643 GLU A O 1
ATOM 5083 N N . THR A 1 644 ? 29.248 -13.766 -4.394 1.00 91.12 644 THR A N 1
ATOM 5084 C CA . THR A 1 644 ? 29.123 -14.008 -5.835 1.00 91.12 644 THR A CA 1
ATOM 5085 C C . THR A 1 644 ? 30.056 -15.142 -6.236 1.00 91.12 644 THR A C 1
ATOM 5087 O O . THR A 1 644 ? 31.272 -15.012 -6.109 1.00 91.12 644 THR A O 1
ATOM 5090 N N . ILE A 1 645 ? 29.481 -16.226 -6.748 1.00 92.62 645 ILE A N 1
ATOM 5091 C CA . ILE A 1 645 ? 30.200 -17.413 -7.229 1.00 92.62 645 ILE A CA 1
ATOM 5092 C C . ILE A 1 645 ? 30.675 -17.187 -8.663 1.00 92.62 645 ILE A C 1
ATOM 5094 O O . ILE A 1 645 ? 31.795 -17.537 -9.033 1.00 92.62 645 ILE A O 1
ATOM 5098 N N . PHE A 1 646 ? 29.819 -16.566 -9.471 1.00 94.81 646 PHE A N 1
ATOM 5099 C CA . PHE A 1 646 ? 30.080 -16.281 -10.871 1.00 94.81 646 PHE A CA 1
ATOM 5100 C C . PHE A 1 646 ? 29.417 -14.962 -11.264 1.00 94.81 646 PHE A C 1
ATOM 5102 O O . PHE A 1 646 ? 28.309 -14.664 -10.825 1.00 94.81 646 PHE A O 1
ATOM 5109 N N . GLU A 1 647 ? 30.066 -14.181 -12.125 1.00 93.44 647 GLU A N 1
ATOM 5110 C CA . GLU A 1 647 ? 29.472 -12.997 -12.744 1.00 93.44 647 GLU A CA 1
ATOM 5111 C C . GLU A 1 647 ? 29.746 -13.005 -14.247 1.00 93.44 647 GLU A C 1
ATOM 5113 O O . GLU A 1 647 ? 30.892 -13.133 -14.684 1.00 93.44 647 GLU A O 1
ATOM 5118 N N . PHE A 1 648 ? 28.692 -12.806 -15.039 1.00 95.12 648 PHE A N 1
ATOM 5119 C CA . PHE A 1 648 ? 28.832 -12.506 -16.456 1.00 95.12 648 PHE A CA 1
ATOM 5120 C C . PHE A 1 648 ? 28.663 -11.012 -16.710 1.00 95.12 648 PHE A C 1
ATOM 5122 O O . PHE A 1 648 ? 27.613 -10.424 -16.439 1.00 95.12 648 PHE A O 1
ATOM 5129 N N . ASP A 1 649 ? 29.690 -10.424 -17.314 1.00 90.94 649 ASP A N 1
ATOM 5130 C CA . ASP A 1 649 ? 29.694 -9.042 -17.766 1.00 90.94 649 ASP A CA 1
ATOM 5131 C C . ASP A 1 649 ? 29.192 -8.934 -19.212 1.00 90.94 649 ASP A C 1
ATOM 5133 O O . ASP A 1 649 ? 29.856 -9.365 -20.162 1.00 90.94 649 ASP A O 1
ATOM 5137 N N . GLY A 1 650 ? 28.033 -8.296 -19.385 1.00 90.94 650 GLY A N 1
ATOM 5138 C CA . GLY A 1 650 ? 27.414 -8.085 -20.691 1.00 90.94 650 GLY A CA 1
ATOM 5139 C C . GLY A 1 650 ? 28.276 -7.313 -21.690 1.00 90.94 650 GLY A C 1
ATOM 5140 O O . GLY A 1 650 ? 28.018 -7.403 -22.887 1.00 90.94 650 GLY A O 1
ATOM 5141 N N . ARG A 1 651 ? 29.323 -6.592 -21.257 1.00 88.56 651 ARG A N 1
ATOM 5142 C CA . ARG A 1 651 ? 30.253 -5.882 -22.162 1.00 88.56 651 ARG A CA 1
ATOM 5143 C C . ARG A 1 651 ? 31.017 -6.812 -23.105 1.00 88.56 651 ARG A C 1
ATOM 5145 O O . ARG A 1 651 ? 31.584 -6.344 -24.088 1.00 88.56 651 ARG A O 1
ATOM 5152 N N . LYS A 1 652 ? 31.006 -8.125 -22.846 1.00 90.69 652 LYS A N 1
ATOM 5153 C CA . LYS A 1 652 ? 31.502 -9.145 -23.783 1.00 90.69 652 LYS A CA 1
ATOM 5154 C C . LYS A 1 652 ? 30.647 -9.276 -25.057 1.00 90.69 652 LYS A C 1
ATOM 5156 O O . LYS A 1 652 ? 31.108 -9.881 -26.023 1.00 90.69 652 LYS A O 1
ATOM 5161 N N . ILE A 1 653 ? 29.426 -8.736 -25.074 1.00 91.69 653 ILE A N 1
ATOM 5162 C CA . ILE A 1 653 ? 28.540 -8.694 -26.246 1.00 91.69 653 ILE A CA 1
ATOM 5163 C C . ILE A 1 653 ? 28.715 -7.343 -26.945 1.00 91.69 653 ILE A C 1
ATOM 5165 O O . ILE A 1 653 ? 28.588 -6.288 -26.323 1.00 91.69 653 ILE A O 1
ATOM 5169 N N . GLY A 1 654 ? 29.019 -7.377 -28.244 1.00 88.12 654 GLY A N 1
ATOM 5170 C CA . GLY A 1 654 ? 29.334 -6.174 -29.014 1.00 88.12 654 GLY A CA 1
ATOM 5171 C C . GLY A 1 654 ? 28.125 -5.261 -29.245 1.00 88.12 654 GLY A C 1
ATOM 5172 O O . GLY A 1 654 ? 27.000 -5.725 -29.415 1.00 88.12 654 GLY A O 1
ATOM 5173 N N . LEU A 1 655 ? 28.363 -3.946 -29.337 1.00 87.00 655 LEU A N 1
ATOM 5174 C CA . LEU A 1 655 ? 27.327 -2.951 -29.672 1.00 87.00 655 LEU A CA 1
ATOM 5175 C C . LEU A 1 655 ? 26.611 -3.252 -30.992 1.00 87.00 655 LEU A C 1
ATOM 5177 O O . LEU A 1 655 ? 25.408 -3.042 -31.113 1.00 87.00 655 LEU A O 1
ATOM 5181 N N . ASN A 1 656 ? 27.354 -3.777 -31.965 1.00 88.62 656 ASN A N 1
ATOM 5182 C CA . ASN A 1 656 ? 26.852 -4.160 -33.278 1.00 88.62 656 ASN A CA 1
ATOM 5183 C C . ASN A 1 656 ? 25.897 -5.363 -33.246 1.00 88.62 656 ASN A C 1
ATOM 5185 O O . ASN A 1 656 ? 25.242 -5.621 -34.253 1.00 88.62 656 ASN A O 1
ATOM 5189 N N . GLU A 1 657 ? 25.814 -6.092 -32.128 1.00 93.00 657 GLU A N 1
ATOM 5190 C CA . GLU A 1 657 ? 24.803 -7.131 -31.920 1.00 93.00 657 GLU A CA 1
ATOM 5191 C C . GLU A 1 657 ? 23.446 -6.542 -31.509 1.00 93.00 657 GLU A C 1
ATOM 5193 O O . GLU A 1 657 ? 22.415 -7.204 -31.651 1.00 93.00 657 GLU A O 1
ATOM 5198 N N . SER A 1 658 ? 23.420 -5.303 -31.002 1.00 90.19 658 SER A N 1
ATOM 5199 C CA . SER A 1 658 ? 22.181 -4.658 -30.585 1.00 90.19 658 SER A CA 1
ATOM 5200 C C . SER A 1 658 ? 21.315 -4.338 -31.796 1.00 90.19 658 SER A C 1
ATOM 5202 O O . SER A 1 658 ? 21.687 -3.595 -32.703 1.00 90.19 658 SER A O 1
ATOM 5204 N N . THR A 1 659 ? 20.098 -4.861 -31.775 1.00 88.44 659 THR A N 1
ATOM 5205 C CA . THR A 1 659 ? 19.035 -4.462 -32.686 1.00 88.44 659 THR A CA 1
ATOM 5206 C C . THR A 1 659 ? 18.262 -3.274 -32.124 1.00 88.44 659 THR A C 1
ATOM 5208 O O . THR A 1 659 ? 17.223 -2.924 -32.673 1.00 88.44 659 THR A O 1
ATOM 5211 N N . TYR A 1 660 ? 18.708 -2.640 -31.036 1.00 86.06 660 TYR A N 1
ATOM 5212 C CA . TYR A 1 660 ? 18.052 -1.481 -30.443 1.00 86.06 660 TYR A CA 1
ATOM 5213 C C . TYR A 1 660 ? 18.773 -0.172 -30.792 1.00 86.06 660 TYR A C 1
ATOM 5215 O O . TYR A 1 660 ? 19.552 0.383 -30.018 1.00 86.06 660 TYR A O 1
ATOM 5223 N N . PHE A 1 661 ? 18.485 0.312 -31.999 1.00 80.44 661 PHE A N 1
ATOM 5224 C CA . PHE A 1 661 ? 19.104 1.491 -32.600 1.00 80.44 661 PHE A CA 1
ATOM 5225 C C . PHE A 1 661 ? 18.097 2.624 -32.833 1.00 80.44 661 PHE A C 1
ATOM 5227 O O . PHE A 1 661 ? 16.890 2.401 -32.975 1.00 80.44 661 PHE A O 1
ATOM 5234 N N . SER A 1 662 ? 18.599 3.857 -32.892 1.00 77.56 662 SER A N 1
ATOM 5235 C CA . SER A 1 662 ? 17.796 5.066 -33.104 1.00 77.56 662 SER A CA 1
ATOM 5236 C C . SER A 1 662 ? 18.624 6.147 -33.798 1.00 77.56 662 SER A C 1
ATOM 5238 O O . SER A 1 662 ? 19.846 6.062 -33.826 1.00 77.56 662 SER A O 1
ATOM 5240 N N . TYR A 1 663 ? 17.972 7.178 -34.346 1.00 72.62 663 TYR A N 1
ATOM 5241 C CA . TYR A 1 663 ? 18.635 8.266 -35.075 1.00 72.62 663 TYR A CA 1
ATOM 5242 C C . TYR A 1 663 ? 18.136 9.644 -34.620 1.00 72.62 663 TYR A C 1
ATOM 5244 O O . TYR A 1 663 ? 17.015 9.791 -34.123 1.00 72.62 663 TYR A O 1
ATOM 5252 N N . GLY A 1 664 ? 18.957 10.677 -34.829 1.00 73.00 664 GLY A N 1
ATOM 5253 C CA . GLY A 1 664 ? 18.582 12.072 -34.575 1.00 73.00 664 GLY A CA 1
ATOM 5254 C C . GLY A 1 664 ? 18.269 12.370 -33.095 1.00 73.00 664 GLY A C 1
ATOM 5255 O O . GLY A 1 664 ? 18.879 11.771 -32.208 1.00 73.00 664 GLY A O 1
ATOM 5256 N N . PRO A 1 665 ? 17.305 13.264 -32.791 1.00 69.62 665 PRO A N 1
ATOM 5257 C CA . PRO A 1 665 ? 17.012 13.702 -31.416 1.00 69.62 665 PRO A CA 1
ATOM 5258 C C . PRO A 1 665 ? 16.610 12.576 -30.445 1.00 69.62 665 PRO A C 1
ATOM 5260 O O . PRO A 1 665 ? 16.775 12.693 -29.228 1.00 69.62 665 PRO A O 1
ATOM 5263 N N . THR A 1 666 ? 16.075 11.465 -30.961 1.00 77.44 666 THR A N 1
ATOM 5264 C CA . THR A 1 666 ? 15.709 10.304 -30.139 1.00 77.44 666 THR A CA 1
ATOM 5265 C C . THR A 1 666 ? 16.949 9.562 -29.638 1.00 77.44 666 THR A C 1
ATOM 5267 O O . THR A 1 666 ? 16.975 9.172 -28.472 1.00 77.44 666 THR A O 1
ATOM 5270 N N . ALA A 1 667 ? 17.988 9.430 -30.466 1.00 82.00 667 ALA A N 1
ATOM 5271 C CA . ALA A 1 667 ? 19.260 8.828 -30.066 1.00 82.00 667 ALA A CA 1
ATOM 5272 C C . ALA A 1 667 ? 19.966 9.662 -28.982 1.00 82.00 667 ALA A C 1
ATOM 5274 O O . ALA A 1 667 ? 20.419 9.111 -27.983 1.00 82.00 667 ALA A O 1
ATOM 5275 N N . GLU A 1 668 ? 19.948 10.997 -29.093 1.00 83.06 668 GLU A N 1
ATOM 5276 C CA . GLU A 1 668 ? 20.451 11.883 -28.027 1.00 83.06 668 GLU A CA 1
ATOM 5277 C C . GLU A 1 668 ? 19.707 11.678 -26.699 1.00 83.06 668 GLU A C 1
ATOM 5279 O O . GLU A 1 668 ? 20.301 11.731 -25.623 1.00 83.06 668 GLU A O 1
ATOM 5284 N N . THR A 1 669 ? 18.393 11.446 -26.762 1.00 83.00 669 THR A N 1
ATOM 5285 C CA . THR A 1 669 ? 17.564 11.233 -25.567 1.00 83.00 669 THR A CA 1
ATOM 5286 C C . THR A 1 669 ? 17.850 9.885 -24.912 1.00 83.00 669 THR A C 1
ATOM 5288 O O . THR A 1 669 ? 17.951 9.822 -23.689 1.00 83.00 669 THR A O 1
ATOM 5291 N N . MET A 1 670 ? 17.995 8.820 -25.708 1.00 84.44 670 MET A N 1
ATOM 5292 C CA . MET A 1 670 ? 18.422 7.504 -25.213 1.00 84.44 670 MET A CA 1
ATOM 5293 C C . MET A 1 670 ? 19.792 7.606 -24.555 1.00 84.44 670 MET A C 1
ATOM 5295 O O . MET A 1 670 ? 19.990 7.104 -23.453 1.00 84.44 670 MET A O 1
ATOM 5299 N N . CYS A 1 671 ? 20.690 8.355 -25.187 1.00 84.12 671 CYS A N 1
ATOM 5300 C CA . CYS A 1 671 ? 22.031 8.535 -24.691 1.00 84.12 671 CYS A CA 1
ATOM 5301 C C . CYS A 1 671 ? 22.101 9.253 -23.339 1.00 84.12 671 CYS A C 1
ATOM 5303 O O . CYS A 1 671 ? 22.759 8.790 -22.412 1.00 84.12 671 CYS A O 1
ATOM 5305 N N . LYS A 1 672 ? 21.352 10.352 -23.186 1.00 85.00 672 LYS A N 1
ATOM 5306 C CA . LYS A 1 672 ? 21.254 11.098 -21.918 1.00 85.00 672 LYS A CA 1
ATOM 5307 C C . LYS A 1 672 ? 20.650 10.288 -20.766 1.00 85.00 672 LYS A C 1
ATOM 5309 O O . LYS A 1 672 ? 20.773 10.705 -19.621 1.00 85.00 672 LYS A O 1
ATOM 5314 N N . ARG A 1 673 ? 19.935 9.198 -21.060 1.00 83.31 673 ARG A N 1
ATOM 5315 C CA . ARG A 1 673 ? 19.286 8.332 -20.061 1.00 83.31 673 ARG A CA 1
ATOM 5316 C C . ARG A 1 673 ? 20.107 7.087 -19.708 1.00 83.31 673 ARG A C 1
ATOM 5318 O O . ARG A 1 673 ? 19.644 6.314 -18.874 1.00 83.31 673 ARG A O 1
ATOM 5325 N N . GLY A 1 674 ? 21.268 6.896 -20.335 1.00 86.31 674 GLY A N 1
ATOM 5326 C CA . GLY A 1 674 ? 21.991 5.629 -20.328 1.00 86.31 674 GLY A CA 1
ATOM 5327 C C . GLY A 1 674 ? 21.364 4.659 -21.329 1.00 86.31 674 GLY A C 1
ATOM 5328 O O . GLY A 1 674 ? 20.279 4.116 -21.105 1.00 86.31 674 GLY A O 1
ATOM 5329 N N . TRP A 1 675 ? 22.031 4.457 -22.465 1.00 87.12 675 TRP A N 1
ATOM 5330 C CA . TRP A 1 675 ? 21.529 3.598 -23.537 1.00 87.12 675 TRP A CA 1
ATOM 5331 C C . TRP A 1 675 ? 21.501 2.133 -23.091 1.00 87.12 675 TRP A C 1
ATOM 5333 O O . TRP A 1 675 ? 22.534 1.551 -22.773 1.00 87.12 675 TRP A O 1
ATOM 5343 N N . ASP A 1 676 ? 20.320 1.521 -23.083 1.00 87.88 676 ASP A N 1
ATOM 5344 C CA . ASP A 1 676 ? 20.135 0.131 -22.666 1.00 87.88 676 ASP A CA 1
ATOM 5345 C C . ASP A 1 676 ? 20.331 -0.824 -23.844 1.00 87.88 676 ASP A C 1
ATOM 5347 O O . ASP A 1 676 ? 19.422 -1.029 -24.639 1.00 87.88 676 ASP A O 1
ATOM 5351 N N . LEU A 1 677 ? 21.529 -1.371 -24.011 1.00 86.06 677 LEU A N 1
ATOM 5352 C CA . LEU A 1 677 ? 21.922 -2.022 -25.269 1.00 86.06 677 LEU A CA 1
ATOM 5353 C C . LEU A 1 677 ? 21.514 -3.492 -25.378 1.00 86.06 677 LEU A C 1
ATOM 5355 O O . LEU A 1 677 ? 21.316 -3.985 -26.489 1.00 86.06 677 LEU A O 1
ATOM 5359 N N . LEU A 1 678 ? 21.403 -4.182 -24.240 1.00 90.69 678 LEU A N 1
ATOM 5360 C CA . LEU A 1 678 ? 21.147 -5.625 -24.184 1.00 90.69 678 LEU A CA 1
ATOM 5361 C C . LEU A 1 678 ? 19.750 -5.950 -23.660 1.00 90.69 678 LEU A C 1
ATOM 5363 O O . LEU A 1 678 ? 19.077 -6.807 -24.234 1.00 90.69 678 LEU A O 1
ATOM 5367 N N . HIS A 1 679 ? 19.300 -5.257 -22.610 1.00 92.44 679 HIS A N 1
ATOM 5368 C CA . HIS A 1 679 ? 18.038 -5.524 -21.920 1.00 92.44 679 HIS A CA 1
ATOM 5369 C C . HIS A 1 679 ? 17.821 -7.014 -21.612 1.00 92.44 679 HIS A C 1
ATOM 5371 O O . HIS A 1 679 ? 17.125 -7.741 -22.330 1.00 92.44 679 HIS A O 1
ATOM 5377 N N . VAL A 1 680 ? 18.475 -7.486 -20.553 1.00 94.81 680 VAL A N 1
ATOM 5378 C CA . VAL A 1 680 ? 18.490 -8.892 -20.153 1.00 94.81 680 VAL A CA 1
ATOM 5379 C C . VAL A 1 680 ? 17.185 -9.231 -19.428 1.00 94.81 680 VAL A C 1
ATOM 5381 O O . VAL A 1 680 ? 16.890 -8.713 -18.354 1.00 94.81 680 VAL A O 1
ATOM 5384 N N . ASN A 1 681 ? 16.399 -10.119 -20.039 1.00 94.31 681 ASN A N 1
ATOM 5385 C CA . ASN A 1 681 ? 15.032 -10.448 -19.626 1.00 94.31 681 ASN A CA 1
ATOM 5386 C C . ASN A 1 681 ? 14.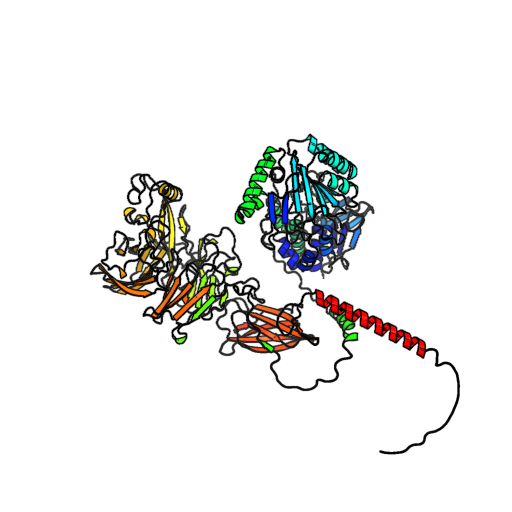911 -11.753 -18.844 1.00 94.31 681 ASN A C 1
ATOM 5388 O O . ASN A 1 681 ? 13.951 -11.935 -18.098 1.00 94.31 681 ASN A O 1
ATOM 5392 N N . ALA A 1 682 ? 15.828 -12.693 -19.047 1.00 95.81 682 ALA A N 1
ATOM 5393 C CA . ALA A 1 682 ? 15.852 -13.957 -18.318 1.00 95.81 682 ALA A CA 1
ATOM 5394 C C . ALA A 1 682 ? 17.272 -14.518 -18.279 1.00 95.81 682 ALA A C 1
ATOM 5396 O O . ALA A 1 682 ? 18.047 -14.289 -19.210 1.00 95.81 682 ALA A O 1
ATOM 5397 N N . VAL A 1 683 ? 17.577 -15.248 -17.212 1.00 97.06 683 VAL A N 1
ATOM 5398 C CA . VAL A 1 683 ? 18.787 -16.055 -17.073 1.00 97.06 683 VAL A CA 1
ATOM 5399 C C . VAL A 1 683 ? 18.388 -17.386 -16.457 1.00 97.06 683 VAL A C 1
ATOM 5401 O O . VAL A 1 683 ? 17.527 -17.423 -15.576 1.00 97.06 683 VAL A O 1
ATOM 5404 N N . ASP A 1 684 ? 19.001 -18.453 -16.944 1.00 97.25 684 ASP A N 1
ATOM 5405 C CA . ASP A 1 684 ? 18.787 -19.818 -16.489 1.00 97.25 684 ASP A CA 1
ATOM 5406 C C . ASP A 1 684 ? 20.118 -20.570 -16.408 1.00 97.25 684 ASP A C 1
ATOM 5408 O O . ASP A 1 684 ? 21.074 -20.204 -17.099 1.00 97.25 684 ASP A O 1
ATOM 5412 N N . LYS A 1 685 ? 20.174 -21.628 -15.597 1.00 96.56 685 LYS A N 1
ATOM 5413 C CA . LYS A 1 685 ? 21.312 -22.556 -15.543 1.00 96.56 685 LYS A CA 1
ATOM 5414 C C . LYS A 1 685 ? 20.898 -23.856 -16.219 1.00 96.56 685 LYS A C 1
ATOM 5416 O O . LYS A 1 685 ? 19.862 -24.427 -15.897 1.00 96.56 685 LYS A O 1
ATOM 5421 N N . CYS A 1 686 ? 21.663 -24.291 -17.208 1.00 96.69 686 CYS A N 1
ATOM 5422 C CA . CYS A 1 686 ? 21.330 -25.468 -18.002 1.00 96.69 686 CYS A CA 1
ATOM 5423 C C . CYS A 1 686 ? 21.904 -26.746 -17.368 1.00 96.69 686 CYS A C 1
ATOM 5425 O O . CYS A 1 686 ? 22.758 -26.662 -16.485 1.00 96.69 686 CYS A O 1
ATOM 5427 N N . PRO A 1 687 ? 21.485 -27.942 -17.829 1.00 94.19 687 PRO A N 1
ATOM 5428 C CA . PRO A 1 687 ? 21.895 -29.212 -17.218 1.00 94.19 687 PRO A CA 1
ATOM 5429 C C . PRO A 1 687 ? 23.407 -29.491 -17.203 1.00 94.19 687 PRO A C 1
ATOM 5431 O O . PRO A 1 687 ? 23.869 -30.304 -16.410 1.00 94.19 687 PRO A O 1
ATOM 5434 N N . ASP A 1 688 ? 24.175 -28.850 -18.083 1.00 94.44 688 ASP A N 1
ATOM 5435 C CA . ASP A 1 688 ? 25.640 -28.930 -18.158 1.00 94.44 688 ASP A CA 1
ATOM 5436 C C . ASP A 1 688 ? 26.364 -27.924 -17.239 1.00 94.44 688 ASP A C 1
ATOM 5438 O O . ASP A 1 688 ? 27.589 -27.861 -17.258 1.00 94.44 688 ASP A O 1
ATOM 5442 N N . GLY A 1 689 ? 25.627 -27.131 -16.454 1.00 95.00 689 GLY A N 1
ATOM 5443 C CA . GLY A 1 689 ? 26.156 -26.101 -15.555 1.00 95.00 689 GLY A CA 1
ATOM 5444 C C . GLY A 1 689 ? 26.338 -24.726 -16.202 1.00 95.00 689 GLY A C 1
ATOM 5445 O O . GLY A 1 689 ? 26.372 -23.725 -15.492 1.00 95.00 689 GLY A O 1
ATOM 5446 N N . ASP A 1 690 ? 26.381 -24.653 -17.533 1.00 97.69 690 ASP A N 1
ATOM 5447 C CA . ASP A 1 690 ? 26.488 -23.405 -18.289 1.00 97.69 690 ASP A CA 1
ATOM 5448 C C . ASP A 1 690 ? 25.180 -22.603 -18.261 1.00 97.69 690 ASP A C 1
ATOM 5450 O O . ASP A 1 690 ? 24.081 -23.152 -18.158 1.00 97.69 690 ASP A O 1
ATOM 5454 N N . TYR A 1 691 ? 25.274 -21.295 -18.480 1.00 98.50 691 TYR A N 1
ATOM 5455 C CA . TYR A 1 691 ? 24.135 -20.386 -18.375 1.00 98.50 691 TYR A CA 1
ATOM 5456 C C . TYR A 1 691 ? 23.471 -20.106 -19.719 1.00 98.50 691 TYR A C 1
ATOM 5458 O O . TYR A 1 691 ? 24.137 -20.019 -20.751 1.00 98.50 691 TYR A O 1
ATOM 5466 N N . LEU A 1 692 ? 22.158 -19.887 -19.698 1.00 98.56 692 LEU A N 1
ATOM 5467 C CA . LEU A 1 692 ? 21.386 -19.349 -20.813 1.00 98.56 692 LEU A CA 1
ATOM 5468 C C . LEU A 1 692 ? 20.895 -17.948 -20.450 1.00 98.56 692 LEU A C 1
ATOM 5470 O O . LEU A 1 692 ? 20.081 -17.788 -19.546 1.00 98.56 692 LEU A O 1
ATOM 5474 N N . MET A 1 693 ? 21.345 -16.933 -21.182 1.00 98.06 693 MET A N 1
ATOM 5475 C CA . MET A 1 693 ? 20.922 -15.546 -21.001 1.00 98.06 693 MET A CA 1
ATOM 5476 C C . MET A 1 693 ? 20.076 -15.077 -22.187 1.00 98.06 693 MET A C 1
ATOM 5478 O O . MET A 1 693 ? 20.463 -15.218 -23.345 1.00 98.06 693 MET A O 1
ATOM 5482 N N . SER A 1 694 ? 18.933 -14.459 -21.899 1.00 97.50 694 SER A N 1
ATOM 5483 C CA . SER A 1 694 ? 18.055 -13.838 -22.891 1.00 97.50 694 SER A CA 1
ATOM 5484 C C . SER A 1 694 ? 18.228 -12.325 -22.900 1.00 97.50 694 SER A C 1
ATOM 5486 O O . SER A 1 694 ? 17.838 -11.670 -21.931 1.00 97.50 694 SER A O 1
ATOM 5488 N N . ALA A 1 695 ? 18.699 -11.762 -24.012 1.00 95.75 695 ALA A N 1
ATOM 5489 C CA . ALA A 1 695 ? 18.812 -10.318 -24.205 1.00 95.75 695 ALA A CA 1
ATOM 5490 C C . ALA A 1 695 ? 17.822 -9.850 -25.281 1.00 95.75 695 ALA A C 1
ATOM 5492 O O . ALA A 1 695 ? 17.901 -10.222 -26.456 1.00 95.75 695 ALA A O 1
ATOM 5493 N N . ARG A 1 696 ? 16.835 -9.049 -24.868 1.00 93.25 696 ARG A N 1
ATOM 5494 C CA . ARG A 1 696 ? 15.740 -8.622 -25.748 1.00 93.25 696 ARG A CA 1
ATOM 5495 C C . ARG A 1 696 ? 16.210 -7.593 -26.765 1.00 93.25 696 ARG A C 1
ATOM 5497 O O . ARG A 1 696 ? 15.676 -7.599 -27.867 1.00 93.25 696 ARG A O 1
ATOM 5504 N N . HIS A 1 697 ? 17.171 -6.730 -26.435 1.00 92.75 697 HIS A N 1
ATOM 5505 C CA . HIS A 1 697 ? 17.645 -5.684 -27.349 1.00 92.75 697 HIS A CA 1
ATOM 5506 C C . HIS A 1 697 ? 18.626 -6.175 -28.414 1.00 92.75 697 HIS A C 1
ATOM 5508 O O . HIS A 1 697 ? 18.905 -5.429 -29.343 1.00 92.75 697 HIS A O 1
ATOM 5514 N N . THR A 1 698 ? 19.061 -7.434 -28.356 1.00 94.44 698 THR A N 1
ATOM 5515 C CA . THR A 1 698 ? 19.801 -8.105 -29.440 1.00 94.44 698 THR A CA 1
ATOM 5516 C C . THR A 1 698 ? 18.954 -9.146 -30.180 1.00 94.44 698 THR A C 1
ATOM 5518 O O . THR A 1 698 ? 19.415 -9.729 -31.157 1.00 94.44 698 THR A O 1
ATOM 5521 N N . ASP A 1 699 ? 17.710 -9.379 -29.735 1.00 95.00 699 ASP A N 1
ATOM 5522 C CA . ASP A 1 699 ? 16.826 -10.446 -30.227 1.00 95.00 699 ASP A CA 1
ATOM 5523 C C . ASP A 1 699 ? 17.478 -11.845 -30.182 1.00 95.00 699 ASP A C 1
ATOM 5525 O O . ASP A 1 699 ? 17.211 -12.688 -31.041 1.00 95.00 699 ASP A O 1
ATOM 5529 N N . ALA A 1 700 ? 18.353 -12.084 -29.194 1.00 97.50 700 ALA A N 1
ATOM 5530 C CA . ALA A 1 700 ? 19.171 -13.291 -29.119 1.00 97.50 700 ALA A CA 1
ATOM 5531 C C . ALA A 1 700 ? 19.217 -13.941 -27.725 1.00 97.50 700 ALA A C 1
ATOM 5533 O O . ALA A 1 700 ? 19.086 -13.287 -26.682 1.00 97.50 700 ALA A O 1
ATOM 5534 N N . LEU A 1 701 ? 19.437 -15.257 -27.728 1.00 98.56 701 LEU A N 1
ATOM 5535 C CA . LEU A 1 701 ? 19.840 -16.043 -26.566 1.00 98.56 701 LEU A CA 1
ATOM 5536 C C . LEU A 1 701 ? 21.342 -16.331 -26.627 1.00 98.56 701 LEU A C 1
ATOM 5538 O O . LEU A 1 701 ? 21.873 -16.646 -27.693 1.00 98.56 701 LEU A O 1
ATOM 5542 N N . TYR A 1 702 ? 21.996 -16.286 -25.472 1.00 98.56 702 TYR A N 1
ATOM 5543 C CA . TYR A 1 702 ? 23.427 -16.518 -25.310 1.00 98.56 702 TYR A CA 1
ATOM 5544 C C . TYR A 1 702 ? 23.644 -17.687 -24.361 1.00 98.56 702 TYR A C 1
ATOM 5546 O O . TYR A 1 702 ? 23.176 -17.649 -23.222 1.00 98.56 702 TYR A O 1
ATOM 5554 N N . LYS A 1 703 ? 24.373 -18.704 -24.816 1.00 98.31 703 LYS A N 1
ATOM 5555 C CA . LYS A 1 703 ? 24.917 -19.743 -23.940 1.00 98.31 703 LYS A CA 1
ATOM 5556 C C . LYS A 1 703 ? 26.289 -19.299 -23.459 1.00 98.31 703 LYS A C 1
ATOM 5558 O O . LYS A 1 703 ? 27.125 -18.928 -24.282 1.00 98.31 703 LYS A O 1
ATOM 5563 N N . ILE A 1 704 ? 26.507 -19.309 -22.152 1.00 98.62 704 ILE A N 1
ATOM 5564 C CA . ILE A 1 704 ? 27.703 -18.761 -21.510 1.00 98.62 704 ILE A CA 1
ATOM 5565 C C . ILE A 1 704 ? 28.348 -19.855 -20.668 1.00 98.62 704 ILE A C 1
ATOM 5567 O O . ILE A 1 704 ? 27.676 -20.464 -19.835 1.00 98.62 704 ILE A O 1
ATOM 5571 N N . SER A 1 705 ? 29.646 -20.073 -20.878 1.00 97.88 705 SER A N 1
ATOM 5572 C CA . SER A 1 705 ? 30.412 -21.062 -20.126 1.00 97.88 705 SER A CA 1
ATOM 5573 C C . SER A 1 705 ? 30.488 -20.668 -18.657 1.00 97.88 705 SER A C 1
ATOM 5575 O O . SER A 1 705 ? 30.887 -19.544 -18.345 1.00 97.88 705 SER A O 1
ATOM 5577 N N . HIS A 1 706 ? 30.151 -21.586 -17.755 1.00 96.00 706 HIS A N 1
ATOM 5578 C CA . HIS A 1 706 ? 30.327 -21.351 -16.322 1.00 96.00 706 HIS A CA 1
ATOM 5579 C C . HIS A 1 706 ? 31.803 -21.370 -15.896 1.00 96.00 706 HIS A C 1
ATOM 5581 O O . HIS A 1 706 ? 32.160 -20.731 -14.911 1.00 96.00 706 HIS A O 1
ATOM 5587 N N . GLU A 1 707 ? 32.670 -22.052 -16.654 1.00 95.19 707 GLU A N 1
ATOM 5588 C CA . GLU A 1 707 ? 34.104 -22.153 -16.360 1.00 95.19 707 GLU A CA 1
ATOM 5589 C C . GLU A 1 707 ? 34.880 -20.909 -16.808 1.00 95.19 707 GLU A C 1
ATOM 5591 O O . GLU A 1 707 ? 35.719 -20.396 -16.067 1.00 95.19 707 GLU A O 1
ATOM 5596 N N . THR A 1 708 ? 34.625 -20.418 -18.028 1.00 95.94 708 THR A N 1
ATOM 5597 C CA . THR A 1 708 ? 35.418 -19.323 -18.624 1.00 95.94 708 THR A CA 1
ATOM 5598 C C . THR A 1 708 ? 34.663 -17.998 -18.719 1.00 95.94 708 THR A C 1
ATOM 5600 O O . THR A 1 708 ? 35.263 -16.933 -18.897 1.00 95.94 708 THR A O 1
ATOM 5603 N N . GLY A 1 709 ? 33.332 -18.034 -18.619 1.00 95.75 709 GLY A N 1
ATOM 5604 C CA . GLY A 1 709 ? 32.472 -16.887 -18.892 1.00 95.75 709 GLY A CA 1
ATOM 5605 C C . GLY A 1 709 ? 32.453 -16.470 -20.364 1.00 95.75 709 GLY A C 1
ATOM 5606 O O . GLY A 1 709 ? 32.087 -15.328 -20.653 1.00 95.75 709 GLY A O 1
ATOM 5607 N N . ASP A 1 710 ? 32.898 -17.325 -21.287 1.00 97.12 710 ASP A N 1
ATOM 5608 C CA . ASP A 1 710 ? 32.852 -17.060 -22.726 1.00 97.12 710 ASP A CA 1
ATOM 5609 C C . ASP A 1 710 ? 31.494 -17.426 -23.325 1.00 97.12 710 ASP A C 1
ATOM 5611 O O . ASP A 1 710 ? 30.784 -18.304 -22.834 1.00 97.12 710 ASP A O 1
ATOM 5615 N N . ILE A 1 711 ? 31.135 -16.758 -24.423 1.00 97.94 711 ILE A N 1
ATOM 5616 C CA . ILE A 1 711 ? 29.929 -17.084 -25.186 1.00 97.94 711 ILE A CA 1
ATOM 5617 C C . ILE A 1 711 ? 30.199 -18.365 -25.983 1.00 97.94 711 ILE A C 1
ATOM 5619 O O . ILE A 1 711 ? 30.993 -18.360 -26.922 1.00 97.94 711 ILE A O 1
ATOM 5623 N N . VAL A 1 712 ? 29.508 -19.444 -25.620 1.00 97.56 712 VAL A N 1
ATOM 5624 C CA . VAL A 1 712 ? 29.595 -20.761 -26.270 1.00 97.56 712 VAL A CA 1
ATOM 5625 C C . VAL A 1 712 ? 28.860 -20.750 -27.608 1.00 97.56 712 VAL A C 1
ATOM 5627 O O . VAL A 1 712 ? 29.345 -21.310 -28.592 1.00 97.56 712 VAL A O 1
ATOM 5630 N N . TRP A 1 713 ? 27.678 -20.128 -27.649 1.00 98.00 713 TRP A N 1
ATOM 5631 C CA . TRP A 1 713 ? 26.923 -19.891 -28.879 1.00 98.00 713 TRP A CA 1
ATOM 5632 C C . TRP A 1 713 ? 25.845 -18.810 -28.707 1.00 98.00 713 TRP A C 1
ATOM 5634 O O . TRP A 1 713 ? 25.425 -18.491 -27.590 1.00 98.00 713 TRP A O 1
ATOM 5644 N N . ARG A 1 714 ? 25.368 -18.289 -29.842 1.00 98.38 714 ARG A N 1
ATOM 5645 C CA . ARG A 1 714 ? 24.290 -17.304 -30.001 1.00 98.38 714 ARG A CA 1
ATOM 5646 C C . ARG A 1 714 ? 23.146 -17.880 -30.833 1.00 98.38 714 ARG A C 1
ATOM 5648 O O . ARG A 1 714 ? 23.346 -18.305 -31.973 1.00 98.38 714 ARG A O 1
ATOM 5655 N N . LEU A 1 715 ? 21.925 -17.838 -30.314 1.00 98.44 715 LEU A N 1
ATOM 5656 C CA . LEU A 1 715 ? 20.714 -18.176 -31.067 1.00 98.44 715 LEU A CA 1
ATOM 5657 C C . LEU A 1 715 ? 19.899 -16.908 -31.327 1.00 98.44 715 LEU A C 1
ATOM 5659 O O . LEU A 1 715 ? 19.501 -16.244 -30.375 1.00 98.44 715 LEU A O 1
ATOM 5663 N N . GLY A 1 716 ? 19.589 -16.612 -32.588 1.00 96.69 716 GLY A N 1
ATOM 5664 C CA . GLY A 1 716 ? 18.837 -15.413 -32.963 1.00 96.69 716 GLY A CA 1
ATOM 5665 C C . GLY A 1 716 ? 19.713 -14.170 -33.154 1.00 96.69 716 GLY A C 1
ATOM 5666 O O . GLY A 1 716 ? 20.940 -14.250 -33.225 1.00 96.69 716 GLY A O 1
ATOM 5667 N N . GLY A 1 717 ? 19.066 -13.013 -33.271 1.00 93.81 717 GLY A N 1
ATOM 5668 C CA . GLY A 1 717 ? 19.730 -11.734 -33.517 1.00 93.81 717 GLY A CA 1
ATOM 5669 C C . GLY A 1 717 ? 20.463 -11.641 -34.859 1.00 93.81 717 GLY A C 1
ATOM 5670 O O . GLY A 1 717 ? 20.178 -12.363 -35.816 1.00 93.81 717 GLY A O 1
ATOM 5671 N N . VAL A 1 718 ? 21.407 -10.701 -34.934 1.00 92.44 718 VAL A N 1
ATOM 5672 C CA . VAL A 1 718 ? 22.193 -10.401 -36.148 1.00 92.44 718 VAL A CA 1
ATOM 5673 C C . VAL A 1 718 ? 23.438 -11.279 -36.315 1.00 92.44 718 VAL A C 1
ATOM 5675 O O . VAL A 1 718 ? 24.030 -11.289 -37.390 1.00 92.44 718 VAL A O 1
ATOM 5678 N N . MET A 1 719 ? 23.831 -12.015 -35.272 1.00 95.56 719 MET A N 1
ATOM 5679 C CA . MET A 1 719 ? 25.048 -12.838 -35.231 1.00 95.56 719 MET A CA 1
ATOM 5680 C C . MET A 1 719 ? 24.757 -14.262 -34.735 1.00 95.56 719 MET A C 1
ATOM 5682 O O . MET A 1 719 ? 25.502 -14.798 -33.919 1.00 95.56 719 MET A O 1
ATOM 5686 N N . SER A 1 720 ? 23.652 -14.871 -35.175 1.00 97.44 720 SER A N 1
ATOM 5687 C CA . SER A 1 720 ? 23.340 -16.238 -34.750 1.00 97.44 720 SER A CA 1
ATOM 5688 C C . SER A 1 720 ? 24.360 -17.242 -35.282 1.00 97.44 720 SER A C 1
ATOM 5690 O O . SER A 1 720 ? 24.706 -17.221 -36.460 1.00 97.44 720 SER A O 1
ATOM 5692 N N . ASP A 1 721 ? 24.750 -18.180 -34.423 1.00 98.31 721 ASP A N 1
ATOM 5693 C CA . ASP A 1 721 ? 25.555 -19.343 -34.789 1.00 98.31 721 ASP A CA 1
ATOM 5694 C C . ASP A 1 721 ? 24.714 -20.483 -35.378 1.00 98.31 721 ASP A C 1
ATOM 5696 O O . ASP A 1 721 ? 25.289 -21.488 -35.775 1.00 98.31 721 ASP A O 1
ATOM 5700 N N . PHE A 1 722 ? 23.379 -20.369 -35.404 1.00 98.44 722 PHE A N 1
ATOM 5701 C CA . PHE A 1 722 ? 22.474 -21.423 -35.863 1.00 98.44 722 PHE A CA 1
ATOM 5702 C C . PHE A 1 722 ? 21.700 -21.006 -37.112 1.00 98.44 722 PHE A C 1
ATOM 5704 O O . PHE A 1 722 ? 21.178 -19.895 -37.194 1.00 98.44 722 PHE A O 1
ATOM 5711 N N . GLU A 1 723 ? 21.534 -21.941 -38.043 1.00 97.75 723 GLU A N 1
ATOM 5712 C CA . GLU A 1 723 ? 20.597 -21.813 -39.156 1.00 97.75 723 GLU A CA 1
ATOM 5713 C C . GLU A 1 723 ? 19.190 -22.255 -38.733 1.00 97.75 723 GLU A C 1
ATOM 5715 O O . GLU A 1 723 ? 19.007 -23.307 -38.112 1.00 97.75 723 GLU A O 1
ATOM 5720 N N . PHE A 1 724 ? 18.173 -21.465 -39.075 1.00 96.75 724 PHE A N 1
ATOM 5721 C CA . PHE A 1 724 ? 16.783 -21.778 -38.755 1.00 96.75 724 PHE A CA 1
ATOM 5722 C C . PHE A 1 724 ? 15.799 -21.093 -39.709 1.00 96.75 724 PHE A C 1
ATOM 5724 O O . PHE A 1 724 ? 16.084 -20.043 -40.282 1.00 96.75 724 PHE A O 1
ATOM 5731 N N . GLY A 1 725 ? 14.629 -21.709 -39.898 1.00 92.75 725 GLY A N 1
ATOM 5732 C CA . GLY A 1 725 ? 13.567 -21.171 -40.754 1.00 92.75 725 GLY A CA 1
ATOM 5733 C C . GLY A 1 725 ? 12.767 -20.040 -40.098 1.00 92.75 725 GLY A C 1
ATOM 5734 O O . GLY A 1 725 ? 12.836 -19.832 -38.886 1.00 92.75 725 GLY A O 1
ATOM 5735 N N . ASP A 1 726 ? 11.933 -19.356 -40.890 1.00 90.56 726 ASP A N 1
ATOM 5736 C CA . ASP A 1 726 ? 11.092 -18.232 -40.436 1.00 90.56 726 ASP A CA 1
ATOM 5737 C C . ASP A 1 726 ? 10.200 -18.577 -39.230 1.00 90.56 726 ASP A C 1
ATOM 5739 O O . ASP A 1 726 ? 9.919 -17.721 -38.390 1.00 90.56 726 ASP A O 1
ATOM 5743 N N . ASP A 1 727 ? 9.778 -19.836 -39.102 1.00 91.06 727 ASP A N 1
ATOM 5744 C CA . ASP A 1 727 ? 8.959 -20.288 -37.976 1.00 91.06 727 ASP A CA 1
ATOM 5745 C C . ASP A 1 727 ? 9.715 -20.340 -36.647 1.00 91.06 727 ASP A C 1
ATOM 5747 O O . ASP A 1 727 ? 9.084 -20.190 -35.602 1.00 91.06 727 ASP A O 1
ATOM 5751 N N . ALA A 1 728 ? 11.038 -20.505 -36.662 1.00 94.81 728 ALA A N 1
ATOM 5752 C CA . ALA A 1 728 ? 11.882 -20.518 -35.466 1.00 94.81 728 ALA A CA 1
ATOM 5753 C C . ALA A 1 728 ? 12.413 -19.125 -35.090 1.00 94.81 728 ALA A C 1
ATOM 5755 O O . ALA A 1 728 ? 12.972 -18.955 -34.009 1.00 94.81 728 ALA A O 1
ATOM 5756 N N . LYS A 1 729 ? 12.205 -18.116 -35.945 1.00 94.56 729 LYS A N 1
ATOM 5757 C CA . LYS A 1 729 ? 12.580 -16.729 -35.664 1.00 94.56 729 LYS A CA 1
ATOM 5758 C C . LYS A 1 729 ? 11.753 -16.162 -34.506 1.00 94.56 729 LYS A C 1
ATOM 5760 O O . LYS A 1 729 ? 10.528 -16.278 -34.497 1.00 94.56 729 LYS A O 1
ATOM 5765 N N . PHE A 1 730 ? 12.421 -15.498 -33.572 1.00 95.31 730 PHE A N 1
ATOM 5766 C CA . PHE A 1 730 ? 11.814 -14.785 -32.448 1.00 95.31 730 PHE A CA 1
ATOM 5767 C C . PHE A 1 730 ? 12.473 -13.415 -32.283 1.00 95.31 730 PHE A C 1
ATOM 5769 O O . PHE A 1 730 ? 13.566 -13.180 -32.799 1.00 95.31 730 PHE A O 1
ATOM 5776 N N . THR A 1 731 ? 11.804 -12.504 -31.578 1.00 94.06 731 THR A N 1
ATOM 5777 C CA . THR A 1 731 ? 12.354 -11.177 -31.254 1.00 94.06 731 THR A CA 1
ATOM 5778 C C . THR A 1 731 ? 11.810 -10.681 -29.924 1.00 94.06 731 THR A C 1
ATOM 5780 O O . THR A 1 731 ? 10.662 -10.968 -29.573 1.00 94.06 731 THR A O 1
ATOM 5783 N N . ARG A 1 732 ? 12.584 -9.841 -29.232 1.00 93.75 732 ARG A N 1
ATOM 5784 C CA . ARG A 1 732 ? 12.171 -9.148 -28.005 1.00 93.75 732 ARG A CA 1
ATOM 5785 C C . ARG A 1 732 ? 11.718 -10.096 -26.890 1.00 93.75 732 ARG A C 1
ATOM 5787 O O . ARG A 1 732 ? 10.876 -9.719 -26.078 1.00 93.75 732 ARG A O 1
ATOM 5794 N N . GLN A 1 733 ? 12.276 -11.296 -26.859 1.00 95.38 733 GLN A N 1
ATOM 5795 C CA . GLN A 1 733 ? 11.850 -12.438 -26.065 1.00 95.38 733 GLN A CA 1
ATOM 5796 C C . GLN A 1 733 ? 12.026 -12.267 -24.546 1.00 95.38 733 GLN A C 1
ATOM 5798 O O . GLN A 1 733 ? 12.912 -11.547 -24.075 1.00 95.38 733 GLN A O 1
ATOM 5803 N N . HIS A 1 734 ? 11.179 -12.954 -23.779 1.00 95.25 734 HIS A N 1
ATOM 5804 C CA . HIS A 1 734 ? 11.219 -13.068 -22.318 1.00 95.25 734 HIS A CA 1
ATOM 5805 C C . HIS A 1 734 ? 11.247 -14.534 -21.877 1.00 95.25 734 HIS A C 1
ATOM 5807 O O . HIS A 1 734 ? 10.940 -15.433 -22.652 1.00 95.25 734 HIS A O 1
ATOM 5813 N N . HIS A 1 735 ? 11.569 -14.757 -20.600 1.00 95.62 735 HIS A N 1
ATOM 5814 C CA . HIS A 1 735 ? 11.432 -16.044 -19.913 1.00 95.62 735 HIS A CA 1
ATOM 5815 C C . HIS A 1 735 ? 12.017 -17.240 -20.686 1.00 95.62 735 HIS A C 1
ATOM 5817 O O . HIS A 1 735 ? 11.338 -18.239 -20.924 1.00 95.62 735 HIS A O 1
ATOM 5823 N N . ALA A 1 736 ? 13.276 -17.109 -21.113 1.00 97.62 736 ALA A N 1
ATOM 5824 C CA . ALA A 1 736 ? 14.005 -18.210 -21.722 1.00 97.62 736 ALA A CA 1
ATOM 5825 C C . ALA A 1 736 ? 14.443 -19.226 -20.655 1.00 97.62 736 ALA A C 1
ATOM 5827 O O . ALA A 1 736 ? 14.907 -18.809 -19.595 1.00 97.62 736 ALA A O 1
ATOM 5828 N N . ARG A 1 737 ? 14.303 -20.525 -20.940 1.00 97.19 737 ARG A N 1
ATOM 5829 C CA . ARG A 1 737 ? 14.697 -21.634 -20.053 1.00 97.19 737 ARG A CA 1
ATOM 5830 C C . ARG A 1 737 ? 15.348 -22.775 -20.827 1.00 97.19 737 ARG A C 1
ATOM 5832 O O . ARG A 1 737 ? 14.960 -23.048 -21.967 1.00 97.19 737 ARG A O 1
ATOM 5839 N N . CYS A 1 738 ? 16.290 -23.451 -20.184 1.00 97.12 738 CYS A N 1
ATOM 5840 C CA . CYS A 1 738 ? 16.845 -24.729 -20.605 1.00 97.12 738 CYS A CA 1
ATOM 5841 C C . CYS A 1 738 ? 15.919 -25.856 -20.122 1.00 97.12 738 CYS A C 1
ATOM 5843 O O . CYS A 1 738 ? 15.656 -25.973 -18.931 1.00 97.12 738 CYS A O 1
ATOM 5845 N N . LEU A 1 739 ? 15.395 -26.673 -21.041 1.00 95.19 739 LEU A N 1
ATOM 5846 C CA . LEU A 1 739 ? 14.477 -27.766 -20.686 1.00 95.19 739 LEU A CA 1
ATOM 5847 C C . LEU A 1 739 ? 15.210 -29.099 -20.534 1.00 95.19 739 LEU A C 1
ATOM 5849 O O . LEU A 1 739 ? 15.042 -29.805 -19.547 1.00 95.19 739 LEU A O 1
ATOM 5853 N N . GLU A 1 740 ? 16.019 -29.450 -21.528 1.00 94.50 740 GLU A N 1
ATOM 5854 C CA . GLU A 1 740 ? 16.776 -30.700 -21.567 1.00 94.50 740 GLU A CA 1
ATOM 5855 C C . GLU A 1 740 ? 18.002 -30.535 -22.465 1.00 94.50 740 GLU A C 1
ATOM 5857 O O . GLU A 1 740 ? 18.000 -29.735 -23.408 1.00 94.50 740 GLU A O 1
ATOM 5862 N N . GLN A 1 741 ? 19.053 -31.302 -22.181 1.00 96.00 741 GLN A N 1
ATOM 5863 C CA . GLN A 1 741 ? 20.294 -31.269 -22.942 1.00 96.00 741 GLN A CA 1
ATOM 5864 C C . GLN A 1 741 ? 20.955 -32.649 -22.983 1.00 96.00 741 GLN A C 1
ATOM 5866 O O . GLN A 1 741 ? 20.954 -33.391 -22.005 1.00 96.00 741 GLN A O 1
ATOM 5871 N N . ASN A 1 742 ? 21.550 -32.971 -24.128 1.00 94.12 742 ASN A N 1
ATOM 5872 C CA . ASN A 1 742 ? 22.509 -34.056 -24.306 1.00 94.12 742 ASN A CA 1
ATOM 5873 C C . ASN A 1 742 ? 23.672 -33.572 -25.193 1.00 94.12 742 ASN A C 1
ATOM 5875 O O . ASN A 1 742 ? 23.722 -32.407 -25.581 1.00 94.12 742 ASN A O 1
ATOM 5879 N N . GLU A 1 743 ? 24.606 -34.462 -25.537 1.00 91.38 743 GLU A N 1
ATOM 5880 C CA . GLU A 1 743 ? 25.797 -34.112 -26.333 1.00 91.38 743 GLU A CA 1
ATOM 5881 C C . GLU A 1 743 ? 25.481 -33.502 -27.710 1.00 91.38 743 GLU A C 1
ATOM 5883 O O . GLU A 1 743 ? 26.298 -32.775 -28.275 1.00 91.38 743 GLU A O 1
ATOM 5888 N N . LYS A 1 744 ? 24.314 -33.818 -28.281 1.00 95.75 744 LYS A N 1
ATOM 5889 C CA . LYS A 1 744 ? 23.931 -33.392 -29.629 1.00 95.75 744 LYS A CA 1
ATOM 5890 C C . LYS A 1 744 ? 22.877 -32.294 -29.633 1.00 95.75 744 LYS A C 1
ATOM 5892 O O . LYS A 1 744 ? 22.914 -31.439 -30.514 1.00 95.75 744 LYS A O 1
ATOM 5897 N N . TYR A 1 745 ? 21.939 -32.329 -28.694 1.00 97.12 745 TYR A N 1
ATOM 5898 C CA . TYR A 1 745 ? 20.773 -31.460 -28.688 1.00 97.12 745 TYR A CA 1
ATOM 5899 C C . TYR A 1 745 ? 20.617 -30.717 -27.369 1.00 97.12 745 TYR A C 1
ATOM 5901 O O . TYR A 1 745 ? 20.799 -31.295 -26.300 1.00 97.12 745 TYR A O 1
ATOM 5909 N N . ILE A 1 746 ? 20.175 -29.467 -27.464 1.00 98.06 746 ILE A N 1
ATOM 5910 C CA . ILE A 1 746 ? 19.592 -28.723 -26.347 1.00 98.06 746 ILE A CA 1
ATOM 5911 C C . ILE A 1 746 ? 18.193 -28.253 -26.742 1.00 98.06 746 ILE A C 1
ATOM 5913 O O . ILE A 1 746 ? 17.988 -27.755 -27.852 1.00 98.06 746 ILE A O 1
ATOM 5917 N N . THR A 1 747 ? 17.226 -28.426 -25.848 1.00 98.25 747 THR A N 1
ATOM 5918 C CA . THR A 1 747 ? 15.869 -27.905 -26.020 1.00 98.25 747 THR A CA 1
ATOM 5919 C C . THR A 1 747 ? 15.687 -26.703 -25.101 1.00 98.25 747 THR A C 1
ATOM 5921 O O . THR A 1 747 ? 15.908 -26.796 -23.893 1.00 98.25 747 THR A O 1
ATOM 5924 N N . VAL A 1 748 ? 15.270 -25.575 -25.672 1.00 98.44 748 VAL A N 1
ATOM 5925 C CA . VAL A 1 748 ? 15.021 -24.323 -24.949 1.00 98.44 748 VAL A CA 1
ATOM 5926 C C . VAL A 1 748 ? 13.586 -23.857 -25.163 1.00 98.44 748 VAL A C 1
ATOM 5928 O O . VAL A 1 748 ? 13.023 -24.016 -26.247 1.00 98.44 748 VAL A O 1
ATOM 5931 N N . SER A 1 749 ? 12.993 -23.250 -24.141 1.00 98.31 749 SER A N 1
ATOM 5932 C CA . SER A 1 749 ? 11.721 -22.529 -24.254 1.00 98.31 749 SER A CA 1
ATOM 5933 C C . SER A 1 749 ? 11.934 -21.033 -24.113 1.00 98.31 749 SER A C 1
ATOM 5935 O O . SER A 1 749 ? 12.828 -20.628 -23.380 1.00 98.31 749 SER A O 1
ATOM 5937 N N . LEU A 1 750 ? 11.090 -20.219 -24.744 1.00 98.12 750 LEU A N 1
ATOM 5938 C CA . LEU A 1 750 ? 11.028 -18.770 -24.541 1.00 98.12 750 LEU A CA 1
ATOM 5939 C C . LEU A 1 750 ? 9.617 -18.226 -24.806 1.00 98.12 750 LEU A C 1
ATOM 5941 O O . LEU A 1 750 ? 8.824 -18.829 -25.532 1.00 98.12 750 LEU A O 1
ATOM 5945 N N . PHE A 1 751 ? 9.314 -17.060 -24.248 1.00 97.38 751 PHE A N 1
ATOM 5946 C CA . PHE A 1 751 ? 8.159 -16.258 -24.637 1.00 97.38 751 PHE A CA 1
ATOM 5947 C C . PHE A 1 751 ? 8.580 -15.250 -25.714 1.00 97.38 751 PHE A C 1
ATOM 5949 O O . PHE A 1 751 ? 9.306 -14.296 -25.441 1.00 97.38 751 PHE A O 1
ATOM 5956 N N . ASP A 1 752 ? 8.150 -15.479 -26.951 1.00 96.44 752 ASP A N 1
ATOM 5957 C CA . ASP A 1 752 ? 8.416 -14.626 -28.109 1.00 96.44 752 ASP A CA 1
ATOM 5958 C C . ASP A 1 752 ? 7.372 -13.506 -28.171 1.00 96.44 752 ASP A C 1
ATOM 5960 O O . ASP A 1 752 ? 6.223 -13.710 -28.578 1.00 96.44 752 ASP A O 1
ATOM 5964 N N . ASN A 1 753 ? 7.770 -12.302 -27.759 1.00 94.50 753 ASN A N 1
ATOM 5965 C CA . ASN A 1 753 ? 6.908 -11.126 -27.836 1.00 94.50 753 ASN A CA 1
ATOM 5966 C C . ASN A 1 753 ? 6.631 -10.712 -29.287 1.00 94.50 753 ASN A C 1
ATOM 5968 O O . ASN A 1 753 ? 5.593 -10.104 -29.543 1.00 94.50 753 ASN A O 1
ATOM 5972 N N . ALA A 1 754 ? 7.521 -11.031 -30.233 1.00 93.19 754 ALA A N 1
ATOM 5973 C CA . ALA A 1 754 ? 7.441 -10.679 -31.653 1.00 93.19 754 ALA A CA 1
ATOM 5974 C C . ALA A 1 754 ? 7.390 -9.166 -31.984 1.00 93.19 754 ALA A C 1
ATOM 5976 O O . ALA A 1 754 ? 7.475 -8.793 -33.155 1.00 93.19 754 ALA A O 1
ATOM 5977 N N . VAL A 1 755 ? 7.276 -8.282 -30.987 1.00 88.62 755 VAL A N 1
ATOM 5978 C CA . VAL A 1 755 ? 7.262 -6.817 -31.117 1.00 88.62 755 VAL A CA 1
ATOM 5979 C C . VAL A 1 755 ? 7.919 -6.162 -29.895 1.00 88.62 755 VAL A C 1
ATOM 5981 O O . VAL A 1 755 ? 7.963 -6.752 -28.814 1.00 88.62 755 VAL A O 1
ATOM 5984 N N . GLY A 1 756 ? 8.452 -4.949 -30.071 1.00 76.69 756 GLY A N 1
ATOM 5985 C CA . GLY A 1 756 ? 9.033 -4.124 -29.004 1.00 76.69 756 GLY A CA 1
ATOM 5986 C C . GLY A 1 756 ? 8.553 -2.670 -29.073 1.00 76.69 756 GLY A C 1
ATOM 5987 O O . GLY A 1 756 ? 7.693 -2.337 -29.880 1.00 76.69 756 GLY A O 1
ATOM 5988 N N . GLU A 1 757 ? 9.134 -1.795 -28.253 1.00 65.12 757 GLU A N 1
ATOM 5989 C CA . GLU A 1 757 ? 8.628 -0.435 -27.975 1.00 65.12 757 GLU A CA 1
ATOM 5990 C C . GLU A 1 757 ? 8.947 0.630 -29.062 1.00 65.12 757 GLU A C 1
ATOM 5992 O O . GLU A 1 757 ? 8.649 1.811 -28.888 1.00 65.12 757 GLU A O 1
ATOM 5997 N N . HIS A 1 758 ? 9.536 0.252 -30.207 1.00 61.84 758 HIS A N 1
ATOM 5998 C CA . HIS A 1 758 ? 10.125 1.190 -31.186 1.00 61.84 758 HIS A CA 1
ATOM 5999 C C . HIS A 1 758 ? 9.587 1.027 -32.613 1.00 61.84 758 HIS A C 1
ATOM 6001 O O . HIS A 1 758 ? 8.814 0.121 -32.897 1.00 61.84 758 HIS A O 1
ATOM 6007 N N . TYR A 1 759 ? 10.054 1.876 -33.543 1.00 60.00 759 TYR A N 1
ATOM 6008 C CA . TYR A 1 759 ? 9.705 1.914 -34.980 1.00 60.00 759 TYR A CA 1
ATOM 6009 C C . TYR A 1 759 ? 9.938 0.609 -35.771 1.00 60.00 759 TYR A C 1
ATOM 6011 O O . TYR A 1 759 ? 9.764 0.576 -36.993 1.00 60.00 759 TYR A O 1
ATOM 6019 N N . GLN A 1 760 ? 10.364 -0.462 -35.110 1.00 69.94 760 GLN A N 1
ATOM 6020 C CA . GLN A 1 760 ? 10.598 -1.746 -35.739 1.00 69.94 760 GLN A CA 1
ATOM 6021 C C . GLN A 1 760 ? 9.288 -2.476 -35.966 1.00 69.94 760 GLN A C 1
ATOM 6023 O O . GLN A 1 760 ? 8.441 -2.597 -35.082 1.00 69.94 760 GLN A O 1
ATOM 6028 N N . LYS A 1 761 ? 9.129 -2.982 -37.186 1.00 80.06 761 LYS A N 1
ATOM 6029 C CA . LYS A 1 761 ? 7.972 -3.799 -37.524 1.00 80.06 761 LYS A CA 1
ATOM 6030 C C . LYS A 1 761 ? 8.024 -5.100 -36.716 1.00 80.06 761 LYS A C 1
ATOM 6032 O O . LYS A 1 761 ? 9.107 -5.678 -36.613 1.00 80.06 761 LYS A O 1
ATOM 6037 N N . PRO A 1 762 ? 6.876 -5.580 -36.208 1.00 87.50 762 PRO A N 1
ATOM 6038 C CA . PRO A 1 762 ? 6.797 -6.893 -35.590 1.00 87.50 762 PRO A CA 1
ATOM 6039 C C . PRO A 1 762 ? 7.395 -7.970 -36.501 1.00 87.50 762 PRO A C 1
ATOM 6041 O O . PRO A 1 762 ? 7.134 -7.975 -37.709 1.00 87.50 762 PRO A O 1
ATOM 6044 N N . SER A 1 763 ? 8.180 -8.882 -35.931 1.00 88.00 763 SER A N 1
ATOM 6045 C CA . SER A 1 763 ? 8.754 -10.016 -36.667 1.00 88.00 763 SER A CA 1
ATOM 6046 C C . SER A 1 763 ? 7.688 -11.046 -37.046 1.00 88.00 763 SER A C 1
ATOM 6048 O O . SER A 1 763 ? 7.818 -11.727 -38.063 1.00 88.00 763 SER A O 1
ATOM 6050 N N . ARG A 1 764 ? 6.599 -11.109 -36.269 1.00 90.19 764 ARG A N 1
ATOM 6051 C CA . ARG A 1 764 ? 5.388 -11.895 -36.535 1.00 90.19 764 ARG A CA 1
ATOM 6052 C C . ARG A 1 764 ? 4.148 -11.097 -36.138 1.00 90.19 764 ARG A C 1
ATOM 6054 O O . ARG A 1 764 ? 4.229 -10.066 -35.481 1.00 90.19 764 ARG A O 1
ATOM 6061 N N . ARG A 1 765 ? 2.971 -11.577 -36.548 1.00 90.00 765 ARG A N 1
ATOM 6062 C CA . ARG A 1 765 ? 1.685 -10.944 -36.203 1.00 90.00 765 ARG A CA 1
ATOM 6063 C C . ARG A 1 765 ? 1.159 -11.338 -34.822 1.00 90.00 765 ARG A C 1
ATOM 6065 O O . ARG A 1 765 ? 0.254 -10.674 -34.332 1.00 90.00 765 ARG A O 1
ATOM 6072 N N . THR A 1 766 ? 1.694 -12.400 -34.226 1.00 91.62 766 THR A N 1
ATOM 6073 C CA . THR A 1 766 ? 1.196 -12.971 -32.973 1.00 91.62 766 THR A CA 1
ATOM 6074 C C . THR A 1 766 ? 2.368 -13.285 -32.045 1.00 91.62 766 THR A C 1
ATOM 6076 O O . THR A 1 766 ? 3.349 -13.872 -32.506 1.00 91.62 766 THR A O 1
ATOM 6079 N N . SER A 1 767 ? 2.268 -12.907 -30.767 1.00 94.50 767 SER A N 1
ATOM 6080 C CA . SER A 1 767 ? 3.202 -13.352 -29.720 1.00 94.50 767 SER A CA 1
ATOM 6081 C C . SER A 1 767 ? 2.930 -14.812 -29.354 1.00 94.50 767 SER A C 1
ATOM 6083 O O . SER A 1 767 ? 1.799 -15.283 -29.496 1.00 94.50 767 SER A O 1
ATOM 6085 N N . ARG A 1 768 ? 3.933 -15.538 -28.857 1.00 95.81 768 ARG A N 1
ATOM 6086 C CA . ARG A 1 768 ? 3.792 -16.979 -28.598 1.00 95.81 768 ARG A CA 1
ATOM 6087 C C . ARG A 1 768 ? 4.730 -17.506 -27.520 1.00 95.81 768 ARG A C 1
ATOM 6089 O O . ARG A 1 768 ? 5.839 -17.007 -27.358 1.00 95.81 768 ARG A O 1
ATOM 6096 N N . GLY A 1 769 ? 4.322 -18.578 -26.849 1.00 97.31 769 GLY A N 1
ATOM 6097 C CA . GLY A 1 769 ? 5.280 -19.494 -26.228 1.00 97.31 769 GLY A CA 1
ATOM 6098 C C . GLY A 1 769 ? 5.948 -20.322 -27.325 1.00 97.31 769 GLY A C 1
ATOM 6099 O O . GLY A 1 769 ? 5.253 -20.814 -28.214 1.00 97.31 769 GLY A O 1
ATOM 6100 N N . LEU A 1 770 ? 7.271 -20.451 -27.303 1.00 97.69 770 LEU A N 1
ATOM 6101 C CA . LEU A 1 770 ? 8.043 -21.137 -28.338 1.00 97.69 770 LEU A CA 1
ATOM 6102 C C . LEU A 1 770 ? 9.021 -22.121 -27.697 1.00 97.69 770 LEU A C 1
ATOM 6104 O O . LEU A 1 770 ? 9.738 -21.765 -26.763 1.00 97.69 770 LEU A O 1
ATOM 6108 N N . VAL A 1 771 ? 9.058 -23.347 -28.218 1.00 98.44 771 VAL A N 1
ATOM 6109 C CA . VAL A 1 771 ? 10.034 -24.378 -27.846 1.00 98.44 771 VAL A CA 1
ATOM 6110 C C . VAL A 1 771 ? 10.886 -24.696 -29.065 1.00 98.44 771 VAL A C 1
ATOM 6112 O O . VAL A 1 771 ? 10.358 -25.085 -30.113 1.00 98.44 771 VAL A O 1
ATOM 6115 N N . LEU A 1 772 ? 12.198 -24.550 -28.920 1.00 98.50 772 LEU A N 1
ATOM 6116 C CA . LEU A 1 772 ? 13.187 -24.801 -29.960 1.00 98.50 772 LEU A CA 1
ATOM 6117 C C . LEU A 1 772 ? 14.099 -25.949 -29.544 1.00 98.50 772 LEU A C 1
ATOM 6119 O O . LEU A 1 772 ? 14.517 -26.028 -28.393 1.00 98.50 772 LEU A O 1
ATOM 6123 N N . SER A 1 773 ? 14.438 -26.810 -30.496 1.00 98.19 773 SER A N 1
ATOM 6124 C CA . SER A 1 773 ? 15.498 -27.804 -30.342 1.00 98.19 773 SER A CA 1
ATOM 6125 C C . SER A 1 773 ? 16.660 -27.429 -31.246 1.00 98.19 773 SER A C 1
ATOM 6127 O O . SER A 1 773 ? 16.469 -27.172 -32.436 1.00 98.19 773 SER A O 1
ATOM 6129 N N . LEU A 1 774 ? 17.850 -27.355 -30.664 1.00 98.38 774 LEU A N 1
ATOM 6130 C CA . LEU A 1 774 ? 19.074 -26.925 -31.322 1.00 98.38 774 LEU A CA 1
ATOM 6131 C C . LEU A 1 774 ? 19.992 -28.134 -31.488 1.00 98.38 774 LEU A C 1
ATOM 6133 O O . LEU A 1 774 ? 20.330 -28.782 -30.500 1.00 98.38 774 LEU A O 1
ATOM 6137 N N . ASP A 1 775 ? 20.420 -28.417 -32.717 1.00 98.19 775 ASP A N 1
ATOM 6138 C CA . ASP A 1 775 ? 21.480 -29.386 -33.009 1.00 98.19 775 ASP A CA 1
ATOM 6139 C C . ASP A 1 775 ? 22.836 -28.685 -32.848 1.00 98.19 775 ASP A C 1
ATOM 6141 O O . ASP A 1 775 ? 23.216 -27.838 -33.659 1.00 98.19 775 ASP A O 1
ATOM 6145 N N . LEU A 1 776 ? 23.563 -29.013 -31.782 1.00 96.56 776 LEU A N 1
ATOM 6146 C CA . LEU A 1 776 ? 24.819 -28.357 -31.410 1.00 96.56 776 LEU A CA 1
ATOM 6147 C C . LEU A 1 776 ? 25.965 -28.665 -32.382 1.00 96.56 776 LEU A C 1
ATOM 6149 O O . LEU A 1 776 ? 26.912 -27.879 -32.461 1.00 96.56 776 LEU A O 1
ATOM 6153 N N . GLN A 1 777 ? 25.869 -29.774 -33.126 1.00 95.75 777 GLN A N 1
ATOM 6154 C CA . GLN A 1 777 ? 26.873 -30.202 -34.103 1.00 95.75 777 GLN A CA 1
ATOM 6155 C C . GLN A 1 777 ? 26.591 -29.610 -35.482 1.00 95.75 777 GLN A C 1
ATOM 6157 O O . GLN A 1 777 ? 27.490 -29.061 -36.114 1.00 95.75 777 GLN A O 1
ATOM 6162 N N . LYS A 1 778 ? 25.339 -29.710 -35.948 1.00 97.50 778 LYS A N 1
ATOM 6163 C CA . LYS A 1 778 ? 24.925 -29.148 -37.242 1.00 97.50 778 LYS A CA 1
ATOM 6164 C C . LYS A 1 778 ? 24.709 -27.646 -37.200 1.00 97.50 778 LYS A C 1
ATOM 6166 O O . LYS A 1 778 ? 24.633 -27.041 -38.262 1.00 97.50 778 LYS A O 1
ATOM 6171 N N . LYS A 1 779 ? 24.586 -27.074 -36.000 1.00 97.94 779 LYS A N 1
ATOM 6172 C CA . LYS A 1 779 ? 24.256 -25.667 -35.792 1.00 97.94 779 LYS A CA 1
ATOM 6173 C C . LYS A 1 779 ? 22.952 -25.289 -36.498 1.00 97.94 779 LYS A C 1
ATOM 6175 O O . LYS A 1 779 ? 22.872 -24.309 -37.224 1.00 97.94 779 LYS A O 1
ATOM 6180 N N . THR A 1 780 ? 21.906 -26.080 -36.266 1.00 98.25 780 THR A N 1
ATOM 6181 C CA . THR A 1 780 ? 20.549 -25.818 -36.775 1.00 98.25 780 THR A CA 1
ATOM 6182 C C . THR A 1 780 ? 19.546 -25.732 -35.630 1.00 98.25 780 THR A C 1
ATOM 6184 O O . THR A 1 780 ? 19.692 -26.470 -34.656 1.00 98.25 780 THR A O 1
ATOM 6187 N N . ALA A 1 781 ? 18.513 -24.894 -35.745 1.00 98.06 781 ALA A N 1
ATOM 6188 C CA . ALA A 1 781 ? 17.418 -24.831 -34.774 1.00 98.06 781 ALA A CA 1
ATOM 6189 C C . ALA A 1 781 ? 16.050 -25.100 -35.424 1.00 98.06 781 ALA A C 1
ATOM 6191 O O . ALA A 1 781 ? 15.726 -24.570 -36.488 1.00 98.06 781 ALA A O 1
ATOM 6192 N N . GLU A 1 782 ? 15.233 -25.915 -34.757 1.00 97.75 782 GLU A N 1
ATOM 6193 C CA . GLU A 1 782 ? 13.911 -26.338 -35.228 1.00 97.75 782 GLU A CA 1
ATOM 6194 C C . GLU A 1 782 ? 12.831 -26.077 -34.172 1.00 97.75 782 GLU A C 1
ATOM 6196 O O . GLU A 1 782 ? 13.056 -26.250 -32.972 1.00 97.75 782 GLU A O 1
ATOM 6201 N N . VAL A 1 783 ? 11.627 -25.712 -34.621 1.00 97.81 783 VAL A N 1
ATOM 6202 C CA . VAL A 1 783 ? 10.464 -25.556 -33.736 1.00 97.81 783 VAL A CA 1
ATOM 6203 C C . VAL A 1 783 ? 9.944 -26.925 -33.315 1.00 97.81 783 VAL A C 1
ATOM 6205 O O . VAL A 1 783 ? 9.539 -27.728 -34.154 1.00 97.81 783 VAL A O 1
ATOM 6208 N N . LYS A 1 784 ? 9.898 -27.173 -32.005 1.00 96.62 784 LYS A N 1
ATOM 6209 C CA . LYS A 1 784 ? 9.255 -28.361 -31.423 1.00 96.62 784 LYS A CA 1
ATOM 6210 C C . LYS A 1 784 ? 7.793 -28.113 -31.086 1.00 96.62 784 LYS A C 1
ATOM 6212 O O . LYS A 1 784 ? 6.959 -28.977 -31.332 1.00 96.62 784 LYS A O 1
ATOM 6217 N N . ALA A 1 785 ? 7.491 -26.941 -30.537 1.00 96.94 785 ALA A N 1
ATOM 6218 C CA . ALA A 1 785 ? 6.138 -26.544 -30.179 1.00 96.94 785 ALA A CA 1
ATOM 6219 C C . ALA A 1 785 ? 6.000 -25.020 -30.198 1.00 96.94 785 ALA A C 1
ATOM 6221 O O . ALA A 1 785 ? 6.970 -24.292 -29.976 1.00 96.94 785 ALA A O 1
ATOM 6222 N N . GLN A 1 786 ? 4.781 -24.545 -30.442 1.00 96.06 786 GLN A N 1
ATOM 6223 C CA . GLN A 1 786 ? 4.426 -23.138 -30.319 1.00 96.06 786 GLN A CA 1
ATOM 6224 C C . GLN A 1 786 ? 2.991 -22.990 -29.816 1.00 96.06 786 GLN A C 1
ATOM 6226 O O . GLN A 1 786 ? 2.119 -23.786 -30.169 1.00 96.06 786 GLN A O 1
ATOM 6231 N N . TYR A 1 787 ? 2.752 -21.953 -29.022 1.00 96.69 787 TYR A N 1
ATOM 6232 C CA . TYR A 1 787 ? 1.482 -21.713 -28.346 1.00 96.69 787 TYR A CA 1
ATOM 6233 C C . TYR A 1 787 ? 1.066 -20.262 -28.562 1.00 96.69 787 TYR A C 1
ATOM 6235 O O . TYR A 1 787 ? 1.764 -19.350 -28.127 1.00 96.69 787 TYR A O 1
ATOM 6243 N N . GLU A 1 788 ? -0.058 -20.051 -29.245 1.00 93.88 788 GLU A N 1
ATOM 6244 C CA . GLU A 1 788 ? -0.620 -18.735 -29.571 1.00 93.88 788 GLU A CA 1
ATOM 6245 C C . GLU A 1 788 ? -2.017 -18.610 -28.943 1.00 93.88 788 GLU A C 1
ATOM 6247 O O . GLU A 1 788 ? -2.807 -19.551 -29.020 1.00 93.88 788 GLU A O 1
ATOM 6252 N N . LEU A 1 789 ? -2.354 -17.458 -28.348 1.00 85.38 789 LEU A N 1
ATOM 6253 C CA . LEU A 1 789 ? -3.701 -17.219 -27.805 1.00 85.38 789 LEU A CA 1
ATOM 6254 C C . LEU A 1 789 ? -4.730 -16.976 -28.916 1.00 85.38 789 LEU A C 1
ATOM 6256 O O . LEU A 1 789 ? -5.765 -17.634 -28.979 1.00 85.38 789 LEU A O 1
ATOM 6260 N N . GLN A 1 790 ? -4.454 -16.024 -29.807 1.00 83.25 790 GLN A N 1
ATOM 6261 C CA . GLN A 1 790 ? -5.324 -15.703 -30.938 1.00 83.25 790 GLN A CA 1
ATOM 6262 C C . GLN A 1 790 ? -4.530 -15.040 -32.064 1.00 83.25 790 GLN A C 1
ATOM 6264 O O . GLN A 1 790 ? -3.516 -14.386 -31.825 1.00 83.25 790 GLN A O 1
ATOM 6269 N N . LYS A 1 791 ? -5.027 -15.139 -33.301 1.00 83.38 791 LYS A N 1
ATOM 6270 C CA . LYS A 1 791 ? -4.385 -14.498 -34.458 1.00 83.38 791 LYS A CA 1
ATOM 6271 C C . LYS A 1 791 ? -4.302 -12.979 -34.283 1.00 83.38 791 LYS A C 1
ATOM 6273 O O . LYS A 1 791 ? -5.291 -12.345 -33.922 1.00 83.38 791 LYS A O 1
ATOM 6278 N N . ASN A 1 792 ? -3.163 -12.405 -34.671 1.00 85.81 792 ASN A N 1
ATOM 6279 C CA . ASN A 1 792 ? -2.910 -10.960 -34.689 1.00 85.81 792 ASN A CA 1
ATOM 6280 C C . ASN A 1 792 ? -2.932 -10.294 -33.298 1.00 85.81 792 ASN A C 1
ATOM 6282 O O . ASN A 1 792 ? -3.309 -9.127 -33.185 1.00 85.81 792 ASN A O 1
ATOM 6286 N N . MET A 1 793 ? -2.569 -11.025 -32.241 1.00 87.56 793 MET A N 1
ATOM 6287 C CA . MET A 1 793 ? -2.422 -10.473 -30.893 1.00 87.56 793 MET A CA 1
ATOM 6288 C C . MET A 1 793 ? -0.950 -10.401 -30.506 1.00 87.56 793 MET A C 1
ATOM 6290 O O . MET A 1 793 ? -0.260 -11.418 -30.479 1.00 87.56 793 MET A O 1
ATOM 6294 N N . LEU A 1 794 ? -0.494 -9.197 -30.177 1.00 88.75 794 LEU A N 1
ATOM 6295 C CA . LEU A 1 794 ? 0.868 -8.934 -29.740 1.00 88.75 794 LEU A CA 1
ATOM 6296 C C . LEU A 1 794 ? 0.892 -8.428 -28.297 1.00 88.75 794 LEU A C 1
ATOM 6298 O O . LEU A 1 794 ? 0.028 -7.653 -27.887 1.00 88.75 794 LEU A O 1
ATOM 6302 N N . THR A 1 795 ? 1.930 -8.836 -27.579 1.00 88.25 795 THR A N 1
ATOM 6303 C CA . THR A 1 795 ? 2.294 -8.381 -26.238 1.00 88.25 795 THR A CA 1
ATOM 6304 C C . THR A 1 795 ? 3.694 -7.783 -26.339 1.00 88.25 795 THR A C 1
ATOM 6306 O O . THR A 1 795 ? 4.665 -8.516 -26.508 1.00 88.25 795 THR A O 1
ATOM 6309 N N . ASP A 1 796 ? 3.814 -6.459 -26.271 1.00 80.50 796 ASP A N 1
ATOM 6310 C CA . ASP A 1 796 ? 5.048 -5.703 -26.552 1.00 80.50 796 ASP A CA 1
ATOM 6311 C C . ASP A 1 796 ? 6.113 -5.743 -25.446 1.00 80.50 796 ASP A C 1
ATOM 6313 O O . ASP A 1 796 ? 7.272 -5.378 -25.661 1.00 80.50 796 ASP A O 1
ATOM 6317 N N . GLY A 1 797 ? 5.789 -6.306 -24.288 1.00 86.44 797 GLY A N 1
ATOM 6318 C CA . GLY A 1 797 ? 6.745 -6.571 -23.224 1.00 86.44 797 GLY A CA 1
ATOM 6319 C C . GLY A 1 797 ? 6.201 -7.491 -22.154 1.00 86.44 797 GLY A C 1
ATOM 6320 O O . GLY A 1 797 ? 4.988 -7.675 -22.050 1.00 86.44 797 GLY A O 1
ATOM 6321 N N . ARG A 1 798 ? 7.112 -8.003 -21.316 1.00 90.94 798 ARG A N 1
ATOM 6322 C CA . ARG A 1 798 ? 6.812 -8.889 -20.187 1.00 90.94 798 ARG A CA 1
ATOM 6323 C C . ARG A 1 798 ? 6.211 -10.220 -20.669 1.00 90.94 798 ARG A C 1
ATOM 6325 O O . ARG A 1 798 ? 6.201 -10.509 -21.870 1.00 90.94 798 ARG A O 1
ATOM 6332 N N . GLY A 1 799 ? 5.716 -11.023 -19.730 1.00 93.19 799 GLY A N 1
ATOM 6333 C CA . GLY A 1 799 ? 5.139 -12.338 -20.001 1.00 93.19 799 GLY A CA 1
ATOM 6334 C C . GLY A 1 799 ? 6.050 -13.491 -19.586 1.00 93.19 799 GLY A C 1
ATOM 6335 O O . GLY A 1 799 ? 7.251 -13.330 -19.358 1.00 93.19 799 GLY A O 1
ATOM 6336 N N . SER A 1 800 ? 5.440 -14.665 -19.467 1.00 96.00 800 SER A N 1
ATOM 6337 C CA . SER A 1 800 ? 6.099 -15.933 -19.151 1.00 96.00 800 SER A CA 1
ATOM 6338 C C . SER A 1 800 ? 5.472 -17.060 -19.955 1.00 96.00 800 SER A C 1
ATOM 6340 O O . SER A 1 800 ? 4.304 -17.012 -20.336 1.00 96.00 800 SER A O 1
ATOM 6342 N N . PHE A 1 801 ? 6.271 -18.093 -20.181 1.00 96.94 801 PHE A N 1
ATOM 6343 C CA . PHE A 1 801 ? 5.854 -19.352 -20.777 1.00 96.94 801 PHE A CA 1
ATOM 6344 C C . PHE A 1 801 ? 6.475 -20.498 -19.977 1.00 96.94 801 PHE A C 1
ATOM 6346 O O . PHE A 1 801 ? 7.688 -20.512 -19.774 1.00 96.94 801 PHE A O 1
ATOM 6353 N N . GLN A 1 802 ? 5.644 -21.427 -19.513 1.00 96.88 802 GLN A N 1
ATOM 6354 C CA . GLN A 1 802 ? 6.037 -22.564 -18.689 1.00 96.88 802 GLN A CA 1
ATOM 6355 C C . GLN A 1 802 ? 5.465 -23.855 -19.285 1.00 96.88 802 GLN A C 1
ATOM 6357 O O . GLN A 1 802 ? 4.271 -23.936 -19.575 1.00 96.88 802 GLN A O 1
ATOM 6362 N N . MET A 1 803 ? 6.307 -24.876 -19.432 1.00 96.62 803 MET A N 1
ATOM 6363 C CA . MET A 1 803 ? 5.855 -26.245 -19.691 1.00 96.62 803 MET A CA 1
ATOM 6364 C C . MET A 1 803 ? 5.461 -26.903 -18.364 1.00 96.62 803 MET A C 1
ATOM 6366 O O . MET A 1 803 ? 6.214 -26.836 -17.393 1.00 96.62 803 MET A O 1
ATOM 6370 N N . LEU A 1 804 ? 4.282 -27.518 -18.313 1.00 96.44 804 LEU A N 1
ATOM 6371 C CA . LEU A 1 804 ? 3.751 -28.195 -17.130 1.00 96.44 804 LEU A CA 1
ATOM 6372 C C . LEU A 1 804 ? 4.073 -29.700 -17.158 1.00 96.44 804 LEU A C 1
ATOM 6374 O O . LEU A 1 804 ? 4.242 -30.267 -18.240 1.00 96.44 804 LEU A O 1
ATOM 6378 N N . PRO A 1 805 ? 4.093 -30.391 -15.999 1.00 92.06 805 PRO A N 1
ATOM 6379 C CA . PRO A 1 805 ? 4.464 -31.810 -15.923 1.00 92.06 805 PRO A CA 1
ATOM 6380 C C . PRO A 1 805 ? 3.607 -32.767 -16.766 1.00 92.06 805 PRO A C 1
ATOM 6382 O O . PRO A 1 805 ? 4.081 -33.825 -17.167 1.00 92.06 805 PRO A O 1
ATOM 6385 N N . ASN A 1 806 ? 2.351 -32.415 -17.059 1.00 93.44 806 ASN A N 1
ATOM 6386 C CA . ASN A 1 806 ? 1.469 -33.209 -17.924 1.00 93.44 806 ASN A CA 1
ATOM 6387 C C . ASN A 1 806 ? 1.671 -32.930 -19.432 1.00 93.44 806 ASN A C 1
ATOM 6389 O O . ASN A 1 806 ? 0.926 -33.458 -20.256 1.00 93.44 806 ASN A O 1
ATOM 6393 N N . GLY A 1 807 ? 2.648 -32.092 -19.792 1.00 94.94 807 GLY A N 1
ATOM 6394 C CA . GLY A 1 807 ? 2.944 -31.673 -21.161 1.00 94.94 807 GLY A CA 1
ATOM 6395 C C . GLY A 1 807 ? 2.169 -30.441 -21.637 1.00 94.94 807 GLY A C 1
ATOM 6396 O O . GLY A 1 807 ? 2.448 -29.954 -22.733 1.00 94.94 807 GLY A O 1
ATOM 6397 N N . ASN A 1 808 ? 1.225 -29.918 -20.847 1.00 97.62 808 ASN A N 1
ATOM 6398 C CA . ASN A 1 808 ? 0.525 -28.682 -21.190 1.00 97.62 808 ASN A CA 1
ATOM 6399 C C . ASN A 1 808 ? 1.468 -27.473 -21.137 1.00 97.62 808 ASN A C 1
ATOM 6401 O O . ASN A 1 808 ? 2.492 -27.477 -20.456 1.00 97.62 808 ASN A O 1
ATOM 6405 N N . ALA A 1 809 ? 1.082 -26.405 -21.824 1.00 98.19 809 ALA A N 1
ATOM 6406 C CA . ALA A 1 809 ? 1.760 -25.119 -21.785 1.00 98.19 809 ALA A CA 1
ATOM 6407 C C . ALA A 1 809 ? 0.921 -24.092 -21.024 1.00 98.19 809 ALA A C 1
ATOM 6409 O O . ALA A 1 809 ? -0.236 -23.863 -21.374 1.00 98.19 809 ALA A O 1
ATOM 6410 N N . PHE A 1 810 ? 1.517 -23.439 -20.028 1.00 98.00 810 PHE A N 1
ATOM 6411 C CA . PHE A 1 810 ? 0.934 -22.307 -19.312 1.00 98.00 810 PHE A CA 1
ATOM 6412 C C . PHE A 1 810 ? 1.602 -21.008 -19.767 1.00 98.00 810 PHE A C 1
ATOM 6414 O O . PHE A 1 810 ? 2.831 -20.893 -19.748 1.00 98.00 810 PHE A O 1
ATOM 6421 N N . VAL A 1 811 ? 0.808 -20.034 -20.211 1.00 97.44 811 VAL A N 1
ATOM 6422 C CA . VAL A 1 811 ? 1.319 -18.801 -20.825 1.00 97.44 811 VAL A CA 1
ATOM 6423 C C . VAL A 1 811 ? 0.698 -17.576 -20.163 1.00 97.44 811 VAL A C 1
ATOM 6425 O O . VAL A 1 811 ? -0.523 -17.479 -20.067 1.00 97.44 811 VAL A O 1
ATOM 6428 N N . ASN A 1 812 ? 1.539 -16.624 -19.748 1.00 95.81 812 ASN A N 1
ATOM 6429 C CA . ASN A 1 812 ? 1.129 -15.293 -19.305 1.00 95.81 812 ASN A CA 1
ATOM 6430 C C . ASN A 1 812 ? 1.281 -14.278 -20.440 1.00 95.81 812 ASN A C 1
ATOM 6432 O O . ASN A 1 812 ? 2.394 -13.947 -20.860 1.00 95.81 812 ASN A O 1
ATOM 6436 N N . TRP A 1 813 ? 0.159 -13.713 -20.862 1.00 92.94 813 TRP A N 1
ATOM 6437 C CA . TRP A 1 813 ? 0.070 -12.614 -21.810 1.00 92.94 813 TRP A CA 1
ATOM 6438 C C . TRP A 1 813 ? -0.063 -11.322 -21.007 1.00 92.94 813 TRP A C 1
ATOM 6440 O O . TRP A 1 813 ? -1.166 -10.899 -20.657 1.00 92.94 813 TRP A O 1
ATOM 6450 N N . ALA A 1 814 ? 1.078 -10.714 -20.674 1.00 81.75 814 ALA A N 1
ATOM 6451 C CA . ALA A 1 814 ? 1.120 -9.559 -19.777 1.00 81.75 814 ALA A CA 1
ATOM 6452 C C . ALA A 1 814 ? 0.216 -8.398 -20.233 1.00 81.75 814 ALA A C 1
ATOM 6454 O O . ALA A 1 814 ? -0.407 -7.747 -19.402 1.00 81.75 814 ALA A O 1
ATOM 6455 N N . VAL A 1 815 ? 0.081 -8.166 -21.546 1.00 71.00 815 VAL A N 1
ATOM 6456 C CA . VAL A 1 815 ? -0.916 -7.228 -22.080 1.00 71.00 815 VAL A CA 1
ATOM 6457 C C . VAL A 1 815 ? -2.319 -7.798 -21.866 1.00 71.00 815 VAL A C 1
ATOM 6459 O O . VAL A 1 815 ? -2.661 -8.861 -22.376 1.00 71.00 815 VAL A O 1
ATOM 6462 N N . SER A 1 816 ? -3.170 -7.033 -21.176 1.00 68.31 816 SER A N 1
ATOM 6463 C CA . SER A 1 816 ? -4.522 -7.425 -20.735 1.00 68.31 816 SER A CA 1
ATOM 6464 C C . SER A 1 816 ? -4.580 -8.420 -19.571 1.00 68.31 816 SER A C 1
ATOM 6466 O O . SER A 1 816 ? -5.695 -8.831 -19.232 1.00 68.31 816 SER A O 1
ATOM 6468 N N . SER A 1 817 ? -3.438 -8.778 -18.970 1.00 81.75 817 SER A N 1
ATOM 6469 C CA . SER A 1 817 ? -3.339 -9.610 -17.755 1.00 81.75 817 SER A CA 1
ATOM 6470 C C . SER A 1 817 ? -4.041 -10.950 -17.888 1.00 81.75 817 SER A C 1
ATOM 6472 O O . SER A 1 817 ? -4.902 -11.315 -17.076 1.00 81.75 817 SER A O 1
ATOM 6474 N N . LYS A 1 818 ? -3.728 -11.642 -18.984 1.00 91.88 818 LYS A N 1
ATOM 6475 C CA . LYS A 1 818 ? -4.333 -12.926 -19.316 1.00 91.88 818 LYS A CA 1
ATOM 6476 C C . LYS A 1 818 ? -3.370 -14.067 -19.068 1.00 91.88 818 LYS A C 1
ATOM 6478 O O . LYS A 1 818 ? -2.199 -13.979 -19.416 1.00 91.88 818 LYS A O 1
ATOM 6483 N N . ILE A 1 819 ? -3.910 -15.174 -18.588 1.00 95.50 819 ILE A N 1
ATOM 6484 C CA . ILE A 1 819 ? -3.228 -16.463 -18.549 1.00 95.50 819 ILE A CA 1
ATOM 6485 C C . ILE A 1 819 ? -3.994 -17.466 -19.402 1.00 95.50 819 ILE A C 1
ATOM 6487 O O . ILE A 1 819 ? -5.223 -17.397 -19.503 1.00 95.50 819 ILE A O 1
ATOM 6491 N N . THR A 1 820 ? -3.278 -18.389 -20.029 1.00 96.38 820 THR A N 1
ATOM 6492 C CA . THR A 1 820 ? -3.879 -19.494 -20.774 1.00 96.38 820 THR A CA 1
ATOM 6493 C C . THR A 1 820 ? -3.174 -20.798 -20.474 1.00 96.38 820 THR A C 1
ATOM 6495 O O . THR A 1 820 ? -1.975 -20.829 -20.200 1.00 96.38 820 THR A O 1
ATOM 6498 N N . GLU A 1 821 ? -3.929 -21.883 -20.580 1.00 97.69 821 GLU A N 1
ATOM 6499 C CA . GLU A 1 821 ? -3.386 -23.232 -20.585 1.00 97.69 821 GLU A CA 1
ATOM 6500 C C . GLU A 1 821 ? -3.710 -23.907 -21.918 1.00 97.69 821 GLU A C 1
ATOM 6502 O O . GLU A 1 821 ? -4.839 -23.821 -22.412 1.00 97.69 821 GLU A O 1
ATOM 6507 N N . HIS A 1 822 ? -2.711 -24.556 -22.509 1.00 98.06 822 HIS A N 1
ATOM 6508 C CA . HIS A 1 822 ? -2.801 -25.221 -23.800 1.00 98.06 822 HIS A CA 1
ATOM 6509 C C . HIS A 1 822 ? -2.418 -26.693 -23.680 1.00 98.06 822 HIS A C 1
ATOM 6511 O O . HIS A 1 822 ? -1.468 -27.034 -22.980 1.00 98.06 822 HIS A O 1
ATOM 6517 N N . LEU A 1 823 ? -3.092 -27.549 -24.445 1.00 97.31 823 LEU A N 1
ATOM 6518 C CA . LEU A 1 823 ? -2.624 -28.909 -24.715 1.00 97.31 823 LEU A CA 1
ATOM 6519 C C . LEU A 1 823 ? -1.289 -28.891 -25.481 1.00 97.31 823 LEU A C 1
ATOM 6521 O O . LEU A 1 823 ? -1.027 -27.915 -26.189 1.00 97.31 823 LEU A O 1
ATOM 6525 N N . PRO A 1 824 ? -0.508 -29.993 -25.479 1.00 96.06 824 PRO A N 1
ATOM 6526 C CA . PRO A 1 824 ? 0.757 -30.088 -26.222 1.00 96.06 824 PRO A CA 1
ATOM 6527 C C . PRO A 1 824 ? 0.655 -29.753 -27.720 1.00 96.06 824 PRO A C 1
ATOM 6529 O O . PRO A 1 824 ? 1.633 -29.373 -28.354 1.00 96.06 824 PRO A O 1
ATOM 6532 N N . ASN A 1 825 ? -0.536 -29.895 -28.310 1.00 94.44 825 ASN A N 1
ATOM 6533 C CA . ASN A 1 825 ? -0.795 -29.580 -29.716 1.00 94.44 825 ASN A CA 1
ATOM 6534 C C . ASN A 1 825 ? -1.138 -28.096 -29.982 1.00 94.44 825 ASN A C 1
ATOM 6536 O O . ASN A 1 825 ? -1.468 -27.753 -31.115 1.00 94.44 825 ASN A O 1
ATOM 6540 N N . GLY A 1 826 ? -1.124 -27.236 -28.958 1.00 95.12 826 GLY A N 1
ATOM 6541 C CA . GLY A 1 826 ? -1.433 -25.806 -29.055 1.00 95.12 826 GLY A CA 1
ATOM 6542 C C . GLY A 1 826 ? -2.878 -25.414 -28.725 1.00 95.12 826 GLY A C 1
ATOM 6543 O O . GLY A 1 826 ? -3.168 -24.224 -28.594 1.00 95.12 826 GLY A O 1
ATOM 6544 N N . THR A 1 827 ? -3.793 -26.376 -28.561 1.00 95.81 827 THR A N 1
ATOM 6545 C CA . THR A 1 827 ? -5.221 -26.099 -28.304 1.00 95.81 827 THR A CA 1
ATOM 6546 C C . THR A 1 827 ? -5.420 -25.455 -26.933 1.00 95.81 827 THR A C 1
ATOM 6548 O O . THR A 1 827 ? -5.056 -26.060 -25.928 1.00 95.81 827 THR A O 1
ATOM 6551 N N . VAL A 1 828 ? -6.041 -24.271 -26.878 1.00 96.06 828 VAL A N 1
ATOM 6552 C CA . VAL A 1 828 ? -6.396 -23.588 -25.620 1.00 96.06 828 VAL A CA 1
ATOM 6553 C C . VAL A 1 828 ? -7.476 -24.385 -24.881 1.00 96.06 828 VAL A C 1
ATOM 6555 O O . VAL A 1 828 ? -8.544 -24.645 -25.436 1.00 96.06 828 VAL A O 1
ATOM 6558 N N . VAL A 1 829 ? -7.220 -24.742 -23.622 1.00 96.81 829 VAL A N 1
ATOM 6559 C CA . VAL A 1 829 ? -8.171 -25.452 -22.744 1.00 96.81 829 VAL A CA 1
ATOM 6560 C C . VAL A 1 829 ? -8.703 -24.584 -21.608 1.00 96.81 829 VAL A C 1
ATOM 6562 O O . VAL A 1 829 ? -9.817 -24.823 -21.139 1.00 96.81 829 VAL A O 1
ATOM 6565 N N . MET A 1 830 ? -7.974 -23.531 -21.232 1.00 96.75 830 MET A N 1
ATOM 6566 C CA . MET A 1 830 ? -8.439 -22.491 -20.315 1.00 96.75 830 MET A CA 1
ATOM 6567 C C . MET A 1 830 ? -7.848 -21.131 -20.688 1.00 96.75 830 MET A C 1
ATOM 6569 O O . MET A 1 830 ? -6.705 -21.037 -21.135 1.00 96.75 830 MET A O 1
ATOM 6573 N N . GLU A 1 831 ? -8.648 -20.088 -20.499 1.00 95.38 831 GLU A N 1
ATOM 6574 C CA . GLU A 1 831 ? -8.237 -18.687 -20.524 1.00 95.38 831 GLU A CA 1
ATOM 6575 C C . GLU A 1 831 ? -8.774 -18.003 -19.264 1.00 95.38 831 GLU A C 1
ATOM 6577 O O . GLU A 1 831 ? -9.947 -18.174 -18.926 1.00 95.38 831 GLU A O 1
ATOM 6582 N N . ALA A 1 832 ? -7.953 -17.191 -18.600 1.00 95.25 832 ALA A N 1
ATOM 6583 C CA . ALA A 1 832 ? -8.399 -16.351 -17.498 1.00 95.25 832 ALA A CA 1
ATOM 6584 C C . ALA A 1 832 ? -7.841 -14.929 -17.601 1.00 95.25 832 ALA A C 1
ATOM 6586 O O . ALA A 1 832 ? -6.718 -14.722 -18.060 1.00 95.25 832 ALA A O 1
ATOM 6587 N N . ARG A 1 833 ? -8.631 -13.938 -17.171 1.00 93.88 833 ARG A N 1
ATOM 6588 C CA . ARG A 1 833 ? -8.271 -12.512 -17.181 1.00 93.88 833 ARG A CA 1
ATOM 6589 C C . ARG A 1 833 ? -8.589 -11.840 -15.851 1.00 93.88 833 ARG A C 1
ATOM 6591 O O . ARG A 1 833 ? -9.678 -12.033 -15.316 1.00 93.88 833 ARG A O 1
ATOM 6598 N N . LEU A 1 834 ? -7.709 -10.968 -15.367 1.00 93.00 834 LEU A N 1
ATOM 6599 C CA . LEU A 1 834 ? -8.017 -10.115 -14.214 1.00 93.00 834 LEU A CA 1
ATOM 6600 C C . LEU A 1 834 ? -9.096 -9.072 -14.571 1.00 93.00 834 LEU A C 1
ATOM 6602 O O . LEU A 1 834 ? -8.891 -8.205 -15.427 1.00 93.00 834 LEU A O 1
ATOM 6606 N N . LYS A 1 835 ? -10.249 -9.117 -13.887 1.00 91.69 835 LYS A N 1
ATOM 6607 C CA . LYS A 1 835 ? -11.382 -8.192 -14.115 1.00 91.69 835 LYS A CA 1
ATOM 6608 C C . LYS A 1 835 ? -11.055 -6.744 -13.761 1.00 91.69 835 LYS A C 1
ATOM 6610 O O . LYS A 1 835 ? -11.579 -5.820 -14.384 1.00 91.69 835 LYS A O 1
ATOM 6615 N N . ALA A 1 836 ? -10.190 -6.564 -12.768 1.00 88.31 836 ALA A N 1
ATOM 6616 C CA . ALA A 1 836 ? -9.760 -5.268 -12.261 1.00 88.31 836 ALA A CA 1
ATOM 6617 C C . ALA A 1 836 ? -8.977 -4.427 -13.283 1.00 88.31 836 ALA A C 1
ATOM 6619 O O . ALA A 1 836 ? -8.925 -3.210 -13.141 1.00 88.31 836 ALA A O 1
ATOM 6620 N N . GLY A 1 837 ? -8.407 -5.047 -14.325 1.00 84.62 837 GLY A N 1
ATOM 6621 C CA . GLY A 1 837 ? -7.552 -4.345 -15.286 1.00 84.62 837 GLY A CA 1
ATOM 6622 C C . GLY A 1 837 ? -6.175 -3.967 -14.730 1.00 84.62 837 GLY A C 1
ATOM 6623 O O . GLY A 1 837 ? -5.543 -3.071 -15.273 1.00 84.62 837 GLY A O 1
ATOM 6624 N N . VAL A 1 838 ? -5.733 -4.634 -13.660 1.00 90.00 838 VAL A N 1
ATOM 6625 C CA . VAL A 1 838 ? -4.360 -4.563 -13.132 1.00 90.00 838 VAL A CA 1
ATOM 6626 C C . VAL A 1 838 ? -3.451 -5.522 -13.888 1.00 90.00 838 VAL A C 1
ATOM 6628 O O . VAL A 1 838 ? -3.933 -6.550 -14.366 1.00 90.00 838 VAL A O 1
ATOM 6631 N N . ASP A 1 839 ? -2.157 -5.221 -13.968 1.00 89.38 839 ASP A N 1
ATOM 6632 C CA . ASP A 1 839 ? -1.161 -6.019 -14.691 1.00 89.38 839 ASP A CA 1
ATOM 6633 C C . ASP A 1 839 ? -0.476 -7.039 -13.782 1.00 89.38 839 ASP A C 1
ATOM 6635 O O . ASP A 1 839 ? -0.342 -6.823 -12.582 1.00 89.38 839 ASP A O 1
ATOM 6639 N N . THR A 1 840 ? 0.020 -8.138 -14.357 1.00 92.00 840 THR A N 1
ATOM 6640 C CA . THR A 1 840 ? 1.013 -8.993 -13.694 1.00 92.00 840 THR A CA 1
ATOM 6641 C C . THR A 1 840 ? 2.174 -9.288 -14.637 1.00 92.00 840 THR A C 1
ATOM 6643 O O . THR A 1 840 ? 1.986 -9.588 -15.818 1.00 92.00 840 THR A O 1
ATOM 6646 N N . TYR A 1 841 ? 3.400 -9.144 -14.128 1.00 92.31 841 TYR A N 1
ATOM 6647 C CA . TYR A 1 841 ? 4.608 -9.176 -14.956 1.00 92.31 841 TYR A CA 1
ATOM 6648 C C . TYR A 1 841 ? 4.841 -10.586 -15.526 1.00 92.31 841 TYR A C 1
ATOM 6650 O O . TYR A 1 841 ? 5.088 -10.764 -16.723 1.00 92.31 841 TYR A O 1
ATOM 6658 N N . ARG A 1 842 ? 4.712 -11.588 -14.653 1.00 93.62 842 ARG A N 1
ATOM 6659 C CA . ARG A 1 842 ? 4.782 -13.025 -14.929 1.00 93.62 842 ARG A CA 1
ATOM 6660 C C . ARG A 1 842 ? 3.688 -13.733 -14.142 1.00 93.62 842 ARG A C 1
ATOM 6662 O O . ARG A 1 842 ? 3.296 -13.267 -13.075 1.00 93.62 842 ARG A O 1
ATOM 6669 N N . ALA A 1 843 ? 3.238 -14.856 -14.682 1.00 96.31 843 ALA A N 1
ATOM 6670 C CA . ALA A 1 843 ? 2.385 -15.799 -13.981 1.00 96.31 843 ALA A CA 1
ATOM 6671 C C . ALA A 1 843 ? 2.938 -17.212 -14.160 1.00 96.31 843 ALA A C 1
ATOM 6673 O O . ALA A 1 843 ? 3.451 -17.547 -15.235 1.00 96.31 843 ALA A O 1
ATOM 6674 N N . PHE A 1 844 ? 2.801 -18.028 -13.123 1.00 97.25 844 PHE A N 1
ATOM 6675 C CA . PHE A 1 844 ? 3.240 -19.420 -13.120 1.00 97.25 844 PHE A CA 1
ATOM 6676 C C . PHE A 1 844 ? 2.152 -20.327 -12.571 1.00 97.25 844 PHE A C 1
ATOM 6678 O O . PHE A 1 844 ? 1.278 -19.875 -11.827 1.00 97.25 844 PHE A O 1
ATOM 6685 N N . LYS A 1 845 ? 2.228 -21.610 -12.921 1.00 97.56 845 LYS A N 1
ATOM 6686 C CA . LYS A 1 845 ? 1.372 -22.647 -12.359 1.00 97.56 845 LYS A CA 1
ATOM 6687 C C . LYS A 1 845 ? 2.229 -23.711 -11.685 1.00 97.56 845 LYS A C 1
ATOM 6689 O O . LYS A 1 845 ? 3.140 -24.263 -12.300 1.00 97.56 845 LYS A O 1
ATOM 6694 N N . SER A 1 846 ? 1.956 -23.968 -10.410 1.00 96.44 846 SER A N 1
ATOM 6695 C CA . SER A 1 846 ? 2.716 -24.926 -9.604 1.00 96.44 846 SER A CA 1
ATOM 6696 C C . SER A 1 846 ? 1.842 -25.526 -8.502 1.00 96.44 846 SER A C 1
ATOM 6698 O O . SER A 1 846 ? 0.963 -24.827 -7.984 1.00 96.44 846 SER A O 1
ATOM 6700 N N . PRO A 1 847 ? 2.017 -26.804 -8.119 1.00 95.38 847 PRO A N 1
ATOM 6701 C CA . PRO A 1 847 ? 1.420 -27.297 -6.885 1.00 95.38 847 PRO A CA 1
ATOM 6702 C C . PRO A 1 847 ? 1.914 -26.457 -5.704 1.00 95.38 847 PRO A C 1
ATOM 6704 O O . PRO A 1 847 ? 3.059 -26.027 -5.662 1.00 95.38 847 PRO A O 1
ATOM 6707 N N . TRP A 1 848 ? 1.049 -26.217 -4.725 1.00 96.62 848 TRP A N 1
ATOM 6708 C CA . TRP A 1 848 ? 1.439 -25.504 -3.515 1.00 96.62 848 TRP A CA 1
ATOM 6709 C C . TRP A 1 848 ? 0.663 -26.063 -2.337 1.00 96.62 848 TRP A C 1
ATOM 6711 O O . TRP A 1 848 ? -0.543 -26.293 -2.438 1.00 96.62 848 TRP A O 1
ATOM 6721 N N . VAL A 1 849 ? 1.364 -26.304 -1.233 1.00 96.56 849 VAL A N 1
ATOM 6722 C CA . VAL A 1 849 ? 0.747 -26.710 0.025 1.00 96.56 849 VAL A CA 1
ATOM 6723 C C . VAL A 1 849 ? 1.200 -25.730 1.088 1.00 96.56 849 VAL A C 1
ATOM 6725 O O . VAL A 1 849 ? 2.338 -25.796 1.528 1.00 96.56 849 VAL A O 1
ATOM 6728 N N . GLY A 1 850 ? 0.317 -24.815 1.470 1.00 96.50 850 GLY A N 1
ATOM 6729 C CA . GLY A 1 850 ? 0.605 -23.796 2.466 1.00 96.50 850 GLY A CA 1
ATOM 6730 C C . GLY A 1 850 ? 0.115 -24.192 3.855 1.00 96.50 850 GLY A C 1
ATOM 6731 O O . GLY A 1 850 ? -1.026 -24.638 4.031 1.00 96.50 850 GLY A O 1
ATOM 6732 N N . ARG A 1 851 ? 0.978 -23.976 4.848 1.00 96.12 851 ARG A N 1
ATOM 6733 C CA . ARG A 1 851 ? 0.778 -24.240 6.280 1.00 96.12 851 ARG A CA 1
ATOM 6734 C C . ARG A 1 851 ? 1.094 -22.978 7.088 1.00 96.12 851 ARG A C 1
ATOM 6736 O O . ARG A 1 851 ? 2.116 -22.931 7.772 1.00 96.12 851 ARG A O 1
ATOM 6743 N N . PRO A 1 852 ? 0.249 -21.932 7.001 1.00 95.88 852 PRO A N 1
ATOM 6744 C CA . PRO A 1 852 ? 0.562 -20.633 7.578 1.00 95.88 852 PRO A CA 1
ATOM 6745 C C . PRO A 1 852 ? 0.860 -20.735 9.071 1.00 95.88 852 PRO A C 1
ATOM 6747 O O . PRO A 1 852 ? 0.155 -21.417 9.814 1.00 95.88 852 PRO A O 1
ATOM 6750 N N . ALA A 1 853 ? 1.874 -19.997 9.521 1.00 92.00 853 ALA A N 1
ATOM 6751 C CA . ALA A 1 853 ? 2.244 -19.987 10.932 1.00 92.00 853 ALA A CA 1
ATOM 6752 C C . ALA A 1 853 ? 1.245 -19.227 11.828 1.00 92.00 853 ALA A C 1
ATOM 6754 O O . ALA A 1 853 ? 1.258 -19.396 13.049 1.00 92.00 853 ALA A O 1
ATOM 6755 N N . SER A 1 854 ? 0.415 -18.351 11.251 1.00 91.88 854 SER A N 1
ATOM 6756 C CA . SER A 1 854 ? -0.667 -17.675 11.970 1.00 91.88 854 SER A CA 1
ATOM 6757 C C . SER A 1 854 ? -1.848 -18.627 12.186 1.00 91.88 854 SER A C 1
ATOM 6759 O O . SER A 1 854 ? -2.057 -19.516 11.365 1.00 91.88 854 SER A O 1
ATOM 6761 N N . PRO A 1 855 ? -2.653 -18.462 13.248 1.00 95.31 855 PRO A N 1
ATOM 6762 C CA . PRO A 1 855 ? -3.921 -19.180 13.366 1.00 95.31 855 PRO A CA 1
ATOM 6763 C C . PRO A 1 855 ? -4.958 -18.665 12.342 1.00 95.31 855 PRO A C 1
ATOM 6765 O O . PRO A 1 855 ? -4.737 -17.608 11.745 1.00 95.31 855 PRO A O 1
ATOM 6768 N N . PRO A 1 856 ? -6.088 -19.376 12.151 1.00 96.88 856 PRO A N 1
ATOM 6769 C CA . PRO A 1 856 ? -7.222 -18.873 11.379 1.00 96.88 856 PRO A CA 1
ATOM 6770 C C . PRO A 1 856 ? -7.790 -17.565 11.941 1.00 96.88 856 PRO A C 1
ATOM 6772 O O . PRO A 1 856 ? -7.761 -17.335 13.155 1.00 96.88 856 PRO A O 1
ATOM 6775 N N . ASP A 1 857 ? -8.384 -16.768 11.060 1.00 95.50 857 ASP A N 1
ATOM 6776 C CA . ASP A 1 857 ? -9.048 -15.504 11.357 1.00 95.50 857 ASP A CA 1
ATOM 6777 C C . ASP A 1 857 ? -10.573 -15.689 11.344 1.00 95.50 857 ASP A C 1
ATOM 6779 O O . ASP A 1 857 ? -11.130 -16.405 10.506 1.00 95.50 857 ASP A O 1
ATOM 6783 N N . VAL A 1 858 ? -11.269 -15.038 12.278 1.00 93.69 858 VAL A N 1
ATOM 6784 C CA . VAL A 1 858 ? -12.731 -15.099 12.392 1.00 93.69 858 VAL A CA 1
ATOM 6785 C C . VAL A 1 858 ? -13.305 -13.718 12.691 1.00 93.69 858 VAL A C 1
ATOM 6787 O O . VAL A 1 858 ? -12.794 -12.973 13.523 1.00 93.69 858 VAL A O 1
ATOM 6790 N N . HIS A 1 859 ? -14.396 -13.393 12.008 1.00 91.31 859 HIS A N 1
ATOM 6791 C CA . HIS A 1 859 ? -15.218 -12.214 12.230 1.00 91.31 859 HIS A CA 1
ATOM 6792 C C . HIS A 1 859 ? -16.664 -12.658 12.451 1.00 91.31 859 HIS A C 1
ATOM 6794 O O . HIS A 1 859 ? -17.148 -13.558 11.764 1.00 91.31 859 HIS A O 1
ATOM 6800 N N . SER A 1 860 ? -17.367 -12.038 13.399 1.00 88.19 860 SER A N 1
ATOM 6801 C CA . SER A 1 860 ? -18.785 -12.318 13.624 1.00 88.19 860 SER A CA 1
ATOM 6802 C C . SER A 1 860 ? -19.596 -11.035 13.781 1.00 88.19 860 SER A C 1
ATOM 6804 O O . SER A 1 860 ? -19.174 -10.104 14.471 1.00 88.19 860 SER A O 1
ATOM 6806 N N . GLU A 1 861 ? -20.751 -11.002 13.119 1.00 85.81 861 GLU A N 1
ATOM 6807 C CA . GLU A 1 861 ? -21.674 -9.870 13.084 1.00 85.81 861 GLU A CA 1
ATOM 6808 C C . GLU A 1 861 ? -23.107 -10.319 13.418 1.00 85.81 861 GLU A C 1
ATOM 6810 O O . GLU A 1 861 ? -23.614 -11.317 12.898 1.00 85.81 861 GLU A O 1
ATOM 6815 N N . MET A 1 862 ? -23.789 -9.586 14.300 1.00 80.31 862 MET A N 1
ATOM 6816 C CA . MET A 1 862 ? -25.192 -9.848 14.633 1.00 80.31 862 MET A CA 1
ATOM 6817 C C . MET A 1 862 ? -26.122 -9.188 13.610 1.00 80.31 862 MET A C 1
ATOM 6819 O O . MET A 1 862 ? -26.043 -7.978 13.380 1.00 80.31 862 MET A O 1
ATOM 6823 N N . VAL A 1 863 ? -27.077 -9.961 13.089 1.00 75.38 863 VAL A N 1
ATOM 6824 C CA . VAL A 1 863 ? -28.101 -9.496 12.146 1.00 75.38 863 VAL A CA 1
ATOM 6825 C C . VAL A 1 863 ? -29.517 -9.716 12.683 1.00 75.38 863 VAL A C 1
ATOM 6827 O O . VAL A 1 863 ? -29.833 -10.742 13.293 1.00 75.38 863 VAL A O 1
ATOM 6830 N N . TYR A 1 864 ? -30.397 -8.744 12.442 1.00 69.31 864 TYR A N 1
ATOM 6831 C CA . TYR A 1 864 ? -31.828 -8.865 12.735 1.00 69.31 864 TYR A CA 1
ATOM 6832 C C . TYR A 1 864 ? -32.581 -9.357 11.501 1.00 69.31 864 TYR A C 1
ATOM 6834 O O . TYR A 1 864 ? -32.488 -8.752 10.431 1.00 69.31 864 TYR A O 1
ATOM 6842 N N . LYS A 1 865 ? -33.374 -10.416 11.674 1.00 68.06 865 LYS A N 1
ATOM 6843 C CA . LYS A 1 865 ? -34.271 -10.959 10.652 1.00 68.06 865 LYS A CA 1
ATOM 6844 C C . LYS A 1 865 ? -35.680 -10.383 10.781 1.00 68.06 865 LYS A C 1
ATOM 6846 O O . LYS A 1 865 ? -36.162 -10.068 11.877 1.00 68.06 865 LYS A O 1
ATOM 6851 N N . VAL A 1 866 ? -36.387 -10.336 9.653 1.00 46.62 866 VAL A N 1
ATOM 6852 C CA . VAL A 1 866 ? -37.824 -10.036 9.599 1.00 46.62 866 VAL A CA 1
ATOM 6853 C C . VAL A 1 866 ? -38.571 -10.980 10.554 1.00 46.62 866 VAL A C 1
ATOM 6855 O O . VAL A 1 866 ? -38.351 -12.189 10.520 1.00 46.62 866 VAL A O 1
ATOM 6858 N N . ARG A 1 867 ? -39.458 -10.426 11.400 1.00 46.53 867 ARG A N 1
ATOM 6859 C CA . ARG A 1 867 ? -40.139 -11.065 12.561 1.00 46.53 867 ARG A CA 1
ATOM 6860 C C . ARG A 1 867 ? -39.382 -11.040 13.899 1.00 46.53 867 ARG A C 1
ATOM 6862 O O . ARG A 1 867 ? -39.814 -11.700 14.840 1.00 46.53 867 ARG A O 1
ATOM 6869 N N . GLY A 1 868 ? -38.307 -10.258 14.019 1.00 55.28 868 GLY A N 1
ATOM 6870 C CA . GLY A 1 868 ? -37.643 -10.003 15.306 1.00 55.28 868 GLY A CA 1
ATOM 6871 C C . GLY A 1 868 ? -36.738 -11.140 15.790 1.00 55.28 868 GLY A C 1
ATOM 6872 O O . GLY A 1 868 ? -36.380 -11.179 16.964 1.00 55.28 868 GLY A O 1
ATOM 6873 N N . GLN A 1 869 ? -36.373 -12.066 14.901 1.00 68.94 869 GLN A N 1
ATOM 6874 C CA . GLN A 1 869 ? -35.373 -13.094 15.189 1.00 68.94 869 GLN A CA 1
ATOM 6875 C C . GLN A 1 869 ? -33.962 -12.515 15.031 1.00 68.94 869 GLN A C 1
ATOM 6877 O O . GLN A 1 869 ? -33.726 -11.670 14.170 1.00 68.94 869 GLN A O 1
ATOM 6882 N N . VAL A 1 870 ? -33.025 -12.983 15.853 1.00 74.06 870 VAL A N 1
ATOM 6883 C CA . VAL A 1 870 ? -31.605 -12.614 15.783 1.00 74.06 870 VAL A CA 1
ATOM 6884 C C . VAL A 1 870 ? -30.824 -13.777 15.186 1.00 74.06 870 VAL A C 1
ATOM 6886 O O . VAL A 1 870 ? -31.063 -14.928 15.554 1.00 74.06 870 VAL A O 1
ATOM 6889 N N . ALA A 1 871 ? -29.894 -13.472 14.289 1.00 83.56 871 ALA A N 1
ATOM 6890 C CA . ALA A 1 871 ? -28.902 -14.414 13.796 1.00 83.56 871 ALA A CA 1
ATOM 6891 C C . ALA A 1 871 ? -27.493 -13.824 13.924 1.00 83.56 871 ALA A C 1
ATOM 6893 O O . ALA A 1 871 ? -27.321 -12.611 14.051 1.00 83.56 871 ALA A O 1
ATOM 6894 N N . THR A 1 872 ? -26.489 -14.692 13.902 1.00 84.69 872 THR A N 1
ATOM 6895 C CA . THR A 1 872 ? -25.076 -14.306 13.889 1.00 84.69 872 THR A CA 1
ATOM 6896 C C . THR A 1 872 ? -24.464 -14.777 12.582 1.00 84.69 872 THR A C 1
ATOM 6898 O O . THR A 1 872 ? -24.455 -15.975 12.307 1.00 84.69 872 THR A O 1
ATOM 6901 N N . VAL A 1 873 ? -23.963 -13.852 11.774 1.00 88.25 873 VAL A N 1
ATOM 6902 C CA . VAL A 1 873 ? -23.185 -14.162 10.576 1.00 88.25 873 VAL A CA 1
ATOM 6903 C C . VAL A 1 873 ? -21.721 -14.261 10.982 1.00 88.25 873 VAL A C 1
ATOM 6905 O O . VAL A 1 873 ? -21.201 -13.392 11.673 1.00 88.25 873 VAL A O 1
ATOM 6908 N N . ILE A 1 874 ? -21.066 -15.347 10.593 1.00 91.19 874 ILE A N 1
ATOM 6909 C CA . ILE A 1 874 ? -19.691 -15.673 10.961 1.00 91.19 874 ILE A CA 1
ATOM 6910 C C . ILE A 1 874 ? -18.912 -15.858 9.666 1.00 91.19 874 ILE A C 1
ATOM 6912 O O . ILE A 1 874 ? -19.232 -16.743 8.872 1.00 91.19 874 ILE A O 1
ATOM 6916 N N . SER A 1 875 ? -17.898 -15.024 9.470 1.00 92.69 875 SER A N 1
ATOM 6917 C CA . SER A 1 875 ? -16.933 -15.115 8.378 1.00 92.69 875 SER A CA 1
ATOM 6918 C C . SER A 1 875 ? -15.611 -15.633 8.919 1.00 92.69 875 SER A C 1
ATOM 6920 O O . SER A 1 875 ? -15.129 -15.154 9.944 1.00 92.69 875 SER A O 1
ATOM 6922 N N . LEU A 1 876 ? -15.013 -16.602 8.239 1.00 93.75 876 LEU A N 1
ATOM 6923 C CA . LEU A 1 876 ? -13.787 -17.252 8.684 1.00 93.75 876 LEU A CA 1
ATOM 6924 C C . LEU A 1 876 ? -12.864 -17.543 7.498 1.00 93.75 876 LEU A C 1
ATOM 6926 O O . LEU A 1 876 ? -13.319 -17.938 6.422 1.00 93.75 876 LEU A O 1
ATOM 6930 N N . SER A 1 877 ? -11.568 -17.322 7.688 1.00 95.50 877 SER A N 1
ATOM 6931 C CA . SER A 1 877 ? -10.538 -17.547 6.672 1.00 95.50 877 SER A CA 1
ATOM 6932 C C . SER A 1 877 ? -9.215 -17.953 7.320 1.00 95.50 877 SER A C 1
ATOM 6934 O O . SER A 1 877 ? -9.021 -17.824 8.528 1.00 95.50 877 SER A O 1
ATOM 6936 N N . TRP A 1 878 ? -8.288 -18.484 6.526 1.00 96.56 878 TRP A N 1
ATOM 6937 C CA . TRP A 1 878 ? -6.918 -18.726 6.976 1.00 96.56 878 TRP A CA 1
ATOM 6938 C C . TRP A 1 878 ? -5.965 -18.500 5.807 1.00 96.56 878 TRP A C 1
ATOM 6940 O O . TRP A 1 878 ? -5.813 -19.363 4.941 1.00 96.56 878 TRP A O 1
ATOM 6950 N N . ASN A 1 879 ? -5.375 -17.301 5.765 1.00 96.81 879 ASN A N 1
ATOM 6951 C CA . ASN A 1 879 ? -4.591 -16.813 4.632 1.00 96.81 879 ASN A CA 1
ATOM 6952 C C . ASN A 1 879 ? -3.444 -17.770 4.273 1.00 96.81 879 ASN A C 1
ATOM 6954 O O . ASN A 1 879 ? -2.433 -17.816 4.970 1.00 96.81 879 ASN A O 1
ATOM 6958 N N . GLY A 1 880 ? -3.599 -18.505 3.172 1.00 96.31 880 GLY A N 1
ATOM 6959 C CA . GLY A 1 880 ? -2.618 -19.446 2.647 1.00 96.31 880 GLY A CA 1
ATOM 6960 C C . GLY A 1 880 ? -2.729 -20.888 3.130 1.00 96.31 880 GLY A C 1
ATOM 6961 O O . GLY A 1 880 ? -1.931 -21.712 2.692 1.00 96.31 880 GLY A O 1
ATOM 6962 N N . ALA A 1 881 ? -3.682 -21.240 3.991 1.00 96.81 881 ALA A N 1
ATOM 6963 C CA . ALA A 1 881 ? -3.854 -22.635 4.385 1.00 96.81 881 ALA A CA 1
ATOM 6964 C C . ALA A 1 881 ? -4.524 -23.420 3.252 1.00 96.81 881 ALA A C 1
ATOM 6966 O O . ALA A 1 881 ? -5.650 -23.114 2.858 1.00 96.81 881 ALA A O 1
ATOM 6967 N N . THR A 1 882 ? -3.864 -24.447 2.723 1.00 95.44 882 THR A N 1
ATOM 6968 C CA . THR A 1 882 ? -4.406 -25.268 1.618 1.00 95.44 882 THR A CA 1
ATOM 6969 C C . THR A 1 882 ? -5.006 -26.586 2.105 1.00 95.44 882 THR A C 1
ATOM 6971 O O . THR A 1 882 ? -5.852 -27.161 1.433 1.00 95.44 882 THR A O 1
ATOM 6974 N N . GLU A 1 883 ? -4.615 -27.061 3.290 1.00 95.31 883 GLU A N 1
ATOM 6975 C CA . GLU A 1 883 ? -5.033 -28.374 3.813 1.00 95.31 883 GLU A CA 1
ATOM 6976 C C . GLU A 1 883 ? -6.395 -28.352 4.534 1.00 95.31 883 GLU A C 1
ATOM 6978 O O . GLU A 1 883 ? -6.918 -29.404 4.908 1.00 95.31 883 GLU A O 1
ATOM 6983 N N . VAL A 1 884 ? -7.001 -27.172 4.711 1.00 96.00 884 VAL A N 1
ATOM 6984 C CA . VAL A 1 884 ? -8.313 -27.026 5.359 1.00 96.00 884 VAL A CA 1
ATOM 6985 C C . VAL A 1 884 ? -9.421 -27.524 4.439 1.00 96.00 884 VAL A C 1
ATOM 6987 O O . VAL A 1 884 ? -9.627 -26.968 3.361 1.00 96.00 884 VAL A O 1
ATOM 6990 N N . GLN A 1 885 ? -10.169 -28.523 4.904 1.00 95.19 885 GLN A N 1
ATOM 6991 C CA . GLN A 1 885 ? -11.330 -29.077 4.202 1.00 95.19 885 GLN A CA 1
ATOM 6992 C C . GLN A 1 885 ? -12.649 -28.604 4.806 1.00 95.19 885 GLN A C 1
ATOM 6994 O O . GLN A 1 885 ? -13.624 -28.354 4.096 1.00 95.19 885 GLN A O 1
ATOM 6999 N N . LYS A 1 886 ? -12.690 -28.492 6.134 1.00 96.19 886 LYS A N 1
ATOM 7000 C CA . LYS A 1 886 ? -13.892 -28.105 6.865 1.00 96.19 886 LYS A CA 1
ATOM 7001 C C . LYS A 1 886 ? -13.550 -27.356 8.143 1.00 96.19 886 LYS A C 1
ATOM 7003 O O . LYS A 1 886 ? -12.422 -27.408 8.630 1.00 96.19 886 LYS A O 1
ATOM 7008 N N . TRP A 1 887 ? -14.561 -26.711 8.698 1.00 96.56 887 TRP A N 1
ATOM 7009 C CA . TRP A 1 887 ? -14.469 -25.896 9.894 1.00 96.56 887 TRP A CA 1
ATOM 7010 C C . TRP A 1 887 ? -15.419 -26.415 10.959 1.00 96.56 887 TRP A C 1
ATOM 7012 O O . TRP A 1 887 ? -16.586 -26.702 10.682 1.00 96.56 887 TRP A O 1
ATOM 7022 N N . ASN A 1 888 ? -14.939 -26.493 12.193 1.00 95.81 888 ASN A N 1
ATOM 7023 C CA . ASN A 1 888 ? -15.829 -26.565 13.341 1.00 95.81 888 ASN A CA 1
ATOM 7024 C C . ASN A 1 888 ? -15.940 -25.170 13.938 1.00 95.81 888 ASN A C 1
ATOM 7026 O O . ASN A 1 888 ? -14.933 -24.512 14.185 1.00 95.81 888 ASN A O 1
ATOM 7030 N N . VAL A 1 889 ? -17.164 -24.729 14.186 1.00 94.62 889 VAL A N 1
ATOM 7031 C CA . VAL A 1 889 ? -17.450 -23.397 14.705 1.00 94.62 889 VAL A CA 1
ATOM 7032 C C . VAL A 1 889 ? -18.026 -23.542 16.097 1.00 94.62 889 VAL A C 1
ATOM 7034 O O . VAL A 1 889 ? -18.958 -24.317 16.361 1.00 94.62 889 VAL A O 1
ATOM 7037 N N . ARG A 1 890 ? -17.419 -22.809 17.013 1.00 92.69 890 ARG A N 1
ATOM 7038 C CA . ARG A 1 890 ? -17.751 -22.795 18.427 1.00 92.69 890 ARG A CA 1
ATOM 7039 C C . ARG A 1 890 ? -18.046 -21.363 18.814 1.00 92.69 890 ARG A C 1
ATOM 7041 O O . ARG A 1 890 ? -17.509 -20.425 18.230 1.00 92.69 890 ARG A O 1
ATOM 7048 N N . GLY A 1 891 ? -18.896 -21.196 19.807 1.00 88.25 891 GLY A N 1
ATOM 7049 C CA . GLY A 1 891 ? -19.039 -19.902 20.436 1.00 88.25 891 GLY A CA 1
ATOM 7050 C C . GLY A 1 891 ? -19.593 -20.014 21.835 1.00 88.25 891 GLY A C 1
ATOM 7051 O O . GLY A 1 891 ? -19.696 -21.110 22.374 1.00 88.25 891 GLY A O 1
ATOM 7052 N N . TYR A 1 892 ? -19.964 -18.888 22.424 1.00 83.25 892 TYR A N 1
ATOM 7053 C CA . TYR A 1 892 ? -20.515 -18.850 23.774 1.00 83.25 892 TYR A CA 1
ATOM 7054 C C . TYR A 1 892 ? -21.906 -18.222 23.766 1.00 83.25 892 TYR A C 1
ATOM 7056 O O . TYR A 1 892 ? -22.151 -17.214 23.104 1.00 83.25 892 TYR A O 1
ATOM 7064 N N . GLY A 1 893 ? -22.841 -18.849 24.475 1.00 73.56 893 GLY A N 1
ATOM 7065 C CA . GLY A 1 893 ? -24.171 -18.299 24.703 1.00 73.56 893 GLY A CA 1
ATOM 7066 C C . GLY A 1 893 ? -24.139 -17.156 25.719 1.00 73.56 893 GLY A C 1
ATOM 7067 O O . GLY A 1 893 ? -23.160 -16.949 26.434 1.00 73.56 893 GLY A O 1
ATOM 7068 N N . LEU A 1 894 ? -25.258 -16.438 25.853 1.00 65.00 894 LEU A N 1
ATOM 7069 C CA . LEU A 1 894 ? -25.416 -15.378 26.865 1.00 65.00 894 LEU A CA 1
ATOM 7070 C C . LEU A 1 894 ? -25.262 -15.875 28.312 1.00 65.00 894 LEU A C 1
ATOM 7072 O O . LEU A 1 894 ? -25.022 -15.080 29.220 1.00 65.00 894 LEU A O 1
ATOM 7076 N N . ASP A 1 895 ? -25.434 -17.176 28.541 1.00 71.06 895 ASP A N 1
ATOM 7077 C CA . ASP A 1 895 ? -25.221 -17.830 29.830 1.00 71.06 895 ASP A CA 1
ATOM 7078 C C . ASP A 1 895 ? -23.743 -18.173 30.095 1.00 71.06 895 ASP A C 1
ATOM 7080 O O . ASP A 1 895 ? -23.425 -18.742 31.141 1.00 71.06 895 ASP A O 1
ATOM 7084 N N . GLY A 1 896 ? -22.846 -17.819 29.167 1.00 68.50 896 GLY A N 1
ATOM 7085 C CA . GLY A 1 896 ? -21.415 -18.099 29.227 1.00 68.50 896 GLY A CA 1
ATOM 7086 C C . GLY A 1 896 ? -21.064 -19.562 28.967 1.00 68.50 896 GLY A C 1
ATOM 7087 O O . GLY A 1 896 ? -19.905 -19.941 29.133 1.00 68.50 896 GLY A O 1
ATOM 7088 N N . LYS A 1 897 ? -22.034 -20.403 28.585 1.00 75.62 897 LYS A N 1
ATOM 7089 C CA . LYS A 1 897 ? -21.755 -21.788 28.208 1.00 75.62 897 LYS A CA 1
ATOM 7090 C C . LYS A 1 897 ? -21.343 -21.853 26.756 1.00 75.62 897 LYS A C 1
ATOM 7092 O O . LYS A 1 897 ? -21.883 -21.147 25.907 1.00 75.62 897 LYS A O 1
ATOM 7097 N N . GLU A 1 898 ? -20.406 -22.744 26.484 1.00 85.50 898 GLU A N 1
ATOM 7098 C CA . GLU A 1 898 ? -20.025 -23.046 25.121 1.00 85.50 898 GLU A CA 1
ATOM 7099 C C . GLU A 1 898 ? -21.217 -23.624 24.349 1.00 85.50 898 GLU A C 1
ATOM 7101 O O . GLU A 1 898 ? -21.927 -24.525 24.807 1.00 85.50 898 GLU A O 1
ATOM 7106 N N . VAL A 1 899 ? -21.421 -23.081 23.158 1.00 85.25 899 VAL A N 1
ATOM 7107 C CA . VAL A 1 899 ? -22.425 -23.478 22.190 1.00 85.25 899 VAL A CA 1
ATOM 7108 C C . VAL A 1 899 ? -21.704 -23.994 20.958 1.00 85.25 899 VAL A C 1
ATOM 7110 O O . VAL A 1 899 ? -20.837 -23.344 20.368 1.00 85.25 899 VAL A O 1
ATOM 7113 N N . ARG A 1 900 ? -22.107 -25.187 20.537 1.00 88.75 900 ARG A N 1
ATOM 7114 C CA . ARG A 1 900 ? -21.715 -25.743 19.251 1.00 88.75 900 ARG A CA 1
ATOM 7115 C C . ARG A 1 900 ? -22.533 -25.060 18.160 1.00 88.75 900 ARG A C 1
ATOM 7117 O O . ARG A 1 900 ? -23.703 -25.388 17.986 1.00 88.75 900 ARG A O 1
ATOM 7124 N N . VAL A 1 901 ? -21.908 -24.125 17.450 1.00 87.31 901 VAL A N 1
ATOM 7125 C CA . VAL A 1 901 ? -22.542 -23.377 16.356 1.00 87.31 901 VAL A CA 1
ATOM 7126 C C . VAL A 1 901 ? -22.703 -24.273 15.130 1.00 87.31 901 VAL A C 1
ATOM 7128 O O . VAL A 1 901 ? -23.808 -24.439 14.618 1.00 87.31 901 VAL A O 1
ATOM 7131 N N . ALA A 1 902 ? -21.605 -24.886 14.684 1.00 90.06 902 ALA A N 1
ATOM 7132 C CA . ALA A 1 902 ? -21.598 -25.797 13.547 1.00 90.06 902 ALA A CA 1
ATOM 7133 C C . ALA A 1 902 ? -20.414 -26.772 13.631 1.00 90.06 902 ALA A C 1
ATOM 7135 O O . ALA A 1 902 ? -19.366 -26.445 14.184 1.00 90.06 902 ALA A O 1
ATOM 7136 N N . ASP A 1 903 ? -20.571 -27.968 13.070 1.00 91.12 903 ASP A N 1
ATOM 7137 C CA . ASP A 1 903 ? -19.493 -28.947 12.906 1.00 91.12 903 ASP A CA 1
ATOM 7138 C C . ASP A 1 903 ? -19.340 -29.281 11.429 1.00 91.12 903 ASP A C 1
ATOM 7140 O O . ASP A 1 903 ? -20.337 -29.478 10.735 1.00 91.12 903 ASP A O 1
ATOM 7144 N N . GLY A 1 904 ? -18.095 -29.397 10.971 1.00 91.19 904 GLY A N 1
ATOM 7145 C CA . GLY A 1 904 ? -17.796 -29.846 9.616 1.00 91.19 904 GLY A CA 1
ATOM 7146 C C . GLY A 1 904 ? -18.343 -28.952 8.503 1.00 91.19 904 GLY A C 1
ATOM 7147 O O . GLY A 1 904 ? -18.683 -29.475 7.445 1.00 91.19 904 GLY A O 1
ATOM 7148 N N . VAL A 1 905 ? -18.404 -27.635 8.718 1.00 93.12 905 VAL A N 1
ATOM 7149 C CA . VAL A 1 905 ? -18.776 -26.652 7.689 1.00 93.12 905 VAL A CA 1
ATOM 7150 C C . VAL A 1 905 ? -17.758 -26.737 6.552 1.00 93.12 905 VAL A C 1
ATOM 7152 O O . VAL A 1 905 ? -16.583 -26.467 6.804 1.00 93.12 905 VAL A O 1
ATOM 7155 N N . PRO A 1 906 ? -18.147 -27.123 5.324 1.00 92.62 906 PRO A N 1
ATOM 7156 C CA . PRO A 1 906 ? -17.201 -27.230 4.220 1.00 92.62 906 PRO A CA 1
ATOM 7157 C C . PRO A 1 906 ? -16.530 -25.885 3.947 1.00 92.62 906 PRO A C 1
ATOM 7159 O O . PRO A 1 906 ? -17.188 -24.842 3.982 1.00 92.62 906 PRO A O 1
ATOM 7162 N N . ARG A 1 907 ? -15.227 -25.904 3.665 1.00 91.19 907 ARG A N 1
ATOM 7163 C CA . ARG A 1 907 ? -14.533 -24.709 3.189 1.00 91.19 907 ARG A CA 1
ATOM 7164 C C . ARG A 1 907 ? -15.149 -24.263 1.860 1.00 91.19 907 ARG A C 1
ATOM 7166 O O . ARG A 1 907 ? -15.330 -25.075 0.957 1.00 91.19 907 ARG A O 1
ATOM 7173 N N . ASN A 1 908 ? -15.426 -22.970 1.744 1.00 88.94 908 ASN A N 1
ATOM 7174 C CA . ASN A 1 908 ? -15.906 -22.336 0.522 1.00 88.94 908 ASN A CA 1
ATOM 7175 C C . ASN A 1 908 ? -14.997 -21.147 0.182 1.00 88.94 908 ASN A C 1
ATOM 7177 O O . ASN A 1 908 ? -15.039 -20.138 0.881 1.00 88.94 908 ASN A O 1
ATOM 7181 N N . GLY A 1 909 ? -14.150 -21.289 -0.841 1.00 89.00 909 GLY A N 1
ATOM 7182 C CA . GLY A 1 909 ? -13.190 -20.259 -1.253 1.00 89.00 909 GLY A CA 1
ATOM 7183 C C . GLY A 1 909 ? -12.167 -19.874 -0.172 1.00 89.00 909 GLY A C 1
ATOM 7184 O O . GLY A 1 909 ? -11.753 -20.698 0.657 1.00 89.00 909 GLY A O 1
ATOM 7185 N N . PHE A 1 910 ? -11.745 -18.605 -0.203 1.00 93.38 910 PHE A N 1
ATOM 7186 C CA . PHE A 1 910 ? -10.839 -18.016 0.791 1.00 93.38 910 PHE A CA 1
ATOM 7187 C C . PHE A 1 910 ? -11.539 -17.764 2.130 1.00 93.38 910 PHE A C 1
ATOM 7189 O O . PHE A 1 910 ? -11.017 -18.130 3.184 1.00 93.38 910 PHE A O 1
ATOM 7196 N N . GLU A 1 911 ? -12.722 -17.141 2.083 1.00 94.19 911 GLU A N 1
ATOM 7197 C CA . GLU A 1 911 ? -13.536 -16.823 3.251 1.00 94.19 911 GLU A CA 1
ATOM 7198 C C . GLU A 1 911 ? -14.822 -17.642 3.212 1.00 94.19 911 GLU A C 1
ATOM 7200 O O . GLU A 1 911 ? -15.712 -17.425 2.394 1.00 94.19 911 GLU A O 1
ATOM 7205 N N . THR A 1 912 ? -14.936 -18.574 4.150 1.00 93.62 912 THR A N 1
ATOM 7206 C CA . THR A 1 912 ? -16.187 -19.291 4.369 1.00 93.62 912 THR A CA 1
ATOM 7207 C C . THR A 1 912 ? -17.080 -18.422 5.241 1.00 93.62 912 THR A C 1
ATOM 7209 O O . THR A 1 912 ? -16.643 -17.909 6.269 1.00 93.62 912 THR A O 1
ATOM 7212 N N . GLN A 1 913 ? -18.340 -18.260 4.854 1.00 91.12 913 GLN A N 1
ATOM 7213 C CA . GLN A 1 913 ? -19.308 -17.519 5.647 1.00 91.12 913 GLN A CA 1
ATOM 7214 C C . GLN A 1 913 ? -20.520 -18.399 5.951 1.00 91.12 913 GLN A C 1
ATOM 7216 O O . GLN A 1 913 ? -21.020 -19.120 5.084 1.00 91.12 913 GLN A O 1
ATOM 7221 N N . LEU A 1 914 ? -20.990 -18.346 7.194 1.00 90.75 914 LEU A N 1
ATOM 7222 C CA . LEU A 1 914 ? -22.193 -19.038 7.641 1.00 90.75 914 LEU A CA 1
ATOM 7223 C C . LEU A 1 914 ? -23.056 -18.128 8.509 1.00 90.75 914 LEU A C 1
ATOM 7225 O O . LEU A 1 914 ? -22.573 -17.221 9.177 1.00 90.75 914 LEU A O 1
ATOM 7229 N N . GLU A 1 915 ? -24.346 -18.406 8.525 1.00 88.50 915 GLU A N 1
ATOM 7230 C CA . GLU A 1 915 ? -25.313 -17.737 9.382 1.00 88.50 915 GLU A CA 1
ATOM 7231 C C . GLU A 1 915 ? -25.825 -18.724 10.426 1.00 88.50 915 GLU A C 1
ATOM 7233 O O . GLU A 1 915 ? -26.315 -19.783 10.053 1.00 88.50 915 GLU A O 1
ATOM 7238 N N . TYR A 1 916 ? -25.734 -18.379 11.707 1.00 86.56 916 TYR A N 1
ATOM 7239 C CA . TYR A 1 916 ? -26.261 -19.144 12.836 1.00 86.56 916 TYR A CA 1
ATOM 7240 C C . TYR A 1 916 ? -27.570 -18.532 13.342 1.00 86.56 916 TYR A C 1
ATOM 7242 O O . TYR A 1 916 ? -27.630 -17.335 13.635 1.00 86.56 916 TYR A O 1
ATOM 7250 N N . GLU A 1 917 ? -28.619 -19.347 13.486 1.00 84.19 917 GLU A N 1
ATOM 7251 C CA . GLU A 1 917 ? -29.915 -18.914 14.025 1.00 84.19 917 GLU A CA 1
ATOM 7252 C C . GLU A 1 917 ? -29.866 -18.740 15.552 1.00 84.19 917 GLU A C 1
ATOM 7254 O O . GLU A 1 917 ? -30.326 -19.576 16.328 1.00 84.19 917 GLU A O 1
ATOM 7259 N N . GLY A 1 918 ? -29.295 -17.621 15.985 1.00 77.62 918 GLY A N 1
ATOM 7260 C CA . GLY A 1 918 ? -29.215 -17.218 17.380 1.00 77.62 918 GLY A CA 1
ATOM 7261 C C . GLY A 1 918 ? -28.122 -16.184 17.613 1.00 77.62 918 GLY A C 1
ATOM 7262 O O . GLY A 1 918 ? -27.469 -15.707 16.683 1.00 77.62 918 GLY A O 1
ATOM 7263 N N . PHE A 1 919 ? -27.914 -15.843 18.882 1.00 78.06 919 PHE A N 1
ATOM 7264 C CA . PHE A 1 919 ? -26.853 -14.938 19.308 1.00 78.06 919 PHE A CA 1
ATOM 7265 C C . PHE A 1 919 ? -25.758 -15.708 20.050 1.00 78.06 919 PHE A C 1
ATOM 7267 O O . PHE A 1 919 ? -26.053 -16.435 21.003 1.00 78.06 919 PHE A O 1
ATOM 7274 N N . VAL A 1 920 ? -24.511 -15.519 19.623 1.00 79.81 920 VAL A N 1
ATOM 7275 C CA . VAL A 1 920 ? -23.299 -15.994 20.307 1.00 79.81 920 VAL A CA 1
ATOM 7276 C C . VAL A 1 920 ? -22.379 -14.807 20.585 1.00 79.81 920 VAL A C 1
ATOM 7278 O O . VAL A 1 920 ? -22.262 -13.926 19.738 1.00 79.81 920 VAL A O 1
ATOM 7281 N N . THR A 1 921 ? -21.779 -14.740 21.776 1.00 72.50 921 THR A N 1
ATOM 7282 C CA . THR A 1 921 ? -20.984 -13.579 22.221 1.00 72.50 921 THR A CA 1
ATOM 7283 C C . THR A 1 921 ? -19.571 -13.590 21.667 1.00 72.50 921 THR A C 1
ATOM 7285 O O . THR A 1 921 ? -19.098 -12.559 21.211 1.00 72.50 921 THR A O 1
ATOM 7288 N N . ASP A 1 922 ? -18.925 -14.751 21.699 1.00 81.44 922 ASP A N 1
ATOM 7289 C CA . ASP A 1 922 ? -17.540 -14.951 21.292 1.00 81.44 922 ASP A CA 1
ATOM 7290 C C . ASP A 1 922 ? -17.495 -16.178 20.398 1.00 81.44 922 ASP A C 1
ATOM 7292 O O . ASP A 1 922 ? -18.029 -17.220 20.781 1.00 81.44 922 ASP A O 1
ATOM 7296 N N . VAL A 1 923 ? -16.895 -16.057 19.219 1.00 88.88 923 VAL A N 1
ATOM 7297 C CA . VAL A 1 923 ? -16.809 -17.131 18.225 1.00 88.88 923 VAL A CA 1
ATOM 7298 C C . VAL A 1 923 ? -15.354 -17.506 18.015 1.00 88.88 923 VAL A C 1
ATOM 7300 O O . VAL A 1 923 ? -14.499 -16.637 17.865 1.00 88.88 923 VAL A O 1
ATOM 7303 N N . TYR A 1 924 ? -15.071 -18.802 17.978 1.00 92.75 924 TYR A N 1
ATOM 7304 C CA . TYR A 1 924 ? -13.778 -19.320 17.556 1.00 92.75 924 TYR A CA 1
ATOM 7305 C C . TYR A 1 924 ? -13.970 -20.525 16.634 1.00 92.75 924 TYR A C 1
ATOM 7307 O O . TYR A 1 924 ? -15.017 -21.183 16.644 1.00 92.75 924 TYR A O 1
ATOM 7315 N N . VAL A 1 925 ? -12.972 -20.789 15.797 1.00 95.38 925 VAL A N 1
ATOM 7316 C CA . VAL A 1 925 ? -13.058 -21.801 14.743 1.00 95.38 925 VAL A CA 1
ATOM 7317 C C . VAL A 1 925 ? -11.884 -22.764 14.814 1.00 95.38 925 VAL A C 1
ATOM 7319 O O . VAL A 1 925 ? -10.755 -22.369 15.093 1.00 95.38 925 VAL A O 1
ATOM 7322 N N . GLU A 1 926 ? -12.154 -24.035 14.544 1.00 96.94 926 GLU A N 1
ATOM 7323 C CA . GLU A 1 926 ? -11.144 -25.077 14.376 1.00 96.94 926 GLU A CA 1
ATOM 7324 C C . GLU A 1 926 ? -11.065 -25.423 12.889 1.00 96.94 926 GLU A C 1
ATOM 7326 O O . GLU A 1 926 ? -12.071 -25.796 12.274 1.00 96.94 926 GLU A O 1
ATOM 7331 N N . ALA A 1 927 ? -9.873 -25.307 12.312 1.00 96.94 927 ALA A N 1
ATOM 7332 C CA . ALA A 1 927 ? -9.601 -25.731 10.947 1.00 96.94 927 ALA A CA 1
ATOM 7333 C C . ALA A 1 927 ? -9.328 -27.237 10.923 1.00 96.94 927 ALA A C 1
ATOM 7335 O O . ALA A 1 927 ? -8.483 -27.722 11.678 1.00 96.94 927 ALA A O 1
ATOM 7336 N N . VAL A 1 928 ? -10.018 -27.981 10.059 1.00 97.25 928 VAL A N 1
ATOM 7337 C CA . VAL A 1 928 ? -9.966 -29.447 10.038 1.00 97.25 928 VAL A CA 1
ATOM 7338 C C . VAL A 1 928 ? -9.548 -29.959 8.661 1.00 97.25 928 VAL A C 1
ATOM 7340 O O . VAL A 1 928 ? -10.077 -29.526 7.632 1.00 97.25 928 VAL A O 1
ATOM 7343 N N . ASP A 1 929 ? -8.612 -30.907 8.652 1.00 95.81 929 ASP A N 1
ATOM 7344 C CA . ASP A 1 929 ? -8.101 -31.538 7.435 1.00 95.81 929 ASP A CA 1
ATOM 7345 C C . ASP A 1 929 ? -9.016 -32.657 6.897 1.00 95.81 929 ASP A C 1
ATOM 7347 O O . ASP A 1 929 ? -10.047 -33.016 7.481 1.00 95.81 929 ASP A O 1
ATOM 7351 N N . GLN A 1 930 ? -8.611 -33.246 5.769 1.00 93.62 930 GLN A N 1
ATOM 7352 C CA . GLN A 1 930 ? -9.318 -34.359 5.121 1.00 93.62 930 GLN A CA 1
ATOM 7353 C C . GLN A 1 930 ? -9.449 -35.623 5.989 1.00 93.62 930 GLN A C 1
ATOM 7355 O O . GLN A 1 930 ? -10.372 -36.411 5.791 1.00 93.62 930 GLN A O 1
ATOM 7360 N N . HIS A 1 931 ? -8.563 -35.813 6.970 1.00 94.94 931 HIS A N 1
ATOM 7361 C CA . HIS A 1 931 ? -8.571 -36.954 7.889 1.00 94.94 931 HIS A CA 1
ATOM 7362 C C . HIS A 1 931 ? -9.352 -36.665 9.179 1.00 94.94 931 HIS A C 1
ATOM 7364 O O . HIS A 1 931 ? -9.439 -37.526 10.055 1.00 94.94 931 HIS A O 1
ATOM 7370 N N . GLY A 1 932 ? -9.925 -35.465 9.318 1.00 92.44 932 GLY A N 1
ATOM 7371 C CA . GLY A 1 932 ? -10.640 -35.047 10.519 1.00 92.44 932 GLY A CA 1
ATOM 7372 C C . GLY A 1 932 ? -9.738 -34.550 11.652 1.00 92.44 932 GLY A C 1
ATOM 7373 O O . GLY A 1 932 ? -10.229 -34.398 12.770 1.00 92.44 932 GLY A O 1
ATOM 7374 N N . ARG A 1 933 ? -8.449 -34.296 11.397 1.00 95.75 933 ARG A N 1
ATOM 7375 C CA . ARG A 1 933 ? -7.517 -33.737 12.388 1.00 95.75 933 ARG A CA 1
ATOM 7376 C C . ARG A 1 933 ? -7.656 -32.220 12.438 1.00 95.75 933 ARG A C 1
ATOM 7378 O O . ARG A 1 933 ? -7.755 -31.573 11.397 1.00 95.75 933 ARG A O 1
ATOM 7385 N N . ILE A 1 934 ? -7.635 -31.660 13.645 1.00 96.44 934 ILE A N 1
ATOM 7386 C CA . ILE A 1 934 ? -7.589 -30.209 13.847 1.00 96.44 934 ILE A CA 1
ATOM 7387 C C . ILE A 1 934 ? -6.171 -29.733 13.525 1.00 96.44 934 ILE A C 1
ATOM 7389 O O . ILE A 1 934 ? -5.211 -30.184 14.148 1.00 96.44 934 ILE A O 1
ATOM 7393 N N . LEU A 1 935 ? -6.055 -28.845 12.541 1.00 95.62 935 LEU A N 1
ATOM 7394 C CA . LEU A 1 935 ? -4.795 -28.240 12.112 1.00 95.62 935 LEU A CA 1
ATOM 7395 C C . LEU A 1 935 ? -4.409 -27.061 13.011 1.00 95.62 935 LEU A C 1
ATOM 7397 O O . LEU A 1 935 ? -3.254 -26.928 13.400 1.00 95.62 935 LEU A O 1
ATOM 7401 N N . SER A 1 936 ? -5.378 -26.200 13.330 1.00 95.94 936 SER A N 1
ATOM 7402 C CA . SER A 1 936 ? -5.206 -25.029 14.193 1.00 95.94 936 SER A CA 1
ATOM 7403 C C . SER A 1 936 ? -6.563 -24.501 14.665 1.00 95.94 936 SER A C 1
ATOM 7405 O O . SER A 1 936 ? -7.602 -24.817 14.076 1.00 95.94 936 SER A O 1
ATOM 7407 N N . THR A 1 937 ? -6.539 -23.671 15.705 1.00 95.12 937 THR A N 1
ATOM 7408 C CA . THR A 1 937 ? -7.717 -23.026 16.295 1.00 95.12 937 THR A CA 1
ATOM 7409 C C . THR A 1 937 ? -7.518 -21.513 16.302 1.00 95.12 937 THR A C 1
ATOM 7411 O O . THR A 1 937 ? -6.443 -21.027 16.660 1.00 95.12 937 THR A O 1
ATOM 7414 N N . SER A 1 938 ? -8.542 -20.759 15.896 1.00 93.81 938 SER A N 1
ATOM 7415 C CA . SER A 1 938 ? -8.499 -19.296 15.900 1.00 93.81 938 SER A CA 1
ATOM 7416 C C . SER A 1 938 ? -8.441 -18.733 17.319 1.00 93.81 938 SER A C 1
ATOM 7418 O O . SER A 1 938 ? -8.823 -19.379 18.298 1.00 93.81 938 SER A O 1
ATOM 7420 N N . LYS A 1 939 ? -8.051 -17.461 17.429 1.00 86.50 939 LYS A N 1
ATOM 7421 C CA . LYS A 1 939 ? -8.407 -16.673 18.615 1.00 86.50 939 LYS A CA 1
ATOM 7422 C C . LYS A 1 939 ? -9.929 -16.466 18.641 1.00 86.50 939 LYS A C 1
ATOM 7424 O O . LYS A 1 939 ? -10.575 -16.501 17.592 1.00 86.50 939 LYS A O 1
ATOM 7429 N N . GLY A 1 940 ? -10.501 -16.278 19.830 1.00 73.06 940 GLY A N 1
ATOM 7430 C CA . GLY A 1 940 ? -11.907 -15.894 19.956 1.00 73.06 940 GLY A CA 1
ATOM 7431 C C . GLY A 1 940 ? -12.129 -14.472 19.440 1.00 73.06 940 GLY A C 1
ATOM 7432 O O . GLY A 1 940 ? -11.331 -13.588 19.747 1.00 73.06 940 GLY A O 1
ATOM 7433 N N . ALA A 1 941 ? -13.193 -14.258 18.670 1.00 67.50 941 ALA A N 1
ATOM 7434 C CA . ALA A 1 941 ? -13.644 -12.941 18.234 1.00 67.50 941 ALA A CA 1
ATOM 7435 C C . ALA A 1 941 ? -14.993 -12.608 18.876 1.00 67.50 941 ALA A C 1
ATOM 7437 O O . ALA A 1 941 ? -15.955 -13.367 18.733 1.00 67.50 941 ALA A O 1
ATOM 7438 N N . GLY A 1 942 ? -15.058 -11.463 19.557 1.00 56.88 942 GLY A N 1
ATOM 7439 C CA . GLY A 1 942 ? -16.307 -10.919 20.082 1.00 56.88 942 GLY A CA 1
ATOM 7440 C C . GLY A 1 942 ? -17.257 -10.504 18.953 1.00 56.88 942 GLY A C 1
ATOM 7441 O O . GLY A 1 942 ? -16.825 -10.023 17.904 1.00 56.88 942 GLY A O 1
ATOM 7442 N N . ASN A 1 943 ? -18.556 -10.693 19.163 1.00 47.25 943 ASN A N 1
ATOM 7443 C CA . ASN A 1 943 ? -19.595 -10.380 18.186 1.00 47.25 943 ASN A CA 1
ATOM 7444 C C . ASN A 1 943 ? -19.811 -8.864 18.071 1.00 47.25 943 ASN A C 1
ATOM 7446 O O . ASN A 1 943 ? -20.148 -8.192 19.051 1.00 47.25 943 ASN A O 1
ATOM 7450 N N . VAL A 1 944 ? -19.635 -8.324 16.864 1.00 49.88 944 VAL A N 1
ATOM 7451 C CA . VAL A 1 944 ? -19.858 -6.907 16.565 1.00 49.88 944 VAL A CA 1
ATOM 7452 C C . VAL A 1 944 ? -21.333 -6.720 16.194 1.00 49.88 944 VAL A C 1
ATOM 7454 O O . VAL A 1 944 ? -21.804 -7.189 15.160 1.00 49.88 944 VAL A O 1
ATOM 7457 N N . ALA A 1 945 ? -22.108 -6.044 17.041 1.00 34.34 945 ALA A N 1
ATOM 7458 C CA . ALA A 1 945 ? -23.508 -5.750 16.734 1.00 34.34 945 ALA A CA 1
ATOM 7459 C C . ALA A 1 945 ? -23.589 -4.575 15.751 1.00 34.34 945 ALA A C 1
ATOM 7461 O O . ALA A 1 945 ? -23.119 -3.523 16.142 1.00 34.34 945 ALA A O 1
ATOM 7462 N N . TYR A 1 946 ? -24.153 -4.744 14.539 1.00 37.06 946 TYR A N 1
ATOM 7463 C CA . TYR A 1 946 ? -24.908 -3.747 13.731 1.00 37.06 946 TYR A CA 1
ATOM 7464 C C . TYR A 1 946 ? -25.085 -4.224 12.264 1.00 37.06 946 TYR A C 1
ATOM 7466 O O . TYR A 1 946 ? -24.120 -4.169 11.509 1.00 37.06 946 TYR A O 1
ATOM 7474 N N . LYS A 1 947 ? -26.315 -4.605 11.848 1.00 34.97 947 LYS A N 1
ATOM 7475 C CA . LYS A 1 947 ? -26.953 -4.415 10.506 1.00 34.97 947 LYS A CA 1
ATOM 7476 C C . LYS A 1 947 ? -28.301 -5.183 10.411 1.00 34.97 947 LYS A C 1
ATOM 7478 O O . LYS A 1 947 ? -28.454 -6.257 10.986 1.00 34.97 947 LYS A O 1
ATOM 7483 N N . THR A 1 948 ? -29.300 -4.642 9.705 1.00 35.88 948 THR A N 1
ATOM 7484 C CA . THR A 1 948 ? -30.590 -5.309 9.369 1.00 35.88 948 THR A CA 1
ATOM 7485 C C . THR A 1 948 ? -30.603 -5.724 7.893 1.00 35.88 948 THR A C 1
ATOM 7487 O O . THR A 1 948 ? -30.272 -4.891 7.054 1.00 35.88 948 THR A O 1
ATOM 7490 N N . MET A 1 949 ? -31.020 -6.959 7.577 1.00 32.22 949 MET A N 1
ATOM 7491 C CA . MET A 1 949 ? -31.201 -7.483 6.204 1.00 32.22 949 MET A CA 1
ATOM 7492 C C . MET A 1 949 ? -32.685 -7.798 5.921 1.00 32.22 949 MET A C 1
ATOM 7494 O O . MET A 1 949 ? -33.379 -8.330 6.791 1.00 32.22 949 MET A O 1
ATOM 7498 N N . ASP A 1 950 ? -33.159 -7.497 4.707 1.00 36.12 950 ASP A N 1
ATOM 7499 C CA . ASP A 1 950 ? -34.467 -7.917 4.165 1.00 36.12 950 ASP A CA 1
ATOM 7500 C C . ASP A 1 950 ? -34.302 -9.201 3.299 1.00 36.12 950 ASP A C 1
ATOM 7502 O O . ASP A 1 950 ? -33.216 -9.392 2.740 1.00 36.12 950 ASP A O 1
ATOM 7506 N N . PRO A 1 951 ? -35.313 -10.096 3.199 1.00 35.66 951 PRO A N 1
ATOM 7507 C CA . PRO A 1 951 ? -35.314 -11.329 2.397 1.00 35.66 951 PRO A CA 1
ATOM 7508 C C . PRO A 1 951 ? -34.779 -11.281 0.954 1.00 35.66 951 PRO A C 1
ATOM 7510 O O . PRO A 1 951 ? -34.373 -12.341 0.479 1.00 35.66 951 PRO A O 1
ATOM 7513 N N . ASP A 1 952 ? -34.729 -10.122 0.288 1.00 35.06 952 ASP A N 1
ATOM 7514 C CA . ASP A 1 952 ? -34.244 -10.003 -1.103 1.00 35.06 952 ASP A CA 1
ATOM 7515 C C . ASP A 1 952 ? -32.848 -9.348 -1.254 1.00 35.06 952 ASP A C 1
ATOM 7517 O O . ASP A 1 952 ? -32.362 -9.176 -2.370 1.00 35.06 952 ASP A O 1
ATOM 7521 N N . GLY A 1 953 ? -32.150 -9.026 -0.156 1.00 34.31 953 GLY A N 1
ATOM 7522 C CA . GLY A 1 953 ? -30.729 -8.641 -0.202 1.00 34.31 953 GLY A CA 1
ATOM 7523 C C . GLY A 1 953 ? -30.395 -7.186 -0.578 1.00 34.31 953 GLY A C 1
ATOM 7524 O O . GLY A 1 953 ? -29.222 -6.896 -0.803 1.00 34.31 953 GLY A O 1
ATOM 7525 N N . GLU A 1 954 ? -31.354 -6.253 -0.588 1.00 33.03 954 GLU A N 1
ATOM 7526 C CA . GLU A 1 954 ? -31.080 -4.815 -0.787 1.00 33.03 954 GLU A CA 1
ATOM 7527 C C . GLU A 1 954 ? -31.161 -3.977 0.508 1.00 33.03 954 GLU A C 1
ATOM 7529 O O . GLU A 1 954 ? -31.969 -4.223 1.407 1.00 33.03 954 GLU A O 1
ATOM 7534 N N . TYR A 1 955 ? -30.299 -2.956 0.600 1.00 37.25 955 TYR A N 1
ATOM 7535 C CA . TYR A 1 955 ? -30.177 -2.055 1.751 1.00 37.25 955 TYR A CA 1
ATOM 7536 C C . TYR A 1 955 ? -31.344 -1.057 1.833 1.00 37.25 955 TYR A C 1
ATOM 7538 O O . TYR A 1 955 ? -31.523 -0.219 0.950 1.00 37.25 955 TYR A O 1
ATOM 7546 N N . ILE A 1 956 ? -32.089 -1.060 2.943 1.00 32.62 956 ILE A N 1
ATOM 7547 C CA . ILE A 1 956 ? -33.129 -0.052 3.198 1.00 32.62 956 ILE A CA 1
ATOM 7548 C C . ILE A 1 956 ? -32.519 1.173 3.894 1.00 32.62 956 ILE A C 1
ATOM 7550 O O . ILE A 1 956 ? -31.916 1.078 4.963 1.00 32.62 956 ILE A O 1
ATOM 7554 N N . SER A 1 957 ? -32.721 2.345 3.287 1.00 31.91 957 SER A N 1
ATOM 7555 C CA . SER A 1 957 ? -32.338 3.654 3.829 1.00 31.91 957 SER A CA 1
ATOM 7556 C C . SER A 1 957 ? -32.997 3.944 5.197 1.00 31.91 957 SER A C 1
ATOM 7558 O O . SER A 1 957 ? -34.196 3.688 5.359 1.00 31.91 957 SER A O 1
ATOM 7560 N N . PRO A 1 958 ? -32.276 4.580 6.150 1.00 33.19 958 PRO A N 1
ATOM 7561 C CA . PRO A 1 958 ? -32.792 4.995 7.465 1.00 33.19 958 PRO A CA 1
ATOM 7562 C C . PRO A 1 958 ? -34.080 5.833 7.423 1.00 33.19 958 PRO A C 1
ATOM 7564 O O . PRO A 1 958 ? -34.809 5.910 8.412 1.00 33.19 958 PRO A O 1
ATOM 7567 N N . PHE A 1 959 ? -34.387 6.445 6.277 1.00 33.31 959 PHE A N 1
ATOM 7568 C CA . PHE A 1 959 ? -35.561 7.287 6.066 1.00 33.31 959 PHE A CA 1
ATOM 7569 C C . PHE A 1 959 ? -36.892 6.563 6.347 1.00 33.31 959 PHE A C 1
ATOM 7571 O O . PHE A 1 959 ? -37.784 7.134 6.975 1.00 33.31 959 PHE A O 1
ATOM 7578 N N . TRP A 1 960 ? -37.020 5.287 5.965 1.00 32.94 960 TRP A N 1
ATOM 7579 C CA . TRP A 1 960 ? -38.271 4.531 6.138 1.00 32.94 960 TRP A CA 1
ATOM 7580 C C . TRP A 1 960 ? -38.507 4.059 7.580 1.00 32.94 960 TRP A C 1
ATOM 7582 O O . TRP A 1 960 ? -39.655 3.909 8.004 1.00 32.94 960 TRP A O 1
ATOM 7592 N N . ILE A 1 961 ? -37.439 3.917 8.369 1.00 37.25 961 ILE A N 1
ATOM 7593 C CA . ILE A 1 961 ? -37.508 3.563 9.794 1.00 37.25 961 ILE A CA 1
ATOM 7594 C C . ILE A 1 961 ? -38.066 4.738 10.603 1.00 37.25 961 ILE A C 1
ATOM 7596 O O . ILE A 1 961 ? -38.939 4.546 11.449 1.00 37.25 961 ILE A O 1
ATOM 7600 N N . THR A 1 962 ? -37.650 5.968 10.294 1.00 36.62 962 THR A N 1
ATOM 7601 C CA . THR A 1 962 ? -38.181 7.178 10.941 1.00 36.62 962 THR A CA 1
ATOM 7602 C C . THR A 1 962 ? -39.678 7.345 10.674 1.00 36.62 962 THR A C 1
ATOM 7604 O O . THR A 1 962 ? -40.432 7.696 11.581 1.00 36.62 962 THR A O 1
ATOM 7607 N N . VAL A 1 963 ? -40.132 7.015 9.460 1.00 34.34 963 VAL A N 1
ATOM 7608 C CA . VAL A 1 963 ? -41.555 7.053 9.085 1.00 34.34 963 VAL A CA 1
ATOM 7609 C C . VAL A 1 963 ? -42.361 5.982 9.833 1.00 34.34 963 VAL A C 1
ATOM 7611 O O . VAL A 1 963 ? -43.438 6.281 10.351 1.00 34.34 963 VAL A O 1
ATOM 7614 N N . ALA A 1 964 ? -41.834 4.761 9.969 1.00 31.58 964 ALA A N 1
ATOM 7615 C CA . ALA A 1 964 ? -42.500 3.676 10.696 1.00 31.58 964 ALA A CA 1
ATOM 7616 C C . ALA A 1 964 ? -42.556 3.917 12.219 1.00 31.58 964 ALA A C 1
ATOM 7618 O O . ALA A 1 964 ? -43.584 3.659 12.852 1.00 31.58 964 ALA A O 1
ATOM 7619 N N . ILE A 1 965 ? -41.489 4.471 12.808 1.00 37.28 965 ILE A N 1
ATOM 7620 C CA . ILE A 1 965 ? -41.433 4.838 14.233 1.00 37.28 965 ILE A CA 1
ATOM 7621 C C . ILE A 1 965 ? -42.375 6.014 14.525 1.00 37.28 965 ILE A C 1
ATOM 7623 O O . ILE A 1 965 ? -43.100 5.983 15.522 1.00 37.28 965 ILE A O 1
ATOM 7627 N N . ALA A 1 966 ? -42.435 7.014 13.640 1.00 37.53 966 ALA A N 1
ATOM 7628 C CA . ALA A 1 966 ? -43.376 8.126 13.763 1.00 37.53 966 ALA A CA 1
ATOM 7629 C C . ALA A 1 966 ? -44.838 7.653 13.664 1.00 37.53 966 ALA A C 1
ATOM 7631 O O . ALA A 1 966 ? -45.672 8.056 14.477 1.00 37.53 966 ALA A O 1
ATOM 7632 N N . ALA A 1 967 ? -45.145 6.741 12.736 1.00 31.77 967 ALA A N 1
ATOM 7633 C CA . ALA A 1 967 ? -46.479 6.154 12.608 1.00 31.77 967 ALA A CA 1
ATOM 7634 C C . ALA A 1 967 ? -46.870 5.318 13.845 1.00 31.77 967 ALA A C 1
ATOM 7636 O O . ALA A 1 967 ? -47.989 5.442 14.348 1.00 31.77 967 ALA A O 1
ATOM 7637 N N . GLY A 1 968 ? -45.938 4.528 14.393 1.00 31.06 968 GLY A N 1
ATOM 7638 C CA . GLY A 1 968 ? -46.151 3.743 15.615 1.00 31.06 968 GLY A CA 1
ATOM 7639 C C . GLY A 1 968 ? -46.368 4.602 16.867 1.00 31.06 968 GLY A C 1
ATOM 7640 O O . GLY A 1 968 ? -47.234 4.291 17.689 1.00 31.06 968 GLY A O 1
ATOM 7641 N N . ALA A 1 969 ? -45.650 5.724 16.989 1.00 37.78 969 ALA A N 1
ATOM 7642 C CA . ALA A 1 969 ? -45.802 6.662 18.102 1.00 37.78 969 ALA A CA 1
ATOM 7643 C C . ALA A 1 969 ? -47.170 7.375 18.096 1.00 37.78 969 ALA A C 1
ATOM 7645 O O . ALA A 1 969 ? -47.767 7.569 19.158 1.00 37.78 969 ALA A O 1
ATOM 7646 N N . ILE A 1 970 ? -47.706 7.703 16.914 1.00 38.59 970 ILE A N 1
ATOM 7647 C CA . ILE A 1 970 ? -49.027 8.341 16.762 1.00 38.59 970 ILE A CA 1
ATOM 7648 C C . ILE A 1 970 ? -50.156 7.376 17.159 1.00 38.59 970 ILE A C 1
ATOM 7650 O O . ILE A 1 970 ? -51.069 7.755 17.897 1.00 38.59 970 ILE A O 1
ATOM 7654 N N . VAL A 1 971 ? -50.071 6.109 16.740 1.00 39.25 971 VAL A N 1
ATOM 7655 C CA . VAL A 1 971 ? -51.062 5.076 17.094 1.00 39.25 971 VAL A CA 1
ATOM 7656 C C . VAL A 1 971 ? -51.001 4.736 18.591 1.00 39.25 971 VAL A C 1
ATOM 7658 O O . VAL A 1 971 ? -52.042 4.622 19.244 1.00 39.25 971 VAL A O 1
ATOM 7661 N N . GLY A 1 972 ? -49.796 4.658 19.169 1.00 34.88 972 GLY A N 1
ATOM 7662 C CA . GLY A 1 972 ? -49.591 4.415 20.602 1.00 34.88 972 GLY A CA 1
ATOM 7663 C C . GLY A 1 972 ? -50.111 5.545 21.500 1.00 34.88 972 GLY A C 1
ATOM 7664 O O . GLY A 1 972 ? -50.741 5.280 22.528 1.00 34.88 972 GLY A O 1
ATOM 7665 N N . ALA A 1 973 ? -49.927 6.807 21.097 1.00 45.28 973 ALA A N 1
ATOM 7666 C CA . ALA A 1 973 ? -50.450 7.962 21.829 1.00 45.28 973 ALA A CA 1
ATOM 7667 C C . ALA A 1 973 ? -51.992 8.020 21.809 1.00 45.28 973 ALA A C 1
ATOM 7669 O O . ALA A 1 973 ? -52.611 8.328 22.832 1.00 45.28 973 ALA A O 1
ATOM 7670 N N . GLY A 1 974 ? -52.618 7.654 20.682 1.00 37.06 974 GLY A N 1
ATOM 7671 C CA . GLY A 1 974 ? -54.077 7.557 20.559 1.00 37.06 974 GLY A CA 1
ATOM 7672 C C . GLY A 1 974 ? -54.689 6.471 21.453 1.00 37.06 974 GLY A C 1
ATOM 7673 O O . GLY A 1 974 ? -55.690 6.716 22.132 1.00 37.06 974 GLY A O 1
ATOM 7674 N N . ALA A 1 975 ? -54.050 5.300 21.532 1.00 40.19 975 ALA A N 1
ATOM 7675 C CA . ALA A 1 975 ? -54.493 4.198 22.391 1.00 40.19 975 ALA A CA 1
ATOM 7676 C C . ALA A 1 975 ? -54.376 4.534 23.892 1.00 40.19 975 ALA A C 1
ATOM 7678 O O . ALA A 1 975 ? -55.283 4.233 24.673 1.00 40.19 975 ALA A O 1
ATOM 7679 N N . LEU A 1 976 ? -53.303 5.225 24.298 1.00 38.44 976 LEU A N 1
ATOM 7680 C CA . LEU A 1 976 ? -53.081 5.629 25.691 1.00 38.44 976 LEU A CA 1
ATOM 7681 C C . LEU A 1 976 ? -54.056 6.733 26.147 1.00 38.44 976 LEU A C 1
ATOM 7683 O O . LEU A 1 976 ? -54.504 6.734 27.298 1.00 38.44 976 LEU A O 1
ATOM 7687 N N . ALA A 1 977 ? -54.427 7.648 25.244 1.00 48.91 977 ALA A N 1
ATOM 7688 C CA . ALA A 1 977 ? -55.452 8.661 25.500 1.00 48.91 977 ALA A CA 1
ATOM 7689 C C . ALA A 1 977 ? -56.854 8.037 25.647 1.00 48.91 977 ALA A C 1
ATOM 7691 O O . ALA A 1 977 ? -57.595 8.403 26.564 1.00 48.91 977 ALA A O 1
ATOM 7692 N N . GLY A 1 978 ? -57.188 7.045 24.811 1.00 44.06 978 GLY A N 1
ATOM 7693 C CA . GLY A 1 978 ? -58.434 6.278 24.915 1.00 44.06 978 GLY A CA 1
ATOM 7694 C C . GLY A 1 978 ? -58.535 5.471 26.215 1.00 44.06 978 GLY A C 1
ATOM 7695 O O . GLY A 1 978 ? -59.572 5.497 26.882 1.00 44.06 978 GLY A O 1
ATOM 7696 N N . TYR A 1 979 ? -57.439 4.831 26.633 1.00 44.41 979 TYR A N 1
ATOM 7697 C CA . TYR A 1 979 ? -57.376 4.067 27.883 1.00 44.41 979 TYR A CA 1
ATOM 7698 C C . TYR A 1 979 ? -57.572 4.959 29.123 1.00 44.41 979 TYR A C 1
ATOM 7700 O O . TYR A 1 979 ? -58.399 4.656 29.983 1.00 44.41 979 TYR A O 1
ATOM 7708 N N . ARG A 1 980 ? -56.903 6.122 29.181 1.00 49.38 980 ARG A N 1
ATOM 7709 C CA . ARG A 1 980 ? -57.053 7.083 30.295 1.00 49.38 980 ARG A CA 1
ATOM 7710 C C . ARG A 1 980 ? -58.437 7.741 30.351 1.00 49.38 980 ARG A C 1
ATOM 7712 O O . ARG A 1 980 ? -58.895 8.103 31.436 1.00 49.38 980 ARG A O 1
ATOM 7719 N N . TYR A 1 981 ? -59.112 7.893 29.209 1.00 53.12 981 TYR A N 1
ATOM 7720 C CA . TYR A 1 981 ? -60.497 8.374 29.152 1.00 53.12 981 TYR A CA 1
ATOM 7721 C C . TYR A 1 981 ? -61.488 7.336 29.708 1.00 53.12 981 TYR A C 1
ATOM 7723 O O . TYR A 1 981 ? -62.393 7.693 30.466 1.00 53.12 981 TYR A O 1
ATOM 7731 N N . LEU A 1 982 ? -61.286 6.050 29.402 1.00 44.84 982 LEU A N 1
ATOM 7732 C CA . LEU A 1 982 ? -62.108 4.953 29.924 1.00 44.84 982 LEU A CA 1
ATOM 7733 C C . LEU A 1 982 ? -61.880 4.730 31.429 1.00 44.84 982 LEU A C 1
ATOM 7735 O O . LEU A 1 982 ? -62.848 4.616 32.179 1.00 44.84 982 LEU A O 1
ATOM 7739 N N . GLU A 1 983 ? -60.633 4.782 31.902 1.00 48.22 983 GLU A N 1
ATOM 7740 C CA . GLU A 1 983 ? -60.289 4.602 33.323 1.00 48.22 983 GLU A CA 1
ATOM 7741 C C . GLU A 1 983 ? -60.922 5.680 34.231 1.00 48.22 983 GLU A C 1
ATOM 7743 O O . GLU A 1 983 ? -61.419 5.382 35.322 1.00 48.22 983 GLU A O 1
ATOM 7748 N N . LYS A 1 984 ? -61.011 6.932 33.752 1.00 49.22 984 LYS A N 1
ATOM 7749 C CA . LYS A 1 984 ? -61.706 8.029 34.456 1.00 49.22 984 LYS A CA 1
ATOM 7750 C C . LYS A 1 984 ? -63.226 7.849 34.518 1.00 49.22 984 LYS A C 1
ATOM 7752 O O . LYS A 1 984 ? -63.845 8.331 35.464 1.00 49.22 984 LYS A O 1
ATOM 7757 N N . ARG A 1 985 ? -63.826 7.166 33.538 1.00 42.56 985 ARG A N 1
ATOM 7758 C CA . ARG A 1 985 ? -65.281 6.946 33.455 1.00 42.56 985 ARG A CA 1
ATOM 7759 C C . ARG A 1 985 ? -65.752 5.761 34.303 1.00 42.56 985 ARG A C 1
ATOM 7761 O O . ARG A 1 985 ? -66.899 5.760 34.738 1.00 42.56 985 ARG A O 1
ATOM 7768 N N . PHE A 1 986 ? -64.875 4.794 34.580 1.00 45.12 986 PHE A N 1
ATOM 7769 C CA . PHE A 1 986 ? -65.188 3.652 35.448 1.00 45.12 986 PHE A CA 1
ATOM 7770 C C . PHE A 1 986 ? -65.004 3.948 36.946 1.00 45.12 986 PHE A C 1
ATOM 7772 O O . PHE A 1 986 ? -65.761 3.428 37.759 1.00 45.12 986 PHE A O 1
ATOM 7779 N N . ARG A 1 987 ? -64.100 4.860 37.334 1.00 44.56 987 ARG A N 1
ATOM 7780 C CA . ARG A 1 987 ? -63.911 5.240 38.752 1.00 44.56 987 ARG A CA 1
ATOM 7781 C C . ARG A 1 987 ? -65.005 6.136 39.348 1.00 44.56 987 ARG A C 1
ATOM 7783 O O . ARG A 1 987 ? -65.015 6.331 40.557 1.00 44.56 987 ARG A O 1
ATOM 7790 N N . SER A 1 988 ? -65.931 6.668 38.548 1.00 39.69 988 SER A N 1
ATOM 7791 C CA . SER A 1 988 ? -67.013 7.533 39.048 1.00 39.69 988 SER A CA 1
ATOM 7792 C C . SER A 1 988 ? -68.337 6.803 39.313 1.00 39.69 988 SER A C 1
ATOM 7794 O O . SER A 1 988 ? -69.352 7.474 39.493 1.00 39.69 988 SER A O 1
ATOM 7796 N N . ARG A 1 989 ? -68.369 5.460 39.282 1.00 41.53 989 ARG A N 1
ATOM 7797 C CA . ARG A 1 989 ? -69.615 4.679 39.412 1.00 41.53 989 ARG A CA 1
ATOM 7798 C C . ARG A 1 989 ? -69.707 3.737 40.619 1.00 41.53 989 ARG A C 1
ATOM 7800 O O . ARG A 1 989 ? -70.803 3.258 40.869 1.00 41.53 989 ARG A O 1
ATOM 7807 N N . ASP A 1 990 ? -68.641 3.563 41.401 1.00 43.62 990 ASP A N 1
ATOM 7808 C CA . ASP A 1 990 ? -68.583 2.577 42.500 1.00 43.62 990 ASP A CA 1
ATOM 7809 C C . ASP A 1 990 ? -68.452 3.206 43.898 1.00 43.62 990 ASP A C 1
ATOM 7811 O O . ASP A 1 990 ? -67.567 2.874 44.678 1.00 43.62 990 ASP A O 1
ATOM 7815 N N . ASN A 1 991 ? -69.355 4.123 44.249 1.00 38.97 991 ASN A N 1
ATOM 7816 C CA . ASN A 1 991 ? -69.575 4.488 45.653 1.00 38.97 991 ASN A CA 1
ATOM 7817 C C . ASN A 1 991 ? -71.069 4.727 45.908 1.00 38.97 991 ASN A C 1
ATOM 7819 O O . ASN A 1 991 ? -71.561 5.844 45.760 1.00 38.97 991 ASN A O 1
ATOM 7823 N N . GLY A 1 992 ? -71.784 3.672 46.313 1.00 32.75 992 GLY A N 1
ATOM 7824 C CA . GLY A 1 992 ? -73.131 3.804 46.870 1.00 32.75 992 GLY A CA 1
ATOM 7825 C C . GLY A 1 992 ? -73.922 2.500 47.017 1.00 32.75 992 GLY A C 1
ATOM 7826 O O . GLY A 1 992 ? -74.637 2.153 46.091 1.00 32.75 992 GLY A O 1
ATOM 7827 N N . GLN A 1 993 ? -73.875 1.914 48.230 1.00 34.16 993 GLN A N 1
ATOM 7828 C CA . GLN A 1 993 ? -74.923 1.093 48.894 1.00 34.16 993 GLN A CA 1
ATOM 7829 C C . GLN A 1 993 ? -75.293 -0.273 48.266 1.00 34.16 993 GLN A C 1
ATOM 7831 O O . GLN A 1 993 ? -75.185 -0.460 47.070 1.00 34.16 993 GLN A O 1
ATOM 7836 N N . GLU A 1 994 ? -75.796 -1.311 48.943 1.00 34.44 994 GLU A N 1
ATOM 7837 C CA . GLU A 1 994 ? -76.007 -1.747 50.334 1.00 34.44 994 GLU A CA 1
ATOM 7838 C C . GLU A 1 994 ? -76.346 -3.265 50.254 1.00 34.44 994 GLU A C 1
ATOM 7840 O O . GLU A 1 994 ? -76.934 -3.699 49.272 1.00 34.44 994 GLU A O 1
ATOM 7845 N N . LYS A 1 995 ? -76.066 -4.020 51.331 1.00 32.88 995 LYS A N 1
ATOM 7846 C CA . LYS A 1 995 ? -76.799 -5.206 51.853 1.00 32.88 995 LYS A CA 1
ATOM 7847 C C . LYS A 1 995 ? -77.115 -6.432 50.961 1.00 32.88 995 LYS A C 1
ATOM 7849 O O . LYS A 1 995 ? -77.947 -6.380 50.070 1.00 32.88 995 LYS A O 1
ATOM 7854 N N . GLY A 1 996 ? -76.730 -7.607 51.487 1.00 28.91 996 GLY A N 1
ATOM 7855 C CA . GLY A 1 996 ? -77.702 -8.688 51.742 1.00 28.91 996 GLY A CA 1
ATOM 7856 C C . GLY A 1 996 ? -77.381 -10.105 51.234 1.00 28.91 996 GLY A C 1
ATOM 7857 O O . GLY A 1 996 ? -77.638 -10.406 50.085 1.00 28.91 996 GLY A O 1
ATOM 7858 N N . ARG A 1 997 ? -76.944 -10.972 52.167 1.00 29.30 997 ARG A N 1
ATOM 7859 C CA . ARG A 1 997 ? -77.552 -12.271 52.565 1.00 29.30 997 ARG A CA 1
ATOM 7860 C C . ARG A 1 997 ? -77.825 -13.410 51.540 1.00 29.30 997 ARG A C 1
ATOM 7862 O O . ARG A 1 997 ? -78.569 -13.212 50.593 1.00 29.30 997 ARG A O 1
ATOM 7869 N N . TYR A 1 998 ? -77.430 -14.626 51.977 1.00 28.55 998 TYR A N 1
ATOM 7870 C CA . TYR A 1 998 ? -77.892 -15.991 51.599 1.00 28.55 998 TYR A CA 1
ATOM 7871 C C . TYR A 1 998 ? -77.498 -16.475 50.188 1.00 28.55 998 TYR A C 1
ATOM 7873 O O . TYR A 1 998 ? -77.436 -15.678 49.269 1.00 28.55 998 TYR A O 1
ATOM 7881 N N . GLU A 1 999 ? -77.223 -17.743 49.874 1.00 29.05 999 GLU A N 1
ATOM 7882 C CA . GLU A 1 999 ? -76.995 -19.022 50.569 1.00 29.05 999 GLU A CA 1
ATOM 7883 C C . GLU A 1 999 ? -76.352 -19.949 49.512 1.00 29.05 999 GLU A C 1
ATOM 7885 O O . GLU A 1 999 ? -76.538 -19.739 48.312 1.00 29.05 999 GLU A O 1
ATOM 7890 N N . MET A 1 1000 ? -75.602 -20.969 49.934 1.00 34.84 1000 MET A N 1
ATOM 7891 C CA . MET A 1 1000 ? -75.147 -22.044 49.045 1.00 34.84 1000 MET A CA 1
ATOM 7892 C C . MET A 1 1000 ? -76.316 -22.949 48.646 1.00 34.84 1000 MET A C 1
ATOM 7894 O O . MET A 1 1000 ? -77.001 -23.430 49.543 1.00 34.84 1000 MET A O 1
ATOM 7898 N N . VAL A 1 1001 ? -76.441 -23.292 47.358 1.00 30.91 1001 VAL A N 1
ATOM 7899 C CA . VAL A 1 1001 ? -76.927 -24.611 46.913 1.00 30.91 1001 VAL A CA 1
ATOM 7900 C C . VAL A 1 1001 ? -76.148 -25.057 45.668 1.00 30.91 1001 VAL A C 1
ATOM 7902 O O . VAL A 1 1001 ? -75.920 -24.299 44.730 1.00 30.91 1001 VAL A O 1
ATOM 7905 N N . GLU A 1 1002 ? -75.719 -26.306 45.772 1.00 34.94 1002 GLU A N 1
ATOM 7906 C CA . GLU A 1 1002 ? -74.985 -27.207 44.886 1.00 34.94 1002 GLU A CA 1
ATOM 7907 C C . GLU A 1 1002 ? -75.778 -27.704 43.650 1.00 34.94 1002 GLU A C 1
ATOM 7909 O O . GLU A 1 1002 ? -76.993 -27.542 43.590 1.00 34.94 1002 GLU A O 1
ATOM 7914 N N . GLN A 1 1003 ? -75.073 -28.452 42.777 1.00 32.16 1003 GLN A N 1
ATOM 7915 C CA . GLN A 1 1003 ? -75.556 -29.394 41.734 1.00 32.16 1003 GLN A CA 1
ATOM 7916 C C . GLN A 1 1003 ? -76.081 -28.789 40.412 1.00 32.16 1003 GLN A C 1
ATOM 7918 O O . GLN A 1 1003 ? -76.763 -27.777 40.407 1.00 32.16 1003 GLN A O 1
ATOM 7923 N N . ASN A 1 1004 ? -75.866 -29.367 39.224 1.00 30.81 1004 ASN A N 1
ATOM 7924 C CA . ASN A 1 1004 ? -75.131 -30.556 38.779 1.00 30.81 1004 ASN A CA 1
ATOM 7925 C C . ASN A 1 1004 ? -74.920 -30.463 37.249 1.00 30.81 1004 ASN A C 1
ATOM 7927 O O . ASN A 1 1004 ? -75.751 -29.884 36.558 1.00 30.81 1004 ASN A O 1
ATOM 7931 N N . GLU A 1 1005 ? -73.825 -31.081 36.797 1.00 38.25 1005 GLU A N 1
ATOM 7932 C CA . GLU A 1 1005 ? -73.600 -31.874 35.568 1.00 38.25 1005 GLU A CA 1
ATOM 7933 C C . GLU A 1 1005 ? -74.186 -31.468 34.196 1.00 38.25 1005 GLU A C 1
ATOM 7935 O O . GLU A 1 1005 ? -75.387 -31.279 34.011 1.00 38.25 1005 GLU A O 1
ATOM 7940 N N . GLY A 1 1006 ? -73.292 -31.506 33.197 1.00 40.91 1006 GLY A N 1
ATOM 7941 C CA . GLY A 1 1006 ? -73.559 -31.483 31.757 1.00 40.91 1006 GLY A CA 1
ATOM 7942 C C . GLY A 1 1006 ? -72.266 -31.466 30.956 1.00 40.91 1006 GLY A C 1
ATOM 7943 O O . GLY A 1 1006 ? -71.799 -30.342 30.673 1.00 40.91 1006 GLY A O 1
#

Radius of gyration: 36.51 Å; chains: 1; bounding box: 115×86×93 Å